Protein AF-0000000085068451 (afdb_homodimer)

Organism: Shewanella halifaxensis (strain HAW-EB4) (NCBI:txid458817)

Structure (mmCIF, N/CA/C/O backbone):
data_AF-0000000085068451-model_v1
#
loop_
_entity.id
_entity.type
_entity.pdbx_description
1 polymer Beta-lactamase
#
loop_
_atom_site.group_PDB
_atom_site.id
_atom_site.type_symbol
_atom_site.label_atom_id
_atom_site.label_alt_id
_atom_site.label_comp_id
_atom_site.label_asym_id
_atom_site.label_entity_id
_atom_site.label_seq_id
_atom_site.pdbx_PDB_ins_code
_atom_site.Cartn_x
_atom_site.Cartn_y
_atom_site.Cartn_z
_atom_site.occupancy
_atom_site.B_iso_or_equiv
_atom_site.auth_seq_id
_atom_site.auth_comp_id
_atom_site.auth_asym_id
_atom_site.auth_atom_id
_atom_site.pdbx_PDB_model_num
ATOM 1 N N . MET A 1 1 ? 15.531 -7.027 -87.938 1 24.56 1 MET A N 1
ATOM 2 C CA . MET A 1 1 ? 14.781 -6.77 -86.75 1 24.56 1 MET A CA 1
ATOM 3 C C . MET A 1 1 ? 14.727 -8.016 -85.875 1 24.56 1 MET A C 1
ATOM 5 O O . MET A 1 1 ? 13.688 -8.664 -85.75 1 24.56 1 MET A O 1
ATOM 9 N N . LYS A 1 2 ? 15.906 -8.68 -85.938 1 24.36 2 LYS A N 1
ATOM 10 C CA . LYS A 1 2 ? 16.078 -10.062 -85.562 1 24.36 2 LYS A CA 1
ATOM 11 C C . LYS A 1 2 ? 15.648 -10.266 -84.062 1 24.36 2 LYS A C 1
ATOM 13 O O . LYS A 1 2 ? 14.828 -11.141 -83.812 1 24.36 2 LYS A O 1
ATOM 18 N N . THR A 1 3 ? 16.469 -10.461 -83.188 1 29.66 3 THR A N 1
ATOM 19 C CA . THR A 1 3 ? 16.922 -11.57 -82.312 1 29.66 3 THR A CA 1
ATOM 20 C C . THR A 1 3 ? 16.359 -11.461 -80.938 1 29.66 3 THR A C 1
ATOM 22 O O . THR A 1 3 ? 16.016 -12.469 -80.312 1 29.66 3 THR A O 1
ATOM 25 N N . LEU A 1 4 ? 16.281 -10.438 -80.188 1 30.75 4 LEU A N 1
ATOM 26 C CA . LEU A 1 4 ? 16.875 -10.562 -78.812 1 30.75 4 LEU A CA 1
ATOM 27 C C . LEU A 1 4 ? 15.867 -11.117 -77.812 1 30.75 4 LEU A C 1
ATOM 29 O O . LEU A 1 4 ? 14.914 -10.438 -77.438 1 30.75 4 LEU A O 1
ATOM 33 N N . LEU A 1 5 ? 15.227 -12.305 -78.125 1 37.38 5 LEU A N 1
ATOM 34 C CA . LEU A 1 5 ? 14.266 -12.648 -77.062 1 37.38 5 LEU A CA 1
ATOM 35 C C . LEU A 1 5 ? 14.969 -12.977 -75.75 1 37.38 5 LEU A C 1
ATOM 37 O O . LEU A 1 5 ? 15.789 -13.891 -75.688 1 37.38 5 LEU A O 1
ATOM 41 N N . ILE A 1 6 ? 15.188 -12.055 -74.75 1 33.59 6 ILE A N 1
ATOM 42 C CA . ILE A 1 6 ? 15.773 -12.039 -73.438 1 33.59 6 ILE A CA 1
ATOM 43 C C . ILE A 1 6 ? 14.906 -12.875 -72.5 1 33.59 6 ILE A C 1
ATOM 45 O O . ILE A 1 6 ? 13.766 -12.508 -72.188 1 33.59 6 ILE A O 1
ATOM 49 N N . ASN A 1 7 ? 14.727 -14.141 -72.688 1 34.91 7 ASN A N 1
ATOM 50 C CA . ASN A 1 7 ? 13.906 -14.781 -71.625 1 34.91 7 ASN A CA 1
ATOM 51 C C . ASN A 1 7 ? 14.594 -14.75 -70.312 1 34.91 7 ASN A C 1
ATOM 53 O O . ASN A 1 7 ? 15.648 -15.367 -70.125 1 34.91 7 ASN A O 1
ATOM 57 N N . THR A 1 8 ? 14.602 -13.68 -69.5 1 32.66 8 THR A N 1
ATOM 58 C CA . THR A 1 8 ? 15.164 -13.609 -68.188 1 32.66 8 THR A CA 1
ATOM 59 C C . THR A 1 8 ? 14.383 -14.5 -67.25 1 32.66 8 THR A C 1
ATOM 61 O O . THR A 1 8 ? 13.188 -14.297 -67 1 32.66 8 THR A O 1
ATOM 64 N N . LEU A 1 9 ? 14.695 -15.758 -67 1 35.81 9 LEU A N 1
ATOM 65 C CA . LEU A 1 9 ? 14.164 -16.625 -66 1 35.81 9 LEU A CA 1
ATOM 66 C C . LEU A 1 9 ? 14.43 -16.031 -64.625 1 35.81 9 LEU A C 1
ATOM 68 O O . LEU A 1 9 ? 15.578 -15.875 -64.188 1 35.81 9 LEU A O 1
ATOM 72 N N . VAL A 1 10 ? 13.547 -15.281 -64 1 37.34 10 VAL A N 1
ATOM 73 C CA . VAL A 1 10 ? 13.547 -14.797 -62.656 1 37.34 10 VAL A CA 1
ATOM 74 C C . VAL A 1 10 ? 13.43 -15.977 -61.688 1 37.34 10 VAL A C 1
ATOM 76 O O . VAL A 1 10 ? 12.414 -16.688 -61.688 1 37.34 10 VAL A O 1
ATOM 79 N N . GLY A 1 11 ? 14.508 -16.594 -61.344 1 32.94 11 GLY A N 1
ATOM 80 C CA . GLY A 1 11 ? 14.484 -17.562 -60.281 1 32.94 11 GLY A CA 1
ATOM 81 C C . GLY A 1 11 ? 13.922 -17 -58.969 1 32.94 11 GLY A C 1
ATOM 82 O O . GLY A 1 11 ? 14.398 -15.984 -58.469 1 32.94 11 GLY A O 1
ATOM 83 N N . VAL A 1 12 ? 12.664 -17.234 -58.688 1 36.88 12 VAL A N 1
ATOM 84 C CA . VAL A 1 12 ? 12.047 -16.953 -57.406 1 36.88 12 VAL A CA 1
ATOM 85 C C . VAL A 1 12 ? 12.82 -17.656 -56.312 1 36.88 12 VAL A C 1
ATOM 87 O O . VAL A 1 12 ? 12.859 -18.891 -56.25 1 36.88 12 VAL A O 1
ATOM 90 N N . PHE A 1 13 ? 13.883 -17.078 -55.781 1 35.97 13 PHE A N 1
ATOM 91 C CA . PHE A 1 13 ? 14.438 -17.516 -54.5 1 35.97 13 PHE A CA 1
ATOM 92 C C . PHE A 1 13 ? 13.359 -17.531 -53.438 1 35.97 13 PHE A C 1
ATOM 94 O O . PHE A 1 13 ? 12.859 -16.469 -53.031 1 35.97 13 PHE A O 1
ATOM 101 N N . ILE A 1 14 ? 12.594 -18.547 -53.312 1 34.56 14 ILE A N 1
ATOM 102 C CA . ILE A 1 14 ? 11.805 -18.703 -52.094 1 34.56 14 ILE A CA 1
ATOM 103 C C . ILE A 1 14 ? 12.727 -18.625 -50.875 1 34.56 14 ILE A C 1
ATOM 105 O O . ILE A 1 14 ? 13.586 -19.5 -50.688 1 34.56 14 ILE A O 1
ATOM 109 N N . LEU A 1 15 ? 13.039 -17.484 -50.406 1 35.28 15 LEU A N 1
ATOM 110 C CA . LEU A 1 15 ? 13.578 -17.406 -49.062 1 35.28 15 LEU A CA 1
ATOM 111 C C . LEU A 1 15 ? 12.742 -18.234 -48.094 1 35.28 15 LEU A C 1
ATOM 113 O O . LEU A 1 15 ? 11.57 -17.938 -47.844 1 35.28 15 LEU A O 1
ATOM 117 N N . ALA A 1 16 ? 13.055 -19.484 -47.906 1 35.5 16 ALA A N 1
ATOM 118 C CA . ALA A 1 16 ? 12.594 -20.172 -46.688 1 35.5 16 ALA A CA 1
ATOM 119 C C . ALA A 1 16 ? 12.688 -19.266 -45.469 1 35.5 16 ALA A C 1
ATOM 121 O O . ALA A 1 16 ? 13.781 -18.891 -45.062 1 35.5 16 ALA A O 1
ATOM 122 N N . GLN A 1 17 ? 11.773 -18.391 -45.25 1 34.34 17 GLN A N 1
ATOM 123 C CA . GLN A 1 17 ? 11.742 -17.781 -43.938 1 34.34 17 GLN A CA 1
ATOM 124 C C . GLN A 1 17 ? 12.102 -18.781 -42.844 1 34.34 17 GLN A C 1
ATOM 126 O O . GLN A 1 17 ? 11.477 -19.844 -42.75 1 34.34 17 GLN A O 1
ATOM 131 N N . ALA A 1 18 ? 13.258 -18.812 -42.344 1 37.66 18 ALA A N 1
ATOM 132 C CA . ALA A 1 18 ? 13.664 -19.531 -41.125 1 37.66 18 ALA A CA 1
ATOM 133 C C . ALA A 1 18 ? 12.57 -19.469 -40.062 1 37.66 18 ALA A C 1
ATOM 135 O O . ALA A 1 18 ? 12.148 -18.375 -39.688 1 37.66 18 ALA A O 1
ATOM 136 N N . ILE A 1 19 ? 11.664 -20.344 -40 1 39.94 19 ILE A N 1
ATOM 137 C CA . ILE A 1 19 ? 10.867 -20.5 -38.781 1 39.94 19 ILE A CA 1
ATOM 138 C C . ILE A 1 19 ? 11.711 -20.125 -37.562 1 39.94 19 ILE A C 1
ATOM 140 O O . ILE A 1 19 ? 12.766 -20.719 -37.312 1 39.94 19 ILE A O 1
ATOM 144 N N . PRO A 1 20 ? 11.766 -18.891 -37.156 1 46.03 20 PRO A N 1
ATOM 145 C CA . PRO A 1 20 ? 12.523 -18.609 -35.938 1 46.03 20 PRO A CA 1
ATOM 146 C C . PRO A 1 20 ? 12.5 -19.766 -34.938 1 46.03 20 PRO A C 1
ATOM 148 O O . PRO A 1 20 ? 11.43 -20.219 -34.531 1 46.03 20 PRO A O 1
ATOM 151 N N . THR A 1 21 ? 13.43 -20.656 -34.875 1 47.03 21 THR A N 1
ATOM 152 C CA . THR A 1 21 ? 13.688 -21.906 -34.156 1 47.03 21 THR A CA 1
ATOM 153 C C . THR A 1 21 ? 13.398 -21.734 -32.688 1 47.03 21 THR A C 1
ATOM 155 O O . THR A 1 21 ? 12.789 -22.609 -32.062 1 47.03 21 THR A O 1
ATOM 158 N N . GLN A 1 22 ? 14.258 -20.844 -31.875 1 61.94 22 GLN A N 1
ATOM 159 C CA . GLN A 1 22 ? 14.258 -21.172 -30.453 1 61.94 22 GLN A CA 1
ATOM 160 C C . GLN A 1 22 ? 13.109 -20.484 -29.719 1 61.94 22 GLN A C 1
ATOM 162 O O . GLN A 1 22 ? 13.078 -19.266 -29.625 1 61.94 22 GLN A O 1
ATOM 167 N N . ALA A 1 23 ? 12 -21.234 -29.25 1 84.25 23 ALA A N 1
ATOM 168 C CA . ALA A 1 23 ? 10.781 -20.797 -28.578 1 84.25 23 ALA A CA 1
ATOM 169 C C . ALA A 1 23 ? 11.094 -20.156 -27.219 1 84.25 23 ALA A C 1
ATOM 171 O O . ALA A 1 23 ? 10.359 -19.281 -26.75 1 84.25 23 ALA A O 1
ATOM 172 N N . VAL A 1 24 ? 12.383 -20.391 -26.719 1 95.38 24 VAL A N 1
ATOM 173 C CA . VAL A 1 24 ? 12.781 -19.891 -25.406 1 95.38 24 VAL A CA 1
ATOM 174 C C . VAL A 1 24 ? 14.141 -19.203 -25.516 1 95.38 24 VAL A C 1
ATOM 176 O O . VAL A 1 24 ? 15.109 -19.797 -25.984 1 95.38 24 VAL A O 1
ATOM 179 N N . GLU A 1 25 ? 14.25 -17.859 -25.172 1 97.12 25 GLU A N 1
ATOM 180 C CA . GLU A 1 25 ? 15.484 -17.078 -25.281 1 97.12 25 GLU A CA 1
ATOM 181 C C . GLU A 1 25 ? 15.828 -16.422 -23.953 1 97.12 25 GLU A C 1
ATOM 183 O O . GLU A 1 25 ? 14.953 -15.898 -23.266 1 97.12 25 GLU A O 1
ATOM 188 N N . PHE A 1 26 ? 17.109 -16.516 -23.578 1 98.06 26 PHE A N 1
ATOM 189 C CA . PHE A 1 26 ? 17.609 -15.812 -22.406 1 98.06 26 PHE A CA 1
ATOM 190 C C . PHE A 1 26 ? 17.781 -14.32 -22.703 1 98.06 26 PHE A C 1
ATOM 192 O O . PHE A 1 26 ? 18.359 -13.953 -23.719 1 98.06 26 PHE A O 1
ATOM 199 N N . LYS A 1 27 ? 17.25 -13.453 -21.906 1 98.31 27 LYS A N 1
ATOM 200 C CA . LYS A 1 27 ? 17.406 -12.008 -21.984 1 98.31 27 LYS A CA 1
ATOM 201 C C . LYS A 1 27 ? 18.047 -11.453 -20.719 1 98.31 27 LYS A C 1
ATOM 203 O O . LYS A 1 27 ? 17.703 -11.891 -19.609 1 98.31 27 LYS A O 1
ATOM 208 N N . PRO A 1 28 ? 18.984 -10.562 -20.875 1 97.94 28 PRO A N 1
ATOM 209 C CA . PRO A 1 28 ? 19.578 -9.938 -19.688 1 97.94 28 PRO A CA 1
ATOM 210 C C . PRO A 1 28 ? 18.656 -8.906 -19.031 1 97.94 28 PRO A C 1
ATOM 212 O O . PRO A 1 28 ? 17.578 -8.617 -19.562 1 97.94 28 PRO A O 1
ATOM 215 N N . VAL A 1 29 ? 19.094 -8.383 -17.875 1 98.06 29 VAL A N 1
ATOM 216 C CA . VAL A 1 29 ? 18.406 -7.277 -17.203 1 98.06 29 VAL A CA 1
ATOM 217 C C . VAL A 1 29 ? 18.281 -6.098 -18.156 1 98.06 29 VAL A C 1
ATOM 219 O O . VAL A 1 29 ? 19.219 -5.773 -18.891 1 98.06 29 VAL A O 1
ATOM 222 N N . ASP A 1 30 ? 17.094 -5.484 -18.188 1 98.19 30 ASP A N 1
ATOM 223 C CA . ASP A 1 30 ? 16.906 -4.266 -18.969 1 98.19 30 ASP A CA 1
ATOM 224 C C . ASP A 1 30 ? 17.531 -3.061 -18.266 1 98.19 30 ASP A C 1
ATOM 226 O O . ASP A 1 30 ? 16.828 -2.287 -17.609 1 98.19 30 ASP A O 1
ATOM 230 N N . THR A 1 31 ? 18.766 -2.82 -18.5 1 97.38 31 THR A N 1
ATOM 231 C CA . THR A 1 31 ? 19.547 -1.816 -17.781 1 97.38 31 THR A CA 1
ATOM 232 C C . THR A 1 31 ? 18.984 -0.418 -18.047 1 97.38 31 THR A C 1
ATOM 234 O O . THR A 1 31 ? 19.031 0.446 -17.172 1 97.38 31 THR A O 1
ATOM 237 N N . ARG A 1 32 ? 18.531 -0.183 -19.219 1 97.56 32 ARG A N 1
ATOM 238 C CA . ARG A 1 32 ? 17.938 1.113 -19.531 1 97.56 32 ARG A CA 1
ATOM 239 C C . ARG A 1 32 ? 16.703 1.367 -18.672 1 97.56 32 ARG A C 1
ATOM 241 O O . ARG A 1 32 ? 16.531 2.463 -18.125 1 97.56 32 ARG A O 1
ATOM 248 N N . PHE A 1 33 ? 15.844 0.371 -18.562 1 97.5 33 PHE A N 1
ATOM 249 C CA . PHE A 1 33 ? 14.641 0.491 -17.75 1 97.5 33 PHE A CA 1
ATOM 250 C C . PHE A 1 33 ? 15 0.682 -16.281 1 97.5 33 PHE A C 1
ATOM 252 O O . PHE A 1 33 ? 14.398 1.508 -15.594 1 97.5 33 PHE A O 1
ATOM 259 N N . VAL A 1 34 ? 15.953 -0.06 -15.812 1 97.62 34 VAL A N 1
ATOM 260 C CA . VAL A 1 34 ? 16.375 0.02 -14.414 1 97.62 34 VAL A CA 1
ATOM 261 C C . VAL A 1 34 ? 16.922 1.415 -14.117 1 97.62 34 VAL A C 1
ATOM 263 O O . VAL A 1 34 ? 16.641 1.981 -13.055 1 97.62 34 VAL A O 1
ATOM 266 N N . THR A 1 35 ? 17.656 1.987 -15.047 1 97.12 35 THR A N 1
ATOM 267 C CA . THR A 1 35 ? 18.188 3.34 -14.883 1 97.12 35 THR A CA 1
ATOM 268 C C . THR A 1 35 ? 17.047 4.355 -14.82 1 97.12 35 THR A C 1
ATOM 270 O O . THR A 1 35 ? 17.031 5.238 -13.961 1 97.12 35 THR A O 1
ATOM 273 N N . GLN A 1 36 ? 16.141 4.207 -15.703 1 96.12 36 GLN A N 1
ATOM 274 C CA . GLN A 1 36 ? 14.961 5.074 -15.711 1 96.12 36 GLN A CA 1
ATOM 275 C C . GLN A 1 36 ? 14.195 4.965 -14.398 1 96.12 36 GLN A C 1
ATOM 277 O O . GLN A 1 36 ? 13.758 5.973 -13.844 1 96.12 36 GLN A O 1
ATOM 282 N N . ALA A 1 37 ? 14.023 3.762 -13.938 1 97.19 37 ALA A N 1
ATOM 283 C CA . ALA A 1 37 ? 13.305 3.51 -12.688 1 97.19 37 ALA A CA 1
ATOM 284 C C . ALA A 1 37 ? 14.023 4.148 -11.508 1 97.19 37 ALA A C 1
ATOM 286 O O . ALA A 1 37 ? 13.383 4.656 -10.578 1 97.19 37 ALA A O 1
ATOM 287 N N . THR A 1 38 ? 15.312 4.125 -11.547 1 96.69 38 THR A N 1
ATOM 288 C CA . THR A 1 38 ? 16.125 4.676 -10.469 1 96.69 38 THR A CA 1
ATOM 289 C C . THR A 1 38 ? 15.883 6.172 -10.312 1 96.69 38 THR A C 1
ATOM 291 O O . THR A 1 38 ? 15.891 6.699 -9.195 1 96.69 38 THR A O 1
ATOM 294 N N . ALA A 1 39 ? 15.57 6.848 -11.391 1 94.25 39 ALA A N 1
ATOM 295 C CA . ALA A 1 39 ? 15.266 8.273 -11.352 1 94.25 39 ALA A CA 1
ATOM 296 C C . ALA A 1 39 ? 14 8.539 -10.547 1 94.25 39 ALA A C 1
ATOM 298 O O . ALA A 1 39 ? 13.766 9.664 -10.102 1 94.25 39 ALA A O 1
ATOM 299 N N . PHE A 1 40 ? 13.219 7.504 -10.375 1 95.25 40 PHE A N 1
ATOM 300 C CA . PHE A 1 40 ? 12 7.598 -9.578 1 95.25 40 PHE A CA 1
ATOM 301 C C . PHE A 1 40 ? 12.164 6.855 -8.25 1 95.25 40 PHE A C 1
ATOM 303 O O . PHE A 1 40 ? 11.172 6.488 -7.621 1 95.25 40 PHE A O 1
ATOM 310 N N . ALA A 1 41 ? 13.406 6.551 -7.922 1 94.88 41 ALA A N 1
ATOM 311 C CA . ALA A 1 41 ? 13.797 5.969 -6.637 1 94.88 41 ALA A CA 1
ATOM 312 C C . ALA A 1 41 ? 13.391 4.5 -6.555 1 94.88 41 ALA A C 1
ATOM 314 O O . ALA A 1 41 ? 13.172 3.973 -5.461 1 94.88 41 ALA A O 1
ATOM 315 N N . VAL A 1 42 ? 13.211 3.852 -7.621 1 96.88 42 VAL A N 1
ATOM 316 C CA . VAL A 1 42 ? 13.008 2.41 -7.695 1 96.88 42 VAL A CA 1
ATOM 317 C C . VAL A 1 42 ? 14.234 1.748 -8.328 1 96.88 42 VAL A C 1
ATOM 319 O O . VAL A 1 42 ? 14.57 2.023 -9.477 1 96.88 42 VAL A O 1
ATOM 322 N N . THR A 1 43 ? 14.852 0.875 -7.566 1 96.62 43 THR A N 1
ATOM 323 C CA . THR A 1 43 ? 16.078 0.203 -7.984 1 96.62 43 THR A CA 1
ATOM 324 C C . THR A 1 43 ? 15.898 -1.312 -7.965 1 96.62 43 THR A C 1
ATOM 326 O O . THR A 1 43 ? 14.828 -1.811 -7.605 1 96.62 43 THR A O 1
ATOM 329 N N . GLN A 1 44 ? 16.891 -2.014 -8.305 1 96.12 44 GLN A N 1
ATOM 330 C CA . GLN A 1 44 ? 16.844 -3.469 -8.234 1 96.12 44 GLN A CA 1
ATOM 331 C C . GLN A 1 44 ? 16.719 -3.947 -6.789 1 96.12 44 GLN A C 1
ATOM 333 O O . GLN A 1 44 ? 16.203 -5.039 -6.531 1 96.12 44 GLN A O 1
ATOM 338 N N . ASP A 1 45 ? 17.125 -3.096 -5.891 1 94.38 45 ASP A N 1
ATOM 339 C CA . ASP A 1 45 ? 17.141 -3.486 -4.484 1 94.38 45 ASP A CA 1
ATOM 340 C C . ASP A 1 45 ? 15.727 -3.43 -3.898 1 94.38 45 ASP A C 1
ATOM 342 O O . ASP A 1 45 ? 15.414 -4.156 -2.953 1 94.38 45 ASP A O 1
ATOM 346 N N . ASN A 1 46 ? 14.891 -2.574 -4.523 1 93.88 46 ASN A N 1
ATOM 347 C CA . ASN A 1 46 ? 13.633 -2.334 -3.82 1 93.88 46 ASN A CA 1
ATOM 348 C C . ASN A 1 46 ? 12.43 -2.496 -4.746 1 93.88 46 ASN A C 1
ATOM 350 O O . ASN A 1 46 ? 11.305 -2.166 -4.371 1 93.88 46 ASN A O 1
ATOM 354 N N . TRP A 1 47 ? 12.547 -2.998 -5.965 1 96 47 TRP A N 1
ATOM 355 C CA . TRP A 1 47 ? 11.484 -3.027 -6.961 1 96 47 TRP A CA 1
ATOM 356 C C . TRP A 1 47 ? 10.312 -3.885 -6.484 1 96 47 TRP A C 1
ATOM 358 O O . TRP A 1 47 ? 9.164 -3.65 -6.867 1 96 47 TRP A O 1
ATOM 368 N N . ASP A 1 48 ? 10.562 -4.832 -5.621 1 92.38 48 ASP A N 1
ATOM 369 C CA . ASP A 1 48 ? 9.539 -5.793 -5.234 1 92.38 48 ASP A CA 1
ATOM 370 C C . ASP A 1 48 ? 8.812 -5.348 -3.965 1 92.38 48 ASP A C 1
ATOM 372 O O . ASP A 1 48 ? 7.98 -6.082 -3.43 1 92.38 48 ASP A O 1
ATOM 376 N N . GLN A 1 49 ? 9.133 -4.164 -3.529 1 88.19 49 GLN A N 1
ATOM 377 C CA . GLN A 1 49 ? 8.43 -3.623 -2.367 1 88.19 49 GLN A CA 1
ATOM 378 C C . GLN A 1 49 ? 7.02 -3.176 -2.736 1 88.19 49 GLN A C 1
ATOM 380 O O . GLN A 1 49 ? 6.793 -2.648 -3.828 1 88.19 49 GLN A O 1
ATOM 385 N N . ALA A 1 50 ? 6.148 -3.324 -1.771 1 77.5 50 ALA A N 1
ATOM 386 C CA . ALA A 1 50 ? 4.715 -3.164 -2.014 1 77.5 50 ALA A CA 1
ATOM 387 C C . ALA A 1 50 ? 4.398 -1.759 -2.516 1 77.5 50 ALA A C 1
ATOM 389 O O . ALA A 1 50 ? 3.535 -1.581 -3.379 1 77.5 50 ALA A O 1
ATOM 390 N N . ALA A 1 51 ? 5.125 -0.808 -2.061 1 83.38 51 ALA A N 1
ATOM 391 C CA . ALA A 1 51 ? 4.848 0.572 -2.453 1 83.38 51 ALA A CA 1
ATOM 392 C C . ALA A 1 51 ? 5.141 0.79 -3.936 1 83.38 51 ALA A C 1
ATOM 394 O O . ALA A 1 51 ? 4.652 1.749 -4.535 1 83.38 51 ALA A O 1
ATOM 395 N N . ASN A 1 52 ? 5.863 -0.14 -4.516 1 92.56 52 ASN A N 1
ATOM 396 C CA . ASN A 1 52 ? 6.281 0.022 -5.902 1 92.56 52 ASN A CA 1
ATOM 397 C C . ASN A 1 52 ? 5.484 -0.886 -6.836 1 92.56 52 ASN A C 1
ATOM 399 O O . ASN A 1 52 ? 5.594 -0.775 -8.062 1 92.56 52 ASN A O 1
ATOM 403 N N . ALA A 1 53 ? 4.602 -1.731 -6.312 1 90.94 53 ALA A N 1
ATOM 404 C CA . ALA A 1 53 ? 3.992 -2.838 -7.047 1 90.94 53 ALA A CA 1
ATOM 405 C C . ALA A 1 53 ? 3.164 -2.328 -8.219 1 90.94 53 ALA A C 1
ATOM 407 O O . ALA A 1 53 ? 3.15 -2.941 -9.289 1 90.94 53 ALA A O 1
ATOM 408 N N . ALA A 1 54 ? 2.486 -1.215 -8.016 1 89.06 54 ALA A N 1
ATOM 409 C CA . ALA A 1 54 ? 1.604 -0.694 -9.055 1 89.06 54 ALA A CA 1
ATOM 410 C C . ALA A 1 54 ? 2.363 -0.478 -10.359 1 89.06 54 ALA A C 1
ATOM 412 O O . ALA A 1 54 ? 1.806 -0.656 -11.445 1 89.06 54 ALA A O 1
ATOM 413 N N . VAL A 1 55 ? 3.615 -0.181 -10.219 1 92.5 55 VAL A N 1
ATOM 414 C CA . VAL A 1 55 ? 4.359 0.123 -11.438 1 92.5 55 VAL A CA 1
ATOM 415 C C . VAL A 1 55 ? 5.32 -1.02 -11.75 1 92.5 55 VAL A C 1
ATOM 417 O O . VAL A 1 55 ? 5.598 -1.302 -12.922 1 92.5 55 VAL A O 1
ATOM 420 N N . THR A 1 56 ? 5.789 -1.713 -10.789 1 96.38 56 THR A N 1
ATOM 421 C CA . THR A 1 56 ? 6.879 -2.648 -11.039 1 96.38 56 THR A CA 1
ATOM 422 C C . THR A 1 56 ? 6.336 -4.027 -11.398 1 96.38 56 THR A C 1
ATOM 424 O O . THR A 1 56 ? 6.926 -4.738 -12.219 1 96.38 56 THR A O 1
ATOM 427 N N . PHE A 1 57 ? 5.215 -4.5 -10.938 1 96.25 57 PHE A N 1
ATOM 428 C CA . PHE A 1 57 ? 4.742 -5.863 -11.156 1 96.25 57 PHE A CA 1
ATOM 429 C C . PHE A 1 57 ? 4.395 -6.086 -12.625 1 96.25 57 PHE A C 1
ATOM 431 O O . PHE A 1 57 ? 4.652 -7.16 -13.172 1 96.25 57 PHE A O 1
ATOM 438 N N . PRO A 1 58 ? 3.865 -5.039 -13.281 1 95.31 58 PRO A N 1
ATOM 439 C CA . PRO A 1 58 ? 3.66 -5.211 -14.719 1 95.31 58 PRO A CA 1
ATOM 440 C C . PRO A 1 58 ? 4.969 -5.258 -15.5 1 95.31 58 PRO A C 1
ATOM 442 O O . PRO A 1 58 ? 4.984 -5.648 -16.672 1 95.31 58 PRO A O 1
ATOM 445 N N . HIS A 1 59 ? 6.086 -4.867 -14.891 1 96.38 59 HIS A N 1
ATOM 446 C CA . HIS A 1 59 ? 7.383 -4.758 -15.547 1 96.38 59 HIS A CA 1
ATOM 447 C C . HIS A 1 59 ? 8.445 -5.566 -14.805 1 96.38 59 HIS A C 1
ATOM 449 O O . HIS A 1 59 ? 9.641 -5.344 -15 1 96.38 59 HIS A O 1
ATOM 455 N N . ALA A 1 60 ? 8.047 -6.473 -14.008 1 97.69 60 ALA A N 1
ATOM 456 C CA . ALA A 1 60 ? 8.953 -7.105 -13.047 1 97.69 60 ALA A CA 1
ATOM 457 C C . ALA A 1 60 ? 10.102 -7.809 -13.766 1 97.69 60 ALA A C 1
ATOM 459 O O . ALA A 1 60 ? 11.242 -7.773 -13.305 1 97.69 60 ALA A O 1
ATOM 460 N N . TYR A 1 61 ? 9.836 -8.398 -14.898 1 98.12 61 TYR A N 1
ATOM 461 C CA . TYR A 1 61 ? 10.82 -9.172 -15.641 1 98.12 61 TYR A CA 1
ATOM 462 C C . TYR A 1 61 ? 11.984 -8.289 -16.078 1 98.12 61 TYR A C 1
ATOM 464 O O . TYR A 1 61 ? 13.07 -8.789 -16.391 1 98.12 61 TYR A O 1
ATOM 472 N N . ARG A 1 62 ? 11.82 -7.016 -16.109 1 98.06 62 ARG A N 1
ATOM 473 C CA . ARG A 1 62 ? 12.852 -6.109 -16.594 1 98.06 62 ARG A CA 1
ATOM 474 C C . ARG A 1 62 ? 13.914 -5.875 -15.523 1 98.06 62 ARG A C 1
ATOM 476 O O . ARG A 1 62 ? 14.992 -5.344 -15.82 1 98.06 62 ARG A O 1
ATOM 483 N N . PHE A 1 63 ? 13.664 -6.262 -14.289 1 98.31 63 PHE A N 1
ATOM 484 C CA . PHE A 1 63 ? 14.586 -6.02 -13.188 1 98.31 63 PHE A CA 1
ATOM 485 C C . PHE A 1 63 ? 15.539 -7.195 -13.008 1 98.31 63 PHE A C 1
ATOM 487 O O . PHE A 1 63 ? 16.469 -7.125 -12.203 1 98.31 63 PHE A O 1
ATOM 494 N N . THR A 1 64 ? 15.367 -8.336 -13.688 1 98.25 64 THR A N 1
ATOM 495 C CA . THR A 1 64 ? 16.219 -9.523 -13.641 1 98.25 64 THR A CA 1
ATOM 496 C C . THR A 1 64 ? 16.5 -10.031 -15.055 1 98.25 64 THR A C 1
ATOM 498 O O . THR A 1 64 ? 15.859 -9.602 -16.016 1 98.25 64 THR A O 1
ATOM 501 N N . PRO A 1 65 ? 17.531 -10.945 -15.156 1 98.31 65 PRO A N 1
ATOM 502 C CA . PRO A 1 65 ? 17.453 -11.773 -16.359 1 98.31 65 PRO A CA 1
ATOM 503 C C . PRO A 1 65 ? 16.156 -12.578 -16.438 1 98.31 65 PRO A C 1
ATOM 505 O O . PRO A 1 65 ? 15.484 -12.773 -15.43 1 98.31 65 PRO A O 1
ATOM 508 N N . TYR A 1 66 ? 15.828 -12.914 -17.625 1 98.62 66 TYR A N 1
ATOM 509 C CA . TYR A 1 66 ? 14.602 -13.695 -17.766 1 98.62 66 TYR A CA 1
ATOM 510 C C . TYR A 1 66 ? 14.633 -14.539 -19.031 1 98.62 66 TYR A C 1
ATOM 512 O O . TYR A 1 66 ? 15.445 -14.305 -19.922 1 98.62 66 TYR A O 1
ATOM 520 N N . MET A 1 67 ? 13.844 -15.578 -19.062 1 98.62 67 MET A N 1
ATOM 521 C CA . MET A 1 67 ? 13.586 -16.375 -20.25 1 98.62 67 MET A CA 1
ATOM 522 C C . MET A 1 67 ? 12.367 -15.859 -21.016 1 98.62 67 MET A C 1
ATOM 524 O O . MET A 1 67 ? 11.266 -15.797 -20.453 1 98.62 67 MET A O 1
ATOM 528 N N . HIS A 1 68 ? 12.594 -15.453 -22.203 1 97.81 68 HIS A N 1
ATOM 529 C CA . HIS A 1 68 ? 11.531 -15 -23.094 1 97.81 68 HIS A CA 1
ATOM 530 C C . HIS A 1 68 ? 10.969 -16.156 -23.922 1 97.81 68 HIS A C 1
ATOM 532 O O . HIS A 1 68 ? 11.703 -16.828 -24.641 1 97.81 68 HIS A O 1
ATOM 538 N N . ILE A 1 69 ? 9.703 -16.375 -23.781 1 95.94 69 ILE A N 1
ATOM 539 C CA . ILE A 1 69 ? 9.023 -17.469 -24.5 1 95.94 69 ILE A CA 1
ATOM 540 C C . ILE A 1 69 ? 8.047 -16.875 -25.516 1 95.94 69 ILE A C 1
ATOM 542 O O . ILE A 1 69 ? 7.031 -16.281 -25.125 1 95.94 69 ILE A O 1
ATOM 546 N N . THR A 1 70 ? 8.305 -17.016 -26.719 1 91.69 70 THR A N 1
ATOM 547 C CA . THR A 1 70 ? 7.484 -16.5 -27.797 1 91.69 70 THR A CA 1
ATOM 548 C C . THR A 1 70 ? 6.34 -17.453 -28.125 1 91.69 70 THR A C 1
ATOM 550 O O . THR A 1 70 ? 6.543 -18.672 -28.203 1 91.69 70 THR A O 1
ATOM 553 N N . PRO A 1 71 ? 5.188 -16.828 -28.234 1 83.19 71 PRO A N 1
ATOM 554 C CA . PRO A 1 71 ? 4.09 -17.703 -28.641 1 83.19 71 PRO A CA 1
ATOM 555 C C . PRO A 1 71 ? 4.289 -18.281 -30.047 1 83.19 71 PRO A C 1
ATOM 557 O O . PRO A 1 71 ? 4.914 -17.641 -30.891 1 83.19 71 PRO A O 1
ATOM 560 N N . LEU A 1 72 ? 3.969 -19.438 -30.328 1 76.69 72 LEU A N 1
ATOM 561 C CA . LEU A 1 72 ? 4.043 -20.031 -31.656 1 76.69 72 LEU A CA 1
ATOM 562 C C . LEU A 1 72 ? 2.764 -19.766 -32.438 1 76.69 72 LEU A C 1
ATOM 564 O O . LEU A 1 72 ? 1.676 -19.703 -31.859 1 76.69 72 LEU A O 1
ATOM 568 N N . LYS A 1 73 ? 2.859 -18.781 -33.625 1 58.5 73 LYS A N 1
ATOM 569 C CA . LYS A 1 73 ? 1.802 -18.328 -34.531 1 58.5 73 LYS A CA 1
ATOM 570 C C . LYS A 1 73 ? 0.856 -19.469 -34.875 1 58.5 73 LYS A C 1
ATOM 572 O O . LYS A 1 73 ? 0.099 -19.391 -35.844 1 58.5 73 LYS A O 1
ATOM 577 N N . LEU A 1 74 ? 0.976 -20.625 -34.25 1 52.66 74 LEU A N 1
ATOM 578 C CA . LEU A 1 74 ? 0.199 -21.625 -35 1 52.66 74 LEU A CA 1
ATOM 579 C C . LEU A 1 74 ? -1.295 -21.438 -34.75 1 52.66 74 LEU A C 1
ATOM 581 O O . LEU A 1 74 ? -2.113 -21.781 -35.594 1 52.66 74 LEU A O 1
ATOM 585 N N . ARG A 1 75 ? -1.71 -21.047 -33.531 1 55.53 75 ARG A N 1
ATOM 586 C CA . ARG A 1 75 ? -3.143 -21.047 -33.25 1 55.53 75 ARG A CA 1
ATOM 587 C C . ARG A 1 75 ? -3.598 -19.688 -32.719 1 55.53 75 ARG A C 1
ATOM 589 O O . ARG A 1 75 ? -2.941 -19.109 -31.859 1 55.53 75 ARG A O 1
ATOM 596 N N . THR A 1 76 ? -4.164 -18.891 -33.688 1 54.66 76 THR A N 1
ATOM 597 C CA . THR A 1 76 ? -4.758 -17.656 -33.219 1 54.66 76 THR A CA 1
ATOM 598 C C . THR A 1 76 ? -5.789 -17.922 -32.125 1 54.66 76 THR A C 1
ATOM 600 O O . THR A 1 76 ? -6.648 -18.781 -32.281 1 54.66 76 THR A O 1
ATOM 603 N N . ALA A 1 77 ? -5.523 -17.5 -30.891 1 62.16 77 ALA A N 1
ATOM 604 C CA . ALA A 1 77 ? -6.5 -17.625 -29.812 1 62.16 77 ALA A CA 1
ATOM 605 C C . ALA A 1 77 ? -7.898 -17.25 -30.297 1 62.16 77 ALA A C 1
ATOM 607 O O . ALA A 1 77 ? -8.094 -16.188 -30.891 1 62.16 77 ALA A O 1
ATOM 608 N N . GLU A 1 78 ? -8.742 -18.203 -30.234 1 66.56 78 GLU A N 1
ATOM 609 C CA . GLU A 1 78 ? -10.133 -17.859 -30.531 1 66.56 78 GLU A CA 1
ATOM 610 C C . GLU A 1 78 ? -10.664 -16.812 -29.562 1 66.56 78 GLU A C 1
ATOM 612 O O . GLU A 1 78 ? -10.477 -16.922 -28.344 1 66.56 78 GLU A O 1
ATOM 617 N N . PRO A 1 79 ? -11.133 -15.797 -30.156 1 80.56 79 PRO A N 1
ATOM 618 C CA . PRO A 1 79 ? -11.758 -14.805 -29.266 1 80.56 79 PRO A CA 1
ATOM 619 C C . PRO A 1 79 ? -12.898 -15.398 -28.438 1 80.56 79 PRO A C 1
ATOM 621 O O . PRO A 1 79 ? -13.633 -16.266 -28.906 1 80.56 79 PRO A O 1
ATOM 624 N N . TRP A 1 80 ? -12.883 -15.039 -27.172 1 86.06 80 TRP A N 1
ATOM 625 C CA . TRP A 1 80 ? -13.984 -15.484 -26.312 1 86.06 80 TRP A CA 1
ATOM 626 C C . TRP A 1 80 ? -15.312 -14.906 -26.797 1 86.06 80 TRP A C 1
ATOM 628 O O . TRP A 1 80 ? -15.375 -13.734 -27.203 1 86.06 80 TRP A O 1
ATOM 638 N N . LYS A 1 81 ? -16.297 -15.805 -26.875 1 90.19 81 LYS A N 1
ATOM 639 C CA . LYS A 1 81 ? -17.641 -15.219 -26.891 1 90.19 81 LYS A CA 1
ATOM 640 C C . LYS A 1 81 ? -17.906 -14.406 -25.625 1 90.19 81 LYS A C 1
ATOM 642 O O . LYS A 1 81 ? -17.484 -14.789 -24.531 1 90.19 81 LYS A O 1
ATOM 647 N N . SER A 1 82 ? -18.531 -13.227 -25.828 1 92 82 SER A N 1
ATOM 648 C CA . SER A 1 82 ? -18.703 -12.328 -24.688 1 92 82 SER A CA 1
ATOM 649 C C . SER A 1 82 ? -20.172 -12.211 -24.297 1 92 82 SER A C 1
ATOM 651 O O . SER A 1 82 ? -21.047 -12.109 -25.156 1 92 82 SER A O 1
ATOM 653 N N . THR A 1 83 ? -20.484 -12.383 -23.062 1 92.25 83 THR A N 1
ATOM 654 C CA . THR A 1 83 ? -21.766 -12.086 -22.422 1 92.25 83 THR A CA 1
ATOM 655 C C . THR A 1 83 ? -21.562 -11.203 -21.188 1 92.25 83 THR A C 1
ATOM 657 O O . THR A 1 83 ? -21.688 -11.672 -20.047 1 92.25 83 THR A O 1
ATOM 660 N N . PRO A 1 84 ? -21.359 -9.938 -21.453 1 93.69 84 PRO A N 1
ATOM 661 C CA . PRO A 1 84 ? -20.922 -9.039 -20.375 1 93.69 84 PRO A CA 1
ATOM 662 C C . PRO A 1 84 ? -22 -8.828 -19.312 1 93.69 84 PRO A C 1
ATOM 664 O O . PRO A 1 84 ? -23.188 -8.766 -19.625 1 93.69 84 PRO A O 1
ATOM 667 N N . ILE A 1 85 ? -21.531 -8.75 -18.062 1 94.19 85 ILE A N 1
ATOM 668 C CA . ILE A 1 85 ? -22.359 -8.297 -16.953 1 94.19 85 ILE A CA 1
ATOM 669 C C . ILE A 1 85 ? -21.719 -7.082 -16.297 1 94.19 85 ILE A C 1
ATOM 671 O O . ILE A 1 85 ? -20.547 -6.809 -16.5 1 94.19 85 ILE A O 1
ATOM 675 N N . GLU A 1 86 ? -22.547 -6.355 -15.453 1 96.69 86 GLU A N 1
ATOM 676 C CA . GLU A 1 86 ? -22.031 -5.199 -14.734 1 96.69 86 GLU A CA 1
ATOM 677 C C . GLU A 1 86 ? -21.375 -5.613 -13.422 1 96.69 86 GLU A C 1
ATOM 679 O O . GLU A 1 86 ? -21.812 -5.219 -12.344 1 96.69 86 GLU A O 1
ATOM 684 N N . LEU A 1 87 ? -20.297 -6.332 -13.547 1 98 87 LEU A N 1
ATOM 685 C CA . LEU A 1 87 ? -19.641 -6.965 -12.406 1 98 87 LEU A CA 1
ATOM 686 C C . LEU A 1 87 ? -19.172 -5.922 -11.406 1 98 87 LEU A C 1
ATOM 688 O O . LEU A 1 87 ? -19.266 -6.125 -10.195 1 98 87 LEU A O 1
ATOM 692 N N . LEU A 1 88 ? -18.672 -4.758 -11.867 1 98.19 88 LEU A N 1
ATOM 693 C CA . LEU A 1 88 ? -18.094 -3.736 -11.008 1 98.19 88 LEU A CA 1
ATOM 694 C C . LEU A 1 88 ? -19.156 -3.057 -10.164 1 98.19 88 LEU A C 1
ATOM 696 O O . LEU A 1 88 ? -18.844 -2.381 -9.18 1 98.19 88 LEU A O 1
ATOM 700 N N . SER A 1 89 ? -20.422 -3.248 -10.547 1 98.06 89 SER A N 1
ATOM 701 C CA . SER A 1 89 ? -21.516 -2.646 -9.805 1 98.06 89 SER A CA 1
ATOM 702 C C . SER A 1 89 ? -22 -3.572 -8.688 1 98.06 89 SER A C 1
ATOM 704 O O . SER A 1 89 ? -22.75 -3.15 -7.812 1 98.06 89 SER A O 1
ATOM 706 N N . LEU A 1 90 ? -21.531 -4.852 -8.727 1 97.81 90 LEU A N 1
ATOM 707 C CA . LEU A 1 90 ? -21.859 -5.73 -7.605 1 97.81 90 LEU A CA 1
ATOM 708 C C . LEU A 1 90 ? -21.359 -5.141 -6.289 1 97.81 90 LEU A C 1
ATOM 710 O O . LEU A 1 90 ? -20.5 -4.254 -6.285 1 97.81 90 LEU A O 1
ATOM 714 N N . LYS A 1 91 ? -22 -5.621 -5.223 1 97.25 91 LYS A N 1
ATOM 715 C CA . LYS A 1 91 ? -21.688 -5.031 -3.926 1 97.25 91 LYS A CA 1
ATOM 716 C C . LYS A 1 91 ? -21.125 -6.082 -2.967 1 97.25 91 LYS A C 1
ATOM 718 O O . LYS A 1 91 ? -21.5 -7.258 -3.045 1 97.25 91 LYS A O 1
ATOM 723 N N . ALA A 1 92 ? -20.25 -5.734 -2.139 1 97.19 92 ALA A N 1
ATOM 724 C CA . ALA A 1 92 ? -19.719 -6.477 -0.999 1 97.19 92 ALA A CA 1
ATOM 725 C C . ALA A 1 92 ? -19.266 -5.527 0.108 1 97.19 92 ALA A C 1
ATOM 727 O O . ALA A 1 92 ? -19.391 -4.309 -0.019 1 97.19 92 ALA A O 1
ATOM 728 N N . ASN A 1 93 ? -18.828 -6.102 1.199 1 95.88 93 ASN A N 1
ATOM 729 C CA . ASN A 1 93 ? -18.578 -5.266 2.371 1 95.88 93 ASN A CA 1
ATOM 730 C C . ASN A 1 93 ? -17.094 -5.078 2.625 1 95.88 93 ASN A C 1
ATOM 732 O O . ASN A 1 93 ? -16.281 -5.941 2.273 1 95.88 93 ASN A O 1
ATOM 736 N N . ASP A 1 94 ? -16.719 -3.988 3.119 1 95.88 94 ASP A N 1
ATOM 737 C CA . ASP A 1 94 ? -15.508 -3.736 3.885 1 95.88 94 ASP A CA 1
ATOM 738 C C . ASP A 1 94 ? -15.836 -3.279 5.305 1 95.88 94 ASP A C 1
ATOM 740 O O . ASP A 1 94 ? -17 -3.283 5.707 1 95.88 94 ASP A O 1
ATOM 744 N N . LEU A 1 95 ? -14.844 -2.941 6.074 1 94.44 95 LEU A N 1
ATOM 745 C CA . LEU A 1 95 ? -15.078 -2.686 7.492 1 94.44 95 LEU A CA 1
ATOM 746 C C . LEU A 1 95 ? -15.953 -1.449 7.68 1 94.44 95 LEU A C 1
ATOM 748 O O . LEU A 1 95 ? -16.547 -1.261 8.742 1 94.44 95 LEU A O 1
ATOM 752 N N . ASP A 1 96 ? -16.047 -0.522 6.691 1 94.81 96 ASP A N 1
ATOM 753 C CA . ASP A 1 96 ? -16.844 0.692 6.824 1 94.81 96 ASP A CA 1
ATOM 754 C C . ASP A 1 96 ? -18.203 0.535 6.145 1 94.81 96 ASP A C 1
ATOM 756 O O . ASP A 1 96 ? -18.938 1.512 5.977 1 94.81 96 ASP A O 1
ATOM 760 N N . GLY A 1 97 ? -18.516 -0.635 5.684 1 94.62 97 GLY A N 1
ATOM 761 C CA . GLY A 1 97 ? -19.828 -0.883 5.113 1 94.62 97 GLY A CA 1
ATOM 762 C C . GLY A 1 97 ? -19.781 -1.44 3.703 1 94.62 97 GLY A C 1
ATOM 763 O O . GLY A 1 97 ? -18.781 -2.045 3.309 1 94.62 97 GLY A O 1
ATOM 764 N N . GLU A 1 98 ? -20.906 -1.29 2.988 1 96.5 98 GLU A N 1
ATOM 765 C CA . GLU A 1 98 ? -21.062 -1.869 1.657 1 96.5 98 GLU A CA 1
ATOM 766 C C . GLU A 1 98 ? -20.5 -0.94 0.583 1 96.5 98 GLU A C 1
ATOM 768 O O . GLU A 1 98 ? -20.719 0.274 0.636 1 96.5 98 GLU A O 1
ATOM 773 N N . HIS A 1 99 ? -19.797 -1.488 -0.397 1 97.25 99 HIS A N 1
ATOM 774 C CA . HIS A 1 99 ? -19.25 -0.754 -1.533 1 97.25 99 HIS A CA 1
ATOM 775 C C . HIS A 1 99 ? -19.391 -1.555 -2.824 1 97.25 99 HIS A C 1
ATOM 777 O O . HIS A 1 99 ? -19.531 -2.777 -2.789 1 97.25 99 HIS A O 1
ATOM 783 N N . SER A 1 100 ? -19.375 -0.84 -3.941 1 98.31 100 SER A N 1
ATOM 784 C CA . SER A 1 100 ? -19.312 -1.523 -5.23 1 98.31 100 SER A CA 1
ATOM 785 C C . SER A 1 100 ? -18 -2.297 -5.379 1 98.31 100 SER A C 1
ATOM 787 O O . SER A 1 100 ? -17 -1.972 -4.73 1 98.31 100 SER A O 1
ATOM 789 N N . LEU A 1 101 ? -17.969 -3.291 -6.227 1 98.69 101 LEU A N 1
ATOM 790 C CA . LEU A 1 101 ? -16.734 -4.023 -6.496 1 98.69 101 LEU A CA 1
ATOM 791 C C . LEU A 1 101 ? -15.695 -3.123 -7.164 1 98.69 101 LEU A C 1
ATOM 793 O O . LEU A 1 101 ? -14.492 -3.355 -7.035 1 98.69 101 LEU A O 1
ATOM 797 N N . GLU A 1 102 ? -16.141 -2.082 -7.832 1 98.31 102 GLU A N 1
ATOM 798 C CA . GLU A 1 102 ? -15.156 -1.142 -8.367 1 98.31 102 GLU A CA 1
ATOM 799 C C . GLU A 1 102 ? -14.305 -0.539 -7.25 1 98.31 102 GLU A C 1
ATOM 801 O O . GLU A 1 102 ? -13.078 -0.501 -7.344 1 98.31 102 GLU A O 1
ATOM 806 N N . VAL A 1 103 ? -14.961 -0.101 -6.211 1 97.69 103 VAL A N 1
ATOM 807 C CA . VAL A 1 103 ? -14.266 0.51 -5.086 1 97.69 103 VAL A CA 1
ATOM 808 C C . VAL A 1 103 ? -13.383 -0.529 -4.398 1 97.69 103 VAL A C 1
ATOM 810 O O . VAL A 1 103 ? -12.203 -0.28 -4.141 1 97.69 103 VAL A O 1
ATOM 813 N N . LEU A 1 104 ? -13.93 -1.682 -4.137 1 98.12 104 LEU A N 1
ATOM 814 C CA . LEU A 1 104 ? -13.203 -2.707 -3.395 1 98.12 104 LEU A CA 1
ATOM 815 C C . LEU A 1 104 ? -11.992 -3.191 -4.188 1 98.12 104 LEU A C 1
ATOM 817 O O . LEU A 1 104 ? -10.914 -3.375 -3.625 1 98.12 104 LEU A O 1
ATOM 821 N N . LEU A 1 105 ? -12.188 -3.352 -5.488 1 98.31 105 LEU A N 1
ATOM 822 C CA . LEU A 1 105 ? -11.109 -3.873 -6.328 1 98.31 105 LEU A CA 1
ATOM 823 C C . LEU A 1 105 ? -10.078 -2.795 -6.617 1 98.31 105 LEU A C 1
ATOM 825 O O . LEU A 1 105 ? -8.891 -2.975 -6.332 1 98.31 105 LEU A O 1
ATOM 829 N N . ARG A 1 106 ? -10.484 -1.645 -7.086 1 97.25 106 ARG A N 1
ATOM 830 C CA . ARG A 1 106 ? -9.562 -0.637 -7.598 1 97.25 106 ARG A CA 1
ATOM 831 C C . ARG A 1 106 ? -8.945 0.171 -6.461 1 97.25 106 ARG A C 1
ATOM 833 O O . ARG A 1 106 ? -7.73 0.364 -6.422 1 97.25 106 ARG A O 1
ATOM 840 N N . ASP A 1 107 ? -9.75 0.545 -5.504 1 96.06 107 ASP A N 1
ATOM 841 C CA . ASP A 1 107 ? -9.289 1.513 -4.512 1 96.06 107 ASP A CA 1
ATOM 842 C C . ASP A 1 107 ? -8.812 0.813 -3.242 1 96.06 107 ASP A C 1
ATOM 844 O O . ASP A 1 107 ? -7.934 1.316 -2.545 1 96.06 107 ASP A O 1
ATOM 848 N N . ARG A 1 108 ? -9.422 -0.366 -2.924 1 96.12 108 ARG A N 1
ATOM 849 C CA . ARG A 1 108 ? -9.094 -1.018 -1.66 1 96.12 108 ARG A CA 1
ATOM 850 C C . ARG A 1 108 ? -8.062 -2.121 -1.867 1 96.12 108 ARG A C 1
ATOM 852 O O . ARG A 1 108 ? -7.023 -2.139 -1.204 1 96.12 108 ARG A O 1
ATOM 859 N N . LEU A 1 109 ? -8.281 -2.938 -2.799 1 95.94 109 LEU A N 1
ATOM 860 C CA . LEU A 1 109 ? -7.414 -4.082 -3.059 1 95.94 109 LEU A CA 1
ATOM 861 C C . LEU A 1 109 ? -6.25 -3.684 -3.957 1 95.94 109 LEU A C 1
ATOM 863 O O . LEU A 1 109 ? -5.277 -4.43 -4.086 1 95.94 109 LEU A O 1
ATOM 867 N N . LYS A 1 110 ? -6.379 -2.562 -4.633 1 94.81 110 LYS A N 1
ATOM 868 C CA . LYS A 1 110 ? -5.383 -2.117 -5.602 1 94.81 110 LYS A CA 1
ATOM 869 C C . LYS A 1 110 ? -5.242 -3.119 -6.746 1 94.81 110 LYS A C 1
ATOM 871 O O . LYS A 1 110 ? -4.129 -3.512 -7.102 1 94.81 110 LYS A O 1
ATOM 876 N N . ASN A 1 111 ? -6.348 -3.514 -7.211 1 97 111 ASN A N 1
ATOM 877 C CA . ASN A 1 111 ? -6.418 -4.434 -8.344 1 97 111 ASN A CA 1
ATOM 878 C C . ASN A 1 111 ? -6.039 -3.744 -9.648 1 97 111 ASN A C 1
ATOM 880 O O . ASN A 1 111 ? -6.445 -2.605 -9.898 1 97 111 ASN A O 1
ATOM 884 N N . HIS A 1 112 ? -5.234 -4.383 -10.445 1 97.38 112 HIS A N 1
ATOM 885 C CA . HIS A 1 112 ? -4.781 -3.836 -11.719 1 97.38 112 HIS A CA 1
ATOM 886 C C . HIS A 1 112 ? -5.613 -4.371 -12.875 1 97.38 112 HIS A C 1
ATOM 888 O O . HIS A 1 112 ? -5.895 -3.646 -13.836 1 97.38 112 HIS A O 1
ATOM 894 N N . SER A 1 113 ? -5.969 -5.648 -12.734 1 98 113 SER A N 1
ATOM 895 C CA . SER A 1 113 ? -6.723 -6.262 -13.82 1 98 113 SER A CA 1
ATOM 896 C C . SER A 1 113 ? -7.496 -7.484 -13.344 1 98 113 SER A C 1
ATOM 898 O O . SER A 1 113 ? -7.105 -8.125 -12.359 1 98 113 SER A O 1
ATOM 900 N N . MET A 1 114 ? -8.531 -7.773 -14.047 1 98.62 114 MET A N 1
ATOM 901 C CA . MET A 1 114 ? -9.359 -8.945 -13.766 1 98.62 114 MET A CA 1
ATOM 902 C C . MET A 1 114 ? -10.031 -9.453 -15.039 1 98.62 114 MET A C 1
ATOM 904 O O . MET A 1 114 ? -10.477 -8.656 -15.867 1 98.62 114 MET A O 1
ATOM 908 N N . VAL A 1 115 ? -10.047 -10.688 -15.203 1 97.94 115 VAL A N 1
ATOM 909 C CA . VAL A 1 115 ? -10.781 -11.383 -16.25 1 97.94 115 VAL A CA 1
ATOM 910 C C . VAL A 1 115 ? -11.656 -12.477 -15.633 1 97.94 115 VAL A C 1
ATOM 912 O O . VAL A 1 115 ? -11.164 -13.312 -14.875 1 97.94 115 VAL A O 1
ATOM 915 N N . VAL A 1 116 ? -12.93 -12.461 -15.93 1 98.69 116 VAL A N 1
ATOM 916 C CA . VAL A 1 116 ? -13.867 -13.453 -15.422 1 98.69 116 VAL A CA 1
ATOM 917 C C . VAL A 1 116 ? -14.523 -14.195 -16.578 1 98.69 116 VAL A C 1
ATOM 919 O O . VAL A 1 116 ? -15.094 -13.57 -17.484 1 98.69 116 VAL A O 1
ATOM 922 N N . LEU A 1 117 ? -14.398 -15.453 -16.562 1 97.56 117 LEU A N 1
ATOM 923 C CA . LEU A 1 117 ? -15.094 -16.328 -17.516 1 97.56 117 LEU A CA 1
ATOM 924 C C . LEU A 1 117 ? -16.188 -17.125 -16.812 1 97.56 117 LEU A C 1
ATOM 926 O O . LEU A 1 117 ? -16.031 -17.516 -15.664 1 97.56 117 LEU A O 1
ATOM 930 N N . ASN A 1 118 ? -17.266 -17.359 -17.469 1 97.44 118 ASN A N 1
ATOM 931 C CA . ASN A 1 118 ? -18.359 -18.25 -17.031 1 97.44 118 ASN A CA 1
ATOM 932 C C . ASN A 1 118 ? -18.828 -19.156 -18.172 1 97.44 118 ASN A C 1
ATOM 934 O O . ASN A 1 118 ? -19.234 -18.672 -19.234 1 97.44 118 ASN A O 1
ATOM 938 N N . ARG A 1 119 ? -18.688 -20.484 -17.953 1 94.5 119 ARG A N 1
ATOM 939 C CA . ARG A 1 119 ? -19.062 -21.469 -18.953 1 94.5 119 ARG A CA 1
ATOM 940 C C . ARG A 1 119 ? -18.375 -21.188 -20.297 1 94.5 119 ARG A C 1
ATOM 942 O O . ARG A 1 119 ? -19.031 -21.172 -21.344 1 94.5 119 ARG A O 1
ATOM 949 N N . GLY A 1 120 ? -17.156 -20.75 -20.156 1 93.31 120 GLY A N 1
ATOM 950 C CA . GLY A 1 120 ? -16.297 -20.578 -21.328 1 93.31 120 GLY A CA 1
ATOM 951 C C . GLY A 1 120 ? -16.484 -19.25 -22.016 1 93.31 120 GLY A C 1
ATOM 952 O O . GLY A 1 120 ? -15.82 -18.953 -23 1 93.31 120 GLY A O 1
ATOM 953 N N . LYS A 1 121 ? -17.328 -18.422 -21.5 1 95.75 121 LYS A N 1
ATOM 954 C CA . LYS A 1 121 ? -17.594 -17.109 -22.094 1 95.75 121 LYS A CA 1
ATOM 955 C C . LYS A 1 121 ? -17.016 -15.992 -21.234 1 95.75 121 LYS A C 1
ATOM 957 O O . LYS A 1 121 ? -17 -16.094 -20 1 95.75 121 LYS A O 1
ATOM 962 N N . LEU A 1 122 ? -16.578 -14.93 -21.891 1 96.75 122 LEU A N 1
ATOM 963 C CA . LEU A 1 122 ? -16.094 -13.758 -21.188 1 96.75 122 LEU A CA 1
ATOM 964 C C . LEU A 1 122 ? -17.25 -12.945 -20.609 1 96.75 122 LEU A C 1
ATOM 966 O O . LEU A 1 122 ? -18.062 -12.406 -21.359 1 96.75 122 LEU A O 1
ATOM 970 N N . VAL A 1 123 ? -17.297 -12.828 -19.344 1 97.31 123 VAL A N 1
ATOM 971 C CA . VAL A 1 123 ? -18.406 -12.086 -18.75 1 97.31 123 VAL A CA 1
ATOM 972 C C . VAL A 1 123 ? -17.922 -10.734 -18.25 1 97.31 123 VAL A C 1
ATOM 974 O O . VAL A 1 123 ? -18.719 -9.805 -18.078 1 97.31 123 VAL A O 1
ATOM 977 N N . HIS A 1 124 ? -16.609 -10.664 -17.969 1 98.06 124 HIS A N 1
ATOM 978 C CA . HIS A 1 124 ? -16.078 -9.383 -17.516 1 98.06 124 HIS A CA 1
ATOM 979 C C . HIS A 1 124 ? -14.562 -9.328 -17.688 1 98.06 124 HIS A C 1
ATOM 981 O O . HIS A 1 124 ? -13.875 -10.328 -17.469 1 98.06 124 HIS A O 1
ATOM 987 N N . GLN A 1 125 ? -14.086 -8.172 -18.031 1 97.69 125 GLN A N 1
ATOM 988 C CA . GLN A 1 125 ? -12.672 -7.855 -17.875 1 97.69 125 GLN A CA 1
ATOM 989 C C . GLN A 1 125 ? -12.461 -6.359 -17.656 1 97.69 125 GLN A C 1
ATOM 991 O O . GLN A 1 125 ? -13.234 -5.543 -18.156 1 97.69 125 GLN A O 1
ATOM 996 N N . HIS A 1 126 ? -11.547 -6.004 -16.859 1 98 126 HIS A N 1
ATOM 997 C CA . HIS A 1 126 ? -11.094 -4.625 -16.75 1 98 126 HIS A CA 1
ATOM 998 C C . HIS A 1 126 ? -9.57 -4.551 -16.641 1 98 126 HIS A C 1
ATOM 1000 O O . HIS A 1 126 ? -8.922 -5.543 -16.281 1 98 126 HIS A O 1
ATOM 1006 N N . PHE A 1 127 ? -9.062 -3.404 -16.953 1 97.25 127 PHE A N 1
ATOM 1007 C CA . PHE A 1 127 ? -7.648 -3.059 -16.859 1 97.25 127 PHE A CA 1
ATOM 1008 C C . PHE A 1 127 ? -7.477 -1.655 -16.281 1 97.25 127 PHE A C 1
ATOM 1010 O O . PHE A 1 127 ? -7.648 -0.665 -17 1 97.25 127 PHE A O 1
ATOM 1017 N N . PHE A 1 128 ? -7.156 -1.589 -15.016 1 96.88 128 PHE A N 1
ATOM 1018 C CA . PHE A 1 128 ? -6.867 -0.344 -14.312 1 96.88 128 PHE A CA 1
ATOM 1019 C C . PHE A 1 128 ? -5.383 -0.019 -14.367 1 96.88 128 PHE A C 1
ATOM 1021 O O . PHE A 1 128 ? -4.617 -0.698 -15.062 1 96.88 128 PHE A O 1
ATOM 1028 N N . ASN A 1 129 ? -4.938 1.101 -13.742 1 94.62 129 ASN A N 1
ATOM 1029 C CA . ASN A 1 129 ? -3.537 1.416 -13.484 1 94.62 129 ASN A CA 1
ATOM 1030 C C . ASN A 1 129 ? -2.779 1.708 -14.773 1 94.62 129 ASN A C 1
ATOM 1032 O O . ASN A 1 129 ? -1.558 1.552 -14.828 1 94.62 129 ASN A O 1
ATOM 1036 N N . GLY A 1 130 ? -3.527 2.068 -15.836 1 90.81 130 GLY A N 1
ATOM 1037 C CA . GLY A 1 130 ? -2.918 2.348 -17.125 1 90.81 130 GLY A CA 1
ATOM 1038 C C . GLY A 1 130 ? -2.576 1.094 -17.906 1 90.81 130 GLY A C 1
ATOM 1039 O O . GLY A 1 130 ? -1.812 1.148 -18.875 1 90.81 130 GLY A O 1
ATOM 1040 N N . TYR A 1 131 ? -3.135 0.031 -17.438 1 85.69 131 TYR A N 1
ATOM 1041 C CA . TYR A 1 131 ? -2.926 -1.287 -18.031 1 85.69 131 TYR A CA 1
ATOM 1042 C C . TYR A 1 131 ? -3.814 -1.486 -19.25 1 85.69 131 TYR A C 1
ATOM 1044 O O . TYR A 1 131 ? -4.887 -0.884 -19.359 1 85.69 131 TYR A O 1
ATOM 1052 N N . ASP A 1 132 ? -3.268 -2.264 -20.203 1 90.75 132 ASP A N 1
ATOM 1053 C CA . ASP A 1 132 ? -4.148 -2.791 -21.234 1 90.75 132 ASP A CA 1
ATOM 1054 C C . ASP A 1 132 ? -4.141 -4.316 -21.234 1 90.75 132 ASP A C 1
ATOM 1056 O O . ASP A 1 132 ? -3.539 -4.945 -20.359 1 90.75 132 ASP A O 1
ATOM 1060 N N . SER A 1 133 ? -4.859 -4.91 -22.172 1 92.62 133 SER A N 1
ATOM 1061 C CA . SER A 1 133 ? -5.094 -6.352 -22.188 1 92.62 133 SER A CA 1
ATOM 1062 C C . SER A 1 133 ? -3.83 -7.117 -22.547 1 92.62 133 SER A C 1
ATOM 1064 O O . SER A 1 133 ? -3.762 -8.336 -22.375 1 92.62 133 SER A O 1
ATOM 1066 N N . ASN A 1 134 ? -2.779 -6.434 -22.969 1 91.56 134 ASN A N 1
ATOM 1067 C CA . ASN A 1 134 ? -1.587 -7.117 -23.469 1 91.56 134 ASN A CA 1
ATOM 1068 C C . ASN A 1 134 ? -0.427 -7.004 -22.484 1 91.56 134 ASN A C 1
ATOM 1070 O O . ASN A 1 134 ? 0.651 -7.547 -22.719 1 91.56 134 ASN A O 1
ATOM 1074 N N . GLN A 1 135 ? -0.701 -6.344 -21.453 1 91.62 135 GLN A N 1
ATOM 1075 C CA . GLN A 1 135 ? 0.375 -6.152 -20.484 1 91.62 135 GLN A CA 1
ATOM 1076 C C . GLN A 1 135 ? 0.476 -7.34 -19.531 1 91.62 135 GLN A C 1
ATOM 1078 O O . GLN A 1 135 ? -0.541 -7.852 -19.062 1 91.62 135 GLN A O 1
ATOM 1083 N N . THR A 1 136 ? 1.695 -7.781 -19.328 1 95.25 136 THR A N 1
ATOM 1084 C CA . THR A 1 136 ? 1.924 -8.883 -18.406 1 95.25 136 THR A CA 1
ATOM 1085 C C . THR A 1 136 ? 1.926 -8.383 -16.969 1 95.25 136 THR A C 1
ATOM 1087 O O . THR A 1 136 ? 1.958 -7.172 -16.719 1 95.25 136 THR A O 1
ATOM 1090 N N . HIS A 1 137 ? 1.825 -9.266 -16.078 1 97.44 137 HIS A N 1
ATOM 1091 C CA . HIS A 1 137 ? 1.915 -9.047 -14.633 1 97.44 137 HIS A CA 1
ATOM 1092 C C . HIS A 1 137 ? 2.666 -10.18 -13.945 1 97.44 137 HIS A C 1
ATOM 1094 O O . HIS A 1 137 ? 2.482 -11.352 -14.289 1 97.44 137 HIS A O 1
ATOM 1100 N N . LEU A 1 138 ? 3.51 -9.828 -13.023 1 98.06 138 LEU A N 1
ATOM 1101 C CA . LEU A 1 138 ? 4.219 -10.82 -12.227 1 98.06 138 LEU A CA 1
ATOM 1102 C C . LEU A 1 138 ? 3.236 -11.719 -11.484 1 98.06 138 LEU A C 1
ATOM 1104 O O . LEU A 1 138 ? 2.301 -11.227 -10.844 1 98.06 138 LEU A O 1
ATOM 1108 N N . GLN A 1 139 ? 3.414 -13 -11.609 1 98.25 139 GLN A N 1
ATOM 1109 C CA . GLN A 1 139 ? 2.6 -13.992 -10.922 1 98.25 139 GLN A CA 1
ATOM 1110 C C . GLN A 1 139 ? 3.32 -14.539 -9.688 1 98.25 139 GLN A C 1
ATOM 1112 O O . GLN A 1 139 ? 3.729 -15.703 -9.664 1 98.25 139 GLN A O 1
ATOM 1117 N N . MET A 1 140 ? 3.326 -13.695 -8.602 1 95.25 140 MET A N 1
ATOM 1118 C CA . MET A 1 140 ? 3.904 -14.133 -7.34 1 95.25 140 MET A CA 1
ATOM 1119 C C . MET A 1 140 ? 3.168 -15.359 -6.801 1 95.25 140 MET A C 1
ATOM 1121 O O . MET A 1 140 ? 1.996 -15.266 -6.43 1 95.25 140 MET A O 1
ATOM 1125 N N . SER A 1 141 ? 3.811 -16.516 -6.711 1 97.12 141 SER A N 1
ATOM 1126 C CA . SER A 1 141 ? 3.387 -17.781 -6.113 1 97.12 141 SER A CA 1
ATOM 1127 C C . SER A 1 141 ? 2.273 -18.438 -6.926 1 97.12 141 SER A C 1
ATOM 1129 O O . SER A 1 141 ? 2 -19.625 -6.773 1 97.12 141 SER A O 1
ATOM 1131 N N . VAL A 1 142 ? 1.562 -17.688 -7.672 1 98.69 142 VAL A N 1
ATOM 1132 C CA . VAL A 1 142 ? 0.711 -18.312 -8.68 1 98.69 142 VAL A CA 1
ATOM 1133 C C . VAL A 1 142 ? 1.561 -19.172 -9.609 1 98.69 142 VAL A C 1
ATOM 1135 O O . VAL A 1 142 ? 1.118 -20.234 -10.055 1 98.69 142 VAL A O 1
ATOM 1138 N N . THR A 1 143 ? 2.789 -18.797 -9.82 1 98.81 143 THR A N 1
ATOM 1139 C CA . THR A 1 143 ? 3.766 -19.516 -10.633 1 98.81 143 THR A CA 1
ATOM 1140 C C . THR A 1 143 ? 3.934 -20.938 -10.141 1 98.81 143 THR A C 1
ATOM 1142 O O . THR A 1 143 ? 4.137 -21.859 -10.93 1 98.81 143 THR A O 1
ATOM 1145 N N . LYS A 1 144 ? 3.768 -21.156 -8.883 1 98.88 144 LYS A N 1
ATOM 1146 C CA . LYS A 1 144 ? 3.969 -22.469 -8.281 1 98.88 144 LYS A CA 1
ATOM 1147 C C . LYS A 1 144 ? 3.068 -23.516 -8.938 1 98.88 144 LYS A C 1
ATOM 1149 O O . LYS A 1 144 ? 3.498 -24.641 -9.188 1 98.88 144 LYS A O 1
ATOM 1154 N N . SER A 1 145 ? 1.915 -23.125 -9.172 1 98.94 145 SER A N 1
ATOM 1155 C CA . SER A 1 145 ? 0.942 -24.062 -9.727 1 98.94 145 SER A CA 1
ATOM 1156 C C . SER A 1 145 ? 1.312 -24.469 -11.141 1 98.94 145 SER A C 1
ATOM 1158 O O . SER A 1 145 ? 1.036 -25.594 -11.562 1 98.94 145 SER A O 1
ATOM 1160 N N . PHE A 1 146 ? 1.949 -23.609 -11.867 1 98.81 146 PHE A N 1
ATOM 1161 C CA . PHE A 1 146 ? 2.438 -23.969 -13.195 1 98.81 146 PHE A CA 1
ATOM 1162 C C . PHE A 1 146 ? 3.531 -25.031 -13.094 1 98.81 146 PHE A C 1
ATOM 1164 O O . PHE A 1 146 ? 3.557 -25.984 -13.883 1 98.81 146 PHE A O 1
ATOM 1171 N N . THR A 1 147 ? 4.422 -24.875 -12.148 1 98.88 147 THR A N 1
ATOM 1172 C CA . THR A 1 147 ? 5.453 -25.875 -11.906 1 98.88 147 THR A CA 1
ATOM 1173 C C . THR A 1 147 ? 4.824 -27.219 -11.562 1 98.88 147 THR A C 1
ATOM 1175 O O . THR A 1 147 ? 5.25 -28.266 -12.078 1 98.88 147 THR A O 1
ATOM 1178 N N . ALA A 1 148 ? 3.811 -27.219 -10.766 1 98.88 148 ALA A N 1
ATOM 1179 C CA . ALA A 1 148 ? 3.127 -28.438 -10.375 1 98.88 148 ALA A CA 1
ATOM 1180 C C . ALA A 1 148 ? 2.445 -29.094 -11.57 1 98.88 148 ALA A C 1
ATOM 1182 O O . ALA A 1 148 ? 2.408 -30.328 -11.672 1 98.88 148 ALA A O 1
ATOM 1183 N N . ILE A 1 149 ? 1.879 -28.297 -12.461 1 98.88 149 ILE A N 1
ATOM 1184 C CA . ILE A 1 149 ? 1.261 -28.828 -13.672 1 98.88 149 ILE A CA 1
ATOM 1185 C C . ILE A 1 149 ? 2.307 -29.562 -14.508 1 98.88 149 ILE A C 1
ATOM 1187 O O . ILE A 1 149 ? 2.043 -30.641 -15.039 1 98.88 149 ILE A O 1
ATOM 1191 N N . LEU A 1 150 ? 3.486 -28.984 -14.578 1 98.88 150 LEU A N 1
ATOM 1192 C CA . LEU A 1 150 ? 4.547 -29.625 -15.336 1 98.88 150 LEU A CA 1
ATOM 1193 C C . LEU A 1 150 ? 4.945 -30.953 -14.695 1 98.88 150 LEU A C 1
ATOM 1195 O O . LEU A 1 150 ? 5.25 -31.922 -15.398 1 98.88 150 LEU A O 1
ATOM 1199 N N . ALA A 1 151 ? 4.961 -30.984 -13.391 1 98.94 151 ALA A N 1
ATOM 1200 C CA . ALA A 1 151 ? 5.191 -32.25 -12.695 1 98.94 151 ALA A CA 1
ATOM 1201 C C . ALA A 1 151 ? 4.102 -33.281 -13.031 1 98.94 151 ALA A C 1
ATOM 1203 O O . ALA A 1 151 ? 4.391 -34.438 -13.312 1 98.94 151 ALA A O 1
ATOM 1204 N N . ALA A 1 152 ? 2.898 -32.844 -13.039 1 98.88 152 ALA A N 1
ATOM 1205 C CA . ALA A 1 152 ? 1.771 -33.719 -13.352 1 98.88 152 ALA A CA 1
ATOM 1206 C C . ALA A 1 152 ? 1.884 -34.281 -14.766 1 98.88 152 ALA A C 1
ATOM 1208 O O . ALA A 1 152 ? 1.596 -35.469 -15 1 98.88 152 ALA A O 1
ATOM 1209 N N . ILE A 1 153 ? 2.24 -33.438 -15.68 1 98.81 153 ILE A N 1
ATOM 1210 C CA . ILE A 1 153 ? 2.445 -33.875 -17.062 1 98.81 153 ILE A CA 1
ATOM 1211 C C . ILE A 1 153 ? 3.549 -34.938 -17.109 1 98.81 153 ILE A C 1
ATOM 1213 O O . ILE A 1 153 ? 3.418 -35.938 -17.797 1 98.81 153 ILE A O 1
ATOM 1217 N N . SER A 1 154 ? 4.602 -34.75 -16.359 1 98.88 154 SER A N 1
ATOM 1218 C CA . SER A 1 154 ? 5.711 -35.688 -16.297 1 98.88 154 SER A CA 1
ATOM 1219 C C . SER A 1 154 ? 5.258 -37.031 -15.719 1 98.88 154 SER A C 1
ATOM 1221 O O . SER A 1 154 ? 5.742 -38.094 -16.141 1 98.88 154 SER A O 1
ATOM 1223 N N . VAL A 1 155 ? 4.371 -37 -14.781 1 98.88 155 VAL A N 1
ATOM 1224 C CA . VAL A 1 155 ? 3.791 -38.25 -14.227 1 98.88 155 VAL A CA 1
ATOM 1225 C C . VAL A 1 155 ? 2.996 -38.969 -15.305 1 98.88 155 VAL A C 1
ATOM 1227 O O . VAL A 1 155 ? 3.158 -40.188 -15.5 1 98.88 155 VAL A O 1
ATOM 1230 N N . ALA A 1 156 ? 2.172 -38.25 -15.984 1 98.69 156 ALA A N 1
ATOM 1231 C CA . ALA A 1 156 ? 1.347 -38.812 -17.031 1 98.69 156 ALA A CA 1
ATOM 1232 C C . ALA A 1 156 ? 2.213 -39.438 -18.125 1 98.69 156 ALA A C 1
ATOM 1234 O O . ALA A 1 156 ? 1.815 -40.438 -18.75 1 98.69 156 ALA A O 1
ATOM 1235 N N . GLU A 1 157 ? 3.367 -38.938 -18.297 1 98.44 157 GLU A N 1
ATOM 1236 C CA . GLU A 1 157 ? 4.312 -39.438 -19.281 1 98.44 157 GLU A CA 1
ATOM 1237 C C . GLU A 1 157 ? 5.129 -40.594 -18.688 1 98.44 157 GLU A C 1
ATOM 1239 O O . GLU A 1 157 ? 6.027 -41.125 -19.344 1 98.44 157 GLU A O 1
ATOM 1244 N N . ARG A 1 158 ? 4.926 -40.906 -17.5 1 98.5 158 ARG A N 1
ATOM 1245 C CA . ARG A 1 158 ? 5.559 -42.031 -16.781 1 98.5 158 ARG A CA 1
ATOM 1246 C C . ARG A 1 158 ? 7.043 -41.75 -16.562 1 98.5 158 ARG A C 1
ATOM 1248 O O . ARG A 1 158 ? 7.844 -42.688 -16.453 1 98.5 158 ARG A O 1
ATOM 1255 N N . LYS A 1 159 ? 7.371 -40.469 -16.469 1 98.69 159 LYS A N 1
ATOM 1256 C CA . LYS A 1 159 ? 8.758 -40.094 -16.219 1 98.69 159 LYS A CA 1
ATOM 1257 C C . LYS A 1 159 ? 8.992 -39.781 -14.75 1 98.69 159 LYS A C 1
ATOM 1259 O O . LYS A 1 159 ? 10.141 -39.75 -14.289 1 98.69 159 LYS A O 1
ATOM 1264 N N . LEU A 1 160 ? 7.941 -39.562 -14.047 1 98.88 160 LEU A N 1
ATOM 1265 C CA . LEU A 1 160 ? 8.039 -39.094 -12.664 1 98.88 160 LEU A CA 1
ATOM 1266 C C . LEU A 1 160 ? 7.117 -39.906 -11.758 1 98.88 160 LEU A C 1
ATOM 1268 O O . LEU A 1 160 ? 5.953 -40.125 -12.094 1 98.88 160 LEU A O 1
ATOM 1272 N N . ASP A 1 161 ? 7.617 -40.406 -10.719 1 98.81 161 ASP A N 1
ATOM 1273 C CA . ASP A 1 161 ? 6.871 -41.062 -9.641 1 98.81 161 ASP A CA 1
ATOM 1274 C C . ASP A 1 161 ? 6.91 -40.219 -8.367 1 98.81 161 ASP A C 1
ATOM 1276 O O . ASP A 1 161 ? 7.941 -40.156 -7.699 1 98.81 161 ASP A O 1
ATOM 1280 N N . MET A 1 162 ? 5.809 -39.688 -7.996 1 98.69 162 MET A N 1
ATOM 1281 C CA . MET A 1 162 ? 5.719 -38.719 -6.91 1 98.69 162 MET A CA 1
ATOM 1282 C C . MET A 1 162 ? 5.984 -39.375 -5.562 1 98.69 162 MET A C 1
ATOM 1284 O O . MET A 1 162 ? 6.27 -38.688 -4.574 1 98.69 162 MET A O 1
ATOM 1288 N N . SER A 1 163 ? 5.859 -40.625 -5.477 1 98.38 163 SER A N 1
ATOM 1289 C CA . SER A 1 163 ? 5.98 -41.344 -4.207 1 98.38 163 SER A CA 1
ATOM 1290 C C . SER A 1 163 ? 7.438 -41.656 -3.879 1 98.38 163 SER A C 1
ATOM 1292 O O . SER A 1 163 ? 7.758 -42.031 -2.756 1 98.38 163 SER A O 1
ATOM 1294 N N . ARG A 1 164 ? 8.328 -41.438 -4.789 1 98.56 164 ARG A N 1
ATOM 1295 C CA . ARG A 1 164 ? 9.742 -41.75 -4.57 1 98.56 164 ARG A CA 1
ATOM 1296 C C . ARG A 1 164 ? 10.406 -40.625 -3.77 1 98.56 164 ARG A C 1
ATOM 1298 O O . ARG A 1 164 ? 10.016 -39.469 -3.865 1 98.56 164 ARG A O 1
ATOM 1305 N N . PRO A 1 165 ? 11.508 -41 -3.037 1 98.38 165 PRO A N 1
ATOM 1306 C CA . PRO A 1 165 ? 12.297 -39.938 -2.395 1 98.38 165 PRO A CA 1
ATOM 1307 C C . PRO A 1 165 ? 12.875 -38.938 -3.396 1 98.38 165 PRO A C 1
ATOM 1309 O O . PRO A 1 165 ? 13.305 -39.344 -4.484 1 98.38 165 PRO A O 1
ATOM 1312 N N . ILE A 1 166 ? 12.852 -37.719 -2.988 1 98.69 166 ILE A N 1
ATOM 1313 C CA . ILE A 1 166 ? 13.266 -36.688 -3.912 1 98.69 166 ILE A CA 1
ATOM 1314 C C . ILE A 1 166 ? 14.727 -36.875 -4.312 1 98.69 166 ILE A C 1
ATOM 1316 O O . ILE A 1 166 ? 15.117 -36.562 -5.438 1 98.69 166 ILE A O 1
ATOM 1320 N N . VAL A 1 167 ? 15.562 -37.562 -3.504 1 98.5 167 VAL A N 1
ATOM 1321 C CA . VAL A 1 167 ? 16.984 -37.75 -3.76 1 98.5 167 VAL A CA 1
ATOM 1322 C C . VAL A 1 167 ? 17.172 -38.75 -4.891 1 98.5 167 VAL A C 1
ATOM 1324 O O . VAL A 1 167 ? 18.266 -38.844 -5.477 1 98.5 167 VAL A O 1
ATOM 1327 N N . SER A 1 168 ? 16.156 -39.5 -5.207 1 98.5 168 SER A N 1
ATOM 1328 C CA . SER A 1 168 ? 16.234 -40.375 -6.363 1 98.5 168 SER A CA 1
ATOM 1329 C C . SER A 1 168 ? 16.375 -39.594 -7.66 1 98.5 168 SER A C 1
ATOM 1331 O O . SER A 1 168 ? 16.906 -40.094 -8.648 1 98.5 168 SER A O 1
ATOM 1333 N N . TYR A 1 169 ? 15.914 -38.406 -7.641 1 98.75 169 TYR A N 1
ATOM 1334 C CA . TYR A 1 169 ? 15.984 -37.531 -8.812 1 98.75 169 TYR A CA 1
ATOM 1335 C C . TYR A 1 169 ? 17.031 -36.469 -8.625 1 98.75 169 TYR A C 1
ATOM 1337 O O . TYR A 1 169 ? 17.656 -36 -9.594 1 98.75 169 TYR A O 1
ATOM 1345 N N . LEU A 1 170 ? 17.188 -36.031 -7.445 1 98.75 170 LEU A N 1
ATOM 1346 C CA . LEU A 1 170 ? 18.156 -35 -7.098 1 98.75 170 LEU A CA 1
ATOM 1347 C C . LEU A 1 170 ? 19.125 -35.5 -6.031 1 98.75 170 LEU A C 1
ATOM 1349 O O . LEU A 1 170 ? 19.094 -35.031 -4.891 1 98.75 170 LEU A O 1
ATOM 1353 N N . PRO A 1 171 ? 20.031 -36.281 -6.414 1 98.5 171 PRO A N 1
ATOM 1354 C CA . PRO A 1 171 ? 20.953 -36.875 -5.434 1 98.5 171 PRO A CA 1
ATOM 1355 C C . PRO A 1 171 ? 21.797 -35.812 -4.707 1 98.5 171 PRO A C 1
ATOM 1357 O O . PRO A 1 171 ? 22.344 -36.094 -3.645 1 98.5 171 PRO A O 1
ATOM 1360 N N . GLU A 1 172 ? 21.906 -34.656 -5.246 1 97.44 172 GLU A N 1
ATOM 1361 C CA . GLU A 1 172 ? 22.641 -33.562 -4.613 1 97.44 172 GLU A CA 1
ATOM 1362 C C . GLU A 1 172 ? 22.047 -33.219 -3.246 1 97.44 172 GLU A C 1
ATOM 1364 O O . GLU A 1 172 ? 22.703 -32.562 -2.434 1 97.44 172 GLU A O 1
ATOM 1369 N N . LEU A 1 173 ? 20.859 -33.656 -2.973 1 98.19 173 LEU A N 1
ATOM 1370 C CA . LEU A 1 173 ? 20.172 -33.312 -1.733 1 98.19 173 LEU A CA 1
ATOM 1371 C C . LEU A 1 173 ? 20.438 -34.344 -0.648 1 98.19 173 LEU A C 1
ATOM 1373 O O . LEU A 1 173 ? 19.922 -34.219 0.466 1 98.19 173 LEU A O 1
ATOM 1377 N N . ILE A 1 174 ? 21.234 -35.375 -0.979 1 97.19 174 ILE A N 1
ATOM 1378 C CA . ILE A 1 174 ? 21.672 -36.312 0.053 1 97.19 174 ILE A CA 1
ATOM 1379 C C . ILE A 1 174 ? 22.391 -35.562 1.168 1 97.19 174 ILE A C 1
ATOM 1381 O O . ILE A 1 174 ? 23.203 -34.688 0.901 1 97.19 174 ILE A O 1
ATOM 1385 N N . ASP A 1 175 ? 22.031 -35.844 2.418 1 95.38 175 ASP A N 1
ATOM 1386 C CA . ASP A 1 175 ? 22.578 -35.25 3.637 1 95.38 175 ASP A CA 1
ATOM 1387 C C . ASP A 1 175 ? 21.953 -33.875 3.902 1 95.38 175 ASP A C 1
ATOM 1389 O O . ASP A 1 175 ? 22.391 -33.156 4.805 1 95.38 175 ASP A O 1
ATOM 1393 N N . SER A 1 176 ? 21.031 -33.438 3.137 1 96.06 176 SER A N 1
ATOM 1394 C CA . SER A 1 176 ? 20.266 -32.219 3.426 1 96.06 176 SER A CA 1
ATOM 1395 C C . SER A 1 176 ? 18.984 -32.562 4.18 1 96.06 176 SER A C 1
ATOM 1397 O O . SER A 1 176 ? 18.719 -33.719 4.48 1 96.06 176 SER A O 1
ATOM 1399 N N . GLY A 1 177 ? 18.234 -31.562 4.492 1 96.06 177 GLY A N 1
ATOM 1400 C CA . GLY A 1 177 ? 16.969 -31.75 5.184 1 96.06 177 GLY A CA 1
ATOM 1401 C C . GLY A 1 177 ? 15.914 -32.406 4.32 1 96.06 177 GLY A C 1
ATOM 1402 O O . GLY A 1 177 ? 14.891 -32.875 4.832 1 96.06 177 GLY A O 1
ATOM 1403 N N . PHE A 1 178 ? 16.172 -32.562 3.004 1 97.06 178 PHE A N 1
ATOM 1404 C CA . PHE A 1 178 ? 15.172 -33.094 2.07 1 97.06 178 PHE A CA 1
ATOM 1405 C C . PHE A 1 178 ? 15.383 -34.562 1.827 1 97.06 178 PHE A C 1
ATOM 1407 O O . PHE A 1 178 ? 14.594 -35.219 1.129 1 97.06 178 PHE A O 1
ATOM 1414 N N . GLU A 1 179 ? 16.359 -35.156 2.387 1 96.06 179 GLU A N 1
ATOM 1415 C CA . GLU A 1 179 ? 16.812 -36.5 2.02 1 96.06 179 GLU A CA 1
ATOM 1416 C C . GL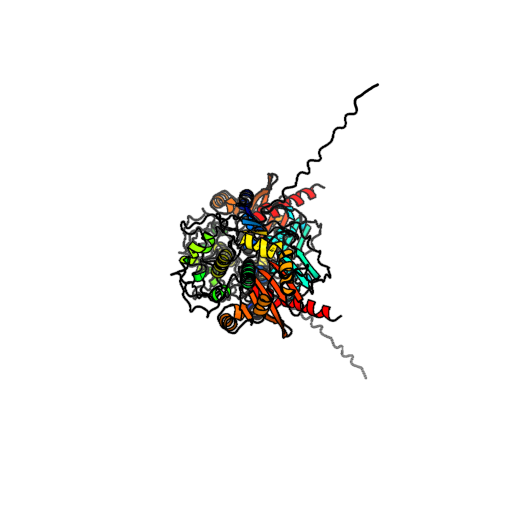U A 1 179 ? 15.695 -37.531 2.137 1 96.06 179 GLU A C 1
ATOM 1418 O O . GLU A 1 179 ? 15.562 -38.406 1.286 1 96.06 179 GLU A O 1
ATOM 1423 N N . ASP A 1 180 ? 14.867 -37.344 3.111 1 95.81 180 ASP A N 1
ATOM 1424 C CA . ASP A 1 180 ? 13.891 -38.406 3.385 1 95.81 180 ASP A CA 1
ATOM 1425 C C . ASP A 1 180 ? 12.5 -38 2.879 1 95.81 180 ASP A C 1
ATOM 1427 O O . ASP A 1 180 ? 11.539 -38.75 3.051 1 95.81 180 ASP A O 1
ATOM 1431 N N . ALA A 1 181 ? 12.398 -36.906 2.307 1 97.5 181 ALA A N 1
ATOM 1432 C CA . ALA A 1 181 ? 11.102 -36.438 1.797 1 97.5 181 ALA A CA 1
ATOM 1433 C C . ALA A 1 181 ? 10.812 -37.062 0.427 1 97.5 181 ALA A C 1
ATOM 1435 O O . ALA A 1 181 ? 11.719 -37.188 -0.397 1 97.5 181 ALA A O 1
ATOM 1436 N N . THR A 1 182 ? 9.57 -37.375 0.177 1 98.5 182 THR A N 1
ATOM 1437 C CA . THR A 1 182 ? 9.156 -37.781 -1.163 1 98.5 182 THR A CA 1
ATOM 1438 C C . THR A 1 182 ? 8.875 -36.562 -2.029 1 98.5 182 THR A C 1
ATOM 1440 O O . THR A 1 182 ? 8.727 -35.438 -1.513 1 98.5 182 THR A O 1
ATOM 1443 N N . VAL A 1 183 ? 8.82 -36.75 -3.328 1 98.81 183 VAL A N 1
ATOM 1444 C CA . VAL A 1 183 ? 8.469 -35.688 -4.25 1 98.81 183 VAL A CA 1
ATOM 1445 C C . VAL A 1 183 ? 7.07 -35.156 -3.932 1 98.81 183 VAL A C 1
ATOM 1447 O O . VAL A 1 183 ? 6.824 -33.969 -3.957 1 98.81 183 VAL A O 1
ATOM 1450 N N . GLN A 1 184 ? 6.156 -36.094 -3.539 1 98.75 184 GLN A N 1
ATOM 1451 C CA . GLN A 1 184 ? 4.785 -35.719 -3.215 1 98.75 184 GLN A CA 1
ATOM 1452 C C . GLN A 1 184 ? 4.746 -34.812 -1.986 1 98.75 184 GLN A C 1
ATOM 1454 O O . GLN A 1 184 ? 4.016 -33.812 -1.964 1 98.75 184 GLN A O 1
ATOM 1459 N N . GLU A 1 185 ? 5.488 -35.188 -1.023 1 98.12 185 GLU A N 1
ATOM 1460 C CA . GLU A 1 185 ? 5.523 -34.375 0.195 1 98.12 185 GLU A CA 1
ATOM 1461 C C . GLU A 1 185 ? 6.094 -33 -0.076 1 98.12 185 GLU A C 1
ATOM 1463 O O . GLU A 1 185 ? 5.633 -32 0.498 1 98.12 185 GLU A O 1
ATOM 1468 N N . VAL A 1 186 ? 7.039 -32.875 -0.963 1 98.31 186 VAL A N 1
ATOM 1469 C CA . VAL A 1 186 ? 7.602 -31.609 -1.393 1 98.31 186 VAL A CA 1
ATOM 1470 C C . VAL A 1 186 ? 6.547 -30.812 -2.158 1 98.31 186 VAL A C 1
ATOM 1472 O O . VAL A 1 186 ? 6.336 -29.625 -1.884 1 98.31 186 VAL A O 1
ATOM 1475 N N . ALA A 1 187 ? 5.816 -31.453 -3.012 1 98.75 187 ALA A N 1
ATOM 1476 C CA . ALA A 1 187 ? 4.785 -30.797 -3.814 1 98.75 187 ALA A CA 1
ATOM 1477 C C . ALA A 1 187 ? 3.639 -30.297 -2.938 1 98.75 187 ALA A C 1
ATOM 1479 O O . ALA A 1 187 ? 3.021 -29.281 -3.234 1 98.75 187 ALA A O 1
ATOM 1480 N N . ASP A 1 188 ? 3.412 -31 -1.819 1 98.44 188 ASP A N 1
ATOM 1481 C CA . ASP A 1 188 ? 2.305 -30.688 -0.923 1 98.44 188 ASP A CA 1
ATOM 1482 C C . ASP A 1 188 ? 2.74 -29.719 0.173 1 98.44 188 ASP A C 1
ATOM 1484 O O . ASP A 1 188 ? 1.989 -29.453 1.114 1 98.44 188 ASP A O 1
ATOM 1488 N N . MET A 1 189 ? 3.939 -29.203 0.122 1 97.31 189 MET A N 1
ATOM 1489 C CA . MET A 1 189 ? 4.477 -28.312 1.141 1 97.31 189 MET A CA 1
ATOM 1490 C C . MET A 1 189 ? 4.508 -29 2.504 1 97.31 189 MET A C 1
ATOM 1492 O O . MET A 1 189 ? 4.141 -28.391 3.514 1 97.31 189 MET A O 1
ATOM 1496 N N . ARG A 1 190 ? 4.855 -30.25 2.465 1 96.94 190 ARG A N 1
ATOM 1497 C CA . ARG A 1 190 ? 4.945 -31.047 3.684 1 96.94 190 ARG A CA 1
ATOM 1498 C C . ARG A 1 190 ? 6.332 -31.672 3.83 1 96.94 190 ARG A C 1
ATOM 1500 O O . ARG A 1 190 ? 6.465 -32.812 4.289 1 96.94 190 ARG A O 1
ATOM 1507 N N . SER A 1 191 ? 7.34 -30.969 3.457 1 96 191 SER A N 1
ATOM 1508 C CA . SER A 1 191 ? 8.695 -31.516 3.422 1 96 191 SER A CA 1
ATOM 1509 C C . SER A 1 191 ? 9.312 -31.547 4.816 1 96 191 SER A C 1
ATOM 1511 O O . SER A 1 191 ? 10.328 -32.219 5.035 1 96 191 SER A O 1
ATOM 1513 N N . GLY A 1 192 ? 8.766 -30.734 5.723 1 93.94 192 GLY A N 1
ATOM 1514 C CA . GLY A 1 192 ? 9.305 -30.688 7.07 1 93.94 192 GLY A CA 1
ATOM 1515 C C . GLY A 1 192 ? 10.508 -29.781 7.207 1 93.94 192 GLY A C 1
ATOM 1516 O O . GLY A 1 192 ? 11.086 -29.656 8.289 1 93.94 192 GLY A O 1
ATOM 1517 N N . ILE A 1 193 ? 10.797 -29.062 6.262 1 93.69 193 ILE A N 1
ATOM 1518 C CA . ILE A 1 193 ? 11.969 -28.188 6.234 1 93.69 193 ILE A CA 1
ATOM 1519 C C . ILE A 1 193 ? 11.719 -26.969 7.129 1 93.69 193 ILE A C 1
ATOM 1521 O O . ILE A 1 193 ? 10.617 -26.438 7.16 1 93.69 193 ILE A O 1
ATOM 1525 N N . GLY A 1 194 ? 12.719 -26.594 7.816 1 89.31 194 GLY A N 1
ATOM 1526 C CA . GLY A 1 194 ? 12.68 -25.359 8.578 1 89.31 194 GLY A CA 1
ATOM 1527 C C . GLY A 1 194 ? 13.422 -24.219 7.906 1 89.31 194 GLY A C 1
ATOM 1528 O O . GLY A 1 194 ? 14.523 -24.422 7.383 1 89.31 194 GLY A O 1
ATOM 1529 N N . VAL A 1 195 ? 12.766 -23.094 7.824 1 89.56 195 VAL A N 1
ATOM 1530 C CA . VAL A 1 195 ? 13.391 -21.906 7.242 1 89.56 195 VAL A CA 1
ATOM 1531 C C . VAL A 1 195 ? 13.258 -20.719 8.195 1 89.56 195 VAL A C 1
ATOM 1533 O O . VAL A 1 195 ? 12.18 -20.469 8.727 1 89.56 195 VAL A O 1
ATOM 1536 N N . LYS A 1 196 ? 14.406 -20.094 8.469 1 85.38 196 LYS A N 1
ATOM 1537 C CA . LYS A 1 196 ? 14.367 -18.812 9.172 1 85.38 196 LYS A CA 1
ATOM 1538 C C . LYS A 1 196 ? 14.164 -17.656 8.195 1 85.38 196 LYS A C 1
ATOM 1540 O O . LYS A 1 196 ? 14.977 -17.453 7.289 1 85.38 196 LYS A O 1
ATOM 1545 N N . PHE A 1 197 ? 13.117 -16.938 8.414 1 83.06 197 PHE A N 1
ATOM 1546 C CA . PHE A 1 197 ? 12.797 -15.836 7.516 1 83.06 197 PHE A CA 1
ATOM 1547 C C . PHE A 1 197 ? 13.641 -14.609 7.848 1 83.06 197 PHE A C 1
ATOM 1549 O O . PHE A 1 197 ? 13.906 -14.328 9.023 1 83.06 197 PHE A O 1
ATOM 1556 N N . THR A 1 198 ? 13.984 -13.922 6.82 1 82.62 198 THR A N 1
ATOM 1557 C CA . THR A 1 198 ? 14.656 -12.633 6.977 1 82.62 198 THR A CA 1
ATOM 1558 C C . THR A 1 198 ? 13.68 -11.578 7.492 1 82.62 198 THR A C 1
ATOM 1560 O O . THR A 1 198 ? 12.508 -11.562 7.102 1 82.62 198 THR A O 1
ATOM 1563 N N . GLN A 1 199 ? 14.203 -10.672 8.305 1 79 199 GLN A N 1
ATOM 1564 C CA . GLN A 1 199 ? 13.359 -9.633 8.867 1 79 199 GLN A CA 1
ATOM 1565 C C . GLN A 1 199 ? 12.648 -8.844 7.77 1 79 199 GLN A C 1
ATOM 1567 O O . GLN A 1 199 ? 13.273 -8.406 6.805 1 79 199 GLN A O 1
ATOM 1572 N N . GLY A 1 200 ? 11.352 -8.773 7.91 1 75.38 200 GLY A N 1
ATOM 1573 C CA . GLY A 1 200 ? 10.555 -7.996 6.969 1 75.38 200 GLY A CA 1
ATOM 1574 C C . GLY A 1 200 ? 10.18 -8.781 5.727 1 75.38 200 GLY A C 1
ATOM 1575 O O . GLY A 1 200 ? 9.555 -8.234 4.812 1 75.38 200 GLY A O 1
ATOM 1576 N N . LYS A 1 201 ? 10.617 -10.094 5.668 1 80.25 201 LYS A N 1
ATOM 1577 C CA . LYS A 1 201 ? 10.289 -10.938 4.523 1 80.25 201 LYS A CA 1
ATOM 1578 C C . LYS A 1 201 ? 9.531 -12.188 4.961 1 80.25 201 LYS A C 1
ATOM 1580 O O . LYS A 1 201 ? 9.422 -12.469 6.156 1 80.25 201 LYS A O 1
ATOM 1585 N N . LEU A 1 202 ? 8.984 -12.836 3.928 1 82.81 202 LEU A N 1
ATOM 1586 C CA . LEU A 1 202 ? 8.305 -14.102 4.172 1 82.81 202 LEU A CA 1
ATOM 1587 C C . LEU A 1 202 ? 9.125 -15.273 3.643 1 82.81 202 LEU A C 1
ATOM 1589 O O . LEU A 1 202 ? 8.586 -16.344 3.391 1 82.81 202 LEU A O 1
ATOM 1593 N N . TRP A 1 203 ? 10.461 -14.945 3.426 1 87.12 203 TRP A N 1
ATOM 1594 C CA . TRP A 1 203 ? 11.398 -15.961 2.961 1 87.12 203 TRP A CA 1
ATOM 1595 C C . TRP A 1 203 ? 12.812 -15.656 3.443 1 87.12 203 TRP A C 1
ATOM 1597 O O . TRP A 1 203 ? 13.055 -14.633 4.082 1 87.12 203 TRP A O 1
ATOM 1607 N N . ASP A 1 204 ? 13.633 -16.656 3.234 1 91.69 204 ASP A N 1
ATOM 1608 C CA . ASP A 1 204 ? 15.07 -16.516 3.457 1 91.69 204 ASP A CA 1
ATOM 1609 C C . ASP A 1 204 ? 15.734 -15.797 2.285 1 91.69 204 ASP A C 1
ATOM 1611 O O . ASP A 1 204 ? 15.711 -16.281 1.154 1 91.69 204 ASP A O 1
ATOM 1615 N N . ASP A 1 205 ? 16.359 -14.672 2.578 1 92.38 205 ASP A N 1
ATOM 1616 C CA . ASP A 1 205 ? 16.906 -13.867 1.492 1 92.38 205 ASP A CA 1
ATOM 1617 C C . ASP A 1 205 ? 18 -14.633 0.739 1 92.38 205 ASP A C 1
ATOM 1619 O O . ASP A 1 205 ? 18.25 -14.367 -0.438 1 92.38 205 ASP A O 1
ATOM 1623 N N . ARG A 1 206 ? 18.672 -15.625 1.408 1 94.88 206 ARG A N 1
ATOM 1624 C CA . ARG A 1 206 ? 19.656 -16.453 0.717 1 94.88 206 ARG A CA 1
ATOM 1625 C C . ARG A 1 206 ? 19.062 -17.094 -0.529 1 94.88 206 ARG A C 1
ATOM 1627 O O . ARG A 1 206 ? 19.75 -17.266 -1.533 1 94.88 206 ARG A O 1
ATOM 1634 N N . MET A 1 207 ? 17.781 -17.438 -0.526 1 96 207 MET A N 1
ATOM 1635 C CA . MET A 1 207 ? 17.109 -18.031 -1.68 1 96 207 MET A CA 1
ATOM 1636 C C . MET A 1 207 ? 17.016 -17.031 -2.826 1 96 207 MET A C 1
ATOM 1638 O O . MET A 1 207 ? 17.391 -17.328 -3.955 1 96 207 MET A O 1
ATOM 1642 N N . THR A 1 208 ? 16.531 -15.82 -2.479 1 95.75 208 THR A N 1
ATOM 1643 C CA . THR A 1 208 ? 16.344 -14.812 -3.516 1 95.75 208 THR A CA 1
ATOM 1644 C C . THR A 1 208 ? 17.688 -14.289 -4.02 1 95.75 208 THR A C 1
ATOM 1646 O O . THR A 1 208 ? 17.797 -13.883 -5.176 1 95.75 208 THR A O 1
ATOM 1649 N N . GLU A 1 209 ? 18.688 -14.367 -3.201 1 96.06 209 GLU A N 1
ATOM 1650 C CA . GLU A 1 209 ? 20.031 -14.039 -3.654 1 96.06 209 GLU A CA 1
ATOM 1651 C C . GLU A 1 209 ? 20.531 -15.055 -4.68 1 96.06 209 GLU A C 1
ATOM 1653 O O . GLU A 1 209 ? 21.109 -14.672 -5.699 1 96.06 209 GLU A O 1
ATOM 1658 N N . ALA A 1 210 ? 20.25 -16.312 -4.414 1 97.06 210 ALA A N 1
ATOM 1659 C CA . ALA A 1 210 ? 20.609 -17.359 -5.363 1 97.06 210 ALA A CA 1
ATOM 1660 C C . ALA A 1 210 ? 19.859 -17.188 -6.684 1 97.06 210 ALA A C 1
ATOM 1662 O O . ALA A 1 210 ? 20.281 -17.719 -7.715 1 97.06 210 ALA A O 1
ATOM 1663 N N . GLN A 1 211 ? 18.812 -16.438 -6.652 1 97.5 211 GLN A N 1
ATOM 1664 C CA . GLN A 1 211 ? 17.922 -16.281 -7.797 1 97.5 211 GLN A CA 1
ATOM 1665 C C . GLN A 1 211 ? 18.172 -14.961 -8.508 1 97.5 211 GLN A C 1
ATOM 1667 O O . GLN A 1 211 ? 17.5 -14.641 -9.492 1 97.5 211 GLN A O 1
ATOM 1672 N N . ASP A 1 212 ? 19.031 -14.133 -8.039 1 96.75 212 ASP A N 1
ATOM 1673 C CA . ASP A 1 212 ? 19.328 -12.797 -8.562 1 96.75 212 ASP A CA 1
ATOM 1674 C C . ASP A 1 212 ? 18.094 -11.922 -8.578 1 96.75 212 ASP A C 1
ATOM 1676 O O . ASP A 1 212 ? 17.891 -11.125 -9.5 1 96.75 212 ASP A O 1
ATOM 1680 N N . TRP A 1 213 ? 17.219 -12.125 -7.621 1 97.19 213 TRP A N 1
ATOM 1681 C CA . TRP A 1 213 ? 15.922 -11.477 -7.547 1 97.19 213 TRP A CA 1
ATOM 1682 C C . TRP A 1 213 ? 16.078 -9.969 -7.387 1 97.19 213 TRP A C 1
ATOM 1684 O O . TRP A 1 213 ? 15.297 -9.195 -7.957 1 97.19 213 TRP A O 1
ATOM 1694 N N . ASN A 1 214 ? 17.031 -9.469 -6.617 1 96.44 214 ASN A N 1
ATOM 1695 C CA . ASN A 1 214 ? 17.328 -8.062 -6.371 1 96.44 214 ASN A CA 1
ATOM 1696 C C . ASN A 1 214 ? 18.734 -7.699 -6.84 1 96.44 214 ASN A C 1
ATOM 1698 O O . ASN A 1 214 ? 19.469 -6.988 -6.141 1 96.44 214 ASN A O 1
ATOM 1702 N N . GLY A 1 215 ? 19.109 -8.266 -8 1 95 215 GLY A N 1
ATOM 1703 C CA . GLY A 1 215 ? 20.422 -8.031 -8.555 1 95 215 GLY A CA 1
ATOM 1704 C C . GLY A 1 215 ? 21.406 -9.141 -8.25 1 95 215 GLY A C 1
ATOM 1705 O O . GLY A 1 215 ? 21.016 -10.273 -7.969 1 95 215 GLY A O 1
ATOM 1706 N N . ASP A 1 216 ? 22.656 -8.797 -8.43 1 93.62 216 ASP A N 1
ATOM 1707 C CA . ASP A 1 216 ? 23.703 -9.797 -8.211 1 93.62 216 ASP A CA 1
ATOM 1708 C C . ASP A 1 216 ? 23.734 -10.25 -6.758 1 93.62 216 ASP A C 1
ATOM 1710 O O . ASP A 1 216 ? 23.625 -9.43 -5.84 1 93.62 216 ASP A O 1
ATOM 1714 N N . SER A 1 217 ? 23.938 -11.523 -6.617 1 94.25 217 SER A N 1
ATOM 1715 C CA . SER A 1 217 ? 23.938 -12.109 -5.277 1 94.25 217 SER A CA 1
ATOM 1716 C C . SER A 1 217 ? 24.953 -11.43 -4.371 1 94.25 217 SER A C 1
ATOM 1718 O O . SER A 1 217 ? 26.094 -11.203 -4.781 1 94.25 217 SER A O 1
ATOM 1720 N N . LYS A 1 218 ? 24.516 -11.156 -3.184 1 92.25 218 LYS A N 1
ATOM 1721 C CA . LYS A 1 218 ? 25.406 -10.594 -2.18 1 92.25 218 LYS A CA 1
ATOM 1722 C C . LYS A 1 218 ? 26.156 -11.688 -1.431 1 92.25 218 LYS A C 1
ATOM 1724 O O . LYS A 1 218 ? 27.078 -11.398 -0.649 1 92.25 218 LYS A O 1
ATOM 1729 N N . TYR A 1 219 ? 25.766 -12.977 -1.681 1 93 219 TYR A N 1
ATOM 1730 C CA . TYR A 1 219 ? 26.438 -14.148 -1.132 1 93 219 TYR A CA 1
ATOM 1731 C C . TYR A 1 219 ? 27.281 -14.844 -2.195 1 93 219 TYR A C 1
ATOM 1733 O O . TYR A 1 219 ? 26.734 -15.375 -3.172 1 93 219 TYR A O 1
ATOM 1741 N N . PRO A 1 220 ? 28.531 -14.891 -1.976 1 91.06 220 PRO A N 1
ATOM 1742 C CA . PRO A 1 220 ? 29.406 -15.477 -2.996 1 91.06 220 PRO A CA 1
ATOM 1743 C C . PRO A 1 220 ? 29.078 -16.938 -3.279 1 91.06 220 PRO A C 1
ATOM 1745 O O . PRO A 1 220 ? 29.297 -17.422 -4.395 1 91.06 220 PRO A O 1
ATOM 1748 N N . ASN A 1 221 ? 28.516 -17.609 -2.373 1 93.31 221 ASN A N 1
ATOM 1749 C CA . ASN A 1 221 ? 28.281 -19.047 -2.514 1 93.31 221 ASN A CA 1
ATOM 1750 C C . ASN A 1 221 ? 26.828 -19.344 -2.873 1 93.31 221 ASN A C 1
ATOM 1752 O O . ASN A 1 221 ? 26.406 -20.5 -2.879 1 93.31 221 ASN A O 1
ATOM 1756 N N . MET A 1 222 ? 26.047 -18.422 -3.121 1 95.12 222 MET A N 1
ATOM 1757 C CA . MET A 1 222 ? 24.641 -18.578 -3.506 1 95.12 222 MET A CA 1
ATOM 1758 C C . MET A 1 222 ? 24.422 -18.172 -4.957 1 95.12 222 MET A C 1
ATOM 1760 O O . MET A 1 222 ? 24 -17.047 -5.227 1 95.12 222 MET A O 1
ATOM 1764 N N . ARG A 1 223 ? 24.609 -19.141 -5.836 1 95.81 223 ARG A N 1
ATOM 1765 C CA . ARG A 1 223 ? 24.562 -18.828 -7.262 1 95.81 223 ARG A CA 1
ATOM 1766 C C . ARG A 1 223 ? 23.5 -19.672 -7.961 1 95.81 223 ARG A C 1
ATOM 1768 O O . ARG A 1 223 ? 23.062 -19.344 -9.07 1 95.81 223 ARG A O 1
ATOM 1775 N N . HIS A 1 224 ? 23.188 -20.766 -7.316 1 97.31 224 HIS A N 1
ATOM 1776 C CA . HIS A 1 224 ? 22.141 -21.688 -7.766 1 97.31 224 HIS A CA 1
ATOM 1777 C C . HIS A 1 224 ? 21.172 -22.016 -6.633 1 97.31 224 HIS A C 1
ATOM 1779 O O . HIS A 1 224 ? 21.547 -21.969 -5.461 1 97.31 224 HIS A O 1
ATOM 1785 N N . ILE A 1 225 ? 19.953 -22.297 -7.043 1 97.75 225 ILE A N 1
ATOM 1786 C CA . ILE A 1 225 ? 18.953 -22.609 -6.031 1 97.75 225 ILE A CA 1
ATOM 1787 C C . ILE A 1 225 ? 19.406 -23.828 -5.219 1 97.75 225 ILE A C 1
ATOM 1789 O O . ILE A 1 225 ? 19.109 -23.922 -4.023 1 97.75 225 ILE A O 1
ATOM 1793 N N . MET A 1 226 ? 20.203 -24.719 -5.844 1 97.88 226 MET A N 1
ATOM 1794 C CA . MET A 1 226 ? 20.703 -25.922 -5.168 1 97.88 226 MET A CA 1
ATOM 1795 C C . MET A 1 226 ? 21.703 -25.562 -4.082 1 97.88 226 MET A C 1
ATOM 1797 O O . MET A 1 226 ? 21.797 -26.234 -3.061 1 97.88 226 MET A O 1
ATOM 1801 N N . ASP A 1 227 ? 22.438 -24.422 -4.293 1 97.69 227 ASP A N 1
ATOM 1802 C CA . ASP A 1 227 ? 23.359 -23.969 -3.258 1 97.69 227 ASP A CA 1
ATOM 1803 C C . ASP A 1 227 ? 22.609 -23.656 -1.959 1 97.69 227 ASP A C 1
ATOM 1805 O O . ASP A 1 227 ? 23.094 -23.984 -0.871 1 97.69 227 ASP A O 1
ATOM 1809 N N . TYR A 1 228 ? 21.469 -23.109 -2.07 1 97.06 228 TYR A N 1
ATOM 1810 C CA . TYR A 1 228 ? 20.625 -22.781 -0.922 1 97.06 228 TYR A CA 1
ATOM 1811 C C . TYR A 1 228 ? 19.969 -24.031 -0.345 1 97.06 228 TYR A C 1
ATOM 1813 O O . TYR A 1 228 ? 20.047 -24.266 0.862 1 97.06 228 TYR A O 1
ATOM 1821 N N . ALA A 1 229 ? 19.391 -24.859 -1.229 1 97.5 229 ALA A N 1
ATOM 1822 C CA . ALA A 1 229 ? 18.641 -26.031 -0.803 1 97.5 229 ALA A CA 1
ATOM 1823 C C . ALA A 1 229 ? 19.5 -26.969 0.051 1 97.5 229 ALA A C 1
ATOM 1825 O O . ALA A 1 229 ? 19.031 -27.516 1.043 1 97.5 229 ALA A O 1
ATOM 1826 N N . LYS A 1 230 ? 20.734 -27.062 -0.243 1 96.81 230 LYS A N 1
ATOM 1827 C CA . LYS A 1 230 ? 21.656 -27.984 0.416 1 96.81 230 LYS A CA 1
ATOM 1828 C C . LYS A 1 230 ? 21.953 -27.531 1.846 1 96.81 230 LYS A C 1
ATOM 1830 O O . LYS A 1 230 ? 22.438 -28.328 2.658 1 96.81 230 LYS A O 1
ATOM 1835 N N . THR A 1 231 ? 21.656 -26.281 2.137 1 95.5 231 THR A N 1
ATOM 1836 C CA . THR A 1 231 ? 21.984 -25.75 3.453 1 95.5 231 THR A CA 1
ATOM 1837 C C . THR A 1 231 ? 20.844 -25.984 4.434 1 95.5 231 THR A C 1
ATOM 1839 O O . THR A 1 231 ? 21 -25.766 5.637 1 95.5 231 THR A O 1
ATOM 1842 N N . LEU A 1 232 ? 19.719 -26.422 3.969 1 96.12 232 LEU A N 1
ATOM 1843 C CA . LEU A 1 232 ? 18.516 -26.453 4.797 1 96.12 232 LEU A CA 1
ATOM 1844 C C . LEU A 1 232 ? 18.438 -27.766 5.562 1 96.12 232 LEU A C 1
ATOM 1846 O O . LEU A 1 232 ? 18.828 -28.828 5.051 1 96.12 232 LEU A O 1
ATOM 1850 N N . ASP A 1 233 ? 17.875 -27.609 6.801 1 94.06 233 ASP A N 1
ATOM 1851 C CA . ASP A 1 233 ? 17.688 -28.781 7.664 1 94.06 233 ASP A CA 1
ATOM 1852 C C . ASP A 1 233 ? 16.203 -29.016 7.941 1 94.06 233 ASP A C 1
ATOM 1854 O O . ASP A 1 233 ? 15.375 -28.141 7.691 1 94.06 233 ASP A O 1
ATOM 1858 N N . ASN A 1 234 ? 16.047 -30.219 8.352 1 89.38 234 ASN A N 1
ATOM 1859 C CA . ASN A 1 234 ? 14.688 -30.562 8.781 1 89.38 234 ASN A CA 1
ATOM 1860 C C . ASN A 1 234 ? 14.438 -30.141 10.227 1 89.38 234 ASN A C 1
ATOM 1862 O O . ASN A 1 234 ? 15.305 -30.281 11.086 1 89.38 234 ASN A O 1
ATOM 1866 N N . HIS A 1 235 ? 13.266 -29.516 10.43 1 87.31 235 HIS A N 1
ATOM 1867 C CA . HIS A 1 235 ? 12.945 -29.062 11.781 1 87.31 235 HIS A CA 1
ATOM 1868 C C . HIS A 1 235 ? 11.609 -29.641 12.25 1 87.31 235 HIS A C 1
ATOM 1870 O O . HIS A 1 235 ? 11.234 -29.453 13.406 1 87.31 235 HIS A O 1
ATOM 1876 N N . ARG A 1 236 ? 10.906 -30.25 11.344 1 87.94 236 ARG A N 1
ATOM 1877 C CA . ARG A 1 236 ? 9.594 -30.812 11.648 1 87.94 236 ARG A CA 1
ATOM 1878 C C . ARG A 1 236 ? 9.43 -32.188 11.039 1 87.94 236 ARG A C 1
ATOM 1880 O O . ARG A 1 236 ? 10.188 -32.562 10.141 1 87.94 236 ARG A O 1
ATOM 1887 N N . PRO A 1 237 ? 8.438 -33 11.594 1 90.25 237 PRO A N 1
ATOM 1888 C CA . PRO A 1 237 ? 8.219 -34.312 10.984 1 90.25 237 PRO A CA 1
ATOM 1889 C C . PRO A 1 237 ? 7.805 -34.219 9.516 1 90.25 237 PRO A C 1
ATOM 1891 O O . PRO A 1 237 ? 6.848 -33.531 9.188 1 90.25 237 PRO A O 1
ATOM 1894 N N . ILE A 1 238 ? 8.453 -34.906 8.734 1 92.31 238 ILE A N 1
ATOM 1895 C CA . ILE A 1 238 ? 8.203 -34.938 7.297 1 92.31 238 ILE A CA 1
ATOM 1896 C C . ILE A 1 238 ? 6.809 -35.5 7.027 1 92.31 238 ILE A C 1
ATOM 1898 O O . ILE A 1 238 ? 6.398 -36.469 7.648 1 92.31 238 ILE A O 1
ATOM 1902 N N . GLY A 1 239 ? 6.043 -34.812 6.168 1 93 239 GLY A N 1
ATOM 1903 C CA . GLY A 1 239 ? 4.762 -35.281 5.68 1 93 239 GLY A CA 1
ATOM 1904 C C . GLY A 1 239 ? 3.598 -34.906 6.566 1 93 239 GLY A C 1
ATOM 1905 O O . GLY A 1 239 ? 2.438 -35.125 6.211 1 93 239 GLY A O 1
ATOM 1906 N N . LYS A 1 240 ? 3.838 -34.188 7.586 1 90.38 240 LYS A N 1
ATOM 1907 C CA . LYS A 1 240 ? 2.783 -34.031 8.586 1 90.38 240 LYS A CA 1
ATOM 1908 C C . LYS A 1 240 ? 2.277 -32.594 8.648 1 90.38 240 LYS A C 1
ATOM 1910 O O . LYS A 1 240 ? 1.125 -32.344 9.008 1 90.38 240 LYS A O 1
ATOM 1915 N N . VAL A 1 241 ? 3.129 -31.719 8.305 1 90.88 241 VAL A N 1
ATOM 1916 C CA . VAL A 1 241 ? 2.764 -30.312 8.516 1 90.88 241 VAL A CA 1
ATOM 1917 C C . VAL A 1 241 ? 2.797 -29.562 7.184 1 90.88 241 VAL A C 1
ATOM 1919 O O . VAL A 1 241 ? 3.684 -29.797 6.359 1 90.88 241 VAL A O 1
ATOM 1922 N N . TYR A 1 242 ? 1.808 -28.719 7.047 1 93.38 242 TYR A N 1
ATOM 1923 C CA . TYR A 1 242 ? 1.782 -27.797 5.91 1 93.38 242 TYR A CA 1
ATOM 1924 C C . TYR A 1 242 ? 2.615 -26.562 6.188 1 93.38 242 TYR A C 1
ATOM 1926 O O . TYR A 1 242 ? 2.203 -25.688 6.961 1 93.38 242 TYR A O 1
ATOM 1934 N N . ASP A 1 243 ? 3.797 -26.516 5.586 1 91.12 243 ASP A N 1
ATOM 1935 C CA . ASP A 1 243 ? 4.672 -25.344 5.645 1 91.12 243 ASP A CA 1
ATOM 1936 C C . ASP A 1 243 ? 4.922 -24.781 4.25 1 91.12 243 ASP A C 1
ATOM 1938 O O . ASP A 1 243 ? 5.723 -25.328 3.486 1 91.12 243 ASP A O 1
ATOM 1942 N N . TYR A 1 244 ? 4.312 -23.688 4.016 1 94.06 244 TYR A N 1
ATOM 1943 C CA . TYR A 1 244 ? 4.375 -23.078 2.691 1 94.06 244 TYR A CA 1
ATOM 1944 C C . TYR A 1 244 ? 5.73 -22.422 2.457 1 94.06 244 TYR A C 1
ATOM 1946 O O . TYR A 1 244 ? 5.984 -21.312 2.932 1 94.06 244 TYR A O 1
ATOM 1954 N N . LEU A 1 245 ? 6.578 -23.141 1.722 1 95.19 245 LEU A N 1
ATOM 1955 C CA . LEU A 1 245 ? 7.938 -22.672 1.472 1 95.19 245 LEU A CA 1
ATOM 1956 C C . LEU A 1 245 ? 8.242 -22.672 -0.022 1 95.19 245 LEU A C 1
ATOM 1958 O O . LEU A 1 245 ? 8.062 -23.672 -0.701 1 95.19 245 LEU A O 1
ATOM 1962 N N . ASP A 1 246 ? 8.789 -21.594 -0.482 1 97 246 ASP A N 1
ATOM 1963 C CA . ASP A 1 246 ? 9.125 -21.438 -1.895 1 97 246 ASP A CA 1
ATOM 1964 C C . ASP A 1 246 ? 10.133 -22.5 -2.34 1 97 246 ASP A C 1
ATOM 1966 O O . ASP A 1 246 ? 10.086 -22.969 -3.482 1 97 246 ASP A O 1
ATOM 1970 N N . ILE A 1 247 ? 10.984 -22.906 -1.475 1 97.38 247 ILE A N 1
ATOM 1971 C CA . ILE A 1 247 ? 12.055 -23.828 -1.836 1 97.38 247 ILE A CA 1
ATOM 1972 C C . ILE A 1 247 ? 11.477 -25.172 -2.236 1 97.38 247 ILE A C 1
ATOM 1974 O O . ILE A 1 247 ? 12.031 -25.875 -3.088 1 97.38 247 ILE A O 1
ATOM 1978 N N . ASN A 1 248 ? 10.344 -25.594 -1.688 1 98.12 248 ASN A N 1
ATOM 1979 C CA . ASN A 1 248 ? 9.672 -26.812 -2.119 1 98.12 248 ASN A CA 1
ATOM 1980 C C . ASN A 1 248 ? 9.344 -26.781 -3.609 1 98.12 248 ASN A C 1
ATOM 1982 O O . ASN A 1 248 ? 9.586 -27.75 -4.328 1 98.12 248 ASN A O 1
ATOM 1986 N N . THR A 1 249 ? 8.898 -25.641 -4.055 1 98.75 249 THR A N 1
ATOM 1987 C CA . THR A 1 249 ? 8.523 -25.5 -5.457 1 98.75 249 THR A CA 1
ATOM 1988 C C . THR A 1 249 ? 9.766 -25.453 -6.348 1 98.75 249 THR A C 1
ATOM 1990 O O . THR A 1 249 ? 9.773 -26.031 -7.434 1 98.75 249 THR A O 1
ATOM 1993 N N . GLU A 1 250 ? 10.734 -24.75 -5.848 1 98.69 250 GLU A N 1
ATOM 1994 C CA . GLU A 1 250 ? 11.984 -24.703 -6.602 1 98.69 250 GLU A CA 1
ATOM 1995 C C . GLU A 1 250 ? 12.539 -26.094 -6.859 1 98.69 250 GLU A C 1
ATOM 1997 O O . GLU A 1 250 ? 12.953 -26.406 -7.98 1 98.69 250 GLU A O 1
ATOM 2002 N N . LEU A 1 251 ? 12.5 -26.922 -5.879 1 98.81 251 LEU A N 1
ATOM 2003 C CA . LEU A 1 251 ? 13.031 -28.281 -6.02 1 98.81 251 LEU A CA 1
ATOM 2004 C C . LEU A 1 251 ? 12.125 -29.125 -6.902 1 98.81 251 LEU A C 1
ATOM 2006 O O . LEU A 1 251 ? 12.602 -29.984 -7.652 1 98.81 251 LEU A O 1
ATOM 2010 N N . LEU A 1 252 ? 10.805 -28.875 -6.754 1 98.94 252 LEU A N 1
ATOM 2011 C CA . LEU A 1 252 ? 9.898 -29.562 -7.676 1 98.94 252 LEU A CA 1
ATOM 2012 C C . LEU A 1 252 ? 10.234 -29.219 -9.125 1 98.94 252 LEU A C 1
ATOM 2014 O O . LEU A 1 252 ? 10.227 -30.094 -9.984 1 98.94 252 LEU A O 1
ATOM 2018 N N . GLY A 1 253 ? 10.562 -27.953 -9.375 1 98.88 253 GLY A N 1
ATOM 2019 C CA . GLY A 1 253 ? 11.008 -27.547 -10.695 1 98.88 253 GLY A CA 1
ATOM 2020 C C . GLY A 1 253 ? 12.266 -28.266 -11.148 1 98.88 253 GLY A C 1
ATOM 2021 O O . GLY A 1 253 ? 12.359 -28.688 -12.305 1 98.88 253 GLY A O 1
ATOM 2022 N N . LYS A 1 254 ? 13.203 -28.438 -10.234 1 98.88 254 LYS A N 1
ATOM 2023 C CA . LYS A 1 254 ? 14.438 -29.141 -10.562 1 98.88 254 LYS A CA 1
ATOM 2024 C C . LYS A 1 254 ? 14.164 -30.609 -10.883 1 98.88 254 LYS A C 1
ATOM 2026 O O . LYS A 1 254 ? 14.805 -31.188 -11.758 1 98.88 254 LYS A O 1
ATOM 2031 N N . VAL A 1 255 ? 13.266 -31.203 -10.164 1 98.94 255 VAL A N 1
ATOM 2032 C CA . VAL A 1 255 ? 12.875 -32.594 -10.461 1 98.94 255 VAL A CA 1
ATOM 2033 C C . VAL A 1 255 ? 12.312 -32.688 -11.875 1 98.94 255 VAL A C 1
ATOM 2035 O O . VAL A 1 255 ? 12.672 -33.562 -12.641 1 98.94 255 VAL A O 1
ATOM 2038 N N . VAL A 1 256 ? 11.445 -31.734 -12.227 1 98.94 256 VAL A N 1
ATOM 2039 C CA . VAL A 1 256 ? 10.859 -31.703 -13.562 1 98.94 256 VAL A CA 1
ATOM 2040 C C . VAL A 1 256 ? 11.953 -31.578 -14.609 1 98.94 256 VAL A C 1
ATOM 2042 O O . VAL A 1 256 ? 11.945 -32.281 -15.617 1 98.94 256 VAL A O 1
ATOM 2045 N N . GLU A 1 257 ? 12.891 -30.672 -14.375 1 98.81 257 GLU A N 1
ATOM 2046 C CA . GLU A 1 257 ? 14.016 -30.531 -15.297 1 98.81 257 GLU A CA 1
ATOM 2047 C C . GLU A 1 257 ? 14.75 -31.859 -15.484 1 98.81 257 GLU A C 1
ATOM 2049 O O . GLU A 1 257 ? 15.086 -32.219 -16.609 1 98.81 257 GLU A O 1
ATOM 2054 N N . LYS A 1 258 ? 15.008 -32.5 -14.406 1 98.75 258 LYS A N 1
ATOM 2055 C CA . LYS A 1 258 ? 15.773 -33.75 -14.43 1 98.75 258 LYS A CA 1
ATOM 2056 C C . LYS A 1 258 ? 15.055 -34.812 -15.25 1 98.75 258 LYS A C 1
ATOM 2058 O O . LYS A 1 258 ? 15.656 -35.438 -16.125 1 98.75 258 LYS A O 1
ATOM 2063 N N . VAL A 1 259 ? 13.805 -35 -15.016 1 98.81 259 VAL A N 1
ATOM 2064 C CA . VAL A 1 259 ? 13.109 -36.156 -15.617 1 98.81 259 VAL A CA 1
ATOM 2065 C C . VAL A 1 259 ? 12.758 -35.812 -17.078 1 98.81 259 VAL A C 1
ATOM 2067 O O . VAL A 1 259 ? 12.609 -36.719 -17.891 1 98.81 259 VAL A O 1
ATOM 2070 N N . GLN A 1 260 ? 12.602 -34.531 -17.391 1 98.69 260 GLN A N 1
ATOM 2071 C CA . GLN A 1 260 ? 12.297 -34.125 -18.766 1 98.69 260 GLN A CA 1
ATOM 2072 C C . GLN A 1 260 ? 13.578 -33.938 -19.578 1 98.69 260 GLN A C 1
ATOM 2074 O O . GLN A 1 260 ? 13.531 -33.906 -20.812 1 98.69 260 GLN A O 1
ATOM 2079 N N . GLY A 1 261 ? 14.719 -33.688 -18.906 1 98.38 261 GLY A N 1
ATOM 2080 C CA . GLY A 1 261 ? 16 -33.531 -19.578 1 98.38 261 GLY A CA 1
ATOM 2081 C C . GLY A 1 261 ? 16.172 -32.156 -20.234 1 98.38 261 GLY A C 1
ATOM 2082 O O . GLY A 1 261 ? 16.922 -32.031 -21.203 1 98.38 261 GLY A O 1
ATOM 2083 N N . LYS A 1 262 ? 15.414 -31.219 -19.875 1 97.69 262 LYS A N 1
ATOM 2084 C CA . LYS A 1 262 ? 15.422 -29.859 -20.406 1 97.69 262 LYS A CA 1
ATOM 2085 C C . LYS A 1 262 ? 15.25 -28.828 -19.297 1 97.69 262 LYS A C 1
ATOM 2087 O O . LYS A 1 262 ? 14.695 -29.141 -18.25 1 97.69 262 LYS A O 1
ATOM 2092 N N . PRO A 1 263 ? 15.766 -27.547 -19.562 1 98.25 263 PRO A N 1
ATOM 2093 C CA . PRO A 1 263 ? 15.461 -26.484 -18.609 1 98.25 263 PRO A CA 1
ATOM 2094 C C . PRO A 1 263 ? 13.961 -26.266 -18.438 1 98.25 263 PRO A C 1
ATOM 2096 O O . PRO A 1 263 ? 13.188 -26.438 -19.391 1 98.25 263 PRO A O 1
ATOM 2099 N N . LEU A 1 264 ? 13.57 -25.844 -17.281 1 98.69 264 LEU A N 1
ATOM 2100 C CA . LEU A 1 264 ? 12.156 -25.75 -16.906 1 98.69 264 LEU A CA 1
ATOM 2101 C C . LEU A 1 264 ? 11.391 -24.859 -17.875 1 98.69 264 LEU A C 1
ATOM 2103 O O . LEU A 1 264 ? 10.266 -25.172 -18.266 1 98.69 264 LEU A O 1
ATOM 2107 N N . ALA A 1 265 ? 11.977 -23.75 -18.312 1 98.44 265 ALA A N 1
ATOM 2108 C CA . ALA A 1 265 ? 11.312 -22.844 -19.234 1 98.44 265 ALA A CA 1
ATOM 2109 C C . ALA A 1 265 ? 11 -23.531 -20.562 1 98.44 265 ALA A C 1
ATOM 2111 O O . ALA A 1 265 ? 9.961 -23.266 -21.172 1 98.44 265 ALA A O 1
ATOM 2112 N N . GLU A 1 266 ? 11.875 -24.359 -21 1 97.69 266 GLU A N 1
ATOM 2113 C CA . GLU A 1 266 ? 11.656 -25.094 -22.234 1 97.69 266 GLU A CA 1
ATOM 2114 C C . GLU A 1 266 ? 10.555 -26.141 -22.062 1 97.69 266 GLU A C 1
ATOM 2116 O O . GLU A 1 266 ? 9.727 -26.328 -22.953 1 97.69 266 GLU A O 1
ATOM 2121 N N . VAL A 1 267 ? 10.594 -26.859 -20.938 1 98.25 267 VAL A N 1
ATOM 2122 C CA . VAL A 1 267 ? 9.531 -27.812 -20.656 1 98.25 267 VAL A CA 1
ATOM 2123 C C . VAL A 1 267 ? 8.188 -27.094 -20.641 1 98.25 267 VAL A C 1
ATOM 2125 O O . VAL A 1 267 ? 7.219 -27.578 -21.25 1 98.25 267 VAL A O 1
ATOM 2128 N N . PHE A 1 268 ? 8.141 -25.984 -19.984 1 97.81 268 PHE A N 1
ATOM 2129 C CA . PHE A 1 268 ? 6.941 -25.156 -19.906 1 97.81 268 PHE A CA 1
ATOM 2130 C C . PHE A 1 268 ? 6.449 -24.766 -21.297 1 97.81 268 PHE A C 1
ATOM 2132 O O . PHE A 1 268 ? 5.27 -24.938 -21.609 1 97.81 268 PHE A O 1
ATOM 2139 N N . ALA A 1 269 ? 7.305 -24.25 -22.078 1 96 269 ALA A N 1
ATOM 2140 C CA . ALA A 1 269 ? 6.949 -23.812 -23.422 1 96 269 ALA A CA 1
ATOM 2141 C C . ALA A 1 269 ? 6.398 -24.984 -24.25 1 96 269 ALA A C 1
ATOM 2143 O O . ALA A 1 269 ? 5.32 -24.875 -24.828 1 96 269 ALA A O 1
ATOM 2144 N N . GLU A 1 270 ? 7.051 -26.094 -24.172 1 94.88 270 GLU A N 1
ATOM 2145 C CA . GLU A 1 270 ? 6.758 -27.234 -25.031 1 94.88 270 GLU A CA 1
ATOM 2146 C C . GLU A 1 270 ? 5.523 -28 -24.547 1 94.88 270 GLU A C 1
ATOM 2148 O O . GLU A 1 270 ? 4.676 -28.391 -25.344 1 94.88 270 GLU A O 1
ATOM 2153 N N . LYS A 1 271 ? 5.465 -28.172 -23.281 1 96.25 271 LYS A N 1
ATOM 2154 C CA . LYS A 1 271 ? 4.496 -29.125 -22.75 1 96.25 271 LYS A CA 1
ATOM 2155 C C . LYS A 1 271 ? 3.195 -28.438 -22.359 1 96.25 271 LYS A C 1
ATOM 2157 O O . LYS A 1 271 ? 2.154 -29.078 -22.219 1 96.25 271 LYS A O 1
ATOM 2162 N N . LEU A 1 272 ? 3.252 -27.156 -22.156 1 95.56 272 LEU A N 1
ATOM 2163 C CA . LEU A 1 272 ? 2.053 -26.484 -21.672 1 95.56 272 LEU A CA 1
ATOM 2164 C C . LEU A 1 272 ? 1.733 -25.266 -22.516 1 95.56 272 LEU A C 1
ATOM 2166 O O . LEU A 1 272 ? 0.742 -25.25 -23.25 1 95.56 272 LEU A O 1
ATOM 2170 N N . TRP A 1 273 ? 2.588 -24.266 -22.578 1 93.88 273 TRP A N 1
ATOM 2171 C CA . TRP A 1 273 ? 2.254 -22.938 -23.094 1 93.88 273 TRP A CA 1
ATOM 2172 C C . TRP A 1 273 ? 1.92 -22.984 -24.578 1 93.88 273 TRP A C 1
ATOM 2174 O O . TRP A 1 273 ? 0.96 -22.359 -25.031 1 93.88 273 TRP A O 1
ATOM 2184 N N . HIS A 1 274 ? 2.682 -23.703 -25.312 1 91.62 274 HIS A N 1
ATOM 2185 C CA . HIS A 1 274 ? 2.492 -23.781 -26.766 1 91.62 274 HIS A CA 1
ATOM 2186 C C . HIS A 1 274 ? 1.327 -24.688 -27.125 1 91.62 274 HIS A C 1
ATOM 2188 O O . HIS A 1 274 ? 0.945 -24.797 -28.297 1 91.62 274 HIS A O 1
ATOM 2194 N N . ARG A 1 275 ? 0.786 -25.266 -26.141 1 91.69 275 ARG A N 1
ATOM 2195 C CA . ARG A 1 275 ? -0.321 -26.188 -26.375 1 91.69 275 ARG A CA 1
ATOM 2196 C C . ARG A 1 275 ? -1.648 -25.578 -25.953 1 91.69 275 ARG A C 1
ATOM 2198 O O . ARG A 1 275 ? -2.705 -26.188 -26.125 1 91.69 275 ARG A O 1
ATOM 2205 N N . ILE A 1 276 ? -1.557 -24.422 -25.359 1 89.62 276 ILE A N 1
ATOM 2206 C CA . ILE A 1 276 ? -2.773 -23.703 -24.984 1 89.62 276 ILE A CA 1
ATOM 2207 C C . ILE A 1 276 ? -2.887 -22.422 -25.797 1 89.62 276 ILE A C 1
ATOM 2209 O O . ILE A 1 276 ? -1.879 -21.875 -26.25 1 89.62 276 ILE A O 1
ATOM 2213 N N . ASP A 1 277 ? -4.023 -21.984 -26.172 1 80.31 277 ASP A N 1
ATOM 2214 C CA . ASP A 1 277 ? -4.289 -20.828 -27.031 1 80.31 277 ASP A CA 1
ATOM 2215 C C . ASP A 1 277 ? -4.02 -19.531 -26.297 1 80.31 277 ASP A C 1
ATOM 2217 O O . ASP A 1 277 ? -4.949 -18.766 -26.016 1 80.31 277 ASP A O 1
ATOM 2221 N N . VAL A 1 278 ? -2.762 -19.297 -26.141 1 82.69 278 VAL A N 1
ATOM 2222 C CA . VAL A 1 278 ? -2.393 -18.078 -25.422 1 82.69 278 VAL A CA 1
ATOM 2223 C C . VAL A 1 278 ? -2.121 -16.953 -26.422 1 82.69 278 VAL A C 1
ATOM 2225 O O . VAL A 1 278 ? -1.889 -17.203 -27.609 1 82.69 278 VAL A O 1
ATOM 2228 N N . GLU A 1 279 ? -2.162 -15.688 -25.938 1 81 279 GLU A N 1
ATOM 2229 C CA . GLU A 1 279 ? -2.191 -14.516 -26.812 1 81 279 GLU A CA 1
ATOM 2230 C C . GLU A 1 279 ? -0.856 -13.773 -26.781 1 81 279 GLU A C 1
ATOM 2232 O O . GLU A 1 279 ? -0.505 -13.086 -27.734 1 81 279 GLU A O 1
ATOM 2237 N N . ASN A 1 280 ? -0.09 -13.953 -25.688 1 89.25 280 ASN A N 1
ATOM 2238 C CA . ASN A 1 280 ? 1.04 -13.047 -25.484 1 89.25 280 ASN A CA 1
ATOM 2239 C C . ASN A 1 280 ? 2.305 -13.812 -25.094 1 89.25 280 ASN A C 1
ATOM 2241 O O . ASN A 1 280 ? 2.23 -14.953 -24.641 1 89.25 280 ASN A O 1
ATOM 2245 N N . PRO A 1 281 ? 3.484 -13.227 -25.359 1 92.62 281 PRO A N 1
ATOM 2246 C CA . PRO A 1 281 ? 4.727 -13.828 -24.859 1 92.62 281 PRO A CA 1
ATOM 2247 C C . PRO A 1 281 ? 4.777 -13.914 -23.344 1 92.62 281 PRO A C 1
ATOM 2249 O O . PRO A 1 281 ? 4.09 -13.148 -22.656 1 92.62 281 PRO A O 1
ATOM 2252 N N . VAL A 1 282 ? 5.543 -14.867 -22.938 1 96.06 282 VAL A N 1
ATOM 2253 C CA . VAL A 1 282 ? 5.797 -15.062 -21.516 1 96.06 282 VAL A CA 1
ATOM 2254 C C . VAL A 1 282 ? 7.211 -14.602 -21.172 1 96.06 282 VAL A C 1
ATOM 2256 O O . VAL A 1 282 ? 8.133 -14.758 -21.984 1 96.06 282 VAL A O 1
ATOM 2259 N N . ARG A 1 283 ? 7.379 -13.93 -20.078 1 98.19 283 ARG A N 1
ATOM 2260 C CA . ARG A 1 283 ? 8.688 -13.625 -19.516 1 98.19 283 ARG A CA 1
ATOM 2261 C C . ARG A 1 283 ? 8.844 -14.273 -18.141 1 98.19 283 ARG A C 1
ATOM 2263 O O . ARG A 1 283 ? 8.109 -13.961 -17.203 1 98.19 283 ARG A O 1
ATOM 2270 N N . TRP A 1 284 ? 9.703 -15.211 -18.078 1 98.75 284 TRP A N 1
ATOM 2271 C CA . TRP A 1 284 ? 9.945 -15.922 -16.828 1 98.75 284 TRP A CA 1
ATOM 2272 C C . TRP A 1 284 ? 11.273 -15.492 -16.219 1 98.75 284 TRP A C 1
ATOM 2274 O O . TRP A 1 284 ? 12.344 -15.844 -16.719 1 98.75 284 TRP A O 1
ATOM 2284 N N . MET A 1 285 ? 11.188 -14.773 -15.117 1 98.81 285 MET A N 1
ATOM 2285 C CA . MET A 1 285 ? 12.367 -14.242 -14.445 1 98.81 285 MET A CA 1
ATOM 2286 C C . MET A 1 285 ? 13.336 -15.359 -14.07 1 98.81 285 MET A C 1
ATOM 2288 O O . MET A 1 285 ? 12.906 -16.453 -13.672 1 98.81 285 MET A O 1
ATOM 2292 N N . ALA A 1 286 ? 14.664 -15.07 -14.188 1 98.62 286 ALA A N 1
ATOM 2293 C CA . ALA A 1 286 ? 15.719 -16.062 -13.969 1 98.62 286 ALA A CA 1
ATOM 2294 C C . ALA A 1 286 ? 16.953 -15.414 -13.344 1 98.62 286 ALA A C 1
ATOM 2296 O O . ALA A 1 286 ? 17.062 -14.18 -13.289 1 98.62 286 ALA A O 1
ATOM 2297 N N . ASN A 1 287 ? 17.797 -16.266 -12.781 1 98 287 ASN A N 1
ATOM 2298 C CA . ASN A 1 287 ? 19.125 -15.75 -12.406 1 98 287 ASN A CA 1
ATOM 2299 C C . ASN A 1 287 ? 20.047 -15.664 -13.617 1 98 287 ASN A C 1
ATOM 2301 O O . ASN A 1 287 ? 19.656 -15.992 -14.734 1 98 287 ASN A O 1
ATOM 2305 N N . ARG A 1 288 ? 21.219 -15.203 -13.422 1 96.88 288 ARG A N 1
ATOM 2306 C CA . ARG A 1 288 ? 22.172 -14.93 -14.492 1 96.88 288 ARG A CA 1
ATOM 2307 C C . ARG A 1 288 ? 22.594 -16.219 -15.188 1 96.88 288 ARG A C 1
ATOM 2309 O O . ARG A 1 288 ? 23.125 -16.188 -16.297 1 96.88 288 ARG A O 1
ATOM 2316 N N . ASN A 1 289 ? 22.344 -17.375 -14.602 1 96.06 289 ASN A N 1
ATOM 2317 C CA . ASN A 1 289 ? 22.688 -18.672 -15.18 1 96.06 289 ASN A CA 1
ATOM 2318 C C . ASN A 1 289 ? 21.516 -19.234 -15.992 1 96.06 289 ASN A C 1
ATOM 2320 O O . ASN A 1 289 ? 21.609 -20.344 -16.531 1 96.06 289 ASN A O 1
ATOM 2324 N N . GLY A 1 290 ? 20.391 -18.531 -15.992 1 97.25 290 GLY A N 1
ATOM 2325 C CA . GLY A 1 290 ? 19.234 -18.953 -16.781 1 97.25 290 GLY A CA 1
ATOM 2326 C C . GLY A 1 290 ? 18.281 -19.844 -16 1 97.25 290 GLY A C 1
ATOM 2327 O O . GLY A 1 290 ? 17.344 -20.406 -16.578 1 97.25 290 GLY A O 1
ATOM 2328 N N . GLU A 1 291 ? 18.531 -20.031 -14.742 1 98 291 GLU A N 1
ATOM 2329 C CA . GLU A 1 291 ? 17.609 -20.781 -13.891 1 98 291 GLU A CA 1
ATOM 2330 C C . GLU A 1 291 ? 16.391 -19.938 -13.531 1 98 291 GLU A C 1
ATOM 2332 O O . GLU A 1 291 ? 16.5 -18.938 -12.82 1 98 291 GLU A O 1
ATOM 2337 N N . VAL A 1 292 ? 15.227 -20.344 -14.008 1 98.75 292 VAL A N 1
ATOM 2338 C CA . VAL A 1 292 ? 14.023 -19.562 -13.773 1 98.75 292 VAL A CA 1
ATOM 2339 C C . VAL A 1 292 ? 13.578 -19.703 -12.32 1 98.75 292 VAL A C 1
ATOM 2341 O O . VAL A 1 292 ? 13.883 -20.719 -11.672 1 98.75 292 VAL A O 1
ATOM 2344 N N . VAL A 1 293 ? 12.906 -18.766 -11.797 1 98.75 293 VAL A N 1
ATOM 2345 C CA . VAL A 1 293 ? 12.328 -18.797 -10.453 1 98.75 293 VAL A CA 1
ATOM 2346 C C . VAL A 1 293 ? 10.992 -19.531 -10.484 1 98.75 293 VAL A C 1
ATOM 2348 O O . VAL A 1 293 ? 9.938 -18.922 -10.641 1 98.75 293 VAL A O 1
ATOM 2351 N N . ALA A 1 294 ? 11.031 -20.75 -10.133 1 98.75 294 ALA A N 1
ATOM 2352 C CA . ALA A 1 294 ? 9.922 -21.672 -10.328 1 98.75 294 ALA A CA 1
ATOM 2353 C C . ALA A 1 294 ? 8.797 -21.406 -9.336 1 98.75 294 ALA A C 1
ATOM 2355 O O . ALA A 1 294 ? 7.641 -21.75 -9.578 1 98.75 294 ALA A O 1
ATOM 2356 N N . SER A 1 295 ? 9.125 -20.859 -8.18 1 98.38 295 SER A N 1
ATOM 2357 C CA . SER A 1 295 ? 8.141 -20.578 -7.141 1 98.38 295 SER A CA 1
ATOM 2358 C C . SER A 1 295 ? 7.398 -19.281 -7.406 1 98.38 295 SER A C 1
ATOM 2360 O O . SER A 1 295 ? 6.355 -19.016 -6.805 1 98.38 295 SER A O 1
ATOM 2362 N N . GLY A 1 296 ? 8.141 -18.594 -8.148 1 97.31 296 GLY A N 1
ATOM 2363 C CA . GLY A 1 296 ? 7.664 -17.266 -8.531 1 97.31 296 GLY A CA 1
ATOM 2364 C C . GLY A 1 296 ? 8.32 -16.75 -9.797 1 97.31 296 GLY A C 1
ATOM 2365 O O . GLY A 1 296 ? 9.078 -17.469 -10.453 1 97.31 296 GLY A O 1
ATOM 2366 N N . GLY A 1 297 ? 7.914 -15.82 -10.484 1 97.75 297 GLY A N 1
ATOM 2367 C CA . GLY A 1 297 ? 8.656 -15.086 -11.5 1 97.75 297 GLY A CA 1
ATOM 2368 C C . GLY A 1 297 ? 7.977 -15.094 -12.859 1 97.75 297 GLY A C 1
ATOM 2369 O O . GLY A 1 297 ? 8.438 -14.438 -13.789 1 97.75 297 GLY A O 1
ATOM 2370 N N . LEU A 1 298 ? 6.953 -15.875 -12.938 1 98.62 298 LEU A N 1
ATOM 2371 C CA . LEU A 1 298 ? 6.246 -15.922 -14.219 1 98.62 298 LEU A CA 1
ATOM 2372 C C . LEU A 1 298 ? 5.504 -14.609 -14.477 1 98.62 298 LEU A C 1
ATOM 2374 O O . LEU A 1 298 ? 4.832 -14.086 -13.586 1 98.62 298 LEU A O 1
ATOM 2378 N N . ASN A 1 299 ? 5.734 -14.016 -15.641 1 98.5 299 ASN A N 1
ATOM 2379 C CA . ASN A 1 299 ? 4.992 -12.844 -16.094 1 98.5 299 ASN A CA 1
ATOM 2380 C C . ASN A 1 299 ? 4.113 -13.172 -17.297 1 98.5 299 ASN A C 1
ATOM 2382 O O . ASN A 1 299 ? 4.617 -13.438 -18.391 1 98.5 299 ASN A O 1
ATOM 2386 N N . ILE A 1 300 ? 2.855 -13.141 -17.141 1 97.44 300 ILE A N 1
ATOM 2387 C CA . ILE A 1 300 ? 1.879 -13.422 -18.188 1 97.44 300 ILE A CA 1
ATOM 2388 C C . ILE A 1 300 ? 0.715 -12.438 -18.078 1 97.44 300 ILE A C 1
ATOM 2390 O O . ILE A 1 300 ? 0.59 -11.719 -17.094 1 97.44 300 ILE A O 1
ATOM 2394 N N . THR A 1 301 ? -0.094 -12.359 -19.109 1 96.75 301 THR A N 1
ATOM 2395 C CA . THR A 1 301 ? -1.251 -11.469 -19.078 1 96.75 301 THR A CA 1
ATOM 2396 C C . THR A 1 301 ? -2.377 -12.078 -18.25 1 96.75 301 THR A C 1
ATOM 2398 O O . THR A 1 301 ? -2.461 -13.305 -18.109 1 96.75 301 THR A O 1
ATOM 2401 N N . THR A 1 302 ? -3.215 -11.219 -17.719 1 97.5 302 THR A N 1
ATOM 2402 C CA . THR A 1 302 ? -4.359 -11.703 -16.953 1 97.5 302 THR A CA 1
ATOM 2403 C C . THR A 1 302 ? -5.293 -12.523 -17.828 1 97.5 302 THR A C 1
ATOM 2405 O O . THR A 1 302 ? -5.898 -13.492 -17.375 1 97.5 302 THR A O 1
ATOM 2408 N N . ARG A 1 303 ? -5.383 -12.211 -19.094 1 95.75 303 ARG A N 1
ATOM 2409 C CA . ARG A 1 303 ? -6.199 -12.961 -20.047 1 95.75 303 ARG A CA 1
ATOM 2410 C C . ARG A 1 303 ? -5.656 -14.375 -20.234 1 95.75 303 ARG A C 1
ATOM 2412 O O . ARG A 1 303 ? -6.418 -15.344 -20.25 1 95.75 303 ARG A O 1
ATOM 2419 N N . ASP A 1 304 ? -4.34 -14.461 -20.375 1 95.44 304 ASP A N 1
ATOM 2420 C CA . ASP A 1 304 ? -3.738 -15.781 -20.531 1 95.44 304 ASP A CA 1
ATOM 2421 C C . ASP A 1 304 ? -3.891 -16.609 -19.266 1 95.44 304 ASP A C 1
ATOM 2423 O O . ASP A 1 304 ? -4.078 -17.828 -19.328 1 95.44 304 ASP A O 1
ATOM 2427 N N . LEU A 1 305 ? -3.77 -15.969 -18.109 1 97.75 305 LEU A N 1
ATOM 2428 C CA . LEU A 1 305 ? -4.031 -16.656 -16.859 1 97.75 305 LEU A CA 1
ATOM 2429 C C . LEU A 1 305 ? -5.453 -17.219 -16.828 1 97.75 305 LEU A C 1
ATOM 2431 O O . LEU A 1 305 ? -5.668 -18.359 -16.422 1 97.75 305 LEU A O 1
ATOM 2435 N N . ALA A 1 306 ? -6.41 -16.453 -17.281 1 97.25 306 ALA A N 1
ATOM 2436 C CA . ALA A 1 306 ? -7.797 -16.906 -17.344 1 97.25 306 ALA A CA 1
ATOM 2437 C C . ALA A 1 306 ? -7.945 -18.094 -18.297 1 97.25 306 ALA A C 1
ATOM 2439 O O . ALA A 1 306 ? -8.727 -19.016 -18.031 1 97.25 306 ALA A O 1
ATOM 2440 N N . ARG A 1 307 ? -7.215 -18.094 -19.359 1 95.06 307 ARG A N 1
ATOM 2441 C CA . ARG A 1 307 ? -7.262 -19.203 -20.297 1 95.06 307 ARG A CA 1
ATOM 2442 C C . ARG A 1 307 ? -6.77 -20.484 -19.656 1 95.06 307 ARG A C 1
ATOM 2444 O O . ARG A 1 307 ? -7.336 -21.562 -19.891 1 95.06 307 ARG A O 1
ATOM 2451 N N . VAL A 1 308 ? -5.746 -20.344 -18.922 1 96.81 308 VAL A N 1
ATOM 2452 C CA . VAL A 1 308 ? -5.254 -21.5 -18.188 1 96.81 308 VAL A CA 1
ATOM 2453 C C . VAL A 1 308 ? -6.348 -22.016 -17.266 1 96.81 308 VAL A C 1
ATOM 2455 O O . VAL A 1 308 ? -6.574 -23.234 -17.172 1 96.81 308 VAL A O 1
ATOM 2458 N N . GLY A 1 309 ? -7.02 -21.109 -16.562 1 98.06 309 GLY A N 1
ATOM 2459 C CA . GLY A 1 309 ? -8.141 -21.5 -15.727 1 98.06 309 GLY A CA 1
ATOM 2460 C C . GLY A 1 309 ? -9.219 -22.25 -16.484 1 98.06 309 GLY A C 1
ATOM 2461 O O . GLY A 1 309 ? -9.75 -23.25 -15.992 1 98.06 309 GLY A O 1
ATOM 2462 N N . GLN A 1 310 ? -9.484 -21.797 -17.656 1 96.38 310 GLN A N 1
ATOM 2463 C CA . GLN A 1 310 ? -10.516 -22.422 -18.453 1 96.38 310 GLN A CA 1
ATOM 2464 C C . GLN A 1 310 ? -10.102 -23.828 -18.891 1 96.38 310 GLN A C 1
ATOM 2466 O O . GLN A 1 310 ? -10.922 -24.75 -18.906 1 96.38 310 GLN A O 1
ATOM 2471 N N . VAL A 1 311 ? -8.867 -23.984 -19.219 1 96.5 311 VAL A N 1
ATOM 2472 C CA . VAL A 1 311 ? -8.344 -25.297 -19.578 1 96.5 311 VAL A CA 1
ATOM 2473 C C . VAL A 1 311 ? -8.516 -26.266 -18.406 1 96.5 311 VAL A C 1
ATOM 2475 O O . VAL A 1 311 ? -8.938 -27.406 -18.578 1 96.5 311 VAL A O 1
ATOM 2478 N N . ILE A 1 312 ? -8.203 -25.812 -17.234 1 98.06 312 ILE A N 1
ATOM 2479 C CA . ILE A 1 312 ? -8.344 -26.625 -16.031 1 98.06 312 ILE A CA 1
ATOM 2480 C C . ILE A 1 312 ? -9.812 -27 -15.828 1 98.06 312 ILE A C 1
ATOM 2482 O O . ILE A 1 312 ? -10.141 -28.156 -15.586 1 98.06 312 ILE A O 1
ATOM 2486 N N . LEU A 1 313 ? -10.695 -26.078 -16.031 1 97 313 LEU A N 1
ATOM 2487 C CA . LEU A 1 313 ? -12.125 -26.328 -15.828 1 97 313 LEU A CA 1
ATOM 2488 C C . LEU A 1 313 ? -12.664 -27.281 -16.891 1 97 313 LEU A C 1
ATOM 2490 O O . LEU A 1 313 ? -13.641 -28 -16.656 1 97 313 LEU A O 1
ATOM 2494 N N . ASN A 1 314 ? -12.016 -27.281 -18.031 1 95.88 314 ASN A N 1
ATOM 2495 C CA . ASN A 1 314 ? -12.398 -28.172 -19.109 1 95.88 314 ASN A CA 1
ATOM 2496 C C . ASN A 1 314 ? -11.797 -29.562 -18.938 1 95.88 314 ASN A C 1
ATOM 2498 O O . ASN A 1 314 ? -11.672 -30.328 -19.891 1 95.88 314 ASN A O 1
ATOM 2502 N N . GLY A 1 315 ? -11.367 -29.844 -17.766 1 97.06 315 GLY A N 1
ATOM 2503 C CA . GLY A 1 315 ? -10.766 -31.141 -17.516 1 97.06 315 GLY A CA 1
ATOM 2504 C C . GLY A 1 315 ? -9.375 -31.281 -18.094 1 97.06 315 GLY A C 1
ATOM 2505 O O . GLY A 1 315 ? -8.945 -32.375 -18.453 1 97.06 315 GLY A O 1
ATOM 2506 N N . GLY A 1 316 ? -8.727 -30.172 -18.375 1 97.94 316 GLY A N 1
ATOM 2507 C CA . GLY A 1 316 ? -7.359 -30.172 -18.875 1 97.94 316 GLY A CA 1
ATOM 2508 C C . GLY A 1 316 ? -7.281 -30.094 -20.391 1 97.94 316 GLY A C 1
ATOM 2509 O O . GLY A 1 316 ? -6.195 -30.172 -20.969 1 97.94 316 GLY A O 1
ATOM 2510 N N . LYS A 1 317 ? -8.43 -29.875 -21.031 1 96.56 317 LYS A N 1
ATOM 2511 C CA . LYS A 1 317 ? -8.461 -29.812 -22.484 1 96.56 317 LYS A CA 1
ATOM 2512 C C . LYS A 1 317 ? -8.383 -28.359 -22.953 1 96.56 317 LYS A C 1
ATOM 2514 O O . LYS A 1 317 ? -9.047 -27.484 -22.406 1 96.56 317 LYS A O 1
ATOM 2519 N N . ASN A 1 318 ? -7.551 -28.125 -23.953 1 93.12 318 ASN A N 1
ATOM 2520 C CA . ASN A 1 318 ? -7.512 -26.797 -24.562 1 93.12 318 ASN A CA 1
ATOM 2521 C C . ASN A 1 318 ? -8.711 -26.562 -25.469 1 93.12 318 ASN A C 1
ATOM 2523 O O . ASN A 1 318 ? -9.617 -27.391 -25.547 1 93.12 318 ASN A O 1
ATOM 2527 N N . PHE A 1 319 ? -8.781 -25.469 -26.094 1 85.69 319 PHE A N 1
ATOM 2528 C CA . PHE A 1 319 ? -9.953 -25.094 -26.875 1 85.69 319 PHE A CA 1
ATOM 2529 C C . PHE A 1 319 ? -10.102 -26 -28.094 1 85.69 319 PHE A C 1
ATOM 2531 O O . PHE A 1 319 ? -11.211 -26.203 -28.594 1 85.69 319 PHE A O 1
ATOM 2538 N N . ALA A 1 320 ? -9.008 -26.562 -28.531 1 86.69 320 ALA A N 1
ATOM 2539 C CA . ALA A 1 320 ? -9.039 -27.484 -29.672 1 86.69 320 ALA A CA 1
ATOM 2540 C C . ALA A 1 320 ? -9.461 -28.891 -29.234 1 86.69 320 ALA A C 1
ATOM 2542 O O . ALA A 1 320 ? -9.664 -29.766 -30.078 1 86.69 320 ALA A O 1
ATOM 2543 N N . GLY A 1 321 ? -9.5 -29.094 -27.969 1 92.06 321 GLY A N 1
ATOM 2544 C CA . GLY A 1 321 ? -9.945 -30.375 -27.453 1 92.06 321 GLY A CA 1
ATOM 2545 C C . GLY A 1 321 ? -8.797 -31.297 -27.109 1 92.06 321 GLY A C 1
ATOM 2546 O O . GLY A 1 321 ? -9.016 -32.438 -26.672 1 92.06 321 GLY A O 1
ATOM 2547 N N . GLU A 1 322 ? -7.645 -30.812 -27.219 1 94.62 322 GLU A N 1
ATOM 2548 C CA . GLU A 1 322 ? -6.473 -31.609 -26.875 1 94.62 322 GLU A CA 1
ATOM 2549 C C . GLU A 1 322 ? -6.273 -31.672 -25.375 1 94.62 322 GLU A C 1
ATOM 2551 O O . GLU A 1 322 ? -6.406 -30.656 -24.672 1 94.62 322 GLU A O 1
ATOM 2556 N N . GLN A 1 323 ? -5.992 -32.938 -24.891 1 97.44 323 GLN A N 1
ATOM 2557 C CA . GLN A 1 323 ? -5.668 -33.094 -23.469 1 97.44 323 GLN A CA 1
ATOM 2558 C C . GLN A 1 323 ? -4.273 -32.562 -23.172 1 97.44 323 GLN A C 1
ATOM 2560 O O . GLN A 1 323 ? -3.271 -33.188 -23.531 1 97.44 323 GLN A O 1
ATOM 2565 N N . VAL A 1 324 ? -4.16 -31.469 -22.516 1 96.88 324 VAL A N 1
ATOM 2566 C CA . VAL A 1 324 ? -2.885 -30.812 -22.234 1 96.88 324 VAL A CA 1
ATOM 2567 C C . VAL A 1 324 ? -2.482 -31.062 -20.797 1 96.88 324 VAL A C 1
ATOM 2569 O O . VAL A 1 324 ? -1.329 -31.406 -20.5 1 96.88 324 VAL A O 1
ATOM 2572 N N . ILE A 1 325 ? -3.385 -30.844 -19.859 1 98.5 325 ILE A N 1
ATOM 2573 C CA . ILE A 1 325 ? -3.195 -31.156 -18.453 1 98.5 325 ILE A CA 1
ATOM 2574 C C . ILE A 1 325 ? -3.904 -32.469 -18.094 1 98.5 325 ILE A C 1
ATOM 2576 O O . ILE A 1 325 ? -5.082 -32.625 -18.422 1 98.5 325 ILE A O 1
ATOM 2580 N N . PRO A 1 326 ? -3.293 -33.375 -17.469 1 98.75 326 PRO A N 1
ATOM 2581 C CA . PRO A 1 326 ? -3.926 -34.656 -17.172 1 98.75 326 PRO A CA 1
ATOM 2582 C C . PRO A 1 326 ? -5.168 -34.531 -16.297 1 98.75 326 PRO A C 1
ATOM 2584 O O . PRO A 1 326 ? -5.121 -33.875 -15.25 1 98.75 326 PRO A O 1
ATOM 2587 N N . ILE A 1 327 ? -6.227 -35.188 -16.703 1 98.25 327 ILE A N 1
ATOM 2588 C CA . ILE A 1 327 ? -7.496 -35.094 -16 1 98.25 327 ILE A CA 1
ATOM 2589 C C . ILE A 1 327 ? -7.363 -35.719 -14.617 1 98.25 327 ILE A C 1
ATOM 2591 O O . ILE A 1 327 ? -7.98 -35.25 -13.656 1 98.25 327 ILE A O 1
ATOM 2595 N N . ALA A 1 328 ? -6.566 -36.75 -14.461 1 98.12 328 ALA A N 1
ATOM 2596 C CA . ALA A 1 328 ? -6.363 -37.438 -13.172 1 98.12 328 ALA A CA 1
ATOM 2597 C C . ALA A 1 328 ? -5.766 -36.469 -12.148 1 98.12 328 ALA A C 1
ATOM 2599 O O . ALA A 1 328 ? -6.07 -36.562 -10.953 1 98.12 328 ALA A O 1
ATOM 2600 N N . PHE A 1 329 ? -4.879 -35.656 -12.602 1 98.44 329 PHE A N 1
ATOM 2601 C CA . PHE A 1 329 ? -4.285 -34.625 -11.742 1 98.44 329 PHE A C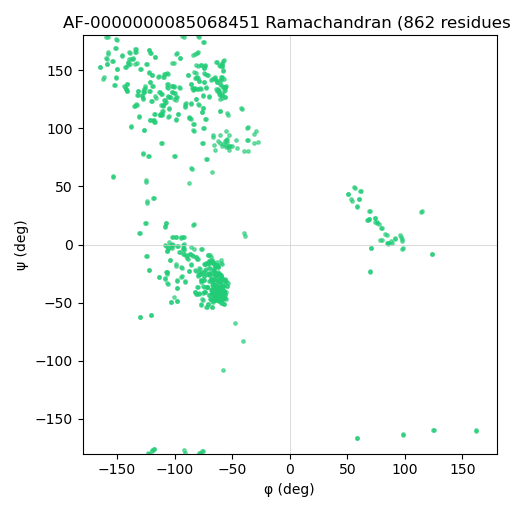A 1
ATOM 2602 C C . PHE A 1 329 ? -5.355 -33.688 -11.203 1 98.44 329 PHE A C 1
ATOM 2604 O O . PHE A 1 329 ? -5.426 -33.469 -9.992 1 98.44 329 PHE A O 1
ATOM 2611 N N . ILE A 1 330 ? -6.199 -33.156 -12.078 1 98.44 330 ILE A N 1
ATOM 2612 C CA . ILE A 1 330 ? -7.242 -32.219 -11.711 1 98.44 330 ILE A CA 1
ATOM 2613 C C . ILE A 1 330 ? -8.211 -32.875 -10.727 1 98.44 330 ILE A C 1
ATOM 2615 O O . ILE A 1 330 ? -8.57 -32.281 -9.711 1 98.44 330 ILE A O 1
ATOM 2619 N N . GLU A 1 331 ? -8.602 -34.094 -11.008 1 97.75 331 GLU A N 1
ATOM 2620 C CA . GLU A 1 331 ? -9.516 -34.812 -10.141 1 97.75 331 GLU A CA 1
ATOM 2621 C C . GLU A 1 331 ? -8.906 -35.062 -8.758 1 97.75 331 GLU A C 1
ATOM 2623 O O . GLU A 1 331 ? -9.602 -34.969 -7.746 1 97.75 331 GLU A O 1
ATOM 2628 N N . SER A 1 332 ? -7.637 -35.375 -8.773 1 98.12 332 SER A N 1
ATOM 2629 C CA . SER A 1 332 ? -6.945 -35.594 -7.504 1 98.12 332 SER A CA 1
ATOM 2630 C C . SER A 1 332 ? -6.91 -34.344 -6.652 1 98.12 332 SER A C 1
ATOM 2632 O O . SER A 1 332 ? -7.008 -34.406 -5.426 1 98.12 332 SER A O 1
ATOM 2634 N N . LEU A 1 333 ? -6.699 -33.188 -7.289 1 98.38 333 LEU A N 1
ATOM 2635 C CA . LEU A 1 333 ? -6.711 -31.922 -6.562 1 98.38 333 LEU A CA 1
ATOM 2636 C C . LEU A 1 333 ? -8.047 -31.719 -5.848 1 98.38 333 LEU A C 1
ATOM 2638 O O . LEU A 1 333 ? -8.07 -31.391 -4.66 1 98.38 333 LEU A O 1
ATOM 2642 N N . MET A 1 334 ? -9.117 -31.969 -6.559 1 96.81 334 MET A N 1
ATOM 2643 C CA . MET A 1 334 ? -10.461 -31.703 -6.039 1 96.81 334 MET A CA 1
ATOM 2644 C C . MET A 1 334 ? -10.812 -32.688 -4.926 1 96.81 334 MET A C 1
ATOM 2646 O O . MET A 1 334 ? -11.531 -32.344 -3.986 1 96.81 334 MET A O 1
ATOM 2650 N N . GLN A 1 335 ? -10.305 -33.844 -5.031 1 97.25 335 GLN A N 1
ATOM 2651 C CA . GLN A 1 335 ? -10.633 -34.875 -4.07 1 97.25 335 GLN A CA 1
ATOM 2652 C C . GLN A 1 335 ? -9.836 -34.719 -2.779 1 97.25 335 GLN A C 1
ATOM 2654 O O . GLN A 1 335 ? -10.352 -34.969 -1.688 1 97.25 335 GLN A O 1
ATOM 2659 N N . GLY A 1 336 ? -8.609 -34.312 -2.908 1 97.38 336 GLY A N 1
ATOM 2660 C CA . GLY A 1 336 ? -7.719 -34.312 -1.761 1 97.38 336 GLY A CA 1
ATOM 2661 C C . GLY A 1 336 ? -7.539 -35.688 -1.131 1 97.38 336 GLY A C 1
ATOM 2662 O O . GLY A 1 336 ? -7.734 -36.688 -1.79 1 97.38 336 GLY A O 1
ATOM 2663 N N . ASN A 1 337 ? -6.98 -35.688 0.027 1 97.38 337 ASN A N 1
ATOM 2664 C CA . ASN A 1 337 ? -6.859 -36.906 0.845 1 97.38 337 ASN A CA 1
ATOM 2665 C C . ASN A 1 337 ? -6.668 -36.562 2.32 1 97.38 337 ASN A C 1
ATOM 2667 O O . ASN A 1 337 ? -6.625 -35.375 2.688 1 97.38 337 ASN A O 1
ATOM 2671 N N . ASN A 1 338 ? -6.59 -37.562 3.102 1 97.25 338 ASN A N 1
ATOM 2672 C CA . ASN A 1 338 ? -6.531 -37.375 4.543 1 97.25 338 ASN A CA 1
ATOM 2673 C C . ASN A 1 338 ? -5.227 -36.688 4.957 1 97.25 338 ASN A C 1
ATOM 2675 O O . ASN A 1 338 ? -5.199 -35.906 5.91 1 97.25 338 ASN A O 1
ATOM 2679 N N . LYS A 1 339 ? -4.227 -36.938 4.285 1 97 339 LYS A N 1
ATOM 2680 C CA . LYS A 1 339 ? -2.922 -36.406 4.645 1 97 339 LYS A CA 1
ATOM 2681 C C . LYS A 1 339 ? -2.895 -34.875 4.461 1 97 339 LYS A C 1
ATOM 2683 O O . LYS A 1 339 ? -2.471 -34.156 5.359 1 97 339 LYS A O 1
ATOM 2688 N N . VAL A 1 340 ? -3.381 -34.406 3.338 1 97.38 340 VAL A N 1
ATOM 2689 C CA . VAL A 1 340 ? -3.322 -32.969 3.07 1 97.38 340 VAL A CA 1
ATOM 2690 C C . VAL A 1 340 ? -4.363 -32.25 3.916 1 97.38 340 VAL A C 1
ATOM 2692 O O . VAL A 1 340 ? -4.145 -31.109 4.34 1 97.38 340 VAL A O 1
ATOM 2695 N N . ARG A 1 341 ? -5.508 -32.906 4.242 1 97.38 341 ARG A N 1
ATOM 2696 C CA . ARG A 1 341 ? -6.504 -32.281 5.121 1 97.38 341 ARG A CA 1
ATOM 2697 C C . ARG A 1 341 ? -5.961 -32.125 6.539 1 97.38 341 ARG A C 1
ATOM 2699 O O . ARG A 1 341 ? -6.18 -31.109 7.184 1 97.38 341 ARG A O 1
ATOM 2706 N N . HIS A 1 342 ? -5.285 -33.156 6.961 1 96.19 342 HIS A N 1
ATOM 2707 C CA . HIS A 1 342 ? -4.68 -33.094 8.281 1 96.19 342 HIS A CA 1
ATOM 2708 C C . HIS A 1 342 ? -3.615 -32 8.359 1 96.19 342 HIS A C 1
ATOM 2710 O O . HIS A 1 342 ? -3.564 -31.25 9.328 1 96.19 342 HIS A O 1
ATOM 2716 N N . ALA A 1 343 ? -2.797 -31.953 7.363 1 95.94 343 ALA A N 1
ATOM 2717 C CA . ALA A 1 343 ? -1.739 -30.953 7.324 1 95.94 343 ALA A CA 1
ATOM 2718 C C . ALA A 1 343 ? -2.324 -29.547 7.305 1 95.94 343 ALA A C 1
ATOM 2720 O O . ALA A 1 343 ? -1.81 -28.641 7.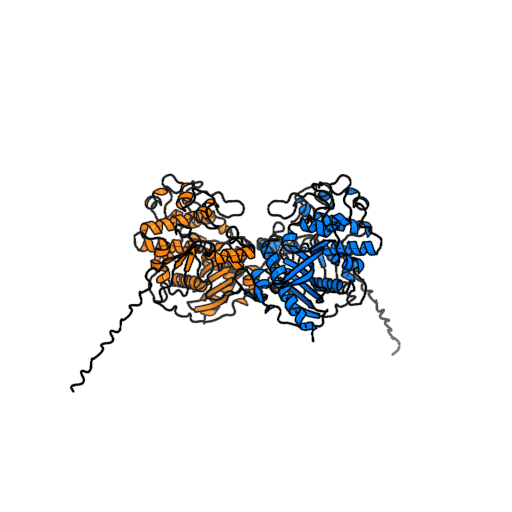969 1 95.94 343 ALA A O 1
ATOM 2721 N N . TRP A 1 344 ? -3.395 -29.344 6.574 1 95.62 344 TRP A N 1
ATOM 2722 C CA . TRP A 1 344 ? -4.062 -28.047 6.43 1 95.62 344 TRP A CA 1
ATOM 2723 C C . TRP A 1 344 ? -4.492 -27.5 7.785 1 95.62 344 TRP A C 1
ATOM 2725 O O . TRP A 1 344 ? -4.309 -26.312 8.07 1 95.62 344 TRP A O 1
ATOM 2735 N N . LEU A 1 345 ? -4.996 -28.359 8.633 1 94.88 345 LEU A N 1
ATOM 2736 C CA . LEU A 1 345 ? -5.508 -27.969 9.945 1 94.88 345 LEU A CA 1
ATOM 2737 C C . LEU A 1 345 ? -4.391 -27.422 10.828 1 94.88 345 LEU A C 1
ATOM 2739 O O . LEU A 1 345 ? -4.648 -26.703 11.789 1 94.88 345 LEU A O 1
ATOM 2743 N N . GLN A 1 346 ? -3.186 -27.734 10.445 1 90.5 346 GLN A N 1
ATOM 2744 C CA . GLN A 1 346 ? -2.035 -27.297 11.227 1 90.5 346 GLN A CA 1
ATOM 2745 C C . GLN A 1 346 ? -1.455 -26 10.68 1 90.5 346 GLN A C 1
ATOM 2747 O O . GLN A 1 346 ? -0.569 -25.391 11.289 1 90.5 346 GLN A O 1
ATOM 2752 N N . GLY A 1 347 ? -1.966 -25.578 9.586 1 87.62 347 GLY A N 1
ATOM 2753 C CA . GLY A 1 347 ? -1.473 -24.359 8.961 1 87.62 347 GLY A CA 1
ATOM 2754 C C . GLY A 1 347 ? -2.322 -23.156 9.281 1 87.62 347 GLY A C 1
ATOM 2755 O O . GLY A 1 347 ? -3.479 -23.281 9.688 1 87.62 347 GLY A O 1
ATOM 2756 N N . LYS A 1 348 ? -1.769 -21.969 9.008 1 85.88 348 LYS A N 1
ATOM 2757 C CA . LYS A 1 348 ? -2.434 -20.703 9.328 1 85.88 348 LYS A CA 1
ATOM 2758 C C . LYS A 1 348 ? -3.643 -20.469 8.43 1 85.88 348 LYS A C 1
ATOM 2760 O O . LYS A 1 348 ? -4.594 -19.797 8.812 1 85.88 348 LYS A O 1
ATOM 2765 N N . GLU A 1 349 ? -3.67 -21.047 7.266 1 92 349 GLU A N 1
ATOM 2766 C CA . GLU A 1 349 ? -4.711 -20.781 6.277 1 92 349 GLU A CA 1
ATOM 2767 C C . GLU A 1 349 ? -6.027 -21.453 6.672 1 92 349 GLU A C 1
ATOM 2769 O O . GLU A 1 349 ? -7.086 -21.109 6.137 1 92 349 GLU A O 1
ATOM 2774 N N . SER A 1 350 ? -5.922 -22.422 7.613 1 93 350 SER A N 1
ATOM 2775 C CA . SER A 1 350 ? -7.125 -23.109 8.078 1 93 350 SER A CA 1
ATOM 2776 C C . SER A 1 350 ? -8.078 -22.141 8.773 1 93 350 SER A C 1
ATOM 2778 O O . SER A 1 350 ? -9.266 -22.422 8.906 1 93 350 SER A O 1
ATOM 2780 N N . LYS A 1 351 ? -7.566 -21.016 9.18 1 90.94 351 LYS A N 1
ATOM 2781 C CA . LYS A 1 351 ? -8.398 -20 9.82 1 90.94 351 LYS A CA 1
ATOM 2782 C C . LYS A 1 351 ? -9.273 -19.281 8.805 1 90.94 351 LYS A C 1
ATOM 2784 O O . LYS A 1 351 ? -10.32 -18.734 9.164 1 90.94 351 LYS A O 1
ATOM 2789 N N . LEU A 1 352 ? -8.844 -19.312 7.609 1 91.69 352 LEU A N 1
ATOM 2790 C CA . LEU A 1 352 ? -9.578 -18.641 6.551 1 91.69 352 LEU A CA 1
ATOM 2791 C C . LEU A 1 352 ? -10.719 -19.5 6.035 1 91.69 352 LEU A C 1
ATOM 2793 O O . LEU A 1 352 ? -11.828 -19.016 5.812 1 91.69 352 LEU A O 1
ATOM 2797 N N . ALA A 1 353 ? -10.422 -20.797 5.898 1 94.88 353 ALA A N 1
ATOM 2798 C CA . ALA A 1 353 ? -11.406 -21.672 5.273 1 94.88 353 ALA A CA 1
ATOM 2799 C C . ALA A 1 353 ? -11.078 -23.141 5.535 1 94.88 353 ALA A C 1
ATOM 2801 O O . ALA A 1 353 ? -9.922 -23.5 5.742 1 94.88 353 ALA A O 1
ATOM 2802 N N . LYS A 1 354 ? -12.133 -23.922 5.516 1 95.69 354 LYS A N 1
ATOM 2803 C CA . LYS A 1 354 ? -11.93 -25.359 5.324 1 95.69 354 LYS A CA 1
ATOM 2804 C C . LYS A 1 354 ? -11.359 -25.641 3.938 1 95.69 354 LYS A C 1
ATOM 2806 O O . LYS A 1 354 ? -11.688 -24.953 2.969 1 95.69 354 LYS A O 1
ATOM 2811 N N . GLY A 1 355 ? -10.5 -26.609 3.861 1 97.31 355 GLY A N 1
ATOM 2812 C CA . GLY A 1 355 ? -9.875 -26.938 2.59 1 97.31 355 GLY A CA 1
ATOM 2813 C C . GLY A 1 355 ? -8.609 -27.766 2.74 1 97.31 355 GLY A C 1
ATOM 2814 O O . GLY A 1 355 ? -8.461 -28.5 3.711 1 97.31 355 GLY A O 1
ATOM 2815 N N . TRP A 1 356 ? -7.789 -27.734 1.683 1 98 356 TRP A N 1
ATOM 2816 C CA . TRP A 1 356 ? -6.48 -28.375 1.708 1 98 356 TRP A CA 1
ATOM 2817 C C . TRP A 1 356 ? -5.566 -27.797 0.636 1 98 356 TRP A C 1
ATOM 2819 O O . TRP A 1 356 ? -6.02 -27.062 -0.244 1 98 356 TRP A O 1
ATOM 2829 N N . TYR A 1 357 ? -4.309 -28.016 0.833 1 98.31 357 TYR A N 1
ATOM 2830 C CA . TYR A 1 357 ? -3.264 -27.688 -0.136 1 98.31 357 TYR A CA 1
ATOM 2831 C C . TYR A 1 357 ? -2.643 -28.969 -0.7 1 98.31 357 TYR A C 1
ATOM 2833 O O . TYR A 1 357 ? -2.156 -29.812 0.053 1 98.31 357 TYR A O 1
ATOM 2841 N N . GLN A 1 358 ? -2.74 -29.141 -2.025 1 98.38 358 GLN A N 1
ATOM 2842 C CA . GLN A 1 358 ? -2.176 -30.297 -2.705 1 98.38 358 GLN A CA 1
ATOM 2843 C C . GLN A 1 358 ? -1.567 -29.906 -4.051 1 98.38 358 GLN A C 1
ATOM 2845 O O . GLN A 1 358 ? -2.178 -29.172 -4.82 1 98.38 358 GLN A O 1
ATOM 2850 N N . ASP A 1 359 ? -0.338 -30.375 -4.277 1 98.44 359 ASP A N 1
ATOM 2851 C CA . ASP A 1 359 ? 0.312 -30.141 -5.562 1 98.44 359 ASP A CA 1
ATOM 2852 C C . ASP A 1 359 ? 0.257 -28.672 -5.953 1 98.44 359 ASP A C 1
ATOM 2854 O O . ASP A 1 359 ? -0.141 -28.328 -7.07 1 98.44 359 ASP A O 1
ATOM 2858 N N . GLN A 1 360 ? 0.53 -27.844 -4.969 1 98.5 360 GLN A N 1
ATOM 2859 C CA . GLN A 1 360 ? 0.715 -26.422 -5.156 1 98.5 360 GLN A CA 1
ATOM 2860 C C . GLN A 1 360 ? -0.599 -25.734 -5.531 1 98.5 360 GLN A C 1
ATOM 2862 O O . GLN A 1 360 ? -0.599 -24.703 -6.207 1 98.5 360 GLN A O 1
ATOM 2867 N N . PHE A 1 361 ? -1.759 -26.328 -5.219 1 98.69 361 PHE A N 1
ATOM 2868 C CA . PHE A 1 361 ? -3.09 -25.75 -5.359 1 98.69 361 PHE A CA 1
ATOM 2869 C C . PHE A 1 361 ? -3.816 -25.734 -4.02 1 98.69 361 PHE A C 1
ATOM 2871 O O . PHE A 1 361 ? -3.611 -26.609 -3.186 1 98.69 361 PHE A O 1
ATOM 2878 N N . ARG A 1 362 ? -4.656 -24.719 -3.885 1 98.38 362 ARG A N 1
ATOM 2879 C CA . ARG A 1 362 ? -5.598 -24.703 -2.771 1 98.38 362 ARG A CA 1
ATOM 2880 C C . ARG A 1 362 ? -6.988 -25.141 -3.223 1 98.38 362 ARG A C 1
ATOM 2882 O O . ARG A 1 362 ? -7.441 -24.75 -4.305 1 98.38 362 ARG A O 1
ATOM 2889 N N . VAL A 1 363 ? -7.613 -25.953 -2.477 1 98.19 363 VAL A N 1
ATOM 2890 C CA . VAL A 1 363 ? -9.062 -26.125 -2.533 1 98.19 363 VAL A CA 1
ATOM 2891 C C . VAL A 1 363 ? -9.703 -25.5 -1.293 1 98.19 363 VAL A C 1
ATOM 2893 O O . VAL A 1 363 ? -9.367 -25.875 -0.164 1 98.19 363 VAL A O 1
ATOM 2896 N N . LEU A 1 364 ? -10.586 -24.578 -1.54 1 97.88 364 LEU A N 1
ATOM 2897 C CA . LEU A 1 364 ? -11.141 -23.781 -0.448 1 97.88 364 LEU A CA 1
ATOM 2898 C C . LEU A 1 364 ? -12.664 -23.922 -0.404 1 97.88 364 LEU A C 1
ATOM 2900 O O . LEU A 1 364 ? -13.328 -23.875 -1.442 1 97.88 364 LEU A O 1
ATOM 2904 N N . HIS A 1 365 ? -13.18 -24.172 0.776 1 97.06 365 HIS A N 1
ATOM 2905 C CA . HIS A 1 365 ? -14.609 -24.078 1.057 1 97.06 365 HIS A CA 1
ATOM 2906 C C . HIS A 1 365 ? -14.961 -22.75 1.718 1 97.06 365 HIS A C 1
ATOM 2908 O O . HIS A 1 365 ? -14.648 -22.531 2.891 1 97.06 365 HIS A O 1
ATOM 2914 N N . ILE A 1 366 ? -15.617 -21.922 0.924 1 95.75 366 ILE A N 1
ATOM 2915 C CA . ILE A 1 366 ? -15.914 -20.578 1.412 1 95.75 366 ILE A CA 1
ATOM 2916 C C . ILE A 1 366 ? -17.422 -20.391 1.5 1 95.75 366 ILE A C 1
ATOM 2918 O O . ILE A 1 366 ? -18.141 -20.562 0.511 1 95.75 366 ILE A O 1
ATOM 2922 N N . THR A 1 367 ? -17.875 -19.969 2.658 1 93.12 367 THR A N 1
ATOM 2923 C CA . THR A 1 367 ? -19.297 -19.703 2.859 1 93.12 367 THR A CA 1
ATOM 2924 C C . THR A 1 367 ? -19.578 -18.203 2.766 1 93.12 367 THR A C 1
ATOM 2926 O O . THR A 1 367 ? -18.938 -17.406 3.457 1 93.12 367 THR A O 1
ATOM 2929 N N . ASN A 1 368 ? -20.484 -17.859 1.897 1 88.75 368 ASN A N 1
ATOM 2930 C CA . ASN A 1 368 ? -20.812 -16.453 1.769 1 88.75 368 ASN A CA 1
ATOM 2931 C C . ASN A 1 368 ? -21.75 -15.992 2.893 1 88.75 368 ASN A C 1
ATOM 2933 O O . ASN A 1 368 ? -22.062 -16.766 3.795 1 88.75 368 ASN A O 1
ATOM 2937 N N . GLY A 1 369 ? -22.109 -14.711 2.83 1 84.19 369 GLY A N 1
ATOM 2938 C CA . GLY A 1 369 ? -22.922 -14.125 3.875 1 84.19 369 GLY A CA 1
ATOM 2939 C C . GLY A 1 369 ? -24.344 -14.68 3.912 1 84.19 369 GLY A C 1
ATOM 2940 O O . GLY A 1 369 ? -25.031 -14.547 4.918 1 84.19 369 GLY A O 1
ATOM 2941 N N . LYS A 1 370 ? -24.781 -15.383 2.924 1 86.88 370 LYS A N 1
ATOM 2942 C CA . LYS A 1 370 ? -26.141 -15.914 2.836 1 86.88 370 LYS A CA 1
ATOM 2943 C C . LYS A 1 370 ? -26.172 -17.406 3.186 1 86.88 370 LYS A C 1
ATOM 2945 O O . LYS A 1 370 ? -27.203 -18.062 3.047 1 86.88 370 LYS A O 1
ATOM 2950 N N . GLY A 1 371 ? -25 -17.938 3.504 1 90.88 371 GLY A N 1
ATOM 2951 C CA . GLY A 1 371 ? -24.938 -19.312 3.973 1 90.88 371 GLY A CA 1
ATOM 2952 C C . GLY A 1 371 ? -24.578 -20.297 2.877 1 90.88 371 GLY A C 1
ATOM 2953 O O . GLY A 1 371 ? -24.438 -21.484 3.135 1 90.88 371 GLY A O 1
ATOM 2954 N N . LYS A 1 372 ? -24.438 -19.875 1.702 1 92.06 372 LYS A N 1
ATOM 2955 C CA . LYS A 1 372 ? -24.031 -20.766 0.617 1 92.06 372 LYS A CA 1
ATOM 2956 C C . LYS A 1 372 ? -22.516 -21 0.64 1 92.06 372 LYS A C 1
ATOM 2958 O O . LYS A 1 372 ? -21.734 -20.047 0.748 1 92.06 372 LYS A O 1
ATOM 2963 N N . THR A 1 373 ? -22.156 -22.266 0.509 1 95 373 THR A N 1
ATOM 2964 C CA . THR A 1 373 ? -20.734 -22.609 0.512 1 95 373 THR A CA 1
ATOM 2965 C C . THR A 1 373 ? -20.25 -22.922 -0.902 1 95 373 THR A C 1
ATOM 2967 O O . THR A 1 373 ? -20.875 -23.719 -1.613 1 95 373 THR A O 1
ATOM 2970 N N . TYR A 1 374 ? -19.203 -22.234 -1.247 1 94.81 374 TYR A N 1
ATOM 2971 C CA . TYR A 1 374 ? -18.547 -22.5 -2.518 1 94.81 374 TYR A CA 1
ATOM 2972 C C . TYR A 1 374 ? -17.281 -23.312 -2.307 1 94.81 374 TYR A C 1
ATOM 2974 O O . TYR A 1 374 ? -16.547 -23.109 -1.336 1 94.81 374 TYR A O 1
ATOM 2982 N N . LYS A 1 375 ? -17.125 -24.297 -3.16 1 95.69 375 LYS A N 1
ATOM 2983 C CA . LYS A 1 375 ? -15.883 -25.062 -3.227 1 95.69 375 LYS A CA 1
ATOM 2984 C C . LYS A 1 375 ? -15.117 -24.766 -4.516 1 95.69 375 LYS A C 1
ATOM 2986 O O . LYS A 1 375 ? -15.617 -25.031 -5.609 1 95.69 375 LYS A O 1
ATOM 2991 N N . PHE A 1 376 ? -13.93 -24.172 -4.391 1 95.19 376 PHE A N 1
ATOM 2992 C CA . PHE A 1 376 ? -13.242 -23.844 -5.633 1 95.19 376 PHE A CA 1
ATOM 2993 C C . PHE A 1 376 ? -11.742 -24.047 -5.488 1 95.19 376 PHE A C 1
ATOM 2995 O O . PHE A 1 376 ? -11.211 -24.062 -4.375 1 95.19 376 PHE A O 1
ATOM 3002 N N . LEU A 1 377 ? -11.102 -24.328 -6.637 1 98.25 377 LEU A N 1
ATOM 3003 C CA . LEU A 1 377 ? -9.656 -24.406 -6.781 1 98.25 377 LEU A CA 1
ATOM 3004 C C . LEU A 1 377 ? -9.047 -23.016 -6.879 1 98.25 377 LEU A C 1
ATOM 3006 O O . LEU A 1 377 ? -9.602 -22.141 -7.539 1 98.25 377 LEU A O 1
ATOM 3010 N N . ALA A 1 378 ? -7.867 -22.844 -6.23 1 98.56 378 ALA A N 1
ATOM 3011 C CA . ALA A 1 378 ? -7.297 -21.5 -6.27 1 98.56 378 ALA A CA 1
ATOM 3012 C C . ALA A 1 378 ? -5.773 -21.547 -6.359 1 98.56 378 ALA A C 1
ATOM 3014 O O . ALA A 1 378 ? -5.137 -22.375 -5.719 1 98.56 378 ALA A O 1
ATOM 3015 N N . MET A 1 379 ? -5.184 -20.703 -7.219 1 98.75 379 MET A N 1
ATOM 3016 C CA . MET A 1 379 ? -3.797 -20.25 -7.199 1 98.75 379 MET A CA 1
ATOM 3017 C C . MET A 1 379 ? -3.686 -18.875 -6.555 1 98.75 379 MET A C 1
ATOM 3019 O O . MET A 1 379 ? -4.441 -17.969 -6.891 1 98.75 379 MET A O 1
ATOM 3023 N N . VAL A 1 380 ? -2.814 -18.75 -5.551 1 98.12 380 VAL A N 1
ATOM 3024 C CA . VAL A 1 380 ? -2.814 -17.531 -4.762 1 98.12 380 VAL A CA 1
ATOM 3025 C C . VAL A 1 380 ? -1.387 -17 -4.613 1 98.12 380 VAL A C 1
ATOM 3027 O O . VAL A 1 380 ? -0.468 -17.766 -4.312 1 98.12 380 VAL A O 1
ATOM 3030 N N . GLY A 1 381 ? -1.235 -15.766 -4.855 1 97.12 381 GLY A N 1
ATOM 3031 C CA . GLY A 1 381 ? 0.034 -15.086 -4.652 1 97.12 381 GLY A CA 1
ATOM 3032 C C . GLY A 1 381 ? -0.073 -13.883 -3.729 1 97.12 381 GLY A C 1
ATOM 3033 O O . GLY A 1 381 ? -1.152 -13.305 -3.574 1 97.12 381 GLY A O 1
ATOM 3034 N N . ILE A 1 382 ? 1.103 -13.531 -3.092 1 95.25 382 ILE A N 1
ATOM 3035 C CA . ILE A 1 382 ? 1.169 -12.336 -2.264 1 95.25 382 ILE A CA 1
ATOM 3036 C C . ILE A 1 382 ? 0.816 -11.109 -3.102 1 95.25 382 ILE A C 1
ATOM 3038 O O . ILE A 1 382 ? 0.905 -11.141 -4.332 1 95.25 382 ILE A O 1
ATOM 3042 N N . HIS A 1 383 ? 0.313 -10.055 -2.467 1 95.06 383 HIS A N 1
ATOM 3043 C CA . HIS A 1 383 ? -0.081 -8.758 -3.014 1 95.06 383 HIS A CA 1
ATOM 3044 C C . HIS A 1 383 ? -1.342 -8.883 -3.863 1 95.06 383 HIS A C 1
ATOM 3046 O O . HIS A 1 383 ? -1.812 -7.891 -4.43 1 95.06 383 HIS A O 1
ATOM 3052 N N . GLY A 1 384 ? -1.92 -10.094 -4.078 1 96.56 384 GLY A N 1
ATOM 3053 C CA . GLY A 1 384 ? -3.268 -10.203 -4.617 1 96.56 384 GLY A CA 1
ATOM 3054 C C . GLY A 1 384 ? -3.312 -10.836 -5.996 1 96.56 384 GLY A C 1
ATOM 3055 O O . GLY A 1 384 ? -4.191 -10.523 -6.797 1 96.56 384 GLY A O 1
ATOM 3056 N N . GLN A 1 385 ? -2.396 -11.688 -6.379 1 97.88 385 GLN A N 1
ATOM 3057 C CA . GLN A 1 385 ? -2.508 -12.492 -7.59 1 97.88 385 GLN A CA 1
ATOM 3058 C C . GLN A 1 385 ? -3.379 -13.727 -7.352 1 97.88 385 GLN A C 1
ATOM 3060 O O . GLN A 1 385 ? -3.125 -14.508 -6.434 1 97.88 385 GLN A O 1
ATOM 3065 N N . ILE A 1 386 ? -4.414 -13.867 -8.211 1 98.69 386 ILE A N 1
ATOM 3066 C CA . ILE A 1 386 ? -5.395 -14.914 -7.926 1 98.69 386 ILE A CA 1
ATOM 3067 C C . ILE A 1 386 ? -5.852 -15.555 -9.234 1 98.69 386 ILE A C 1
ATOM 3069 O O . ILE A 1 386 ? -6.113 -14.867 -10.219 1 98.69 386 ILE A O 1
ATOM 3073 N N . LEU A 1 387 ? -5.902 -16.812 -9.273 1 98.88 387 LEU A N 1
ATOM 3074 C CA . LEU A 1 387 ? -6.758 -17.562 -10.188 1 98.88 387 LEU A CA 1
ATOM 3075 C C . LEU A 1 387 ? -7.703 -18.469 -9.406 1 98.88 387 LEU A C 1
ATOM 3077 O O . LEU A 1 387 ? -7.266 -19.453 -8.805 1 98.88 387 LEU A O 1
ATOM 3081 N N . ALA A 1 388 ? -8.93 -18.125 -9.367 1 98.88 388 ALA A N 1
ATOM 3082 C CA . ALA A 1 388 ? -9.961 -18.938 -8.719 1 98.88 388 ALA A CA 1
ATOM 3083 C C . ALA A 1 388 ? -10.844 -19.625 -9.75 1 98.88 388 ALA A C 1
ATOM 3085 O O . ALA A 1 388 ? -11.258 -19.016 -10.734 1 98.88 388 ALA A O 1
ATOM 3086 N N . MET A 1 389 ? -11.125 -20.891 -9.531 1 98.62 389 MET A N 1
ATOM 3087 C CA . MET A 1 389 ? -11.898 -21.703 -10.461 1 98.62 389 MET A CA 1
ATOM 3088 C C . MET A 1 389 ? -13 -22.453 -9.734 1 98.62 389 MET A C 1
ATOM 3090 O O . MET A 1 389 ? -12.727 -23.375 -8.953 1 98.62 389 MET A O 1
ATOM 3094 N N . ASP A 1 390 ? -14.164 -22.094 -9.961 1 97.12 390 ASP A N 1
ATOM 3095 C CA . ASP A 1 390 ? -15.328 -22.781 -9.406 1 97.12 390 ASP A CA 1
ATOM 3096 C C . ASP A 1 390 ? -15.914 -23.766 -10.406 1 97.12 390 ASP A C 1
ATOM 3098 O O . ASP A 1 390 ? -16.531 -23.359 -11.391 1 97.12 390 ASP A O 1
ATOM 3102 N N . LEU A 1 391 ? -15.812 -25.016 -10.109 1 91 391 LEU A N 1
ATOM 3103 C CA . LEU A 1 391 ? -16.219 -26.062 -11.047 1 91 391 LEU A CA 1
ATOM 3104 C C . LEU A 1 391 ? -17.75 -26.109 -11.164 1 91 391 LEU A C 1
ATOM 3106 O O . LEU A 1 391 ? -18.281 -26.344 -12.25 1 91 391 LEU A O 1
ATOM 3110 N N . GLU A 1 392 ? -18.422 -25.875 -10.047 1 91.5 392 GLU A N 1
ATOM 3111 C CA . GLU A 1 392 ? -19.875 -25.984 -10.055 1 91.5 392 GLU A CA 1
ATOM 3112 C C . GLU A 1 392 ? -20.5 -24.953 -10.992 1 91.5 392 GLU A C 1
ATOM 3114 O O . GLU A 1 392 ? -21.297 -25.312 -11.875 1 91.5 392 GLU A O 1
ATOM 3119 N N . SER A 1 393 ? -20.094 -23.75 -10.898 1 94.06 393 SER A N 1
ATOM 3120 C CA . SER A 1 393 ? -20.672 -22.688 -11.727 1 94.06 393 SER A CA 1
ATOM 3121 C C . SER A 1 393 ? -19.875 -22.516 -13.016 1 94.06 393 SER A C 1
ATOM 3123 O O . SER A 1 393 ? -20.25 -21.703 -13.875 1 94.06 393 SER A O 1
ATOM 3125 N N . GLN A 1 394 ? -18.766 -23.266 -13.125 1 95.94 394 GLN A N 1
ATOM 3126 C CA . GLN A 1 394 ? -17.891 -23.125 -14.273 1 95.94 394 GLN A CA 1
ATOM 3127 C C . GLN A 1 394 ? -17.406 -21.688 -14.438 1 95.94 394 GLN A C 1
ATOM 3129 O O . GLN A 1 394 ? -17.5 -21.125 -15.523 1 95.94 394 GLN A O 1
ATOM 3134 N N . THR A 1 395 ? -16.938 -21.156 -13.344 1 98.12 395 THR A N 1
ATOM 3135 C CA . THR A 1 395 ? -16.469 -19.766 -13.328 1 98.12 395 THR A CA 1
ATOM 3136 C C . THR A 1 395 ? -14.969 -19.703 -13.086 1 98.12 395 THR A C 1
ATOM 3138 O O . THR A 1 395 ? -14.445 -20.391 -12.211 1 98.12 395 THR A O 1
ATOM 3141 N N . VAL A 1 396 ? -14.289 -18.906 -13.945 1 98.5 396 VAL A N 1
ATOM 3142 C CA . VAL A 1 396 ? -12.875 -18.562 -13.773 1 98.5 396 VAL A CA 1
ATOM 3143 C C . VAL A 1 396 ? -12.75 -17.094 -13.367 1 98.5 396 VAL A C 1
ATOM 3145 O O . VAL A 1 396 ? -13.289 -16.203 -14.031 1 98.5 396 VAL A O 1
ATOM 3148 N N . ILE A 1 397 ? -12.094 -16.828 -12.266 1 98.88 397 ILE A N 1
ATOM 3149 C CA . ILE A 1 397 ? -11.758 -15.477 -11.836 1 98.88 397 ILE A CA 1
ATOM 3150 C C . ILE A 1 397 ? -10.242 -15.32 -11.789 1 98.88 397 ILE A C 1
ATOM 3152 O O . ILE A 1 397 ? -9.578 -15.859 -10.891 1 98.88 397 ILE A O 1
ATOM 3156 N N . ALA A 1 398 ? -9.672 -14.602 -12.766 1 98.81 398 ALA A N 1
ATOM 3157 C CA . ALA A 1 398 ? -8.25 -14.25 -12.781 1 98.81 398 ALA A CA 1
ATOM 3158 C C . ALA A 1 398 ? -8.047 -12.781 -12.445 1 98.81 398 ALA A C 1
ATOM 3160 O O . ALA A 1 398 ? -8.656 -11.906 -13.062 1 98.81 398 ALA A O 1
ATOM 3161 N N . MET A 1 399 ? -7.191 -12.531 -11.469 1 98.44 399 MET A N 1
ATOM 3162 C CA . MET A 1 399 ? -6.957 -11.117 -11.188 1 98.44 399 MET A CA 1
ATOM 3163 C C . MET A 1 399 ? -5.543 -10.891 -10.656 1 98.44 399 MET A C 1
ATOM 3165 O O . MET A 1 399 ? -4.941 -11.797 -10.078 1 98.44 399 MET A O 1
ATOM 3169 N N . ASN A 1 400 ? -5.004 -9.742 -10.898 1 97.75 400 ASN A N 1
ATOM 3170 C CA . ASN A 1 400 ? -3.693 -9.273 -10.461 1 97.75 400 ASN A CA 1
ATOM 3171 C C . ASN A 1 400 ? -3.793 -7.934 -9.734 1 97.75 400 ASN A C 1
ATOM 3173 O O . ASN A 1 400 ? -4.48 -7.023 -10.203 1 97.75 400 ASN A O 1
ATOM 3177 N N . SER A 1 401 ? -3.152 -7.879 -8.578 1 96.5 401 SER A N 1
ATOM 3178 C CA . SER A 1 401 ? -3.207 -6.676 -7.754 1 96.5 401 SER A CA 1
ATOM 3179 C C . SER A 1 401 ? -1.821 -6.297 -7.246 1 96.5 401 SER A C 1
ATOM 3181 O O . SER A 1 401 ? -0.843 -7 -7.504 1 96.5 401 SER A O 1
ATOM 3183 N N . GLY A 1 402 ? -1.717 -5.105 -6.695 1 93.06 402 GLY A N 1
ATOM 3184 C CA . GLY A 1 402 ? -0.543 -4.602 -6 1 93.06 402 GLY A CA 1
ATOM 3185 C C . GLY A 1 402 ? -0.842 -4.133 -4.59 1 93.06 402 GLY A C 1
ATOM 3186 O O . GLY A 1 402 ? -0.523 -3 -4.227 1 93.06 402 GLY A O 1
ATOM 3187 N N . PHE A 1 403 ? -1.45 -5.047 -3.744 1 93 403 PHE A N 1
ATOM 3188 C CA . PHE A 1 403 ? -1.765 -4.699 -2.363 1 93 403 PHE A CA 1
ATOM 3189 C C . PHE A 1 403 ? -0.501 -4.32 -1.599 1 93 403 PHE A C 1
ATOM 3191 O O . PHE A 1 403 ? 0.566 -4.891 -1.834 1 93 403 PHE A O 1
ATOM 3198 N N . GLY A 1 404 ? -0.558 -3.406 -0.722 1 87.44 404 GLY A N 1
ATOM 3199 C CA . GLY A 1 404 ? 0.596 -2.801 -0.077 1 87.44 404 GLY A CA 1
ATOM 3200 C C . GLY A 1 404 ? 1.364 -3.768 0.803 1 87.44 404 GLY A C 1
ATOM 3201 O O . GLY A 1 404 ? 2.59 -3.684 0.905 1 87.44 404 GLY A O 1
ATOM 3202 N N . ASP A 1 405 ? 0.679 -4.629 1.479 1 89.69 405 ASP A N 1
ATOM 3203 C CA . ASP A 1 405 ? 1.303 -5.664 2.299 1 89.69 405 ASP A CA 1
ATOM 3204 C C . ASP A 1 405 ? 1.27 -7.016 1.592 1 89.69 405 ASP A C 1
ATOM 3206 O O . ASP A 1 405 ? 0.422 -7.254 0.728 1 89.69 405 ASP A O 1
ATOM 3210 N N . MET A 1 406 ? 2.125 -7.891 1.911 1 90.31 406 MET A N 1
ATOM 3211 C CA . MET A 1 406 ? 2.311 -9.141 1.179 1 90.31 406 MET A CA 1
ATOM 3212 C C . MET A 1 406 ? 1.101 -10.055 1.342 1 90.31 406 MET A C 1
ATOM 3214 O O . MET A 1 406 ? 0.5 -10.477 0.353 1 90.31 406 MET A O 1
ATOM 3218 N N . GLU A 1 407 ? 0.716 -10.328 2.539 1 91.44 407 GLU A N 1
ATOM 3219 C CA . GLU A 1 407 ? -0.386 -11.266 2.74 1 91.44 407 GLU A CA 1
ATOM 3220 C C . GLU A 1 407 ? -1.113 -10.984 4.055 1 91.44 407 GLU A C 1
ATOM 3222 O O . GLU A 1 407 ? -1.312 -11.891 4.863 1 91.44 407 GLU A O 1
ATOM 3227 N N . PRO A 1 408 ? -1.61 -9.812 4.184 1 91.5 408 PRO A N 1
ATOM 3228 C CA . PRO A 1 408 ? -2.342 -9.562 5.426 1 91.5 408 PRO A CA 1
ATOM 3229 C C . PRO A 1 408 ? -3.707 -10.242 5.453 1 91.5 408 PRO A C 1
ATOM 3231 O O . PRO A 1 408 ? -4.324 -10.445 4.406 1 91.5 408 PRO A O 1
ATOM 3234 N N . PRO A 1 409 ? -4.211 -10.586 6.668 1 93.56 409 PRO A N 1
ATOM 3235 C CA . PRO A 1 409 ? -5.539 -11.188 6.77 1 93.56 409 PRO A CA 1
ATOM 3236 C C . PRO A 1 409 ? -6.625 -10.352 6.105 1 93.56 409 PRO A C 1
ATOM 3238 O O . PRO A 1 409 ? -7.551 -10.898 5.496 1 93.56 409 PRO A O 1
ATOM 3241 N N . ARG A 1 410 ? -6.523 -9.086 6.18 1 94.69 410 ARG A N 1
ATOM 3242 C CA . ARG A 1 410 ? -7.539 -8.211 5.605 1 94.69 410 ARG A CA 1
ATOM 3243 C C . ARG A 1 410 ? -7.66 -8.43 4.102 1 94.69 410 ARG A C 1
ATOM 3245 O O . ARG A 1 410 ? -8.766 -8.445 3.559 1 94.69 410 ARG A O 1
ATOM 3252 N N . MET A 1 411 ? -6.562 -8.523 3.441 1 95.25 411 MET A N 1
ATOM 3253 C CA . MET A 1 411 ? -6.57 -8.773 2.004 1 95.25 411 MET A CA 1
ATOM 3254 C C . MET A 1 411 ? -7.27 -10.086 1.685 1 95.25 411 MET A C 1
ATOM 3256 O O . MET A 1 411 ? -8.109 -10.148 0.783 1 95.25 411 MET A O 1
ATOM 3260 N N . ALA A 1 412 ? -6.91 -11.164 2.439 1 96.31 412 ALA A N 1
ATOM 3261 C CA . ALA A 1 412 ? -7.516 -12.477 2.23 1 96.31 412 ALA A CA 1
ATOM 3262 C C . ALA A 1 412 ? -9.023 -12.422 2.453 1 96.31 412 ALA A C 1
ATOM 3264 O O . ALA A 1 412 ? -9.797 -12.977 1.665 1 96.31 412 ALA A O 1
ATOM 3265 N N . LEU A 1 413 ? -9.438 -11.773 3.506 1 95.56 413 LEU A N 1
ATOM 3266 C CA . LEU A 1 413 ? -10.859 -11.648 3.809 1 95.56 413 LEU A CA 1
ATOM 3267 C C . LEU A 1 413 ? -11.594 -10.93 2.682 1 95.56 413 LEU A C 1
ATOM 3269 O O . LEU A 1 413 ? -12.68 -11.344 2.275 1 95.56 413 LEU A O 1
ATOM 3273 N N . MET A 1 414 ? -11.016 -9.883 2.184 1 96.31 414 MET A N 1
ATOM 3274 C CA . MET A 1 414 ? -11.625 -9.109 1.106 1 96.31 414 MET A CA 1
ATOM 3275 C C . MET A 1 414 ? -11.766 -9.953 -0.158 1 96.31 414 MET A C 1
ATOM 3277 O O . MET A 1 414 ? -12.828 -9.969 -0.785 1 96.31 414 MET A O 1
ATOM 3281 N N . ILE A 1 415 ? -10.734 -10.656 -0.5 1 98 415 ILE A N 1
ATOM 3282 C CA . ILE A 1 415 ? -10.719 -11.43 -1.739 1 98 415 ILE A CA 1
ATOM 3283 C C . ILE A 1 415 ? -11.648 -12.633 -1.616 1 98 415 ILE A C 1
ATOM 3285 O O . ILE A 1 415 ? -12.562 -12.805 -2.43 1 98 415 ILE A O 1
ATOM 3289 N N . PHE A 1 416 ? -11.516 -13.422 -0.561 1 97.56 416 PHE A N 1
ATOM 3290 C CA . PHE A 1 416 ? -12.117 -14.75 -0.52 1 97.56 416 PHE A CA 1
ATOM 3291 C C . PHE A 1 416 ? -13.484 -14.711 0.146 1 97.56 416 PHE A C 1
ATOM 3293 O O . PHE A 1 416 ? -14.359 -15.508 -0.181 1 97.56 416 PHE A O 1
ATOM 3300 N N . LYS A 1 417 ? -13.695 -13.758 1.034 1 96.44 417 LYS A N 1
ATOM 3301 C CA . LYS A 1 417 ? -14.961 -13.766 1.764 1 96.44 417 LYS A CA 1
ATOM 3302 C C . LYS A 1 417 ? -15.906 -12.703 1.226 1 96.44 417 LYS A C 1
ATOM 3304 O O . LYS A 1 417 ? -17.109 -12.727 1.521 1 96.44 417 LYS A O 1
ATOM 3309 N N . GLN A 1 418 ? -15.383 -11.797 0.426 1 97.06 418 GLN A N 1
ATOM 3310 C CA . GLN A 1 418 ? -16.25 -10.727 -0.061 1 97.06 418 GLN A CA 1
ATOM 3311 C C . GLN A 1 418 ? -16.328 -10.734 -1.585 1 97.06 418 GLN A C 1
ATOM 3313 O O . GLN A 1 418 ? -17.375 -11.047 -2.158 1 97.06 418 GLN A O 1
ATOM 3318 N N . ILE A 1 419 ? -15.234 -10.562 -2.283 1 98.31 419 ILE A N 1
ATOM 3319 C CA . ILE A 1 419 ? -15.211 -10.297 -3.717 1 98.31 419 ILE A CA 1
ATOM 3320 C C . ILE A 1 419 ? -15.586 -11.562 -4.484 1 98.31 419 ILE A C 1
ATOM 3322 O O . ILE A 1 419 ? -16.5 -11.555 -5.305 1 98.31 419 ILE A O 1
ATOM 3326 N N . ILE A 1 420 ? -14.898 -12.68 -4.219 1 98.25 420 ILE A N 1
ATOM 3327 C CA . ILE A 1 420 ? -15.117 -13.914 -4.973 1 98.25 420 ILE A CA 1
ATOM 3328 C C . ILE A 1 420 ? -16.547 -14.406 -4.742 1 98.25 420 ILE A C 1
ATOM 3330 O O . ILE A 1 420 ? -17.266 -14.68 -5.699 1 98.25 420 ILE A O 1
ATOM 3334 N N . PRO A 1 421 ? -17.047 -14.43 -3.492 1 97.25 421 PRO A N 1
ATOM 3335 C CA . PRO A 1 421 ? -18.438 -14.859 -3.303 1 97.25 421 PRO A CA 1
ATOM 3336 C C . PRO A 1 421 ? -19.438 -13.945 -4 1 97.25 421 PRO A C 1
ATOM 3338 O O . PRO A 1 421 ? -20.438 -14.422 -4.555 1 97.25 421 PRO A O 1
ATOM 3341 N N . ALA A 1 422 ? -19.188 -12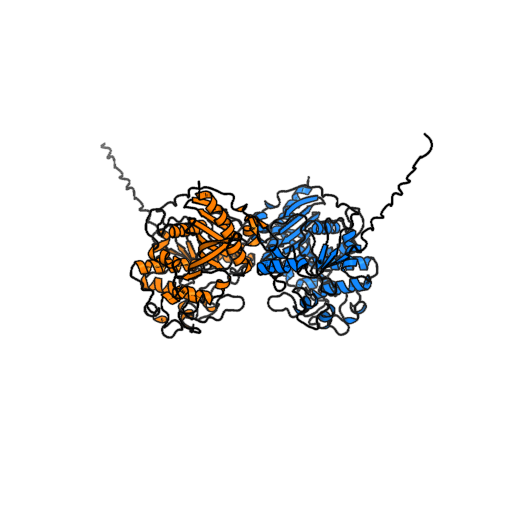.648 -3.977 1 97.38 422 ALA A N 1
ATOM 3342 C CA . ALA A 1 422 ? -20.094 -11.727 -4.664 1 97.38 422 ALA A CA 1
ATOM 3343 C C . ALA A 1 422 ? -20.172 -12.047 -6.152 1 97.38 422 ALA A C 1
ATOM 3345 O O . ALA A 1 422 ? -21.25 -12 -6.746 1 97.38 422 ALA A O 1
ATOM 3346 N N . ILE A 1 423 ? -19.047 -12.367 -6.746 1 97.94 423 ILE A N 1
ATOM 3347 C CA . ILE A 1 423 ? -19 -12.695 -8.164 1 97.94 423 ILE A CA 1
ATOM 3348 C C . ILE A 1 423 ? -19.703 -14.023 -8.414 1 97.94 423 ILE A C 1
ATOM 3350 O O . ILE A 1 423 ? -20.547 -14.133 -9.312 1 97.94 423 ILE A O 1
ATOM 3354 N N . LEU A 1 424 ? -19.406 -15.023 -7.609 1 97 424 LEU A N 1
ATOM 3355 C CA . LEU A 1 424 ? -19.984 -16.344 -7.801 1 97 424 LEU A CA 1
ATOM 3356 C C . LEU A 1 424 ? -21.5 -16.312 -7.578 1 97 424 LEU A C 1
ATOM 3358 O O . LEU A 1 424 ? -22.25 -17.016 -8.266 1 97 424 LEU A O 1
ATOM 3362 N N . ASP A 1 425 ? -21.984 -15.508 -6.621 1 95.62 425 ASP A N 1
ATOM 3363 C CA . ASP A 1 425 ? -23.406 -15.336 -6.402 1 95.62 425 ASP A CA 1
ATOM 3364 C C . ASP A 1 425 ? -24.094 -14.812 -7.664 1 95.62 425 ASP A C 1
ATOM 3366 O O . ASP A 1 425 ? -25.234 -15.195 -7.965 1 95.62 425 ASP A O 1
ATOM 3370 N N . ALA A 1 426 ? -23.422 -13.969 -8.367 1 94.19 426 ALA A N 1
ATOM 3371 C CA . ALA A 1 426 ? -23.984 -13.344 -9.562 1 94.19 426 ALA A CA 1
ATOM 3372 C C . ALA A 1 426 ? -23.984 -14.32 -10.742 1 94.19 426 ALA A C 1
ATOM 3374 O O . ALA A 1 426 ? -24.766 -14.164 -11.68 1 94.19 426 ALA A O 1
ATOM 3375 N N . MET A 1 427 ? -23.031 -15.227 -10.828 1 90.62 427 MET A N 1
ATOM 3376 C CA . MET A 1 427 ? -22.938 -16.203 -11.914 1 90.62 427 MET A CA 1
ATOM 3377 C C . MET A 1 427 ? -23.984 -17.297 -11.758 1 90.62 427 MET A C 1
ATOM 3379 O O . MET A 1 427 ? -24.422 -17.891 -12.75 1 90.62 427 MET A O 1
ATOM 3383 N N . SER A 1 428 ? -24.281 -17.828 -10.578 1 72.06 428 SER A N 1
ATOM 3384 C CA . SER A 1 428 ? -25.234 -18.906 -10.336 1 72.06 428 SER A CA 1
ATOM 3385 C C . SER A 1 428 ? -26.641 -18.531 -10.797 1 72.06 428 SER A C 1
ATOM 3387 O O . SER A 1 428 ? -27.438 -19.406 -11.148 1 72.06 428 SER A O 1
ATOM 3389 N N . VAL A 1 429 ? -26.984 -17.312 -10.82 1 55.97 429 VAL A N 1
ATOM 3390 C CA . VAL A 1 429 ? -28.328 -16.891 -11.203 1 55.97 429 VAL A CA 1
ATOM 3391 C C . VAL A 1 429 ? -28.469 -16.953 -12.727 1 55.97 429 VAL A C 1
ATOM 3393 O O . VAL A 1 429 ? -29.562 -17.219 -13.242 1 55.97 429 VAL A O 1
ATOM 3396 N N . THR A 1 430 ? -27.5 -16.766 -13.508 1 47.84 430 THR A N 1
ATOM 3397 C CA . THR A 1 430 ? -27.656 -16.656 -14.953 1 47.84 430 THR A CA 1
ATOM 3398 C C . THR A 1 430 ? -27.828 -18.031 -15.586 1 47.84 430 THR A C 1
ATOM 3400 O O . THR A 1 430 ? -28.25 -18.141 -16.75 1 47.84 430 THR A O 1
ATOM 3403 N N . GLY A 1 431 ? -27.406 -19.156 -15.055 1 43.06 431 GLY A N 1
ATOM 3404 C CA . GLY A 1 431 ? -27.594 -20.438 -15.727 1 43.06 431 GLY A CA 1
ATOM 3405 C C . GLY A 1 431 ? -29.031 -20.922 -15.688 1 43.06 431 GLY A C 1
ATOM 3406 O O . GLY A 1 431 ? -29.344 -22 -16.203 1 43.06 431 GLY A O 1
ATOM 3407 N N . GLY A 1 432 ? -29.875 -20.531 -14.828 1 35.25 432 GLY A N 1
ATOM 3408 C CA . GLY A 1 432 ? -31.203 -21.125 -14.891 1 35.25 432 GLY A CA 1
ATOM 3409 C C . GLY A 1 432 ? -31.938 -20.812 -16.172 1 35.25 432 GLY A C 1
ATOM 3410 O O . GLY A 1 432 ? -33.031 -21.328 -16.422 1 35.25 432 GLY A O 1
ATOM 3411 N N . ASP A 1 433 ? -31.766 -19.734 -16.938 1 32.41 433 ASP A N 1
ATOM 3412 C CA . ASP A 1 433 ? -32.656 -19.734 -18.094 1 32.41 433 ASP A CA 1
ATOM 3413 C C . ASP A 1 433 ? -32.094 -20.578 -19.219 1 32.41 433 ASP A C 1
ATOM 3415 O O . ASP A 1 433 ? -30.875 -20.562 -19.469 1 32.41 433 ASP A O 1
ATOM 3419 N N . MET B 1 1 ? -77.562 35.75 31.734 1 27.42 1 MET B N 1
ATOM 3420 C CA . MET B 1 1 ? -76.5 34.75 31.828 1 27.42 1 MET B CA 1
ATOM 3421 C C . MET B 1 1 ? -75.25 35.156 31 1 27.42 1 MET B C 1
ATOM 3423 O O . MET B 1 1 ? -75.312 35.156 29.781 1 27.42 1 MET B O 1
ATOM 3427 N N . LYS B 1 2 ? -74.562 36.188 31.578 1 33.69 2 LYS B N 1
ATOM 3428 C CA . LYS B 1 2 ? -73.312 36.844 31.141 1 33.69 2 LYS B CA 1
ATOM 3429 C C . LYS B 1 2 ? -72.188 35.812 30.953 1 33.69 2 LYS B C 1
ATOM 3431 O O . LYS B 1 2 ? -71.812 35.094 31.891 1 33.69 2 LYS B O 1
ATOM 3436 N N . THR B 1 3 ? -72.125 35.25 29.734 1 33.19 3 THR B N 1
ATOM 3437 C CA . THR B 1 3 ? -71.062 34.312 29.25 1 33.19 3 THR B CA 1
ATOM 3438 C C . THR B 1 3 ? -69.688 34.906 29.391 1 33.19 3 THR B C 1
ATOM 3440 O O . THR B 1 3 ? -69.375 35.969 28.812 1 33.19 3 THR B O 1
ATOM 3443 N N . LEU B 1 4 ? -69.062 34.688 30.516 1 32.94 4 LEU B N 1
ATOM 3444 C CA . LEU B 1 4 ? -67.688 35.031 30.859 1 32.94 4 LEU B CA 1
ATOM 3445 C C . LEU B 1 4 ? -66.688 34.406 29.844 1 32.94 4 LEU B C 1
ATOM 3447 O O . LEU B 1 4 ? -66.625 33.188 29.688 1 32.94 4 LEU B O 1
ATOM 3451 N N . LEU B 1 5 ? -66.375 35.125 28.75 1 34.81 5 LEU B N 1
ATOM 3452 C CA . LEU B 1 5 ? -65.375 34.812 27.781 1 34.81 5 LEU B CA 1
ATOM 3453 C C . LEU B 1 5 ? -64 34.719 28.484 1 34.81 5 LEU B C 1
ATOM 3455 O O . LEU B 1 5 ? -63.5 35.688 29.078 1 34.81 5 LEU B O 1
ATOM 3459 N N . ILE B 1 6 ? -63.656 33.562 29.062 1 34.47 6 ILE B N 1
ATOM 3460 C CA . ILE B 1 6 ? -62.344 33.281 29.609 1 34.47 6 ILE B CA 1
ATOM 3461 C C . ILE B 1 6 ? -61.281 33.344 28.5 1 34.47 6 ILE B C 1
ATOM 3463 O O . ILE B 1 6 ? -61.375 32.625 27.5 1 34.47 6 ILE B O 1
ATOM 3467 N N . ASN B 1 7 ? -60.719 34.5 28.25 1 33.78 7 ASN B N 1
ATOM 3468 C CA . ASN B 1 7 ? -59.562 34.688 27.406 1 33.78 7 ASN B CA 1
ATOM 3469 C C . ASN B 1 7 ? -58.375 33.812 27.875 1 33.78 7 ASN B C 1
ATOM 3471 O O . ASN B 1 7 ? -57.906 33.969 28.984 1 33.78 7 ASN B O 1
ATOM 3475 N N . THR B 1 8 ? -58.344 32.562 27.469 1 33.53 8 THR B N 1
ATOM 3476 C CA . THR B 1 8 ? -57.188 31.734 27.703 1 33.53 8 THR B CA 1
ATOM 3477 C C . THR B 1 8 ? -55.938 32.312 27.031 1 33.53 8 THR B C 1
ATOM 3479 O O . THR B 1 8 ? -55.906 32.438 25.812 1 33.53 8 THR B O 1
ATOM 3482 N N . LEU B 1 9 ? -55.188 33.188 27.641 1 34.66 9 LEU B N 1
ATOM 3483 C CA . LEU B 1 9 ? -53.875 33.562 27.188 1 34.66 9 LEU B CA 1
ATOM 3484 C C . LEU B 1 9 ? -52.969 32.344 27.016 1 34.66 9 LEU B C 1
ATOM 3486 O O . LEU B 1 9 ? -52.656 31.656 28 1 34.66 9 LEU B O 1
ATOM 3490 N N . VAL B 1 10 ? -52.938 31.75 25.859 1 37.59 10 VAL B N 1
ATOM 3491 C CA . VAL B 1 10 ? -51.906 30.766 25.5 1 37.59 10 VAL B CA 1
ATOM 3492 C C . VAL B 1 10 ? -50.531 31.391 25.609 1 37.59 10 VAL B C 1
ATOM 3494 O O . VAL B 1 10 ? -50.188 32.344 24.875 1 37.59 10 VAL B O 1
ATOM 3497 N N . GLY B 1 11 ? -49.969 31.375 26.734 1 31.72 11 GLY B N 1
ATOM 3498 C CA . GLY B 1 11 ? -48.562 31.734 26.844 1 31.72 11 GLY B CA 1
ATOM 3499 C C . GLY B 1 11 ? -47.688 30.953 25.891 1 31.72 11 GLY B C 1
ATOM 3500 O O . GLY B 1 11 ? -47.688 29.719 25.891 1 31.72 11 GLY B O 1
ATOM 3501 N N . VAL B 1 12 ? -47.438 31.531 24.75 1 36.22 12 VAL B N 1
ATOM 3502 C CA . VAL B 1 12 ? -46.375 31.016 23.875 1 36.22 12 VAL B CA 1
ATOM 3503 C C . VAL B 1 12 ? -45.094 30.875 24.672 1 36.22 12 VAL B C 1
ATOM 3505 O O . VAL B 1 12 ? -44.5 31.875 25.109 1 36.22 12 VAL B O 1
ATOM 3508 N N . PHE B 1 13 ? -44.906 29.781 25.359 1 35.78 13 PHE B N 1
ATOM 3509 C CA . PHE B 1 13 ? -43.531 29.438 25.797 1 35.78 13 PHE B CA 1
ATOM 3510 C C . PHE B 1 13 ? -42.562 29.453 24.625 1 35.78 13 PHE B C 1
ATOM 3512 O O . PHE B 1 13 ? -42.688 28.609 23.719 1 35.78 13 PHE B O 1
ATOM 3519 N N . ILE B 1 14 ? -42.094 30.578 24.234 1 34.03 14 ILE B N 1
ATOM 3520 C CA . ILE B 1 14 ? -40.906 30.562 23.391 1 34.03 14 ILE B CA 1
ATOM 3521 C C . ILE B 1 14 ? -39.844 29.688 24.031 1 34.03 14 ILE B C 1
ATOM 3523 O O . ILE B 1 14 ? -39.312 30.016 25.094 1 34.03 14 ILE B O 1
ATOM 3527 N N . LEU B 1 15 ? -39.875 28.406 23.828 1 34.28 15 LEU B N 1
ATOM 3528 C CA . LEU B 1 15 ? -38.688 27.625 24.078 1 34.28 15 LEU B CA 1
ATOM 3529 C C . LEU B 1 15 ? -37.438 28.312 23.469 1 34.28 15 LEU B C 1
ATOM 3531 O O . LEU B 1 15 ? -37.344 28.438 22.25 1 34.28 15 LEU B O 1
ATOM 3535 N N . ALA B 1 16 ? -36.875 29.234 24.156 1 34.28 16 ALA B N 1
ATOM 3536 C CA . ALA B 1 16 ? -35.469 29.547 23.812 1 34.28 16 ALA B CA 1
ATOM 3537 C C . ALA B 1 16 ? -34.719 28.281 23.422 1 34.28 16 ALA B C 1
ATOM 3539 O O . ALA B 1 16 ? -34.562 27.375 24.25 1 34.28 16 ALA B O 1
ATOM 3540 N N . GLN B 1 17 ? -34.844 27.812 22.25 1 33.94 17 GLN B N 1
ATOM 3541 C CA . GLN B 1 17 ? -33.844 26.828 21.859 1 33.94 17 GLN B CA 1
ATOM 3542 C C . GLN B 1 17 ? -32.469 27.172 22.438 1 33.94 17 GLN B C 1
ATOM 3544 O O . GLN B 1 17 ? -31.969 28.281 22.25 1 33.94 17 GLN B O 1
ATOM 3549 N N . ALA B 1 18 ? -32.031 26.578 23.453 1 37.34 18 ALA B N 1
ATOM 3550 C CA . ALA B 1 18 ? -30.672 26.594 23.953 1 37.34 18 ALA B CA 1
ATOM 3551 C C . ALA B 1 18 ? -29.656 26.609 22.812 1 37.34 18 ALA B C 1
ATOM 3553 O O . ALA B 1 18 ? -29.703 25.75 21.922 1 37.34 18 ALA B O 1
ATOM 3554 N N . ILE B 1 19 ? -29.219 27.688 22.312 1 40.28 19 ILE B N 1
ATOM 3555 C CA . ILE B 1 19 ? -27.984 27.734 21.531 1 40.28 19 ILE B CA 1
ATOM 3556 C C . ILE B 1 19 ? -27.047 26.609 21.984 1 40.28 19 ILE B C 1
ATOM 3558 O O . ILE B 1 19 ? -26.688 26.531 23.156 1 40.28 19 ILE B O 1
ATOM 3562 N N . PRO B 1 20 ? -27.125 25.453 21.438 1 45.84 20 PRO B N 1
ATOM 3563 C CA . PRO B 1 20 ? -26.172 24.406 21.844 1 45.84 20 PRO B CA 1
ATOM 3564 C C . PRO B 1 20 ? -24.828 24.984 22.297 1 45.84 20 PRO B C 1
ATOM 3566 O O . PRO B 1 20 ? -24.203 25.75 21.562 1 45.84 20 PRO B O 1
ATOM 3569 N N . THR B 1 21 ? -24.531 25.172 23.531 1 47.88 21 THR B N 1
ATOM 3570 C CA . THR B 1 21 ? -23.406 25.703 24.297 1 47.88 21 THR B CA 1
ATOM 3571 C C . THR B 1 21 ? -22.078 25.25 23.703 1 47.88 21 THR B C 1
ATOM 3573 O O . THR B 1 21 ? -21.188 26.062 23.453 1 47.88 21 THR B O 1
ATOM 3576 N N . GLN B 1 22 ? -21.578 23.906 24.078 1 62.22 22 GLN B N 1
ATOM 3577 C CA . GLN B 1 22 ? -20.141 23.719 24 1 62.22 22 GLN B CA 1
ATOM 3578 C C . GLN B 1 22 ? -19.703 23.312 22.594 1 62.22 22 GLN B C 1
ATOM 3580 O O . GLN B 1 22 ? -20.062 22.25 22.109 1 62.22 22 GLN B O 1
ATOM 3585 N N . ALA B 1 23 ? -19 24.234 21.766 1 83.94 23 ALA B N 1
ATOM 3586 C CA . ALA B 1 23 ? -18.5 24.078 20.406 1 83.94 23 ALA B CA 1
ATOM 3587 C C . ALA B 1 23 ? -17.5 22.938 20.297 1 83.94 23 ALA B C 1
ATOM 3589 O O . ALA B 1 23 ? -17.359 22.312 19.25 1 83.94 23 ALA B O 1
ATOM 3590 N N . VAL B 1 24 ? -17.016 22.453 21.5 1 95.19 24 VAL B N 1
ATOM 3591 C CA . VAL B 1 24 ? -16.016 21.406 21.531 1 95.19 24 VAL B CA 1
ATOM 3592 C C . VAL B 1 24 ? -16.422 20.344 22.547 1 95.19 24 VAL B C 1
ATOM 3594 O O . VAL B 1 24 ? -16.672 20.656 23.719 1 95.19 24 VAL B O 1
ATOM 3597 N N . GLU B 1 25 ? -16.609 19.047 22.125 1 97.06 25 GLU B N 1
ATOM 3598 C CA . GLU B 1 25 ? -17.047 17.953 23 1 97.06 25 GLU B CA 1
ATOM 3599 C C . GLU B 1 25 ? -16.078 16.781 22.922 1 97.06 25 GLU B C 1
ATOM 3601 O O . GLU B 1 25 ? -15.617 16.406 21.844 1 97.06 25 GLU B O 1
ATOM 3606 N N . PHE B 1 26 ? -15.75 16.219 24.109 1 98 26 PHE B N 1
ATOM 3607 C CA . PHE B 1 26 ? -14.961 15.008 24.188 1 98 26 PHE B CA 1
ATOM 3608 C C . PHE B 1 26 ? -15.805 13.789 23.828 1 98 26 PHE B C 1
ATOM 3610 O O . PHE B 1 26 ? -16.922 13.625 24.344 1 98 26 PHE B O 1
ATOM 3617 N N . LYS B 1 27 ? -15.383 12.969 22.922 1 98.31 27 LYS B N 1
ATOM 3618 C CA . LYS B 1 27 ? -16.016 11.703 22.547 1 98.31 27 LYS B CA 1
ATOM 3619 C C . LYS B 1 27 ? -15.062 10.531 22.797 1 98.31 27 LYS B C 1
ATOM 3621 O O . LYS B 1 27 ? -13.867 10.625 22.516 1 98.31 27 LYS B O 1
ATOM 3626 N N . PRO B 1 28 ? -15.594 9.461 23.359 1 97.94 28 PRO B N 1
ATOM 3627 C CA . PRO B 1 28 ? -14.758 8.266 23.547 1 97.94 28 PRO B CA 1
ATOM 3628 C C . PRO B 1 28 ? -14.523 7.508 22.234 1 97.94 28 PRO B C 1
ATOM 3630 O O . PRO B 1 28 ? -15.078 7.871 21.203 1 97.94 28 PRO B O 1
ATOM 3633 N N . VAL B 1 29 ? -13.648 6.465 22.328 1 98.12 29 VAL B N 1
ATOM 3634 C CA . VAL B 1 29 ? -13.43 5.547 21.203 1 98.12 29 VAL B CA 1
ATOM 3635 C C . VAL B 1 29 ? -14.758 4.949 20.766 1 98.12 29 VAL B C 1
ATOM 3637 O O . VAL B 1 29 ? -15.602 4.59 21.594 1 98.12 29 VAL B O 1
ATOM 3640 N N . ASP B 1 30 ? -14.977 4.891 19.438 1 98.19 30 ASP B N 1
ATOM 3641 C CA . ASP B 1 30 ? -16.156 4.219 18.891 1 98.19 30 ASP B CA 1
ATOM 3642 C C . ASP B 1 30 ? -15.992 2.701 18.953 1 98.19 30 ASP B C 1
ATOM 3644 O O . ASP B 1 30 ? -15.656 2.066 17.953 1 98.19 30 ASP B O 1
ATOM 3648 N N . THR B 1 31 ? -16.359 2.119 20.047 1 97.44 31 THR B N 1
ATOM 3649 C CA . THR B 1 31 ? -16.109 0.707 20.328 1 97.44 31 THR B CA 1
ATOM 3650 C C . THR B 1 31 ? -16.859 -0.175 19.328 1 97.44 31 THR B C 1
ATOM 3652 O O . THR B 1 31 ? -16.375 -1.25 18.953 1 97.44 31 THR B O 1
ATOM 3655 N N . ARG B 1 32 ? -18.016 0.224 18.938 1 97.62 32 ARG B N 1
ATOM 3656 C CA . ARG B 1 32 ? -18.781 -0.535 17.953 1 97.62 32 ARG B CA 1
ATOM 3657 C C . ARG B 1 32 ? -18.031 -0.599 16.625 1 97.62 32 ARG B C 1
ATOM 3659 O O . ARG B 1 32 ? -17.938 -1.662 16 1 97.62 32 ARG B O 1
ATOM 3666 N N . PHE B 1 33 ? -17.531 0.548 16.188 1 97.56 33 PHE B N 1
ATOM 3667 C CA . PHE B 1 33 ? -16.781 0.603 14.938 1 97.56 33 PHE B CA 1
ATOM 3668 C C . PHE B 1 33 ? -15.508 -0.235 15.039 1 97.56 33 PHE B C 1
ATOM 3670 O O . PHE B 1 33 ? -15.156 -0.959 14.102 1 97.56 33 PHE B O 1
ATOM 3677 N N . VAL B 1 34 ? -14.812 -0.14 16.141 1 97.69 34 VAL B N 1
ATOM 3678 C CA . VAL B 1 34 ? -13.57 -0.879 16.344 1 97.69 34 VAL B CA 1
ATOM 3679 C C . VAL B 1 34 ? -13.852 -2.379 16.297 1 97.69 34 VAL B C 1
ATOM 3681 O O . VAL B 1 34 ? -13.07 -3.146 15.727 1 97.69 34 VAL B O 1
ATOM 3684 N N . THR B 1 35 ? -14.961 -2.809 16.891 1 97.19 35 THR B N 1
ATOM 3685 C CA . THR B 1 35 ? -15.352 -4.215 16.859 1 97.19 35 THR B CA 1
ATOM 3686 C C . THR B 1 35 ? -15.633 -4.664 15.422 1 97.19 35 THR B C 1
ATOM 3688 O O . THR B 1 35 ? -15.172 -5.73 15 1 97.19 35 THR B O 1
ATOM 3691 N N . GLN B 1 36 ? -16.359 -3.879 14.727 1 96.19 36 GLN B N 1
ATOM 3692 C CA . GLN B 1 36 ? -16.641 -4.164 13.32 1 96.19 36 GLN B CA 1
ATOM 3693 C C . GLN B 1 36 ? -15.352 -4.262 12.508 1 96.19 36 GLN B C 1
ATOM 3695 O O . GLN B 1 36 ? -15.203 -5.156 11.672 1 96.19 36 GLN B O 1
ATOM 3700 N N . ALA B 1 37 ? -14.453 -3.338 12.742 1 97.19 37 ALA B N 1
ATOM 3701 C CA . ALA B 1 37 ? -13.18 -3.309 12.039 1 97.19 37 ALA B CA 1
ATOM 3702 C C . ALA B 1 37 ? -12.359 -4.562 12.336 1 97.19 37 ALA B C 1
ATOM 3704 O O . ALA B 1 37 ? -11.664 -5.082 11.461 1 97.19 37 ALA B O 1
ATOM 3705 N N . THR B 1 38 ? -12.445 -5.02 13.539 1 96.69 38 THR B N 1
ATOM 3706 C CA . THR B 1 38 ? -11.695 -6.191 13.969 1 96.69 38 THR B CA 1
ATOM 3707 C C . THR B 1 38 ? -12.109 -7.422 13.172 1 96.69 38 THR B C 1
ATOM 3709 O O . THR B 1 38 ? -11.281 -8.281 12.867 1 96.69 38 THR B O 1
ATOM 3712 N N . ALA B 1 39 ? -13.352 -7.484 12.75 1 94.25 39 ALA B N 1
ATOM 3713 C CA . ALA B 1 39 ? -13.844 -8.594 11.93 1 94.25 39 ALA B CA 1
ATOM 3714 C C . ALA B 1 39 ? -13.141 -8.625 10.578 1 94.25 39 ALA B C 1
ATOM 3716 O O . ALA B 1 39 ? -13.141 -9.656 9.898 1 94.25 39 ALA B O 1
ATOM 3717 N N . PHE B 1 40 ? -12.555 -7.516 10.227 1 95.25 40 PHE B N 1
ATOM 3718 C CA . PHE B 1 40 ? -11.797 -7.426 8.984 1 95.25 40 PHE B CA 1
ATOM 3719 C C . PHE B 1 40 ? -10.305 -7.34 9.266 1 95.25 40 PHE B C 1
ATOM 3721 O O . PHE B 1 40 ? -9.531 -6.875 8.422 1 95.25 40 PHE B O 1
ATOM 3728 N N . ALA B 1 41 ? -9.922 -7.676 10.477 1 94.94 41 ALA B N 1
ATOM 3729 C CA . ALA B 1 41 ? -8.539 -7.801 10.914 1 94.94 41 ALA B CA 1
ATOM 3730 C C . ALA B 1 41 ? -7.883 -6.43 11.078 1 94.94 41 ALA B C 1
ATOM 3732 O O . ALA B 1 41 ? -6.664 -6.297 10.945 1 94.94 41 ALA B O 1
ATOM 3733 N N . VAL B 1 42 ? -8.625 -5.422 11.266 1 96.88 42 VAL B N 1
ATOM 3734 C CA . VAL B 1 42 ? -8.133 -4.09 11.617 1 96.88 42 VAL B CA 1
ATOM 3735 C C . VAL B 1 42 ? -8.516 -3.764 13.062 1 96.88 42 VAL B C 1
ATOM 3737 O O . VAL B 1 42 ? -9.703 -3.717 13.398 1 96.88 42 VAL B O 1
ATOM 3740 N N . THR B 1 43 ? -7.512 -3.521 13.875 1 96.62 43 THR B N 1
ATOM 3741 C CA . THR B 1 43 ? -7.695 -3.26 15.297 1 96.62 43 THR B CA 1
ATOM 3742 C C . THR B 1 43 ? -7.09 -1.913 15.688 1 96.62 43 THR B C 1
ATOM 3744 O O . THR B 1 43 ? -6.523 -1.217 14.844 1 96.62 43 THR B O 1
ATOM 3747 N N . GLN B 1 44 ? -7.172 -1.569 16.906 1 96.19 44 GLN B N 1
ATOM 3748 C CA . GLN B 1 44 ? -6.547 -0.34 17.375 1 96.19 44 GLN B CA 1
ATOM 3749 C C . GLN B 1 44 ? -5.027 -0.424 17.281 1 96.19 44 GLN B C 1
ATOM 3751 O O . GLN B 1 44 ? -4.348 0.601 17.188 1 96.19 44 GLN B O 1
ATOM 3756 N N . ASP B 1 45 ? -4.539 -1.633 17.25 1 94.44 45 ASP B N 1
ATOM 3757 C CA . ASP B 1 45 ? -3.09 -1.819 17.234 1 94.44 45 ASP B CA 1
ATOM 3758 C C . ASP B 1 45 ? -2.51 -1.55 15.852 1 94.44 45 ASP B C 1
ATOM 3760 O O . ASP B 1 45 ? -1.345 -1.169 15.727 1 94.44 45 ASP B O 1
ATOM 3764 N N . ASN B 1 46 ? -3.387 -1.719 14.812 1 93.88 46 ASN B N 1
ATOM 3765 C CA . ASN B 1 46 ? -2.773 -1.705 13.492 1 93.88 46 ASN B CA 1
ATOM 3766 C C . ASN B 1 46 ? -3.52 -0.775 12.539 1 93.88 46 ASN B C 1
ATOM 3768 O O . ASN B 1 46 ? -3.252 -0.767 11.336 1 93.88 46 ASN B O 1
ATOM 3772 N N . TRP B 1 47 ? -4.457 0.045 12.977 1 96.06 47 TRP B N 1
ATOM 3773 C CA . TRP B 1 47 ? -5.324 0.842 12.109 1 96.06 47 TRP B CA 1
ATOM 3774 C C . TRP B 1 47 ? -4.508 1.839 11.297 1 96.06 47 TRP B C 1
ATOM 3776 O O . TRP B 1 47 ? -4.906 2.221 10.188 1 96.06 47 TRP B O 1
ATOM 3786 N N . ASP B 1 48 ? -3.357 2.234 11.773 1 92.38 48 ASP B N 1
ATOM 3787 C CA . ASP B 1 48 ? -2.594 3.301 11.133 1 92.38 48 ASP B CA 1
ATOM 3788 C C . ASP B 1 48 ? -1.56 2.732 10.164 1 92.38 48 ASP B C 1
ATOM 3790 O O . ASP B 1 48 ? -0.754 3.475 9.602 1 92.38 48 ASP B O 1
ATOM 3794 N N . GLN B 1 49 ? -1.619 1.44 9.977 1 88.25 49 GLN B N 1
ATOM 3795 C CA . GLN B 1 49 ? -0.728 0.821 9 1 88.25 49 GLN B CA 1
ATOM 3796 C C . GLN B 1 49 ? -1.178 1.121 7.574 1 88.25 49 GLN B C 1
ATOM 3798 O O . GLN B 1 49 ? -2.377 1.163 7.293 1 88.25 49 GLN B O 1
ATOM 3803 N N . ALA B 1 50 ? -0.192 1.241 6.719 1 77.44 50 ALA B N 1
ATOM 3804 C CA . ALA B 1 50 ? -0.421 1.752 5.367 1 77.44 50 ALA B CA 1
ATOM 3805 C C . ALA B 1 50 ? -1.393 0.859 4.602 1 77.44 50 ALA B C 1
ATOM 3807 O O . ALA B 1 50 ? -2.215 1.35 3.826 1 77.44 50 ALA B O 1
ATOM 3808 N N . ALA B 1 51 ? -1.368 -0.391 4.871 1 83.5 51 ALA B N 1
ATOM 3809 C CA . ALA B 1 51 ? -2.242 -1.312 4.148 1 83.5 51 ALA B CA 1
ATOM 3810 C C . ALA B 1 51 ? -3.707 -1.069 4.504 1 83.5 51 ALA B C 1
ATOM 3812 O O . ALA B 1 51 ? -4.605 -1.475 3.764 1 83.5 51 ALA B O 1
ATOM 3813 N N . ASN B 1 52 ? -3.914 -0.348 5.574 1 92.56 52 ASN B N 1
ATOM 3814 C CA . ASN B 1 52 ? -5.277 -0.14 6.051 1 92.56 52 ASN B CA 1
ATOM 3815 C C . ASN B 1 52 ? -5.766 1.276 5.762 1 92.56 52 ASN B C 1
ATOM 3817 O O . ASN B 1 52 ? -6.941 1.586 5.961 1 92.56 52 ASN B O 1
ATOM 3821 N N . ALA B 1 53 ? -4.926 2.137 5.199 1 90.75 53 ALA B N 1
ATOM 3822 C CA . ALA B 1 53 ? -5.164 3.576 5.121 1 90.75 53 ALA B CA 1
ATOM 3823 C C . ALA B 1 53 ? -6.414 3.883 4.301 1 90.75 53 ALA B C 1
ATOM 3825 O O . ALA B 1 53 ? -7.176 4.793 4.637 1 90.75 53 ALA B O 1
ATOM 3826 N N . ALA B 1 54 ? -6.613 3.117 3.246 1 89.12 54 ALA B N 1
ATOM 3827 C CA . ALA B 1 54 ? -7.738 3.385 2.354 1 89.12 54 ALA B CA 1
ATOM 3828 C C . ALA B 1 54 ? -9.062 3.375 3.117 1 89.12 54 ALA B C 1
ATOM 3830 O O . ALA B 1 54 ? -9.984 4.121 2.785 1 89.12 54 ALA B O 1
ATOM 3831 N N . VAL B 1 55 ? -9.078 2.6 4.156 1 92.5 55 VAL B N 1
ATOM 3832 C CA . VAL B 1 55 ? -10.352 2.49 4.867 1 92.5 55 VAL B CA 1
ATOM 3833 C C . VAL B 1 55 ? -10.258 3.215 6.207 1 92.5 55 VAL B C 1
ATOM 3835 O O . VAL B 1 55 ? -11.25 3.76 6.695 1 92.5 55 VAL B O 1
ATOM 3838 N N . THR B 1 56 ? -9.125 3.295 6.789 1 96.31 56 THR B N 1
ATOM 3839 C CA . THR B 1 56 ? -9.055 3.766 8.172 1 96.31 56 THR B CA 1
ATOM 3840 C C . THR B 1 56 ? -8.852 5.277 8.211 1 96.31 56 THR B C 1
ATOM 3842 O O . THR B 1 56 ? -9.367 5.953 9.102 1 96.31 56 THR B O 1
ATOM 3845 N N . PHE B 1 57 ? -8.188 5.934 7.305 1 96.25 57 PHE B N 1
ATOM 3846 C CA . PHE B 1 57 ? -7.852 7.352 7.395 1 96.25 57 PHE B CA 1
ATOM 3847 C C . PHE B 1 57 ? -9.109 8.211 7.32 1 96.25 57 PHE B C 1
ATOM 3849 O O . PHE B 1 57 ? -9.211 9.227 8.016 1 96.25 57 PHE B O 1
ATOM 3856 N N . PRO B 1 58 ? -10.086 7.766 6.52 1 95.31 58 PRO B N 1
ATOM 3857 C CA . PRO B 1 58 ? -11.344 8.523 6.551 1 95.31 58 PRO B CA 1
ATOM 3858 C C . PRO B 1 58 ? -12.102 8.344 7.863 1 95.31 58 PRO B C 1
ATOM 3860 O O . PRO B 1 58 ? -13.039 9.102 8.148 1 95.31 58 PRO B O 1
ATOM 3863 N N . HIS B 1 59 ? -11.734 7.363 8.68 1 96.31 59 HIS B N 1
ATOM 3864 C CA . HIS B 1 59 ? -12.43 7.016 9.914 1 96.31 59 HIS B CA 1
ATOM 3865 C C . HIS B 1 59 ? -11.484 7.027 11.109 1 96.31 59 HIS B C 1
ATOM 3867 O O . HIS B 1 59 ? -11.789 6.449 12.156 1 96.31 59 HIS B O 1
ATOM 3873 N N . ALA B 1 60 ? -10.383 7.656 10.984 1 97.75 60 ALA B N 1
ATOM 3874 C CA . ALA B 1 60 ? -9.297 7.496 11.945 1 97.75 60 ALA B CA 1
ATOM 3875 C C . ALA B 1 60 ? -9.734 7.918 13.344 1 97.75 60 ALA B C 1
ATOM 3877 O O . ALA B 1 60 ? -9.367 7.277 14.336 1 97.75 60 ALA B O 1
ATOM 3878 N N . TYR B 1 61 ? -10.547 8.938 13.438 1 98.12 61 TYR B N 1
ATOM 3879 C CA . TYR B 1 61 ? -10.977 9.492 14.719 1 98.12 61 TYR B CA 1
ATOM 3880 C C . TYR B 1 61 ? -11.773 8.461 15.516 1 98.12 61 TYR B C 1
ATOM 3882 O O . TYR B 1 61 ? -11.906 8.578 16.734 1 98.12 61 TYR B O 1
ATOM 3890 N N . ARG B 1 62 ? -12.258 7.445 14.891 1 98.06 62 ARG B N 1
ATOM 3891 C CA . ARG B 1 62 ? -13.094 6.457 15.57 1 98.06 62 ARG B CA 1
ATOM 3892 C C . ARG B 1 62 ? -12.242 5.461 16.344 1 98.06 62 ARG B C 1
ATOM 3894 O O . ARG B 1 62 ? -12.758 4.711 17.172 1 98.06 62 ARG B O 1
ATOM 3901 N N . PHE B 1 63 ? -10.945 5.438 16.125 1 98.38 63 PHE B N 1
ATOM 3902 C CA . PHE B 1 63 ? -10.055 4.477 16.766 1 98.38 63 PHE B CA 1
ATOM 3903 C C . PHE B 1 63 ? -9.477 5.047 18.047 1 98.38 63 PHE B C 1
ATOM 3905 O O . PHE B 1 63 ? -8.789 4.344 18.797 1 98.38 63 PHE B O 1
ATOM 3912 N N . THR B 1 64 ? -9.664 6.332 18.391 1 98.25 64 THR B N 1
ATOM 3913 C CA . THR B 1 64 ? -9.203 7 19.609 1 98.25 64 THR B CA 1
ATOM 3914 C C . THR B 1 64 ? -10.32 7.844 20.219 1 98.25 64 THR B C 1
ATOM 3916 O O . THR B 1 64 ? -11.352 8.078 19.578 1 98.25 64 THR B O 1
ATOM 3919 N N . PRO B 1 65 ? -10.117 8.258 21.5 1 98.31 65 PRO B N 1
ATOM 3920 C CA . PRO B 1 65 ? -10.906 9.43 21.875 1 98.31 65 PRO B CA 1
ATOM 3921 C C . PRO B 1 65 ? -10.625 10.641 20.984 1 98.31 65 PRO B C 1
ATOM 3923 O O . PRO B 1 65 ? -9.578 10.695 20.328 1 98.31 65 PRO B O 1
ATOM 3926 N N . TYR B 1 66 ? -11.578 11.484 20.922 1 98.62 66 TYR B N 1
ATOM 3927 C CA . TYR B 1 66 ? -11.367 12.664 20.094 1 98.62 66 TYR B CA 1
ATOM 3928 C C . TYR B 1 66 ? -12.211 13.836 20.578 1 98.62 66 TYR B C 1
ATOM 3930 O O . TYR B 1 66 ? -13.164 13.648 21.344 1 98.62 66 TYR B O 1
ATOM 3938 N N . MET B 1 67 ? -11.805 15.031 20.234 1 98.56 67 MET B N 1
ATOM 3939 C CA . MET B 1 67 ? -12.594 16.234 20.422 1 98.56 67 MET B CA 1
ATOM 3940 C C . MET B 1 67 ? -13.445 16.531 19.188 1 98.56 67 MET B C 1
ATOM 3942 O O . MET B 1 67 ? -12.906 16.703 18.094 1 98.56 67 MET B O 1
ATOM 3946 N N . HIS B 1 68 ? -14.719 16.547 19.375 1 97.75 68 HIS B N 1
ATOM 3947 C CA . HIS B 1 68 ? -15.672 16.891 18.328 1 97.75 68 HIS B CA 1
ATOM 3948 C C . HIS B 1 68 ? -15.969 18.391 18.328 1 97.75 68 HIS B C 1
ATOM 3950 O O . HIS B 1 68 ? -16.406 18.938 19.328 1 97.75 68 HIS B O 1
ATOM 3956 N N . ILE B 1 69 ? -15.695 19.016 17.219 1 95.81 69 ILE B N 1
ATOM 3957 C CA . ILE B 1 69 ? -15.922 20.453 17.078 1 95.81 69 ILE B CA 1
ATOM 3958 C C . ILE B 1 69 ? -17.047 20.703 16.078 1 95.81 69 ILE B C 1
ATOM 3960 O O . ILE B 1 69 ? -16.875 20.453 14.875 1 95.81 69 ILE B O 1
ATOM 3964 N N . THR B 1 70 ? -18.125 21.156 16.5 1 91.69 70 THR B N 1
ATOM 3965 C CA . THR B 1 70 ? -19.297 21.422 15.672 1 91.69 70 THR B CA 1
ATOM 3966 C C . THR B 1 70 ? -19.172 22.797 14.992 1 91.69 70 THR B C 1
ATOM 3968 O O . THR B 1 70 ? -18.781 23.766 15.625 1 91.69 70 THR B O 1
ATOM 3971 N N . PRO B 1 71 ? -19.484 22.734 13.719 1 83.19 71 PRO B N 1
ATOM 3972 C CA . PRO B 1 71 ? -19.484 24.047 13.07 1 83.19 71 PRO B CA 1
ATOM 3973 C C . PRO B 1 71 ? -20.562 24.969 13.617 1 83.19 71 PRO B C 1
ATOM 3975 O O . PRO B 1 71 ? -21.609 24.516 14.062 1 83.19 71 PRO B O 1
ATOM 3978 N N . LEU B 1 72 ? -20.375 26.188 13.773 1 76.69 72 LEU B N 1
ATOM 3979 C CA . LEU B 1 72 ? -21.375 27.141 14.211 1 76.69 72 LEU B CA 1
ATOM 3980 C C . LEU B 1 72 ? -22.156 27.688 13.016 1 76.69 72 LEU B C 1
ATOM 3982 O O . LEU B 1 72 ? -21.594 27.844 11.922 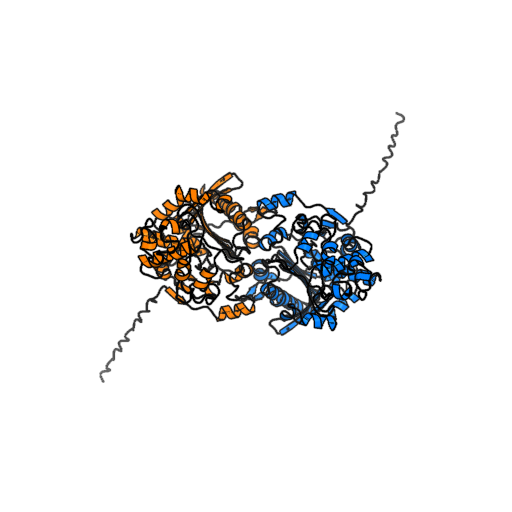1 76.69 72 LEU B O 1
ATOM 3986 N N . LYS B 1 73 ? -23.625 27.234 12.859 1 58.41 73 LYS B N 1
ATOM 3987 C CA . LYS B 1 73 ? -24.578 27.562 11.805 1 58.41 73 LYS B CA 1
ATOM 3988 C C . LYS B 1 73 ? -24.453 29.031 11.398 1 58.41 73 LYS B C 1
ATOM 3990 O O . LYS B 1 73 ? -25.359 29.594 10.789 1 58.41 73 LYS B O 1
ATOM 3995 N N . LEU B 1 74 ? -23.453 29.734 11.852 1 52.41 74 LEU B N 1
ATOM 3996 C CA . LEU B 1 74 ? -23.719 31.141 11.578 1 52.41 74 LEU B CA 1
ATOM 3997 C C . LEU B 1 74 ? -23.516 31.453 10.094 1 52.41 74 LEU B C 1
ATOM 3999 O O . LEU B 1 74 ? -24.141 32.375 9.562 1 52.41 74 LEU B O 1
ATOM 4003 N N . ARG B 1 75 ? -22.516 30.828 9.43 1 54.94 75 ARG B N 1
ATOM 4004 C CA . ARG B 1 75 ? -22.203 31.281 8.078 1 54.94 75 ARG B CA 1
ATOM 4005 C C . ARG B 1 75 ? -22.219 30.109 7.098 1 54.94 75 ARG B C 1
ATOM 4007 O O . ARG B 1 75 ? -21.672 29.047 7.391 1 54.94 75 ARG B O 1
ATOM 4014 N N . THR B 1 76 ? -23.391 30 6.402 1 54.69 76 THR B N 1
ATOM 4015 C CA . THR B 1 76 ? -23.406 29.016 5.332 1 54.69 76 THR B CA 1
ATOM 4016 C C . THR B 1 76 ? -22.25 29.234 4.367 1 54.69 76 THR B C 1
ATOM 4018 O O . THR B 1 76 ? -22.016 30.359 3.916 1 54.69 76 THR B O 1
ATOM 4021 N N . ALA B 1 77 ? -21.266 28.328 4.332 1 62.12 77 ALA B N 1
ATOM 4022 C CA . ALA B 1 77 ? -20.172 28.406 3.361 1 62.12 77 ALA B CA 1
ATOM 4023 C C . ALA B 1 77 ? -20.703 28.812 1.985 1 62.12 77 ALA B C 1
ATOM 4025 O O . ALA B 1 77 ? -21.656 28.219 1.481 1 62.12 77 ALA B O 1
ATOM 4026 N N . GLU B 1 78 ? -20.25 29.938 1.562 1 66.25 78 GLU B N 1
ATOM 4027 C CA . GLU B 1 78 ? -20.594 30.281 0.188 1 66.25 78 GLU B CA 1
ATOM 4028 C C . GLU B 1 78 ? -20.094 29.234 -0.797 1 66.25 78 GLU B C 1
ATOM 4030 O O . GLU B 1 78 ? -18.938 28.812 -0.724 1 66.25 78 GLU B O 1
ATOM 4035 N N . PRO B 1 79 ? -21 28.781 -1.542 1 80.5 79 PRO B N 1
ATOM 4036 C CA . PRO B 1 79 ? -20.531 27.859 -2.582 1 80.5 79 PRO B CA 1
ATOM 4037 C C . PRO B 1 79 ? -19.484 28.484 -3.506 1 80.5 79 PRO B C 1
ATOM 4039 O O . PRO B 1 79 ? -19.578 29.672 -3.814 1 80.5 79 PRO B O 1
ATOM 4042 N N . TRP B 1 80 ? -18.453 27.719 -3.77 1 85.94 80 TRP B N 1
ATOM 4043 C CA . TRP B 1 80 ? -17.453 28.203 -4.723 1 85.94 80 TRP B CA 1
ATOM 4044 C C . TRP B 1 80 ? -18.078 28.391 -6.102 1 85.94 80 TRP B C 1
ATOM 4046 O O . TRP B 1 80 ? -18.875 27.562 -6.551 1 85.94 80 TRP B O 1
ATOM 4056 N N . LYS B 1 81 ? -17.75 29.547 -6.68 1 90.06 81 LYS B N 1
ATOM 4057 C CA . LYS B 1 81 ? -17.938 29.578 -8.125 1 90.06 81 LYS B CA 1
ATOM 4058 C C . LYS B 1 81 ? -17.062 28.516 -8.805 1 90.06 81 LYS B C 1
ATOM 4060 O O . LYS B 1 81 ? -15.938 28.281 -8.398 1 90.06 81 LYS B O 1
ATOM 4065 N N . SER B 1 82 ? -17.672 27.828 -9.805 1 92.06 82 SER B N 1
ATOM 4066 C CA . SER B 1 82 ? -16.969 26.719 -10.422 1 92.06 82 SER B CA 1
ATOM 4067 C C . SER B 1 82 ? -16.578 27.047 -11.867 1 92.06 82 SER B C 1
ATOM 4069 O O . SER B 1 82 ? -17.375 27.609 -12.617 1 92.06 82 SER B O 1
ATOM 4071 N N . THR B 1 83 ? -15.352 26.859 -12.234 1 92.25 83 THR B N 1
ATOM 4072 C CA . THR B 1 83 ? -14.82 26.859 -13.594 1 92.25 83 THR B CA 1
ATOM 4073 C C . THR B 1 83 ? -14.023 25.578 -13.859 1 92.25 83 THR B C 1
ATOM 4075 O O . THR B 1 83 ? -12.797 25.609 -13.922 1 92.25 83 THR B O 1
ATOM 4078 N N . PRO B 1 84 ? -14.75 24.516 -14.117 1 93.69 84 PRO B N 1
ATOM 4079 C CA . PRO B 1 84 ? -14.125 23.203 -14.156 1 93.69 84 PRO B CA 1
ATOM 4080 C C . PRO B 1 84 ? -13.18 23.031 -15.344 1 93.69 84 PRO B C 1
ATOM 4082 O O . PRO B 1 84 ? -13.445 23.547 -16.422 1 93.69 84 PRO B O 1
ATOM 4085 N N . ILE B 1 85 ? -12.07 22.344 -15.07 1 94.19 85 ILE B N 1
ATOM 4086 C CA . ILE B 1 85 ? -11.188 21.875 -16.125 1 94.19 85 ILE B CA 1
ATOM 4087 C C . ILE B 1 85 ? -11.07 20.344 -16.062 1 94.19 85 ILE B C 1
ATOM 4089 O O . ILE B 1 85 ? -11.414 19.734 -15.047 1 94.19 85 ILE B O 1
ATOM 4093 N N . GLU B 1 86 ? -10.539 19.734 -17.172 1 96.75 86 GLU B N 1
ATOM 4094 C CA . GLU B 1 86 ? -10.336 18.297 -17.203 1 96.75 86 GLU B CA 1
ATOM 4095 C C . GLU B 1 86 ? -9 17.922 -16.578 1 96.75 86 GLU B C 1
ATOM 4097 O O . GLU B 1 86 ? -8.133 17.344 -17.25 1 96.75 86 GLU B O 1
ATOM 4102 N N . LEU B 1 87 ? -8.883 18.172 -15.32 1 97.94 87 LEU B N 1
ATOM 4103 C CA . LEU B 1 87 ? -7.617 18.031 -14.602 1 97.94 87 LEU B CA 1
ATOM 4104 C C . LEU B 1 87 ? -7.105 16.594 -14.656 1 97.94 87 LEU B C 1
ATOM 4106 O O . LEU B 1 87 ? -5.902 16.375 -14.812 1 97.94 87 LEU B O 1
ATOM 4110 N N . LEU B 1 88 ? -8 15.594 -14.578 1 98.19 88 LEU B N 1
ATOM 4111 C CA . LEU B 1 88 ? -7.617 14.188 -14.508 1 98.19 88 LEU B CA 1
ATOM 4112 C C . LEU B 1 88 ? -7.051 13.711 -15.836 1 98.19 88 LEU B C 1
ATOM 4114 O O . LEU B 1 88 ? -6.414 12.656 -15.906 1 98.19 88 LEU B O 1
ATOM 4118 N N . SER B 1 89 ? -7.285 14.492 -16.891 1 98.06 89 SER B N 1
ATOM 4119 C CA . SER B 1 89 ? -6.781 14.133 -18.219 1 98.06 89 SER B CA 1
ATOM 4120 C C . SER B 1 89 ? -5.383 14.688 -18.438 1 98.06 89 SER B C 1
ATOM 4122 O O . SER B 1 89 ? -4.699 14.297 -19.391 1 98.06 89 SER B O 1
ATOM 4124 N N . LEU B 1 90 ? -4.953 15.617 -17.531 1 97.81 90 LEU B N 1
ATOM 4125 C CA . LEU B 1 90 ? -3.572 16.078 -17.641 1 97.81 90 LEU B CA 1
ATOM 4126 C C . LEU B 1 90 ? -2.602 14.906 -17.547 1 97.81 90 LEU B C 1
ATOM 4128 O O . LEU B 1 90 ? -2.973 13.82 -17.094 1 97.81 90 LEU B O 1
ATOM 4132 N N . LYS B 1 91 ? -1.399 15.156 -18.078 1 97.25 91 LYS B N 1
ATOM 4133 C CA . LYS B 1 91 ? -0.437 14.062 -18.141 1 97.25 91 LYS B CA 1
ATOM 4134 C C . LYS B 1 91 ? 0.826 14.391 -17.344 1 97.25 91 LYS B C 1
ATOM 4136 O O . LYS B 1 91 ? 1.216 15.555 -17.25 1 97.25 91 LYS B O 1
ATOM 4141 N N . ALA B 1 92 ? 1.423 13.453 -16.75 1 97.25 92 ALA B N 1
ATOM 4142 C CA . ALA B 1 92 ? 2.738 13.461 -16.109 1 97.25 92 ALA B CA 1
ATOM 4143 C C . ALA B 1 92 ? 3.383 12.078 -16.172 1 97.25 92 ALA B C 1
ATOM 4145 O O . ALA B 1 92 ? 2.805 11.141 -16.719 1 97.25 92 ALA B O 1
ATOM 4146 N N . ASN B 1 93 ? 4.598 12 -15.695 1 95.94 93 ASN B N 1
ATOM 4147 C CA . ASN B 1 93 ? 5.355 10.773 -15.906 1 95.94 93 ASN B CA 1
ATOM 4148 C C . ASN B 1 93 ? 5.461 9.945 -14.625 1 95.94 93 ASN B C 1
ATOM 4150 O O . ASN B 1 93 ? 5.43 10.5 -13.523 1 95.94 93 ASN B O 1
ATOM 4154 N N . ASP B 1 94 ? 5.48 8.703 -14.75 1 95.94 94 ASP B N 1
ATOM 4155 C CA . ASP B 1 94 ? 6.043 7.746 -13.797 1 95.94 94 ASP B CA 1
ATOM 4156 C C . ASP B 1 94 ? 7.188 6.957 -14.43 1 95.94 94 ASP B C 1
ATOM 4158 O O . ASP B 1 94 ? 7.613 7.254 -15.547 1 95.94 94 ASP B O 1
ATOM 4162 N N . LEU B 1 95 ? 7.73 6.012 -13.719 1 94.5 95 LEU B N 1
ATOM 4163 C CA . LEU B 1 95 ? 8.945 5.363 -14.188 1 94.5 95 LEU B CA 1
ATOM 4164 C C . LEU B 1 95 ? 8.688 4.574 -15.469 1 94.5 95 LEU B C 1
ATOM 4166 O O . LEU B 1 95 ? 9.617 4.242 -16.203 1 94.5 95 LEU B O 1
ATOM 4170 N N . ASP B 1 96 ? 7.43 4.188 -15.789 1 94.88 96 ASP B N 1
ATOM 4171 C CA . ASP B 1 96 ? 7.113 3.412 -16.984 1 94.88 96 ASP B CA 1
ATOM 4172 C C . ASP B 1 96 ? 6.598 4.312 -18.109 1 94.88 96 ASP B C 1
ATOM 4174 O O . ASP B 1 96 ? 6.09 3.828 -19.125 1 94.88 96 ASP B O 1
ATOM 4178 N N . GLY B 1 97 ? 6.641 5.598 -17.906 1 94.69 97 GLY B N 1
ATOM 4179 C CA . GLY B 1 97 ? 6.258 6.52 -18.969 1 94.69 97 GLY B CA 1
ATOM 4180 C C . GLY B 1 97 ? 5.168 7.484 -18.562 1 94.69 97 GLY B C 1
ATOM 4181 O O . GLY B 1 97 ? 5 7.77 -17.375 1 94.69 97 GLY B O 1
ATOM 4182 N N . GLU B 1 98 ? 4.492 8.047 -19.578 1 96.56 98 GLU B N 1
ATOM 4183 C CA . GLU B 1 98 ? 3.49 9.086 -19.359 1 96.56 98 GLU B CA 1
ATOM 4184 C C . GLU B 1 98 ? 2.123 8.477 -19.062 1 96.56 98 GLU B C 1
ATOM 4186 O O . GLU B 1 98 ? 1.714 7.508 -19.703 1 96.56 98 GLU B O 1
ATOM 4191 N N . HIS B 1 99 ? 1.403 9.039 -18.094 1 97.31 99 HIS B N 1
ATOM 4192 C CA . HIS B 1 99 ? 0.053 8.617 -17.719 1 97.31 99 HIS B CA 1
ATOM 4193 C C . HIS B 1 99 ? -0.829 9.828 -17.406 1 97.31 99 HIS B C 1
ATOM 4195 O O . HIS B 1 99 ? -0.323 10.906 -17.109 1 97.31 99 HIS B O 1
ATOM 4201 N N . SER B 1 100 ? -2.137 9.625 -17.531 1 98.31 100 SER B N 1
ATOM 4202 C CA . SER B 1 100 ? -3.068 10.648 -17.078 1 98.31 100 SER B CA 1
ATOM 4203 C C . SER B 1 100 ? -2.961 10.867 -15.562 1 98.31 100 SER B C 1
ATOM 4205 O O . SER B 1 100 ? -2.518 9.977 -14.836 1 98.31 100 SER B O 1
ATOM 4207 N N . LEU B 1 101 ? -3.367 12.008 -15.078 1 98.69 101 LEU B N 1
ATOM 4208 C CA . LEU B 1 101 ? -3.383 12.258 -13.641 1 98.69 101 LEU B CA 1
ATOM 4209 C C . LEU B 1 101 ? -4.383 11.344 -12.938 1 98.69 101 LEU B C 1
ATOM 4211 O O . LEU B 1 101 ? -4.227 11.039 -11.758 1 98.69 101 LEU B O 1
ATOM 4215 N N . GLU B 1 102 ? -5.383 10.883 -13.656 1 98.31 102 GLU B N 1
ATOM 4216 C CA . GLU B 1 102 ? -6.273 9.898 -13.031 1 98.31 102 GLU B CA 1
ATOM 4217 C C . GLU B 1 102 ? -5.504 8.656 -12.594 1 98.31 102 GLU B C 1
ATOM 4219 O O . GLU B 1 102 ? -5.652 8.195 -11.461 1 98.31 102 GLU B O 1
ATOM 4224 N N . VAL B 1 103 ? -4.688 8.148 -13.484 1 97.75 103 VAL B N 1
ATOM 4225 C CA . VAL B 1 103 ? -3.906 6.953 -13.188 1 97.75 103 VAL B CA 1
ATOM 4226 C C . VAL B 1 103 ? -2.912 7.246 -12.07 1 97.75 103 VAL B C 1
ATOM 4228 O O . VAL B 1 103 ? -2.818 6.492 -11.094 1 97.75 103 VAL B O 1
ATOM 4231 N N . LEU B 1 104 ? -2.205 8.336 -12.18 1 98.12 104 LEU B N 1
ATOM 4232 C CA . LEU B 1 104 ? -1.162 8.656 -11.211 1 98.12 104 LEU B CA 1
ATOM 4233 C C . LEU B 1 104 ? -1.758 8.898 -9.828 1 98.12 104 LEU B C 1
ATOM 4235 O O . LEU B 1 104 ? -1.212 8.438 -8.82 1 98.12 104 LEU B O 1
ATOM 4239 N N . LEU B 1 105 ? -2.893 9.594 -9.805 1 98.31 105 LEU B N 1
ATOM 4240 C CA . LEU B 1 105 ? -3.514 9.93 -8.531 1 98.31 105 LEU B CA 1
ATOM 4241 C C . LEU B 1 105 ? -4.234 8.727 -7.934 1 98.31 105 LEU B C 1
ATOM 4243 O O . LEU B 1 105 ? -3.951 8.328 -6.805 1 98.31 105 LEU B O 1
ATOM 4247 N N . ARG B 1 106 ? -5.09 8.086 -8.68 1 97.25 106 ARG B N 1
ATOM 4248 C CA . ARG B 1 106 ? -5.988 7.066 -8.141 1 97.25 106 ARG B CA 1
ATOM 4249 C C . ARG B 1 106 ? -5.273 5.727 -7.992 1 97.25 106 ARG B C 1
ATOM 4251 O O . ARG B 1 106 ? -5.363 5.082 -6.945 1 97.25 106 ARG B O 1
ATOM 4258 N N . ASP B 1 107 ? -4.5 5.367 -8.977 1 96.06 107 ASP B N 1
ATOM 4259 C CA . ASP B 1 107 ? -3.973 4.008 -9.023 1 96.06 107 ASP B CA 1
ATOM 4260 C C . ASP B 1 107 ? -2.551 3.951 -8.461 1 96.06 107 ASP B C 1
ATOM 4262 O O . ASP B 1 107 ? -2.137 2.934 -7.906 1 96.06 107 ASP B O 1
ATOM 4266 N N . ARG B 1 108 ? -1.775 5.062 -8.625 1 96.06 108 ARG B N 1
ATOM 4267 C CA . ARG B 1 108 ? -0.374 5.023 -8.219 1 96.06 108 ARG B CA 1
ATOM 4268 C C . ARG B 1 108 ? -0.189 5.645 -6.84 1 96.06 108 ARG B C 1
ATOM 4270 O O . ARG B 1 108 ? 0.385 5.02 -5.945 1 96.06 108 ARG B O 1
ATOM 4277 N N . LEU B 1 109 ? -0.723 6.766 -6.645 1 95.94 109 LEU B N 1
ATOM 4278 C CA . LEU B 1 109 ? -0.562 7.5 -5.395 1 95.94 109 LEU B CA 1
ATOM 4279 C C . LEU B 1 109 ? -1.592 7.051 -4.363 1 95.94 109 LEU B C 1
ATOM 4281 O O . LEU B 1 109 ? -1.467 7.367 -3.18 1 95.94 109 LEU B O 1
ATOM 4285 N N . LYS B 1 110 ? -2.629 6.391 -4.816 1 94.81 110 LYS B N 1
ATOM 4286 C CA . LYS B 1 110 ? -3.734 5.992 -3.951 1 94.81 110 LYS B CA 1
ATOM 4287 C C . LYS B 1 110 ? -4.414 7.207 -3.328 1 94.81 110 LYS B C 1
ATOM 4289 O O . LYS B 1 110 ? -4.637 7.246 -2.117 1 94.81 110 LYS B O 1
ATOM 4294 N N . ASN B 1 111 ? -4.652 8.133 -4.156 1 97 111 ASN B N 1
ATOM 4295 C CA . ASN B 1 111 ? -5.348 9.359 -3.764 1 97 111 ASN B CA 1
ATOM 4296 C C . ASN B 1 111 ? -6.832 9.102 -3.52 1 97 111 ASN B C 1
ATOM 4298 O O . ASN B 1 111 ? -7.477 8.383 -4.281 1 97 111 ASN B O 1
ATOM 4302 N N . HIS B 1 112 ? -7.352 9.633 -2.449 1 97.38 112 HIS B N 1
ATOM 4303 C CA . HIS B 1 112 ? -8.758 9.461 -2.088 1 97.38 112 HIS B CA 1
ATOM 4304 C C . HIS B 1 112 ? -9.594 10.656 -2.533 1 97.38 112 HIS B C 1
ATOM 4306 O O . HIS B 1 112 ? -10.742 10.5 -2.945 1 97.38 112 HIS B O 1
ATOM 4312 N N . SER B 1 113 ? -8.953 11.828 -2.408 1 98 113 SER B N 1
ATOM 4313 C CA . SER B 1 113 ? -9.695 13.031 -2.76 1 98 113 SER B CA 1
ATOM 4314 C C . SER B 1 113 ? -8.758 14.188 -3.08 1 98 113 SER B C 1
ATOM 4316 O O . SER B 1 113 ? -7.621 14.219 -2.598 1 98 113 SER B O 1
ATOM 4318 N N . MET B 1 114 ? -9.258 15.086 -3.85 1 98.62 114 MET B N 1
ATOM 4319 C CA . MET B 1 114 ? -8.523 16.297 -4.215 1 98.62 114 MET B CA 1
ATOM 4320 C C . MET B 1 114 ? -9.477 17.438 -4.516 1 98.62 114 MET B C 1
ATOM 4322 O O . MET B 1 114 ? -10.531 17.25 -5.125 1 98.62 114 MET B O 1
ATOM 4326 N N . VAL B 1 115 ? -9.164 18.562 -4.055 1 97.94 115 VAL B N 1
ATOM 4327 C CA . VAL B 1 115 ? -9.836 19.812 -4.363 1 97.94 115 VAL B CA 1
ATOM 4328 C C . VAL B 1 115 ? -8.82 20.859 -4.836 1 97.94 115 VAL B C 1
ATOM 4330 O O . VAL B 1 115 ? -7.812 21.094 -4.164 1 97.94 115 VAL B O 1
ATOM 4333 N N . VAL B 1 116 ? -9.047 21.422 -5.992 1 98.75 116 VAL B N 1
ATOM 4334 C CA . VAL B 1 116 ? -8.156 22.438 -6.555 1 98.75 116 VAL B CA 1
ATOM 4335 C C . VAL B 1 116 ? -8.93 23.75 -6.766 1 98.75 116 VAL B C 1
ATOM 4337 O O . VAL B 1 116 ? -9.977 23.75 -7.418 1 98.75 116 VAL B O 1
ATOM 4340 N N . LEU B 1 117 ? -8.445 24.766 -6.184 1 97.56 117 LEU B N 1
ATOM 4341 C CA . LEU B 1 117 ? -8.961 26.109 -6.402 1 97.56 117 LEU B CA 1
ATOM 4342 C C . LEU B 1 117 ? -7.969 26.953 -7.203 1 97.56 117 LEU B C 1
ATOM 4344 O O . LEU B 1 117 ? -6.758 26.797 -7.047 1 97.56 117 LEU B O 1
ATOM 4348 N N . ASN B 1 118 ? -8.43 27.797 -8.039 1 97.44 118 ASN B N 1
ATOM 4349 C CA . ASN B 1 118 ? -7.652 28.812 -8.758 1 97.44 118 ASN B CA 1
ATOM 4350 C C . ASN B 1 118 ? -8.344 30.172 -8.734 1 97.44 118 ASN B C 1
ATOM 4352 O O . ASN B 1 118 ? -9.484 30.297 -9.172 1 97.44 118 ASN B O 1
ATOM 4356 N N . ARG B 1 119 ? -7.645 31.172 -8.141 1 94.5 119 ARG B N 1
ATOM 4357 C CA . ARG B 1 119 ? -8.172 32.531 -8.008 1 94.5 119 ARG B CA 1
ATOM 4358 C C . ARG B 1 119 ? -9.547 32.5 -7.344 1 94.5 119 ARG B C 1
ATOM 4360 O O . ARG B 1 119 ? -10.484 33.156 -7.836 1 94.5 119 ARG B O 1
ATOM 4367 N N . GLY B 1 120 ? -9.633 31.625 -6.383 1 93.25 120 GLY B N 1
ATOM 4368 C CA . GLY B 1 120 ? -10.805 31.578 -5.527 1 93.25 120 GLY B CA 1
ATOM 4369 C C . GLY B 1 120 ? -11.945 30.766 -6.117 1 93.25 120 GLY B C 1
ATOM 4370 O O . GLY B 1 120 ? -13 30.625 -5.496 1 93.25 120 GLY B O 1
ATOM 4371 N N . LYS B 1 121 ? -11.758 30.203 -7.258 1 95.75 121 LYS B N 1
ATOM 4372 C CA . LYS B 1 121 ? -12.789 29.422 -7.922 1 95.75 121 LYS B CA 1
ATOM 4373 C C . LYS B 1 121 ? -12.445 27.938 -7.895 1 95.75 121 LYS B C 1
ATOM 4375 O O . LYS B 1 121 ? -11.273 27.562 -7.969 1 95.75 121 LYS B O 1
ATOM 4380 N N . LEU B 1 122 ? -13.477 27.094 -7.801 1 96.75 122 LEU B N 1
ATOM 4381 C CA . LEU B 1 122 ? -13.289 25.656 -7.859 1 96.75 122 LEU B CA 1
ATOM 4382 C C . LEU B 1 122 ? -13.008 25.203 -9.289 1 96.75 122 LEU B C 1
ATOM 4384 O O . LEU B 1 122 ? -13.875 25.328 -10.164 1 96.75 122 LEU B O 1
ATOM 4388 N N . VAL B 1 123 ? -11.891 24.656 -9.531 1 97.31 123 VAL B N 1
ATOM 4389 C CA . VAL B 1 123 ? -11.57 24.234 -10.898 1 97.31 123 VAL B CA 1
ATOM 4390 C C . VAL B 1 123 ? -11.641 22.703 -10.992 1 97.31 123 VAL B C 1
ATOM 4392 O O . VAL B 1 123 ? -11.805 22.156 -12.086 1 97.31 123 VAL B O 1
ATOM 4395 N N . HIS B 1 124 ? -11.477 22.047 -9.828 1 98.06 124 HIS B N 1
ATOM 4396 C CA . HIS B 1 124 ? -11.555 20.594 -9.859 1 98.06 124 HIS B CA 1
ATOM 4397 C C . HIS B 1 124 ? -11.789 20.031 -8.461 1 98.06 124 HIS B C 1
ATOM 4399 O O . HIS B 1 124 ? -11.242 20.547 -7.48 1 98.06 124 HIS B O 1
ATOM 4405 N N . GLN B 1 125 ? -12.578 19 -8.414 1 97.75 125 GLN B N 1
ATOM 4406 C CA . GLN B 1 125 ? -12.609 18.141 -7.238 1 97.75 125 GLN B CA 1
ATOM 4407 C C . GLN B 1 125 ? -12.992 16.703 -7.609 1 97.75 125 GLN B C 1
ATOM 4409 O O . GLN B 1 125 ? -13.734 16.484 -8.57 1 97.75 125 GLN B O 1
ATOM 4414 N N . HIS B 1 126 ? -12.43 15.773 -6.969 1 98 126 HIS B N 1
ATOM 4415 C CA . HIS B 1 126 ? -12.875 14.383 -7.066 1 98 126 HIS B CA 1
ATOM 4416 C C . HIS B 1 126 ? -12.852 13.703 -5.699 1 98 126 HIS B C 1
ATOM 4418 O O . HIS B 1 126 ? -12.172 14.172 -4.781 1 98 126 HIS B O 1
ATOM 4424 N N . PHE B 1 127 ? -13.609 12.648 -5.621 1 97.25 127 PHE B N 1
ATOM 4425 C CA . PHE B 1 127 ? -13.703 11.789 -4.453 1 97.25 127 PHE B CA 1
ATOM 4426 C C . PHE B 1 127 ? -13.719 10.32 -4.867 1 97.25 127 PHE B C 1
ATOM 4428 O O . PHE B 1 127 ? -14.75 9.805 -5.309 1 97.25 127 PHE B O 1
ATOM 4435 N N . PHE B 1 128 ? -12.586 9.664 -4.723 1 96.94 128 PHE B N 1
ATOM 4436 C CA . PHE B 1 128 ? -12.43 8.242 -4.992 1 96.94 128 PHE B CA 1
ATOM 4437 C C . PHE B 1 128 ? -12.664 7.422 -3.732 1 96.94 128 PHE B C 1
ATOM 4439 O O . PHE B 1 128 ? -13.094 7.957 -2.707 1 96.94 128 PHE B O 1
ATOM 4446 N N . ASN B 1 129 ? -12.5 6.074 -3.795 1 94.75 129 ASN B N 1
ATOM 4447 C CA . ASN B 1 129 ? -12.43 5.18 -2.645 1 94.75 129 ASN B CA 1
ATOM 4448 C C . ASN B 1 129 ? -13.758 5.109 -1.906 1 94.75 129 ASN B C 1
ATOM 4450 O O . ASN B 1 129 ? -13.797 4.805 -0.712 1 94.75 129 ASN B O 1
ATOM 4454 N N . GLY B 1 130 ? -14.852 5.469 -2.598 1 91.06 130 GLY B N 1
ATOM 4455 C CA . GLY B 1 130 ? -16.172 5.461 -1.991 1 91.06 130 GLY B CA 1
ATOM 4456 C C . GLY B 1 130 ? -16.438 6.684 -1.137 1 91.06 130 GLY B C 1
ATOM 4457 O O . GLY B 1 130 ? -17.391 6.703 -0.35 1 91.06 130 GLY B O 1
ATOM 4458 N N . TYR B 1 131 ? -15.602 7.625 -1.312 1 85.38 131 TYR B N 1
ATOM 4459 C CA . TYR B 1 131 ? -15.672 8.875 -0.565 1 85.38 131 TYR B CA 1
ATOM 4460 C C . TYR B 1 131 ? -16.672 9.836 -1.197 1 85.38 131 TYR B C 1
ATOM 4462 O O . TYR B 1 131 ? -16.938 9.758 -2.398 1 85.38 131 TYR B O 1
ATOM 4470 N N . ASP B 1 132 ? -17.281 10.648 -0.309 1 90.88 132 ASP B N 1
ATOM 4471 C CA . ASP B 1 132 ? -18 11.812 -0.825 1 90.88 132 ASP B CA 1
ATOM 4472 C C . ASP B 1 132 ? -17.422 13.109 -0.268 1 90.88 132 ASP B C 1
ATOM 4474 O O . ASP B 1 132 ? -16.375 13.094 0.405 1 90.88 132 ASP B O 1
ATOM 4478 N N . SER B 1 133 ? -18.016 14.227 -0.612 1 92.69 133 SER B N 1
ATOM 4479 C CA . SER B 1 133 ? -17.469 15.539 -0.306 1 92.69 133 SER B CA 1
ATOM 4480 C C . SER B 1 133 ? -17.562 15.844 1.187 1 92.69 133 SER B C 1
ATOM 4482 O O . SER B 1 133 ? -16.938 16.781 1.673 1 92.69 133 SER B O 1
ATOM 4484 N N . ASN B 1 134 ? -18.25 15.016 1.956 1 91.56 134 ASN B N 1
ATOM 4485 C CA . ASN B 1 134 ? -18.484 15.32 3.363 1 91.56 134 ASN B CA 1
ATOM 4486 C C . ASN B 1 134 ? -17.656 14.43 4.281 1 91.56 134 ASN B C 1
ATOM 4488 O O . ASN B 1 134 ? -17.703 14.578 5.504 1 91.56 134 ASN B O 1
ATOM 4492 N N . GLN B 1 135 ? -16.953 13.586 3.666 1 91.5 135 GLN B N 1
ATOM 4493 C CA . GLN B 1 135 ? -16.156 12.664 4.48 1 91.5 135 GLN B CA 1
ATOM 4494 C C . GLN B 1 135 ? -14.844 13.297 4.914 1 91.5 135 GLN B C 1
ATOM 4496 O O . GLN B 1 135 ? -14.172 13.953 4.113 1 91.5 135 GLN B O 1
ATOM 4501 N N . THR B 1 136 ? -14.547 13.141 6.188 1 95.12 136 THR B N 1
ATOM 4502 C CA . THR B 1 136 ? -13.281 13.648 6.699 1 95.12 136 THR B CA 1
ATOM 4503 C C . THR B 1 136 ? -12.133 12.695 6.363 1 95.12 136 THR B C 1
ATOM 4505 O O . THR B 1 136 ? -12.367 11.562 5.93 1 95.12 136 THR B O 1
ATOM 4508 N N . HIS B 1 137 ? -10.984 13.156 6.5 1 97.5 137 HIS B N 1
ATOM 4509 C CA . HIS B 1 137 ? -9.742 12.414 6.34 1 97.5 137 HIS B CA 1
ATOM 4510 C C . HIS B 1 137 ? -8.711 12.836 7.375 1 97.5 137 HIS B C 1
ATOM 4512 O O . HIS B 1 137 ? -8.57 14.023 7.672 1 97.5 137 HIS B O 1
ATOM 4518 N N . LEU B 1 138 ? -8.016 11.875 7.914 1 98 138 LEU B N 1
ATOM 4519 C CA . LEU B 1 138 ? -6.926 12.156 8.836 1 98 138 LEU B CA 1
ATOM 4520 C C . LEU B 1 138 ? -5.859 13.016 8.18 1 98 138 LEU B C 1
ATOM 4522 O O . LEU B 1 138 ? -5.422 12.727 7.062 1 98 138 LEU B O 1
ATOM 4526 N N . GLN B 1 139 ? -5.5 14.086 8.82 1 98.25 139 GLN B N 1
ATOM 4527 C CA . GLN B 1 139 ? -4.453 14.984 8.352 1 98.25 139 GLN B CA 1
ATOM 4528 C C . GLN B 1 139 ? -3.137 14.727 9.078 1 98.25 139 GLN B C 1
ATOM 4530 O O . GLN B 1 139 ? -2.686 15.555 9.875 1 98.25 139 GLN B O 1
ATOM 4535 N N . MET B 1 140 ? -2.451 13.609 8.664 1 95.25 140 MET B N 1
ATOM 4536 C CA . MET B 1 140 ? -1.134 13.297 9.219 1 95.25 140 MET B CA 1
ATOM 4537 C C . MET B 1 140 ? -0.143 14.422 8.922 1 95.25 140 MET B C 1
ATOM 4539 O O . MET B 1 140 ? 0.224 14.641 7.766 1 95.25 140 MET B O 1
ATOM 4543 N N . SER B 1 141 ? 0.36 15.133 9.93 1 97.12 141 SER B N 1
ATOM 4544 C CA . SER B 1 141 ? 1.408 16.141 9.938 1 97.12 141 SER B CA 1
ATOM 4545 C C . SER B 1 141 ? 0.95 17.422 9.234 1 97.12 141 SER B C 1
ATOM 4547 O O . SER B 1 141 ? 1.558 18.484 9.398 1 97.12 141 SER B O 1
ATOM 4549 N N . VAL B 1 142 ? 0 17.328 8.391 1 98.69 142 VAL B N 1
ATOM 4550 C CA . VAL B 1 142 ? -0.663 18.547 7.949 1 98.69 142 VAL B CA 1
ATOM 4551 C C . VAL B 1 142 ? -1.224 19.297 9.156 1 98.69 142 VAL B C 1
ATOM 4553 O O . VAL B 1 142 ? -1.214 20.531 9.18 1 98.69 142 VAL B O 1
ATOM 4556 N N . THR B 1 143 ? -1.612 18.594 10.172 1 98.81 143 THR B N 1
ATOM 4557 C CA . THR B 1 143 ? -2.127 19.125 11.43 1 98.81 143 THR B CA 1
ATOM 4558 C C . THR B 1 143 ? -1.129 20.094 12.047 1 98.81 143 THR B C 1
ATOM 4560 O O . THR B 1 143 ? -1.522 21.094 12.664 1 98.81 143 THR B O 1
ATOM 4563 N N . LYS B 1 144 ? 0.114 19.875 11.836 1 98.88 144 LYS B N 1
ATOM 4564 C CA . LYS B 1 144 ? 1.159 20.703 12.438 1 98.88 144 LYS B CA 1
ATOM 4565 C C . LYS B 1 144 ? 0.986 22.172 12.062 1 98.88 144 LYS B C 1
ATOM 4567 O O . LYS B 1 144 ? 1.17 23.062 12.898 1 98.88 144 LYS B O 1
ATOM 4572 N N . SER B 1 145 ? 0.664 22.359 10.875 1 98.94 145 SER B N 1
ATOM 4573 C CA . SER B 1 145 ? 0.551 23.734 10.375 1 98.94 145 SER B CA 1
ATOM 4574 C C . SER B 1 145 ? -0.62 24.453 11.031 1 98.94 145 SER B C 1
ATOM 4576 O O . SER B 1 145 ? -0.565 25.672 11.234 1 98.94 145 SER B O 1
ATOM 4578 N N . PHE B 1 146 ? -1.637 23.75 11.391 1 98.81 146 PHE B N 1
ATOM 4579 C CA . PHE B 1 146 ? -2.744 24.359 12.117 1 98.81 146 PHE B CA 1
ATOM 4580 C C . PHE B 1 146 ? -2.297 24.797 13.508 1 98.81 146 PHE B C 1
ATOM 4582 O O . PHE B 1 146 ? -2.668 25.875 13.969 1 98.81 146 PHE B O 1
ATOM 4589 N N . THR B 1 147 ? -1.515 23.984 14.156 1 98.88 147 THR B N 1
ATOM 4590 C CA . THR B 1 147 ? -0.948 24.359 15.453 1 98.88 147 THR B CA 1
ATOM 4591 C C . THR B 1 147 ? -0.096 25.609 15.32 1 98.88 147 THR B C 1
ATOM 4593 O O . THR B 1 147 ? -0.188 26.516 16.156 1 98.88 147 THR B O 1
ATOM 4596 N N . ALA B 1 148 ? 0.677 25.703 14.297 1 98.88 148 ALA B N 1
ATOM 4597 C CA . ALA B 1 148 ? 1.534 26.859 14.07 1 98.88 148 ALA B CA 1
ATOM 4598 C C . ALA B 1 148 ? 0.703 28.109 13.812 1 98.88 148 ALA B C 1
ATOM 4600 O O . ALA B 1 148 ? 1.077 29.203 14.234 1 98.88 148 ALA B O 1
ATOM 4601 N N . ILE B 1 149 ? -0.396 27.969 13.102 1 98.88 149 ILE B N 1
ATOM 4602 C CA . ILE B 1 149 ? -1.293 29.094 12.852 1 98.88 149 ILE B CA 1
ATOM 4603 C C . ILE B 1 149 ? -1.831 29.625 14.18 1 98.88 149 ILE B C 1
ATOM 4605 O O . ILE B 1 149 ? -1.9 30.844 14.391 1 98.88 149 ILE B O 1
ATOM 4609 N N . LEU B 1 150 ? -2.158 28.719 15.07 1 98.88 150 LEU B N 1
ATOM 4610 C CA . LEU B 1 150 ? -2.654 29.141 16.375 1 98.88 150 LEU B CA 1
ATOM 4611 C C . LEU B 1 150 ? -1.571 29.875 17.156 1 98.88 150 LEU B C 1
ATOM 4613 O O . LEU B 1 150 ? -1.861 30.844 17.859 1 98.88 150 LEU B O 1
ATOM 4617 N N . ALA B 1 151 ? -0.354 29.438 17.031 1 98.94 151 ALA B N 1
ATOM 4618 C CA . ALA B 1 151 ? 0.757 30.172 17.641 1 98.94 151 ALA B CA 1
ATOM 4619 C C . ALA B 1 151 ? 0.877 31.562 17.031 1 98.94 151 ALA B C 1
ATOM 4621 O O . ALA B 1 151 ? 1.049 32.531 17.766 1 98.94 151 ALA B O 1
ATOM 4622 N N . ALA B 1 152 ? 0.758 31.656 15.773 1 98.88 152 ALA B N 1
ATOM 4623 C CA . ALA B 1 152 ? 0.849 32.938 15.086 1 98.88 152 ALA B CA 1
ATOM 4624 C C . ALA B 1 152 ? -0.251 33.906 15.547 1 98.88 152 ALA B C 1
ATOM 4626 O O . ALA B 1 152 ? -0.011 35.094 15.734 1 98.88 152 ALA B O 1
ATOM 4627 N N . ILE B 1 153 ? -1.43 33.375 15.672 1 98.81 153 ILE B N 1
ATOM 4628 C CA . ILE B 1 153 ? -2.545 34.156 16.172 1 98.81 153 ILE B CA 1
ATOM 4629 C C . ILE B 1 153 ? -2.232 34.656 17.594 1 98.81 153 ILE B C 1
ATOM 4631 O O . ILE B 1 153 ? -2.479 35.812 17.906 1 98.81 153 ILE B O 1
ATOM 4635 N N . SER B 1 154 ? -1.654 33.844 18.406 1 98.88 154 SER B N 1
ATOM 4636 C CA . SER B 1 154 ? -1.282 34.188 19.766 1 98.88 154 SER B CA 1
ATOM 4637 C C . SER B 1 154 ? -0.226 35.281 19.781 1 98.88 154 SER B C 1
ATOM 4639 O O . SER B 1 154 ? -0.227 36.156 20.656 1 98.88 154 SER B O 1
ATOM 4641 N N . VAL B 1 155 ? 0.679 35.281 18.844 1 98.88 155 VAL B N 1
ATOM 4642 C CA . VAL B 1 155 ? 1.675 36.344 18.703 1 98.88 155 VAL B CA 1
ATOM 4643 C C . VAL B 1 155 ? 0.983 37.656 18.344 1 98.88 155 VAL B C 1
ATOM 4645 O O . VAL B 1 155 ? 1.264 38.688 18.953 1 98.88 155 VAL B O 1
ATOM 4648 N N . ALA B 1 156 ? 0.115 37.594 17.406 1 98.62 156 ALA B N 1
ATOM 4649 C CA . ALA B 1 156 ? -0.605 38.781 16.984 1 98.62 156 ALA B CA 1
ATOM 4650 C C . ALA B 1 156 ? -1.404 39.406 18.125 1 98.62 156 ALA B C 1
ATOM 4652 O O . ALA B 1 156 ? -1.588 40.625 18.188 1 98.62 156 ALA B O 1
ATOM 4653 N N . GLU B 1 157 ? -1.822 38.594 19.016 1 98.44 157 GLU B N 1
ATOM 4654 C CA . GLU B 1 157 ? -2.561 39.031 20.203 1 98.44 157 GLU B CA 1
ATOM 4655 C C . GLU B 1 157 ? -1.612 39.5 21.312 1 98.44 157 GLU B C 1
ATOM 4657 O O . GLU B 1 157 ? -2.053 39.844 22.406 1 98.44 157 GLU B O 1
ATOM 4662 N N . ARG B 1 158 ? -0.374 39.375 21.094 1 98.5 158 ARG B N 1
ATOM 4663 C CA . ARG B 1 158 ? 0.688 39.812 22 1 98.5 158 ARG B CA 1
ATOM 4664 C C . ARG B 1 158 ? 0.73 38.938 23.25 1 98.5 158 ARG B C 1
ATOM 4666 O O . ARG B 1 158 ? 1.146 39.406 24.312 1 98.5 158 ARG B O 1
ATOM 4673 N N . LYS B 1 159 ? 0.318 37.688 23.078 1 98.69 159 LYS B N 1
ATOM 4674 C CA . LYS B 1 159 ? 0.339 36.75 24.203 1 98.69 159 LYS B CA 1
ATOM 4675 C C . LYS B 1 159 ? 1.571 35.875 24.141 1 98.69 159 LYS B C 1
ATOM 4677 O O . LYS B 1 159 ? 1.944 35.25 25.141 1 98.69 159 LYS B O 1
ATOM 4682 N N . LEU B 1 160 ? 2.168 35.812 23 1 98.88 160 LEU B N 1
ATOM 4683 C CA . LEU B 1 160 ? 3.27 34.875 22.766 1 98.88 160 LEU B CA 1
ATOM 4684 C C . LEU B 1 160 ? 4.453 35.594 22.109 1 98.88 160 LEU B C 1
ATOM 4686 O O . LEU B 1 160 ? 4.277 36.344 21.156 1 98.88 160 LEU B O 1
ATOM 4690 N N . ASP B 1 161 ? 5.594 35.438 22.656 1 98.81 161 ASP B N 1
ATOM 4691 C CA . ASP B 1 161 ? 6.863 35.875 22.078 1 98.81 161 ASP B CA 1
ATOM 4692 C C . ASP B 1 161 ? 7.719 34.688 21.672 1 98.81 161 ASP B C 1
ATOM 4694 O O . ASP B 1 161 ? 8.266 34 22.516 1 98.81 161 ASP B O 1
ATOM 4698 N N . MET B 1 162 ? 7.898 34.531 20.406 1 98.69 162 MET B N 1
ATOM 4699 C CA . MET B 1 162 ? 8.539 33.344 19.844 1 98.69 162 MET B CA 1
ATOM 4700 C C . MET B 1 162 ? 10.023 33.312 20.188 1 98.69 162 MET B C 1
ATOM 4702 O O . MET B 1 162 ? 10.664 32.25 20.094 1 98.69 162 MET B O 1
ATOM 4706 N N . SER B 1 163 ? 10.594 34.406 20.531 1 98.31 163 SER B N 1
ATOM 4707 C CA . SER B 1 163 ? 12.031 34.5 20.75 1 98.31 163 SER B CA 1
ATOM 4708 C C . SER B 1 163 ? 12.391 34.062 22.172 1 98.31 163 SER B C 1
ATOM 4710 O O . SER B 1 163 ? 13.562 33.844 22.484 1 98.31 163 SER B O 1
ATOM 4712 N N . ARG B 1 164 ? 11.445 33.875 23.016 1 98.56 164 ARG B N 1
ATOM 4713 C CA . ARG B 1 164 ? 11.703 33.5 24.406 1 98.56 164 ARG B CA 1
ATOM 4714 C C . ARG B 1 164 ? 11.992 32.031 24.531 1 98.56 164 ARG B C 1
ATOM 4716 O O . ARG B 1 164 ? 11.469 31.219 23.75 1 98.56 164 ARG B O 1
ATOM 4723 N N . PRO B 1 165 ? 12.766 31.656 25.609 1 98.31 165 PRO B N 1
ATOM 4724 C CA . PRO B 1 165 ? 12.922 30.234 25.875 1 98.31 165 PRO B CA 1
ATOM 4725 C C . PRO B 1 165 ? 11.594 29.531 26.156 1 98.31 165 PRO B C 1
ATOM 4727 O O . PRO B 1 165 ? 10.727 30.094 26.828 1 98.31 165 PRO B O 1
ATOM 4730 N N . ILE B 1 166 ? 11.508 28.344 25.641 1 98.62 166 ILE B N 1
ATOM 4731 C CA . ILE B 1 166 ? 10.234 27.625 25.75 1 98.62 166 ILE B CA 1
ATOM 4732 C C . ILE B 1 166 ? 9.891 27.406 27.219 1 98.62 166 ILE B C 1
ATOM 4734 O O . ILE B 1 166 ? 8.719 27.391 27.594 1 98.62 166 ILE B O 1
ATOM 4738 N N . VAL B 1 167 ? 10.859 27.359 28.156 1 98.44 167 VAL B N 1
ATOM 4739 C CA . VAL B 1 167 ? 10.641 27.078 29.562 1 98.44 167 VAL B CA 1
ATOM 4740 C C . VAL B 1 167 ? 9.977 28.281 30.234 1 98.44 167 VAL B C 1
ATOM 4742 O O . VAL B 1 167 ? 9.43 28.156 31.328 1 98.44 167 VAL B O 1
ATOM 4745 N N . SER B 1 168 ? 10.016 29.406 29.594 1 98.5 168 SER B N 1
ATOM 4746 C CA . SER B 1 168 ? 9.281 30.562 30.109 1 98.5 168 SER B CA 1
ATOM 4747 C C . SER B 1 168 ? 7.777 30.312 30.094 1 98.5 168 SER B C 1
ATOM 4749 O O . SER B 1 168 ? 7.035 30.891 30.891 1 98.5 168 SER B O 1
ATOM 4751 N N . TYR B 1 169 ? 7.344 29.469 29.234 1 98.75 169 TYR B N 1
ATOM 4752 C CA . TYR B 1 169 ? 5.93 29.141 29.109 1 98.75 169 TYR B CA 1
ATOM 4753 C C . TYR B 1 169 ? 5.648 27.734 29.672 1 98.75 169 TYR B C 1
ATOM 4755 O O . TYR B 1 169 ? 4.555 27.484 30.188 1 98.75 169 TYR B O 1
ATOM 4763 N N . LEU B 1 170 ? 6.582 26.906 29.531 1 98.75 170 LEU B N 1
ATOM 4764 C CA . LEU B 1 170 ? 6.477 25.531 30 1 98.75 170 LEU B CA 1
ATOM 4765 C C . LEU B 1 170 ? 7.609 25.203 30.969 1 98.75 170 LEU B C 1
ATOM 4767 O O . LEU B 1 170 ? 8.492 24.391 30.641 1 98.75 170 LEU B O 1
ATOM 4771 N N . PRO B 1 171 ? 7.516 25.656 32.125 1 98.44 171 PRO B N 1
ATOM 4772 C CA . PRO B 1 171 ? 8.609 25.438 33.094 1 98.44 171 PRO B CA 1
ATOM 4773 C C . PRO B 1 171 ? 8.844 23.969 33.406 1 98.44 171 PRO B C 1
ATOM 4775 O O . PRO B 1 171 ? 9.914 23.594 33.906 1 98.44 171 PRO B O 1
ATOM 4778 N N . GLU B 1 172 ? 7.891 23.109 33.125 1 97.44 172 GLU B N 1
ATOM 4779 C CA . GLU B 1 172 ? 8.031 21.672 33.312 1 97.44 172 GLU B CA 1
ATOM 4780 C C . GLU B 1 172 ? 9.195 21.109 32.5 1 97.44 172 GLU B C 1
ATOM 4782 O O . GLU B 1 172 ? 9.664 20 32.781 1 97.44 172 GLU B O 1
ATOM 4787 N N . LEU B 1 173 ? 9.664 21.844 31.547 1 98.12 173 LEU B N 1
ATOM 4788 C CA . LEU B 1 173 ? 10.703 21.344 30.641 1 98.12 173 LEU B CA 1
ATOM 4789 C C . LEU B 1 173 ? 12.086 21.719 31.156 1 98.12 173 LEU B C 1
ATOM 4791 O O . LEU B 1 173 ? 13.094 21.422 30.5 1 98.12 173 LEU B O 1
ATOM 4795 N N . ILE B 1 174 ? 12.148 22.422 32.312 1 97.12 174 ILE B N 1
ATOM 4796 C CA . ILE B 1 174 ? 13.438 22.672 32.938 1 97.12 174 ILE B CA 1
ATOM 4797 C C . ILE B 1 174 ? 14.156 21.359 33.188 1 97.12 174 ILE B C 1
ATOM 4799 O O . ILE B 1 174 ? 13.531 20.391 33.625 1 97.12 174 ILE B O 1
ATOM 4803 N N . ASP B 1 175 ? 15.422 21.25 32.844 1 95.31 175 ASP B N 1
ATOM 4804 C CA . ASP B 1 175 ? 16.297 20.094 32.969 1 95.31 175 ASP B CA 1
ATOM 4805 C C . ASP B 1 175 ? 16.047 19.078 31.875 1 95.31 175 ASP B C 1
ATOM 4807 O O . ASP B 1 175 ? 16.594 17.969 31.906 1 95.31 175 ASP B O 1
ATOM 4811 N N . SER B 1 176 ? 15.211 19.328 30.953 1 96 176 SER B N 1
ATOM 4812 C CA . SER B 1 176 ? 15.047 18.5 29.75 1 96 176 SER B CA 1
ATOM 4813 C C . SER B 1 176 ? 15.922 19 28.609 1 96 176 SER B C 1
ATOM 4815 O O . SER B 1 176 ? 16.656 19.969 28.766 1 96 176 SER B O 1
ATOM 4817 N N . GLY B 1 177 ? 15.859 18.312 27.516 1 96.06 177 GLY B N 1
ATOM 4818 C CA . GLY B 1 177 ? 16.625 18.703 26.344 1 96.06 177 GLY B CA 1
ATOM 4819 C C . GLY B 1 177 ? 16.125 20 25.719 1 96.06 177 GLY B C 1
ATOM 4820 O O . GLY B 1 177 ? 16.812 20.594 24.891 1 96.06 177 GLY B O 1
ATOM 4821 N N . PHE B 1 178 ? 14.953 20.5 26.156 1 97 178 PHE B N 1
ATOM 4822 C CA . PHE B 1 178 ? 14.328 21.656 25.531 1 97 178 PHE B CA 1
ATOM 4823 C C . PHE B 1 178 ? 14.656 22.938 26.297 1 97 178 PHE B C 1
ATOM 4825 O O . PHE B 1 178 ? 14.289 24.031 25.875 1 97 178 PHE B O 1
ATOM 4832 N N . GLU B 1 179 ? 15.367 22.859 27.344 1 95.94 179 GLU B N 1
ATOM 4833 C CA . GLU B 1 179 ? 15.516 23.953 28.312 1 95.94 179 GLU B CA 1
ATOM 4834 C C . GLU B 1 179 ? 16.062 25.203 27.641 1 95.94 179 GLU B C 1
ATOM 4836 O O . GLU B 1 179 ? 15.617 26.328 27.922 1 95.94 179 GLU B O 1
ATOM 4841 N N . ASP B 1 180 ? 16.922 25.031 26.688 1 95.69 180 ASP B N 1
ATOM 4842 C CA . ASP B 1 180 ? 17.609 26.188 26.141 1 95.69 180 ASP B CA 1
ATOM 4843 C C . ASP B 1 180 ? 17.047 26.578 24.781 1 95.69 180 ASP B C 1
ATOM 4845 O O . ASP B 1 180 ? 17.531 27.516 24.141 1 95.69 180 ASP B O 1
ATOM 4849 N N . ALA B 1 181 ? 16.109 25.875 24.328 1 97.5 181 ALA B N 1
ATOM 4850 C CA . ALA B 1 181 ? 15.516 26.172 23.031 1 97.5 181 ALA B CA 1
ATOM 4851 C C . ALA B 1 181 ? 14.492 27.297 23.141 1 97.5 181 ALA B C 1
ATOM 4853 O O . ALA B 1 181 ? 13.758 27.391 24.125 1 97.5 181 ALA B O 1
ATOM 4854 N N . THR B 1 182 ? 14.438 28.141 22.125 1 98.5 182 THR B N 1
ATOM 4855 C CA . THR B 1 182 ? 13.367 29.125 22.031 1 98.5 182 THR B CA 1
ATOM 4856 C C . THR B 1 182 ? 12.109 28.5 21.422 1 98.5 182 THR B C 1
ATOM 4858 O O . THR B 1 182 ? 12.172 27.438 20.828 1 98.5 182 THR B O 1
ATOM 4861 N N . VAL B 1 183 ? 10.992 29.188 21.594 1 98.81 183 VAL B N 1
ATOM 4862 C CA . VAL B 1 183 ? 9.742 28.75 20.984 1 98.81 183 VAL B CA 1
ATOM 4863 C C . VAL B 1 183 ? 9.898 28.719 19.453 1 98.81 183 VAL B C 1
ATOM 4865 O O . VAL B 1 183 ? 9.422 27.797 18.797 1 98.81 183 VAL B O 1
ATOM 4868 N N . GLN B 1 184 ? 10.648 29.719 18.922 1 98.75 184 GLN B N 1
ATOM 4869 C CA . GLN B 1 184 ? 10.852 29.781 17.469 1 98.75 184 GLN B CA 1
ATOM 4870 C C . GLN B 1 184 ? 11.648 28.578 16.969 1 98.75 184 GLN B C 1
ATOM 4872 O O . GLN B 1 184 ? 11.32 28.016 15.93 1 98.75 184 GLN B O 1
ATOM 4877 N N . GLU B 1 185 ? 12.648 28.266 17.688 1 98.12 185 GLU B N 1
ATOM 4878 C CA . GLU B 1 185 ? 13.469 27.125 17.297 1 98.12 185 GLU B CA 1
ATOM 4879 C C . GLU B 1 185 ? 12.672 25.828 17.344 1 98.12 185 GLU B C 1
ATOM 4881 O O . GLU B 1 185 ? 12.844 24.953 16.484 1 98.12 185 GLU B O 1
ATOM 4886 N N . VAL B 1 186 ? 11.773 25.703 18.266 1 98.31 186 VAL B N 1
ATOM 4887 C CA . VAL B 1 186 ? 10.875 24.562 18.359 1 98.31 186 VAL B CA 1
ATOM 4888 C C . VAL B 1 186 ? 9.906 24.562 17.188 1 98.31 186 VAL B C 1
ATOM 4890 O O . VAL B 1 186 ? 9.719 23.531 16.531 1 98.31 186 VAL B O 1
ATOM 4893 N N . ALA B 1 187 ? 9.383 25.688 16.844 1 98.75 187 ALA B N 1
ATOM 4894 C CA . ALA B 1 187 ? 8.43 25.828 15.734 1 98.75 187 ALA B CA 1
ATOM 4895 C C . ALA B 1 187 ? 9.094 25.516 14.398 1 98.75 187 ALA B C 1
ATOM 4897 O O . ALA B 1 187 ? 8.453 25 13.484 1 98.75 187 ALA B O 1
ATOM 4898 N N . ASP B 1 188 ? 10.406 25.781 14.32 1 98.44 188 ASP B N 1
ATOM 4899 C CA . ASP B 1 188 ? 11.156 25.609 13.078 1 98.44 188 ASP B CA 1
ATOM 4900 C C . ASP B 1 188 ? 11.781 24.219 13.008 1 98.44 188 ASP B C 1
ATOM 4902 O O . ASP B 1 188 ? 12.586 23.938 12.109 1 98.44 188 ASP B O 1
ATOM 4906 N N . MET B 1 189 ? 11.492 23.359 13.93 1 97.38 189 MET B N 1
ATOM 4907 C CA . MET B 1 189 ? 12.07 22.016 13.984 1 97.38 189 MET B CA 1
ATOM 4908 C C . MET B 1 189 ? 13.586 22.094 14.109 1 97.38 189 MET B C 1
ATOM 4910 O O . MET B 1 189 ? 14.305 21.344 13.438 1 97.38 189 MET B O 1
ATOM 4914 N N . ARG B 1 190 ? 14.023 23.047 14.906 1 96.94 190 ARG B N 1
ATOM 4915 C CA . ARG B 1 190 ? 15.445 23.25 15.148 1 96.94 190 ARG B CA 1
ATOM 4916 C C . ARG B 1 190 ? 15.766 23.188 16.641 1 96.94 190 ARG B C 1
ATOM 4918 O O . ARG B 1 190 ? 16.609 23.938 17.125 1 96.94 190 ARG B O 1
ATOM 4925 N N . SER B 1 191 ? 15.109 22.359 17.359 1 95.94 191 SER B N 1
ATOM 4926 C CA . SER B 1 191 ? 15.234 22.312 18.812 1 95.94 191 SER B CA 1
ATOM 4927 C C . SER B 1 191 ? 16.516 21.594 19.234 1 95.94 191 SER B C 1
ATOM 4929 O O . SER B 1 191 ? 16.922 21.688 20.391 1 95.94 191 SER B O 1
ATOM 4931 N N . GLY B 1 192 ? 17.062 20.781 18.328 1 93.94 192 GLY B N 1
ATOM 4932 C CA . GLY B 1 192 ? 18.266 20.047 18.672 1 93.94 192 GLY B CA 1
ATOM 4933 C C . GLY B 1 192 ? 18 18.75 19.422 1 93.94 192 GLY B C 1
ATOM 4934 O O . GLY B 1 192 ? 18.922 18.031 19.797 1 93.94 192 GLY B O 1
ATOM 4935 N N . ILE B 1 193 ? 16.828 18.375 19.531 1 93.69 193 ILE B N 1
ATOM 4936 C CA . ILE B 1 193 ? 16.422 17.203 20.297 1 93.69 193 ILE B CA 1
ATOM 4937 C C . ILE B 1 193 ? 16.797 15.938 19.531 1 93.69 193 ILE B C 1
ATOM 4939 O O . ILE B 1 193 ? 16.656 15.883 18.297 1 93.69 193 ILE B O 1
ATOM 4943 N N . GLY B 1 194 ? 17.25 14.984 20.25 1 89.38 194 GLY B N 1
ATOM 4944 C CA . GLY B 1 194 ? 17.484 13.664 19.672 1 89.38 194 GLY B CA 1
ATOM 4945 C C . GLY B 1 194 ? 16.391 12.664 20.016 1 89.38 194 GLY B C 1
ATOM 4946 O O . GLY B 1 194 ? 15.938 12.609 21.156 1 89.38 194 GLY B O 1
ATOM 4947 N N . VAL B 1 195 ? 15.922 11.992 18.984 1 89.5 195 VAL B N 1
ATOM 4948 C CA . VAL B 1 195 ? 14.906 10.969 19.203 1 89.5 195 VAL B CA 1
ATOM 4949 C C . VAL B 1 195 ? 15.344 9.664 18.547 1 89.5 195 VAL B C 1
ATOM 4951 O O . VAL B 1 195 ? 15.781 9.656 17.391 1 89.5 195 VAL B O 1
ATOM 4954 N N . LYS B 1 196 ? 15.305 8.578 19.359 1 85.5 196 LYS B N 1
ATOM 4955 C CA . LYS B 1 196 ? 15.469 7.254 18.781 1 85.5 196 LYS B CA 1
ATOM 4956 C C . LYS B 1 196 ? 14.141 6.699 18.266 1 85.5 196 LYS B C 1
ATOM 4958 O O . LYS B 1 196 ? 13.195 6.547 19.047 1 85.5 196 LYS B O 1
ATOM 4963 N N . PHE B 1 197 ? 14.117 6.41 17.016 1 83.25 197 PHE B N 1
ATOM 4964 C CA . PHE B 1 197 ? 12.883 5.918 16.406 1 83.25 197 PHE B CA 1
ATOM 4965 C C . PHE B 1 197 ? 12.695 4.434 16.703 1 83.25 197 PHE B C 1
ATOM 4967 O O . PHE B 1 197 ? 13.656 3.668 16.703 1 83.25 197 PHE B O 1
ATOM 4974 N N . THR B 1 198 ? 11.469 4.105 16.891 1 82.88 198 THR B N 1
ATOM 4975 C CA . THR B 1 198 ? 11.102 2.697 17.016 1 82.88 198 THR B CA 1
ATOM 4976 C C . THR B 1 198 ? 11.219 1.987 15.664 1 82.88 198 THR B C 1
ATOM 4978 O O . THR B 1 198 ? 10.906 2.562 14.625 1 82.88 198 THR B O 1
ATOM 4981 N N . GLN B 1 199 ? 11.609 0.707 15.734 1 79.44 199 GLN B N 1
ATOM 4982 C CA . GLN B 1 199 ? 11.766 -0.061 14.5 1 79.44 199 GLN B CA 1
ATOM 4983 C C . GLN B 1 199 ? 10.484 -0.058 13.68 1 79.44 199 GLN B C 1
ATOM 4985 O O . GLN B 1 199 ? 9.398 -0.323 14.211 1 79.44 199 GLN B O 1
ATOM 4990 N N . GLY B 1 200 ? 10.633 0.334 12.43 1 75.81 200 GLY B N 1
ATOM 4991 C CA . GLY B 1 200 ? 9.492 0.324 11.523 1 75.81 200 GLY B CA 1
ATOM 4992 C C . GLY B 1 200 ? 8.656 1.587 11.602 1 75.81 200 GLY B C 1
ATOM 4993 O O . GLY B 1 200 ? 7.625 1.697 10.938 1 75.81 200 GLY B O 1
ATOM 4994 N N . LYS B 1 201 ? 9.102 2.557 12.492 1 80.44 201 LYS B N 1
ATOM 4995 C CA . LYS B 1 201 ? 8.375 3.816 12.625 1 80.44 201 LYS B CA 1
ATOM 4996 C C . LYS B 1 201 ? 9.281 5.008 12.328 1 80.44 201 LYS B C 1
ATOM 4998 O O . LYS B 1 201 ? 10.492 4.852 12.188 1 80.44 201 LYS B O 1
ATOM 5003 N N . LEU B 1 202 ? 8.586 6.145 12.18 1 83.12 202 LEU B N 1
ATOM 5004 C CA . LEU B 1 202 ? 9.32 7.391 11.984 1 83.12 202 LEU B CA 1
ATOM 5005 C C . LEU B 1 202 ? 9.242 8.266 13.234 1 83.12 202 LEU B C 1
ATOM 5007 O O . LEU B 1 202 ? 9.43 9.484 13.156 1 83.12 202 LEU B O 1
ATOM 5011 N N . TRP B 1 203 ? 8.867 7.551 14.375 1 87.31 203 TRP B N 1
ATOM 5012 C CA . TRP B 1 203 ? 8.789 8.227 15.664 1 87.31 203 TRP B CA 1
ATOM 5013 C C . TRP B 1 203 ? 9.062 7.25 16.812 1 87.31 203 TRP B C 1
ATOM 5015 O O . TRP B 1 203 ? 9.258 6.055 16.578 1 87.31 203 TRP B O 1
ATOM 5025 N N . ASP B 1 204 ? 9.219 7.875 17.969 1 91.88 204 ASP B N 1
ATOM 5026 C CA . ASP B 1 204 ? 9.312 7.125 19.203 1 91.88 204 ASP B CA 1
ATOM 5027 C C . ASP B 1 204 ? 7.934 6.688 19.688 1 91.88 204 ASP B C 1
ATOM 5029 O O . ASP B 1 204 ? 7.074 7.527 19.984 1 91.88 204 ASP B O 1
ATOM 5033 N N . ASP B 1 205 ? 7.746 5.375 19.828 1 92.25 205 ASP B N 1
ATOM 5034 C CA . ASP B 1 205 ? 6.418 4.875 20.172 1 92.25 205 ASP B CA 1
ATOM 5035 C C . ASP B 1 205 ? 5.973 5.383 21.531 1 92.25 205 ASP B C 1
ATOM 5037 O O . ASP B 1 205 ? 4.773 5.484 21.812 1 92.25 205 ASP B O 1
ATOM 5041 N N . ARG B 1 206 ? 6.945 5.742 22.438 1 94.69 206 ARG B N 1
ATOM 5042 C CA . ARG B 1 206 ? 6.582 6.312 23.719 1 94.69 206 ARG B CA 1
ATOM 5043 C C . ARG B 1 206 ? 5.699 7.543 23.547 1 94.69 206 ARG B C 1
ATOM 5045 O O . ARG B 1 206 ? 4.812 7.793 24.375 1 94.69 206 ARG B O 1
ATOM 5052 N N . MET B 1 207 ? 5.875 8.32 22.484 1 96 207 MET B N 1
ATOM 5053 C CA . MET B 1 207 ? 5.062 9.5 22.219 1 96 207 MET B CA 1
ATOM 5054 C C . MET B 1 207 ? 3.625 9.109 21.891 1 96 207 MET B C 1
ATOM 5056 O O . MET B 1 207 ? 2.682 9.633 22.484 1 96 207 MET B O 1
ATOM 5060 N N . THR B 1 208 ? 3.508 8.133 20.969 1 95.75 208 THR B N 1
ATOM 5061 C CA . THR B 1 208 ? 2.172 7.734 20.531 1 95.75 208 THR B CA 1
ATOM 5062 C C . THR B 1 208 ? 1.455 6.965 21.641 1 95.75 208 THR B C 1
ATOM 5064 O O . THR B 1 208 ? 0.226 6.996 21.734 1 95.75 208 THR B O 1
ATOM 5067 N N . GLU B 1 209 ? 2.195 6.355 22.516 1 96.06 209 GLU B N 1
ATOM 5068 C CA . GLU B 1 209 ? 1.598 5.727 23.688 1 96.06 209 GLU B CA 1
ATOM 5069 C C . GLU B 1 209 ? 1.012 6.773 24.625 1 96.06 209 GLU B C 1
ATOM 5071 O O . GLU B 1 209 ? -0.095 6.602 25.141 1 96.06 209 GLU B O 1
ATOM 5076 N N . ALA B 1 210 ? 1.753 7.852 24.797 1 97 210 ALA B N 1
ATOM 5077 C CA . ALA B 1 210 ? 1.259 8.953 25.625 1 97 210 ALA B CA 1
ATOM 5078 C C . ALA B 1 210 ? 0.008 9.578 25 1 97 210 ALA B C 1
ATOM 5080 O O . ALA B 1 210 ? -0.763 10.242 25.703 1 97 210 ALA B O 1
ATOM 5081 N N . GLN B 1 211 ? -0.21 9.328 23.766 1 97.5 211 GLN B N 1
ATOM 5082 C CA . GLN B 1 211 ? -1.292 9.953 23.016 1 97.5 211 GLN B CA 1
ATOM 5083 C C . GLN B 1 211 ? -2.463 8.992 22.828 1 97.5 211 GLN B C 1
ATOM 5085 O O . GLN B 1 211 ? -3.467 9.336 22.203 1 97.5 211 GLN B O 1
ATOM 5090 N N . ASP B 1 212 ? -2.375 7.789 23.281 1 96.69 212 ASP B N 1
ATOM 5091 C CA . ASP B 1 212 ? -3.377 6.738 23.125 1 96.69 212 ASP B CA 1
ATOM 5092 C C . ASP B 1 212 ? -3.672 6.465 21.656 1 96.69 212 ASP B C 1
ATOM 5094 O O . ASP B 1 212 ? -4.816 6.199 21.281 1 96.69 212 ASP B O 1
ATOM 5098 N N . TRP B 1 213 ? -2.686 6.617 20.828 1 97.19 213 TRP B N 1
ATOM 5099 C CA . TRP B 1 213 ? -2.816 6.535 19.375 1 97.19 213 TRP B CA 1
ATOM 5100 C C . TRP B 1 213 ? -3.246 5.137 18.953 1 97.19 213 TRP B C 1
ATOM 5102 O O . TRP B 1 213 ? -4.035 4.984 18.016 1 97.19 213 TRP B O 1
ATOM 5112 N N . ASN B 1 214 ? -2.754 4.074 19.562 1 96.44 214 ASN B N 1
ATOM 5113 C CA . ASN B 1 214 ? -3.074 2.676 19.297 1 96.44 214 ASN B CA 1
ATOM 5114 C C . ASN B 1 214 ? -3.697 1.997 20.516 1 96.44 214 ASN B C 1
ATOM 5116 O O . ASN B 1 214 ? -3.344 0.864 20.844 1 96.44 214 ASN B O 1
ATOM 5120 N N . GLY B 1 215 ? -4.578 2.762 21.188 1 95 215 GLY B N 1
ATOM 5121 C CA . GLY B 1 215 ? -5.227 2.254 22.391 1 95 215 GLY B CA 1
ATOM 5122 C C . GLY B 1 215 ? -4.562 2.721 23.672 1 95 215 GLY B C 1
ATOM 5123 O O . GLY B 1 215 ? -3.869 3.738 23.688 1 95 215 GLY B O 1
ATOM 5124 N N . ASP B 1 216 ? -4.906 2.021 24.719 1 93.5 216 ASP B N 1
ATOM 5125 C CA . ASP B 1 216 ? -4.371 2.393 26.031 1 93.5 216 ASP B CA 1
ATOM 5126 C C . ASP B 1 216 ? -2.852 2.236 26.062 1 93.5 216 ASP B C 1
ATOM 5128 O O . ASP B 1 216 ? -2.311 1.256 25.547 1 93.5 216 ASP B O 1
ATOM 5132 N N . SER B 1 217 ? -2.254 3.189 26.703 1 94.12 217 SER B N 1
ATOM 5133 C CA . SER B 1 217 ? -0.795 3.199 26.766 1 94.12 217 SER B CA 1
ATOM 5134 C C . SER B 1 217 ? -0.256 1.903 27.359 1 94.12 217 SER B C 1
ATOM 5136 O O . SER B 1 217 ? -0.77 1.42 28.375 1 94.12 217 SER B O 1
ATOM 5138 N N . LYS B 1 218 ? 0.756 1.41 26.719 1 92 218 LYS B N 1
ATOM 5139 C CA . LYS B 1 218 ? 1.435 0.221 27.219 1 92 218 LYS B CA 1
ATOM 5140 C C . LYS B 1 218 ? 2.518 0.593 28.234 1 92 218 LYS B C 1
ATOM 5142 O O . LYS B 1 218 ? 3.098 -0.281 28.875 1 92 218 LYS B O 1
ATOM 5147 N N . TYR B 1 219 ? 2.803 1.928 28.375 1 92.81 219 TYR B N 1
ATOM 5148 C CA . TYR B 1 219 ? 3.73 2.469 29.359 1 92.81 219 TYR B CA 1
ATOM 5149 C C . TYR B 1 219 ? 2.979 3.127 30.5 1 92.81 219 TYR B C 1
ATOM 5151 O O . TYR B 1 219 ? 2.303 4.141 30.312 1 92.81 219 TYR B O 1
ATOM 5159 N N . PRO B 1 220 ? 3.139 2.6 31.656 1 90.94 220 PRO B N 1
ATOM 5160 C CA . PRO B 1 220 ? 2.387 3.143 32.812 1 90.94 220 PRO B CA 1
ATOM 5161 C C . PRO B 1 220 ? 2.695 4.613 33.062 1 90.94 220 PRO B C 1
ATOM 5163 O O . PRO B 1 220 ? 1.839 5.348 33.562 1 90.94 220 PRO B O 1
ATOM 5166 N N . ASN B 1 221 ? 3.812 5.07 32.688 1 93.12 221 ASN B N 1
ATOM 5167 C CA . ASN B 1 221 ? 4.234 6.426 33 1 93.12 221 ASN B CA 1
ATOM 5168 C C . ASN B 1 221 ? 4.07 7.367 31.812 1 93.12 221 ASN B C 1
ATOM 5170 O O . ASN B 1 221 ? 4.516 8.516 31.859 1 93.12 221 ASN B O 1
ATOM 5174 N N . MET B 1 222 ? 3.52 6.977 30.797 1 95 222 MET B N 1
ATOM 5175 C CA . MET B 1 222 ? 3.281 7.789 29.594 1 95 222 MET B CA 1
ATOM 5176 C C . MET B 1 222 ? 1.791 8.055 29.406 1 95 222 MET B C 1
ATOM 5178 O O . MET B 1 222 ? 1.129 7.367 28.625 1 95 222 MET B O 1
ATOM 5182 N N . ARG B 1 223 ? 1.341 9.117 30.031 1 95.69 223 ARG B N 1
ATOM 5183 C CA . ARG B 1 223 ? -0.091 9.398 30.031 1 95.69 223 ARG B CA 1
ATOM 5184 C C . ARG B 1 223 ? -0.373 10.781 29.438 1 95.69 223 ARG B C 1
ATOM 5186 O O . ARG B 1 223 ? -1.502 11.07 29.031 1 95.69 223 ARG B O 1
ATOM 5193 N N . HIS B 1 224 ? 0.654 11.594 29.484 1 97.25 224 HIS B N 1
ATOM 5194 C CA . HIS B 1 224 ? 0.63 12.93 28.906 1 97.25 224 HIS B CA 1
ATOM 5195 C C . HIS B 1 224 ? 1.843 13.164 28 1 97.25 224 HIS B C 1
ATOM 5197 O O . HIS B 1 224 ? 2.895 12.555 28.203 1 97.25 224 HIS B O 1
ATOM 5203 N N . ILE B 1 225 ? 1.621 14.016 27.016 1 97.75 225 ILE B N 1
ATOM 5204 C CA . ILE B 1 225 ? 2.717 14.297 26.094 1 97.75 225 ILE B CA 1
ATOM 5205 C C . ILE B 1 225 ? 3.91 14.852 26.859 1 97.75 225 ILE B C 1
ATOM 5207 O O . ILE B 1 225 ? 5.062 14.609 26.484 1 97.75 225 ILE B O 1
ATOM 5211 N N . MET B 1 226 ? 3.643 15.547 28 1 97.88 226 MET B N 1
ATOM 5212 C CA . MET B 1 226 ? 4.703 16.125 28.812 1 97.88 226 MET B CA 1
ATOM 5213 C C . MET B 1 226 ? 5.531 15.039 29.484 1 97.88 226 MET B C 1
ATOM 5215 O O . MET B 1 226 ? 6.734 15.211 29.703 1 97.88 226 MET B O 1
ATOM 5219 N N . ASP B 1 227 ? 4.879 13.875 29.781 1 97.62 227 ASP B N 1
ATOM 5220 C CA . ASP B 1 227 ? 5.625 12.75 30.344 1 97.62 227 ASP B CA 1
ATOM 5221 C C . ASP B 1 227 ? 6.734 12.297 29.406 1 97.62 227 ASP B C 1
ATOM 5223 O O . ASP B 1 227 ? 7.844 11.992 29.844 1 97.62 227 ASP B O 1
ATOM 5227 N N . TYR B 1 228 ? 6.461 12.32 28.141 1 97.06 228 TYR B N 1
ATOM 5228 C CA . TYR B 1 228 ? 7.426 11.938 27.125 1 97.06 228 TYR B CA 1
ATOM 5229 C C . TYR B 1 228 ? 8.461 13.039 26.906 1 97.06 228 TYR B C 1
ATOM 5231 O O . TYR B 1 228 ? 9.664 12.773 26.922 1 97.06 228 TYR B O 1
ATOM 5239 N N . ALA B 1 229 ? 7.988 14.281 26.781 1 97.44 229 ALA B N 1
ATOM 5240 C CA . ALA B 1 229 ? 8.859 15.414 26.469 1 97.44 229 ALA B CA 1
ATOM 5241 C C . ALA B 1 229 ? 9.969 15.555 27.516 1 97.44 229 ALA B C 1
ATOM 5243 O O . ALA B 1 229 ? 11.117 15.852 27.172 1 97.44 229 ALA B O 1
ATOM 5244 N N . LYS B 1 230 ? 9.68 15.273 28.719 1 96.75 230 LYS B N 1
ATOM 5245 C CA . LYS B 1 230 ? 10.609 15.469 29.828 1 96.75 230 LYS B CA 1
ATOM 5246 C C . LYS B 1 230 ? 11.742 14.453 29.781 1 96.75 230 LYS B C 1
ATOM 5248 O O . LYS B 1 230 ? 12.781 14.641 30.422 1 96.75 230 LYS B O 1
ATOM 5253 N N . THR B 1 231 ? 11.555 13.391 29 1 95.44 231 THR B N 1
ATOM 5254 C CA . THR B 1 231 ? 12.555 12.328 28.969 1 95.44 231 THR B CA 1
ATOM 5255 C C . THR B 1 231 ? 13.594 12.602 27.891 1 95.44 231 THR B C 1
ATOM 5257 O O . THR B 1 231 ? 14.617 11.914 27.812 1 95.44 231 THR B O 1
ATOM 5260 N N . LEU B 1 232 ? 13.367 13.57 27.062 1 96.12 232 LEU B N 1
ATOM 5261 C CA . LEU B 1 232 ? 14.195 13.758 25.875 1 96.12 232 LEU B CA 1
ATOM 5262 C C . LEU B 1 232 ? 15.406 14.633 26.188 1 96.12 232 LEU B C 1
ATOM 5264 O O . LEU B 1 232 ? 15.312 15.555 27 1 96.12 232 LEU B O 1
ATOM 5268 N N . ASP B 1 233 ? 16.5 14.266 25.484 1 94 233 ASP B N 1
ATOM 5269 C CA . ASP B 1 233 ? 17.75 15.008 25.641 1 94 233 ASP B CA 1
ATOM 5270 C C . ASP B 1 233 ? 18.156 15.672 24.328 1 94 233 ASP B C 1
ATOM 5272 O O . ASP B 1 233 ? 17.625 15.336 23.266 1 94 233 ASP B O 1
ATOM 5276 N N . ASN B 1 234 ? 19 16.609 24.562 1 89.19 234 ASN B N 1
ATOM 5277 C CA . ASN B 1 234 ? 19.594 17.25 23.391 1 89.19 234 ASN B CA 1
ATOM 5278 C C . ASN B 1 234 ? 20.766 16.453 22.828 1 89.19 234 ASN B C 1
ATOM 5280 O O . ASN B 1 234 ? 21.578 15.93 23.594 1 89.19 234 ASN B O 1
ATOM 5284 N N . HIS B 1 235 ? 20.766 16.312 21.484 1 87.38 235 HIS B N 1
ATOM 5285 C CA . HIS B 1 235 ? 21.859 15.555 20.875 1 87.38 235 HIS B CA 1
ATOM 5286 C C . HIS B 1 235 ? 22.562 16.375 19.812 1 87.38 235 HIS B C 1
ATOM 5288 O O . HIS B 1 235 ? 23.594 15.961 19.281 1 87.38 235 HIS B O 1
ATOM 5294 N N . ARG B 1 236 ? 21.984 17.484 19.484 1 87.88 236 ARG B N 1
ATOM 5295 C CA . ARG B 1 236 ? 22.531 18.344 18.453 1 87.88 236 ARG B CA 1
ATOM 5296 C C . ARG B 1 236 ? 22.5 19.812 18.891 1 87.88 236 ARG B C 1
ATOM 5298 O O . ARG B 1 236 ? 21.781 20.172 19.812 1 87.88 236 ARG B O 1
ATOM 5305 N N . PRO B 1 237 ? 23.359 20.688 18.203 1 90.25 237 PRO B N 1
ATOM 5306 C CA . PRO B 1 237 ? 23.312 22.109 18.562 1 90.25 237 PRO B CA 1
ATOM 5307 C C . PRO B 1 237 ? 21.938 22.719 18.297 1 90.25 237 PRO B C 1
ATOM 5309 O O . PRO B 1 237 ? 21.406 22.609 17.188 1 90.25 237 PRO B O 1
ATOM 5312 N N . ILE B 1 238 ? 21.438 23.344 19.234 1 92.25 238 ILE B N 1
ATOM 5313 C CA . ILE B 1 238 ? 20.125 23.984 19.172 1 92.25 238 ILE B CA 1
ATOM 5314 C C . ILE B 1 238 ? 20.156 25.078 18.125 1 92.25 238 ILE B C 1
ATOM 5316 O O . ILE B 1 238 ? 21.125 25.844 18.031 1 92.25 238 ILE B O 1
ATOM 5320 N N . GLY B 1 239 ? 19.125 25.109 17.266 1 92.94 239 GLY B N 1
ATOM 5321 C CA . GLY B 1 239 ? 18.922 26.188 16.312 1 92.94 239 GLY B CA 1
ATOM 5322 C C . GLY B 1 239 ? 19.625 25.969 14.984 1 92.94 239 GLY B C 1
ATOM 5323 O O . GLY B 1 239 ? 19.422 26.719 14.031 1 92.94 239 GLY B O 1
ATOM 5324 N N . LYS B 1 240 ? 20.281 24.891 14.836 1 90.31 240 LYS B N 1
ATOM 5325 C CA . LYS B 1 240 ? 21.203 24.797 13.695 1 90.31 240 LYS B CA 1
ATOM 5326 C C . LYS B 1 240 ? 20.734 23.75 12.695 1 90.31 240 LYS B C 1
ATOM 5328 O O . LYS B 1 240 ? 21.016 23.844 11.5 1 90.31 240 LYS B O 1
ATOM 5333 N N . VAL B 1 241 ? 20.047 22.812 13.195 1 90.94 241 VAL B N 1
ATOM 5334 C CA . VAL B 1 241 ? 19.719 21.688 12.328 1 90.94 241 VAL B CA 1
ATOM 5335 C C . VAL B 1 241 ? 18.203 21.516 12.234 1 90.94 241 VAL B C 1
ATOM 5337 O O . VAL B 1 241 ? 17.484 21.672 13.227 1 90.94 241 VAL B O 1
ATOM 5340 N N . TYR B 1 242 ? 17.781 21.219 11.016 1 93.44 242 TYR B N 1
ATOM 5341 C CA . TYR B 1 242 ? 16.391 20.875 10.781 1 93.44 242 TYR B CA 1
ATOM 5342 C C . TYR B 1 242 ? 16.141 19.391 11.062 1 93.44 242 TYR B C 1
ATOM 5344 O O . TYR B 1 242 ? 16.547 18.531 10.281 1 93.44 242 TYR B O 1
ATOM 5352 N N . ASP B 1 243 ? 15.531 19.125 12.211 1 91.25 243 ASP B N 1
ATOM 5353 C CA . ASP B 1 243 ? 15.102 17.781 12.578 1 91.25 243 ASP B CA 1
ATOM 5354 C C . ASP B 1 243 ? 13.594 17.703 12.758 1 91.25 243 ASP B C 1
ATOM 5356 O O . ASP B 1 243 ? 13.055 18.141 13.773 1 91.25 243 ASP B O 1
ATOM 5360 N N . TYR B 1 244 ? 12.977 17.094 11.828 1 94.06 244 TYR B N 1
ATOM 5361 C CA . TYR B 1 244 ? 11.523 17.031 11.812 1 94.06 244 TYR B CA 1
ATOM 5362 C C . TYR B 1 244 ? 11 16.047 12.852 1 94.06 244 TYR B C 1
ATOM 5364 O O . TYR B 1 244 ? 11.008 14.836 12.625 1 94.06 244 TYR B O 1
ATOM 5372 N N . LEU B 1 245 ? 10.57 16.625 13.977 1 95.19 245 LEU B N 1
ATOM 5373 C CA . LEU B 1 245 ? 10.102 15.797 15.086 1 95.19 245 LEU B CA 1
ATOM 5374 C C . LEU B 1 245 ? 8.711 16.219 15.531 1 95.19 245 LEU B C 1
ATOM 5376 O O . LEU B 1 245 ? 8.469 17.406 15.805 1 95.19 245 LEU B O 1
ATOM 5380 N N . ASP B 1 246 ? 7.855 15.266 15.711 1 97 246 ASP B N 1
ATOM 5381 C CA . ASP B 1 246 ? 6.477 15.523 16.109 1 97 246 ASP B CA 1
ATOM 5382 C C . ASP B 1 246 ? 6.422 16.203 17.484 1 97 246 ASP B C 1
ATOM 5384 O O . ASP B 1 246 ? 5.547 17.031 17.734 1 97 246 ASP B O 1
ATOM 5388 N N . ILE B 1 247 ? 7.344 15.914 18.328 1 97.38 247 ILE B N 1
ATOM 5389 C CA . ILE B 1 247 ? 7.312 16.422 19.688 1 97.38 247 ILE B CA 1
ATOM 5390 C C . ILE B 1 247 ? 7.48 17.938 19.688 1 97.38 247 ILE B C 1
ATOM 5392 O O . ILE B 1 247 ? 6.934 18.625 20.547 1 97.38 247 ILE B O 1
ATOM 5396 N N . ASN B 1 248 ? 8.188 18.5 18.734 1 98.12 248 ASN B N 1
ATOM 5397 C CA . ASN B 1 248 ? 8.281 19.953 18.609 1 98.12 248 ASN B CA 1
ATOM 5398 C C . ASN B 1 248 ? 6.906 20.594 18.453 1 98.12 248 ASN B C 1
ATOM 5400 O O . ASN B 1 248 ? 6.609 21.594 19.109 1 98.12 248 ASN B O 1
ATOM 5404 N N . THR B 1 249 ? 6.078 19.969 17.688 1 98.75 249 THR B N 1
ATOM 5405 C CA . THR B 1 249 ? 4.742 20.5 17.438 1 98.75 249 THR B CA 1
ATOM 5406 C C . THR B 1 249 ? 3.855 20.312 18.672 1 98.75 249 THR B C 1
ATOM 5408 O O . THR B 1 249 ? 3.07 21.203 19.016 1 98.75 249 THR B O 1
ATOM 5411 N N . GLU B 1 250 ? 4.016 19.172 19.25 1 98.69 250 GLU B N 1
ATOM 5412 C CA . GLU B 1 250 ? 3.25 18.922 20.469 1 98.69 250 GLU B CA 1
ATOM 5413 C C . GLU B 1 250 ? 3.521 20 21.531 1 98.69 250 GLU B C 1
ATOM 5415 O O . GLU B 1 250 ? 2.59 20.516 22.156 1 98.69 250 GLU B O 1
ATOM 5420 N N . LEU B 1 251 ? 4.746 20.359 21.688 1 98.81 251 LEU B N 1
ATOM 5421 C CA . LEU B 1 251 ? 5.109 21.359 22.688 1 98.81 251 LEU B CA 1
ATOM 5422 C C . LEU B 1 251 ? 4.652 22.75 22.266 1 98.81 251 LEU B C 1
ATOM 5424 O O . LEU B 1 251 ? 4.27 23.562 23.094 1 98.81 251 LEU B O 1
ATOM 5428 N N . LEU B 1 252 ? 4.746 22.984 20.938 1 98.94 252 LEU B N 1
ATOM 5429 C CA . LEU B 1 252 ? 4.191 24.25 20.438 1 98.94 252 LEU B CA 1
ATOM 5430 C C . LEU B 1 252 ? 2.713 24.359 20.797 1 98.94 252 LEU B C 1
ATOM 5432 O O . LEU B 1 252 ? 2.248 25.438 21.188 1 98.94 252 LEU B O 1
ATOM 5436 N N . GLY B 1 253 ? 1.98 23.25 20.656 1 98.88 253 GLY B N 1
ATOM 5437 C CA . GLY B 1 253 ? 0.585 23.219 21.078 1 98.88 253 GLY B CA 1
ATOM 5438 C C . GLY B 1 253 ? 0.389 23.516 22.547 1 98.88 253 GLY B C 1
ATOM 5439 O O . GLY B 1 253 ? -0.519 24.266 22.906 1 98.88 253 GLY B O 1
ATOM 5440 N N . LYS B 1 254 ? 1.266 22.984 23.375 1 98.88 254 LYS B N 1
ATOM 5441 C CA . LYS B 1 254 ? 1.189 23.234 24.812 1 98.88 254 LYS B CA 1
ATOM 5442 C C . LYS B 1 254 ? 1.462 24.688 25.125 1 98.88 254 LYS B C 1
ATOM 5444 O O . LYS B 1 254 ? 0.843 25.266 26.031 1 98.88 254 LYS B O 1
ATOM 5449 N N . VAL B 1 255 ? 2.385 25.281 24.422 1 98.94 255 VAL B N 1
ATOM 5450 C CA . VAL B 1 255 ? 2.654 26.703 24.609 1 98.94 255 VAL B CA 1
ATOM 5451 C C . VAL B 1 255 ? 1.399 27.516 24.281 1 98.94 255 VAL B C 1
ATOM 5453 O O . VAL B 1 255 ? 1.026 28.422 25.016 1 98.94 255 VAL B O 1
ATOM 5456 N N . VAL B 1 256 ? 0.747 27.172 23.172 1 98.94 256 VAL B N 1
ATOM 5457 C CA . VAL B 1 256 ? -0.471 27.859 22.766 1 98.94 256 VAL B CA 1
ATOM 5458 C C . VAL B 1 256 ? -1.534 27.719 23.844 1 98.94 256 VAL B C 1
ATOM 5460 O O . VAL B 1 256 ? -2.193 28.688 24.219 1 98.94 256 VAL B O 1
ATOM 5463 N N . GLU B 1 257 ? -1.699 26.516 24.359 1 98.81 257 GLU B N 1
ATOM 5464 C CA . GLU B 1 257 ? -2.652 26.297 25.453 1 98.81 257 GLU B CA 1
ATOM 5465 C C . GLU B 1 257 ? -2.348 27.203 26.641 1 98.81 257 GLU B C 1
ATOM 5467 O O . GLU B 1 257 ? -3.254 27.812 27.219 1 98.81 257 GLU B O 1
ATOM 5472 N N . LYS B 1 258 ? -1.111 27.266 27 1 98.75 258 LYS B N 1
ATOM 5473 C CA . LYS B 1 258 ? -0.683 28.047 28.156 1 98.75 258 LYS B CA 1
ATOM 5474 C C . LYS B 1 258 ? -1.004 29.531 27.984 1 98.75 258 LYS B C 1
ATOM 5476 O O . LYS B 1 258 ? -1.601 30.156 28.859 1 98.75 258 LYS B O 1
ATOM 5481 N N . VAL B 1 259 ? -0.67 30.078 26.875 1 98.81 259 VAL B N 1
ATOM 5482 C CA . VAL B 1 259 ? -0.768 31.531 26.703 1 98.81 259 VAL B CA 1
ATOM 5483 C C . VAL B 1 259 ? -2.217 31.922 26.422 1 98.81 259 VAL B C 1
ATOM 5485 O O . VAL B 1 259 ? -2.627 33.031 26.719 1 98.81 259 VAL B O 1
ATOM 5488 N N . GLN B 1 260 ? -3.002 31 25.844 1 98.62 260 GLN B N 1
ATOM 5489 C CA . GLN B 1 260 ? -4.41 31.266 25.562 1 98.62 260 GLN B CA 1
ATOM 5490 C C . GLN B 1 260 ? -5.281 30.922 26.766 1 98.62 260 GLN B C 1
ATOM 5492 O O . GLN B 1 260 ? -6.43 31.375 26.859 1 98.62 260 GLN B O 1
ATOM 5497 N N . GLY B 1 261 ? -4.805 30.047 27.656 1 98.31 261 GLY B N 1
ATOM 5498 C CA . GLY B 1 261 ? -5.531 29.656 28.859 1 98.31 261 GLY B CA 1
ATOM 5499 C C . GLY B 1 261 ? -6.66 28.688 28.578 1 98.31 261 GLY B C 1
ATOM 5500 O O . GLY B 1 261 ? -7.637 28.641 29.328 1 98.31 261 GLY B O 1
ATOM 5501 N N . LYS B 1 262 ? -6.672 28.016 27.5 1 97.62 262 LYS B N 1
ATOM 5502 C CA . LYS B 1 262 ? -7.684 27.062 27.078 1 97.62 262 LYS B CA 1
ATOM 5503 C C . LYS B 1 262 ? -7.043 25.844 26.406 1 97.62 262 LYS B C 1
ATOM 5505 O O . LYS B 1 262 ? -5.93 25.938 25.891 1 97.62 262 LYS B O 1
ATOM 5510 N N . PRO B 1 263 ? -7.789 24.656 26.453 1 98.19 263 PRO B N 1
ATOM 5511 C CA . PRO B 1 263 ? -7.301 23.516 25.672 1 98.19 263 PRO B CA 1
ATOM 5512 C C . PRO B 1 263 ? -7.168 23.828 24.188 1 98.19 263 PRO B C 1
ATOM 5514 O O . PRO B 1 263 ? -7.945 24.625 23.656 1 98.19 263 PRO B O 1
ATOM 5517 N N . LEU B 1 264 ? -6.242 23.203 23.547 1 98.62 264 LEU B N 1
ATOM 5518 C CA . LEU B 1 264 ? -5.875 23.531 22.172 1 98.62 264 LEU B CA 1
ATOM 5519 C C . LEU B 1 264 ? -7.086 23.422 21.25 1 98.62 264 LEU B C 1
ATOM 5521 O O . LEU B 1 264 ? -7.27 24.266 20.359 1 98.62 264 LEU B O 1
ATOM 5525 N N . ALA B 1 265 ? -7.934 22.422 21.422 1 98.38 265 ALA B N 1
ATOM 5526 C CA . ALA B 1 265 ? -9.109 22.234 20.578 1 98.38 265 ALA B CA 1
ATOM 5527 C C . ALA B 1 265 ? -10.062 23.422 20.688 1 98.38 265 ALA B C 1
ATOM 5529 O O . ALA B 1 265 ? -10.688 23.812 19.703 1 98.38 265 ALA B O 1
ATOM 5530 N N . GLU B 1 266 ? -10.18 23.938 21.844 1 97.62 266 GLU B N 1
ATOM 5531 C CA . GLU B 1 266 ? -11.039 25.109 22.047 1 97.62 266 GLU B CA 1
ATOM 5532 C C . GLU B 1 266 ? -10.438 26.359 21.406 1 97.62 266 GLU B C 1
ATOM 5534 O O . GLU B 1 266 ? -11.164 27.156 20.812 1 97.62 266 GLU B O 1
ATOM 5539 N N . VAL B 1 267 ? -9.133 26.547 21.578 1 98.19 267 VAL B N 1
ATOM 5540 C CA . VAL B 1 267 ? -8.461 27.656 20.922 1 98.19 267 VAL B CA 1
ATOM 5541 C C . VAL B 1 267 ? -8.664 27.562 19.406 1 98.19 267 VAL B C 1
ATOM 5543 O O . VAL B 1 267 ? -9 28.547 18.75 1 98.19 267 VAL B O 1
ATOM 5546 N N . PHE B 1 268 ? -8.477 26.375 18.875 1 97.75 268 PHE B N 1
ATOM 5547 C CA . PHE B 1 268 ? -8.672 26.109 17.453 1 97.75 268 PHE B CA 1
ATOM 5548 C C . PHE B 1 268 ? -10.078 26.469 17.016 1 97.75 268 PHE B C 1
ATOM 5550 O O . PHE B 1 268 ? -10.258 27.172 16.016 1 97.75 268 PHE B O 1
ATOM 5557 N N . ALA B 1 269 ? -11.031 26 17.703 1 95.94 269 ALA B N 1
ATOM 5558 C CA . ALA B 1 269 ? -12.43 26.25 17.375 1 95.94 269 ALA B CA 1
ATOM 5559 C C . ALA B 1 269 ? -12.719 27.75 17.375 1 95.94 269 ALA B C 1
ATOM 5561 O O . ALA B 1 269 ? -13.266 28.297 16.406 1 95.94 269 ALA B O 1
ATOM 5562 N N . GLU B 1 270 ? -12.258 28.422 18.391 1 94.81 270 GLU B N 1
ATOM 5563 C CA . GLU B 1 270 ? -12.617 29.812 18.625 1 94.81 270 GLU B CA 1
ATOM 5564 C C . GLU B 1 270 ? -11.828 30.75 17.719 1 94.81 270 GLU B C 1
ATOM 5566 O O . GLU B 1 270 ? -12.383 31.719 17.172 1 94.81 270 GLU B O 1
ATOM 5571 N N . LYS B 1 271 ? -10.586 30.469 17.578 1 96.19 271 LYS B N 1
ATOM 5572 C CA . LYS B 1 271 ? -9.703 31.453 16.984 1 96.19 271 LYS B CA 1
ATOM 5573 C C . LYS B 1 271 ? -9.547 31.219 15.484 1 96.19 271 LYS B C 1
ATOM 5575 O O . LYS B 1 271 ? -9.148 32.125 14.742 1 96.19 271 LYS B O 1
ATOM 5580 N N . LEU B 1 272 ? -9.852 30.047 15.039 1 95.5 272 LEU B N 1
ATOM 5581 C CA . LEU B 1 272 ? -9.609 29.75 13.633 1 95.5 272 LEU B CA 1
ATOM 5582 C C . LEU B 1 272 ? -10.844 29.141 12.984 1 95.5 272 LEU B C 1
ATOM 5584 O O . LEU B 1 272 ? -11.484 29.766 12.133 1 95.5 272 LEU B O 1
ATOM 5588 N N . TRP B 1 273 ? -11.32 27.984 13.414 1 93.88 273 TRP B N 1
ATOM 5589 C CA . TRP B 1 273 ? -12.281 27.172 12.672 1 93.88 273 TRP B CA 1
ATOM 5590 C C . TRP B 1 273 ? -13.617 27.891 12.547 1 93.88 273 TRP B C 1
ATOM 5592 O O . TRP B 1 273 ? -14.234 27.891 11.484 1 93.88 273 TRP B O 1
ATOM 5602 N N . HIS B 1 274 ? -14.07 28.469 13.594 1 91.62 274 HIS B N 1
ATOM 5603 C CA . HIS B 1 274 ? -15.367 29.141 13.609 1 91.62 274 HIS B CA 1
ATOM 5604 C C . HIS B 1 274 ? -15.305 30.484 12.906 1 91.62 274 HIS B C 1
ATOM 5606 O O . HIS B 1 274 ? -16.328 31.141 12.727 1 91.62 274 HIS B O 1
ATOM 5612 N N . ARG B 1 275 ? -14.156 30.828 12.508 1 91.62 275 ARG B N 1
ATOM 5613 C CA . ARG B 1 275 ? -13.977 32.125 11.844 1 91.62 275 ARG B CA 1
ATOM 5614 C C . ARG B 1 275 ? -13.766 31.938 10.344 1 91.62 275 ARG B C 1
ATOM 5616 O O . ARG B 1 275 ? -13.648 32.938 9.609 1 91.62 275 ARG B O 1
ATOM 5623 N N . ILE B 1 276 ? -13.672 30.719 9.953 1 89.5 276 ILE B N 1
ATOM 5624 C CA . ILE B 1 276 ? -13.547 30.438 8.523 1 89.5 276 ILE B CA 1
ATOM 5625 C C . ILE B 1 276 ? -14.781 29.688 8.039 1 89.5 276 ILE B C 1
ATOM 5627 O O . ILE B 1 276 ? -15.453 29.016 8.82 1 89.5 276 ILE B O 1
ATOM 5631 N N . ASP B 1 277 ? -15.258 29.891 6.875 1 79.94 277 ASP B N 1
ATOM 5632 C CA . ASP B 1 277 ? -16.484 29.328 6.305 1 79.94 277 ASP B CA 1
ATOM 5633 C C . ASP B 1 277 ? -16.312 27.844 5.992 1 79.94 277 ASP B C 1
ATOM 5635 O O . ASP B 1 277 ? -16.328 27.438 4.824 1 79.94 277 ASP B O 1
ATOM 5639 N N . VAL B 1 278 ? -16.312 27.109 7.059 1 82.25 278 VAL B N 1
ATOM 5640 C CA . VAL B 1 278 ? -16.125 25.672 6.875 1 82.25 278 VAL B CA 1
ATOM 5641 C C . VAL B 1 278 ? -17.484 24.984 6.828 1 82.25 278 VAL B C 1
ATOM 5643 O O . VAL B 1 278 ? -18.484 25.547 7.273 1 82.25 278 VAL B O 1
ATOM 5646 N N . GLU B 1 279 ? -17.5 23.75 6.266 1 80.38 279 GLU B N 1
ATOM 5647 C CA . GLU B 1 279 ? -18.75 23.078 5.906 1 80.38 279 GLU B CA 1
ATOM 5648 C C . GLU B 1 279 ? -19.062 21.938 6.867 1 80.38 279 GLU B C 1
ATOM 5650 O O . GLU B 1 279 ? -20.219 21.562 7.055 1 80.38 279 GLU B O 1
ATOM 5655 N N . ASN B 1 280 ? -18.016 21.375 7.5 1 89.06 280 ASN B N 1
ATOM 5656 C CA . ASN B 1 280 ? -18.219 20.109 8.195 1 89.06 280 ASN B CA 1
ATOM 5657 C C . ASN B 1 280 ? -17.625 20.125 9.594 1 89.06 280 ASN B C 1
ATOM 5659 O O . ASN B 1 280 ? -16.766 20.953 9.891 1 89.06 280 ASN B O 1
ATOM 5663 N N . PRO B 1 281 ? -18.109 19.281 10.5 1 92.5 281 PRO B N 1
ATOM 5664 C CA . PRO B 1 281 ? -17.484 19.141 11.812 1 92.5 281 PRO B CA 1
ATOM 5665 C C . PRO B 1 281 ? -16.047 18.641 11.727 1 92.5 281 PRO B C 1
ATOM 5667 O O . PRO B 1 281 ? -15.664 18 10.734 1 92.5 281 PRO B O 1
ATOM 5670 N N . VAL B 1 282 ? -15.344 19 12.742 1 96 282 VAL B N 1
ATOM 5671 C CA . VAL B 1 282 ? -13.961 18.562 12.891 1 96 282 VAL B CA 1
ATOM 5672 C C . VAL B 1 282 ? -13.875 17.5 13.992 1 96 282 VAL B C 1
ATOM 5674 O O . VAL B 1 282 ? -14.594 17.578 14.992 1 96 282 VAL B O 1
ATOM 5677 N N . ARG B 1 283 ? -13.125 16.484 13.773 1 98.12 283 ARG B N 1
ATOM 5678 C CA . ARG B 1 283 ? -12.766 15.508 14.805 1 98.12 283 ARG B CA 1
ATOM 5679 C C . ARG B 1 283 ? -11.258 15.5 15.039 1 98.12 283 ARG B C 1
ATOM 5681 O O . ARG B 1 283 ? -10.484 15.156 14.133 1 98.12 283 ARG B O 1
ATOM 5688 N N . TRP B 1 284 ? -10.891 15.945 16.172 1 98.75 284 TRP B N 1
ATOM 5689 C CA . TRP B 1 284 ? -9.477 16 16.516 1 98.75 284 TRP B CA 1
ATOM 5690 C C . TRP B 1 284 ? -9.117 14.898 17.5 1 98.75 284 TRP B C 1
ATOM 5692 O O . TRP B 1 284 ? -9.492 14.977 18.672 1 98.75 284 TRP B O 1
ATOM 5702 N N . MET B 1 285 ? -8.367 13.93 17.047 1 98.81 285 MET B N 1
ATOM 5703 C CA . MET B 1 285 ? -8 12.781 17.875 1 98.81 285 MET B CA 1
ATOM 5704 C C . MET B 1 285 ? -7.258 13.219 19.125 1 98.81 285 MET B C 1
ATOM 5706 O O . MET B 1 285 ? -6.461 14.156 19.078 1 98.81 285 MET B O 1
ATOM 5710 N N . ALA B 1 286 ? -7.527 12.508 20.266 1 98.62 286 ALA B N 1
ATOM 5711 C CA . ALA B 1 286 ? -6.992 12.859 21.578 1 98.62 286 ALA B CA 1
ATOM 5712 C C . ALA B 1 286 ? -6.707 11.609 22.406 1 98.62 286 ALA B C 1
ATOM 5714 O O . ALA B 1 286 ? -7.117 10.508 22.047 1 98.62 286 ALA B O 1
ATOM 5715 N N . ASN B 1 287 ? -5.898 11.805 23.453 1 98 287 ASN B N 1
ATOM 5716 C CA . ASN B 1 287 ? -5.801 10.727 24.438 1 98 287 ASN B CA 1
ATOM 5717 C C . ASN B 1 287 ? -6.988 10.742 25.391 1 98 287 ASN B C 1
ATOM 5719 O O . ASN B 1 287 ? -7.883 11.578 25.266 1 98 287 ASN B O 1
ATOM 5723 N N . ARG B 1 288 ? -7.027 9.828 26.297 1 96.81 288 ARG B N 1
ATOM 5724 C CA . ARG B 1 288 ? -8.156 9.625 27.188 1 96.81 288 ARG B CA 1
ATOM 5725 C C . ARG B 1 288 ? -8.328 10.812 28.141 1 96.81 288 ARG B C 1
ATOM 5727 O O . ARG B 1 288 ? -9.391 10.992 28.734 1 96.81 288 ARG B O 1
ATOM 5734 N N . ASN B 1 289 ? -7.332 11.68 28.266 1 96.06 289 ASN B N 1
ATOM 5735 C CA . ASN B 1 289 ? -7.387 12.867 29.109 1 96.06 289 ASN B CA 1
ATOM 5736 C C . ASN B 1 289 ? -7.875 14.086 28.328 1 96.06 289 ASN B C 1
ATOM 5738 O O . ASN B 1 289 ? -7.957 15.188 28.875 1 96.06 289 ASN B O 1
ATOM 5742 N N . GLY B 1 290 ? -8.109 13.914 27.016 1 97.19 290 GLY B N 1
ATOM 5743 C CA . GLY B 1 290 ? -8.625 15 26.203 1 97.19 290 GLY B CA 1
ATOM 5744 C C . GLY B 1 290 ? -7.535 15.836 25.562 1 97.19 290 GLY B C 1
ATOM 5745 O O . GLY B 1 290 ? -7.812 16.875 24.953 1 97.19 290 GLY B O 1
ATOM 5746 N N . GLU B 1 291 ? -6.297 15.445 25.719 1 98 291 GLU B N 1
ATOM 5747 C CA . GLU B 1 291 ? -5.191 16.125 25.047 1 98 291 GLU B CA 1
ATOM 5748 C C . GLU B 1 291 ? -5.133 15.742 23.562 1 98 291 GLU B C 1
ATOM 5750 O O . GLU B 1 291 ? -4.855 14.594 23.219 1 98 291 GLU B O 1
ATOM 5755 N N . VAL B 1 292 ? -5.371 16.703 22.703 1 98.75 292 VAL B N 1
ATOM 5756 C CA . VAL B 1 292 ? -5.41 16.406 21.266 1 98.75 292 VAL B CA 1
ATOM 5757 C C . VAL B 1 292 ? -3.992 16.172 20.75 1 98.75 292 VAL B C 1
ATOM 5759 O O . VAL B 1 292 ? -3.023 16.672 21.328 1 98.75 292 VAL B O 1
ATOM 5762 N N . VAL B 1 293 ? -3.85 15.438 19.719 1 98.75 293 VAL B N 1
ATOM 5763 C CA . VAL B 1 293 ? -2.576 15.195 19.062 1 98.75 293 VAL B CA 1
ATOM 5764 C C . VAL B 1 293 ? -2.268 16.344 18.094 1 98.75 293 VAL B C 1
ATOM 5766 O O . VAL B 1 293 ? -2.604 16.281 16.922 1 98.75 293 VAL B O 1
ATOM 5769 N N . ALA B 1 294 ? -1.479 17.234 18.547 1 98.75 294 ALA B N 1
ATOM 5770 C CA . ALA B 1 294 ? -1.265 18.516 17.875 1 98.75 294 ALA B CA 1
ATOM 5771 C C . ALA B 1 294 ? -0.406 18.344 16.625 1 98.75 294 ALA B C 1
ATOM 5773 O O . ALA B 1 294 ? -0.462 19.172 15.703 1 98.75 294 ALA B O 1
ATOM 5774 N N . SER B 1 295 ? 0.439 17.328 16.594 1 98.38 295 SER B N 1
ATOM 5775 C CA . SER B 1 295 ? 1.336 17.094 15.469 1 98.38 295 SER B CA 1
ATOM 5776 C C . SER B 1 295 ? 0.622 16.359 14.336 1 98.38 295 SER B C 1
ATOM 5778 O O . SER B 1 295 ? 1.119 16.312 13.211 1 98.38 295 SER B O 1
ATOM 5780 N N . GLY B 1 296 ? -0.358 15.773 14.859 1 97.31 296 GLY B N 1
ATOM 5781 C CA . GLY B 1 296 ? -1.201 14.984 13.977 1 97.31 296 GLY B CA 1
ATOM 5782 C C . GLY B 1 296 ? -2.596 14.758 14.531 1 97.31 296 GLY B C 1
ATOM 5783 O O . GLY B 1 296 ? -2.963 15.336 15.555 1 97.31 296 GLY B O 1
ATOM 5784 N N . GLY B 1 297 ? -3.566 14.359 13.914 1 97.81 297 GLY B N 1
ATOM 5785 C CA . GLY B 1 297 ? -4.812 13.828 14.445 1 97.81 297 GLY B CA 1
ATOM 5786 C C . GLY B 1 297 ? -6.035 14.586 13.969 1 97.81 297 GLY B C 1
ATOM 5787 O O . GLY B 1 297 ? -7.168 14.203 14.266 1 97.81 297 GLY B O 1
ATOM 5788 N N . LEU B 1 298 ? -5.773 15.672 13.305 1 98.62 298 LEU B N 1
ATOM 5789 C CA . LEU B 1 298 ? -6.906 16.438 12.812 1 98.62 298 LEU B CA 1
ATOM 5790 C C . LEU B 1 298 ? -7.613 15.711 11.672 1 98.62 298 LEU B C 1
ATOM 5792 O O . LEU B 1 298 ? -6.965 15.195 10.758 1 98.62 298 LEU B O 1
ATOM 5796 N N . ASN B 1 299 ? -8.93 15.531 11.797 1 98.5 299 ASN B N 1
ATOM 5797 C CA . ASN B 1 299 ? -9.766 14.992 10.727 1 98.5 299 ASN B CA 1
ATOM 5798 C C . ASN B 1 299 ? -10.719 16.047 10.172 1 98.5 299 ASN B C 1
ATOM 5800 O O . ASN B 1 299 ? -11.641 16.484 10.852 1 98.5 299 ASN B O 1
ATOM 5804 N N . ILE B 1 300 ? -10.523 16.453 8.977 1 97.38 300 ILE B N 1
ATOM 5805 C CA . ILE B 1 300 ? -11.344 17.438 8.297 1 97.38 300 ILE B CA 1
ATOM 5806 C C . ILE B 1 300 ? -11.578 17.016 6.848 1 97.38 300 ILE B C 1
ATOM 5808 O O . ILE B 1 300 ? -10.938 16.078 6.359 1 97.38 300 ILE B O 1
ATOM 5812 N N . THR B 1 301 ? -12.531 17.625 6.184 1 96.69 301 THR B N 1
ATOM 5813 C CA . THR B 1 301 ? -12.789 17.297 4.785 1 96.69 301 THR B CA 1
ATOM 5814 C C . THR B 1 301 ? -11.75 17.938 3.875 1 96.69 301 THR B C 1
ATOM 5816 O O . THR B 1 301 ? -11.156 18.953 4.23 1 96.69 301 THR B O 1
ATOM 5819 N N . THR B 1 302 ? -11.555 17.328 2.729 1 97.44 302 THR B N 1
ATOM 5820 C CA . THR B 1 302 ? -10.617 17.891 1.763 1 97.44 302 THR B CA 1
ATOM 5821 C C . THR B 1 302 ? -11.086 19.266 1.3 1 97.44 302 THR B C 1
ATOM 5823 O O . THR B 1 302 ? -10.266 20.156 1.04 1 97.44 302 THR B O 1
ATOM 5826 N N . ARG B 1 303 ? -12.375 19.5 1.238 1 95.69 303 ARG B N 1
ATOM 5827 C CA . ARG B 1 303 ? -12.93 20.797 0.868 1 95.69 303 ARG B CA 1
ATOM 5828 C C . ARG B 1 303 ? -12.578 21.859 1.909 1 95.69 303 ARG B C 1
ATOM 5830 O O . ARG B 1 303 ? -12.195 22.984 1.561 1 95.69 303 ARG B O 1
ATOM 5837 N N . ASP B 1 304 ? -12.742 21.484 3.172 1 95.38 304 ASP B N 1
ATOM 5838 C CA . ASP B 1 304 ? -12.406 22.438 4.23 1 95.38 304 ASP B CA 1
ATOM 5839 C C . ASP B 1 304 ? -10.906 22.734 4.25 1 95.38 304 ASP B C 1
ATOM 5841 O O . ASP B 1 304 ? -10.492 23.859 4.531 1 95.38 304 ASP B O 1
ATOM 5845 N N . LEU B 1 305 ? -10.102 21.719 3.994 1 97.69 305 LEU B N 1
ATOM 5846 C CA . LEU B 1 305 ? -8.664 21.953 3.869 1 97.69 305 LEU B CA 1
ATOM 5847 C C . LEU B 1 305 ? -8.375 22.953 2.758 1 97.69 305 LEU B C 1
ATOM 5849 O O . LEU B 1 305 ? -7.547 23.844 2.93 1 97.69 305 LEU B O 1
ATOM 5853 N N . ALA B 1 306 ? -9.023 22.828 1.646 1 97.25 306 ALA B N 1
ATOM 5854 C CA . ALA B 1 306 ? -8.859 23.766 0.534 1 97.25 306 ALA B CA 1
ATOM 5855 C C . ALA B 1 306 ? -9.281 25.172 0.936 1 97.25 306 ALA B C 1
ATOM 5857 O O . ALA B 1 306 ? -8.664 26.156 0.518 1 97.25 306 ALA B O 1
ATOM 5858 N N . ARG B 1 307 ? -10.289 25.297 1.729 1 95.06 307 ARG B N 1
ATOM 5859 C CA . ARG B 1 307 ? -10.742 26.594 2.197 1 95.06 307 ARG B CA 1
ATOM 5860 C C . ARG B 1 307 ? -9.672 27.266 3.055 1 95.06 307 ARG B C 1
ATOM 5862 O O . ARG B 1 307 ? -9.461 28.484 2.947 1 95.06 307 ARG B O 1
ATOM 5869 N N . VAL B 1 308 ? -9.102 26.484 3.865 1 96.75 308 VAL B N 1
ATOM 5870 C CA . VAL B 1 308 ? -8 27.016 4.664 1 96.75 308 VAL B CA 1
ATOM 5871 C C . VAL B 1 308 ? -6.898 27.531 3.742 1 96.75 308 VAL B C 1
ATOM 5873 O O . VAL B 1 308 ? -6.348 28.609 3.969 1 96.75 308 VAL B O 1
ATOM 5876 N N . GLY B 1 309 ? -6.578 26.766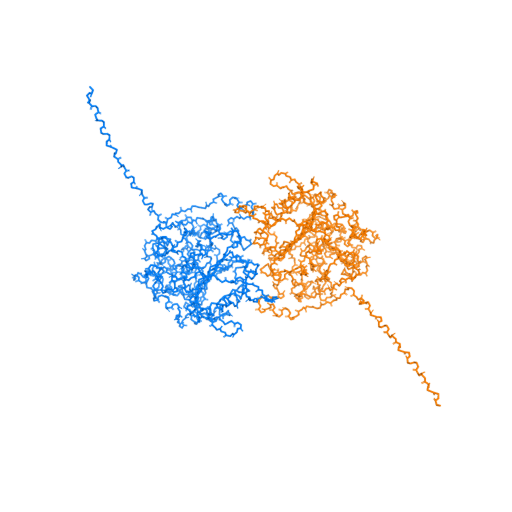 2.703 1 98.06 309 GLY B N 1
ATOM 5877 C CA . GLY B 1 309 ? -5.605 27.219 1.721 1 98.06 309 GLY B CA 1
ATOM 5878 C C . GLY B 1 309 ? -5.977 28.531 1.077 1 98.06 309 GLY B C 1
ATOM 5879 O O . GLY B 1 309 ? -5.121 29.406 0.894 1 98.06 309 GLY B O 1
ATOM 5880 N N . GLN B 1 310 ? -7.215 28.688 0.801 1 96.31 310 GLN B N 1
ATOM 5881 C CA . GLN B 1 310 ? -7.68 29.922 0.168 1 96.31 310 GLN B CA 1
ATOM 5882 C C . GLN B 1 310 ? -7.555 31.109 1.116 1 96.31 310 GLN B C 1
ATOM 5884 O O . GLN B 1 310 ? -7.191 32.219 0.695 1 96.31 310 GLN B O 1
ATOM 5889 N N . VAL B 1 311 ? -7.852 30.875 2.355 1 96.44 311 VAL B N 1
ATOM 5890 C CA . VAL B 1 311 ? -7.703 31.922 3.357 1 96.44 311 VAL B CA 1
ATOM 5891 C C . VAL B 1 311 ? -6.242 32.375 3.42 1 96.44 311 VAL B C 1
ATOM 5893 O O . VAL B 1 311 ? -5.957 33.562 3.463 1 96.44 311 VAL B O 1
ATOM 5896 N N . ILE B 1 312 ? -5.359 31.438 3.4 1 98.06 312 ILE B N 1
ATOM 5897 C CA . ILE B 1 312 ? -3.934 31.75 3.441 1 98.06 312 ILE B CA 1
ATOM 5898 C C . ILE B 1 312 ? -3.541 32.531 2.193 1 98.06 312 ILE B C 1
ATOM 5900 O O . ILE B 1 312 ? -2.859 33.562 2.285 1 98.06 312 ILE B O 1
ATOM 5904 N N . LEU B 1 313 ? -4.027 32.188 1.065 1 96.94 313 LEU B N 1
ATOM 5905 C CA . LEU B 1 313 ? -3.697 32.844 -0.184 1 96.94 313 LEU B CA 1
ATOM 5906 C C . LEU B 1 313 ? -4.297 34.25 -0.217 1 96.94 313 LEU B C 1
ATOM 5908 O O . LEU B 1 313 ? -3.762 35.156 -0.882 1 96.94 313 LEU B O 1
ATOM 5912 N N . ASN B 1 314 ? -5.363 34.438 0.507 1 95.75 314 ASN B N 1
ATOM 5913 C CA . ASN B 1 314 ? -6.012 35.75 0.601 1 95.75 314 ASN B CA 1
ATOM 5914 C C . ASN B 1 314 ? -5.348 36.625 1.65 1 95.75 314 ASN B C 1
ATOM 5916 O O . ASN B 1 314 ? -5.957 37.562 2.146 1 95.75 314 ASN B O 1
ATOM 5920 N N . GLY B 1 315 ? -4.188 36.25 2.025 1 96.94 315 GLY B N 1
ATOM 5921 C CA . GLY B 1 315 ? -3.488 37.062 3.031 1 96.94 315 GLY B CA 1
ATOM 5922 C C . GLY B 1 315 ? -4.039 36.844 4.43 1 96.94 315 GLY B C 1
ATOM 5923 O O . GLY B 1 315 ? -3.961 37.75 5.27 1 96.94 315 GLY B O 1
ATOM 5924 N N . GLY B 1 316 ? -4.738 35.781 4.648 1 97.88 316 GLY B N 1
ATOM 5925 C CA . GLY B 1 316 ? -5.258 35.438 5.965 1 97.88 316 GLY B CA 1
ATOM 5926 C C . GLY B 1 316 ? -6.691 35.875 6.172 1 97.88 316 GLY B C 1
ATOM 5927 O O . GLY B 1 316 ? -7.242 35.75 7.266 1 97.88 316 GLY B O 1
ATOM 5928 N N . LYS B 1 317 ? -7.309 36.375 5.105 1 96.5 317 LYS B N 1
ATOM 5929 C CA . LYS B 1 317 ? -8.68 36.875 5.215 1 96.5 317 LYS B CA 1
ATOM 5930 C C . LYS B 1 317 ? -9.68 35.781 4.805 1 96.5 317 LYS B C 1
ATOM 5932 O O . LYS B 1 317 ? -9.477 35.094 3.805 1 96.5 317 LYS B O 1
ATOM 5937 N N . ASN B 1 318 ? -10.711 35.625 5.598 1 93 318 ASN B N 1
ATOM 5938 C CA . ASN B 1 318 ? -11.781 34.688 5.211 1 93 318 ASN B CA 1
ATOM 5939 C C . ASN B 1 318 ? -12.664 35.281 4.125 1 93 318 ASN B C 1
ATOM 5941 O O . ASN B 1 318 ? -12.375 36.375 3.6 1 93 318 ASN B O 1
ATOM 5945 N N . PHE B 1 319 ? -13.648 34.625 3.715 1 85.62 319 PHE B N 1
ATOM 5946 C CA . PHE B 1 319 ? -14.477 35.031 2.59 1 85.62 319 PHE B CA 1
ATOM 5947 C C . PHE B 1 319 ? -15.234 36.312 2.92 1 85.62 319 PHE B C 1
ATOM 5949 O O . PHE B 1 319 ? -15.57 37.094 2.023 1 85.62 319 PHE B O 1
ATOM 5956 N N . ALA B 1 320 ? -15.477 36.531 4.18 1 86.62 320 ALA B N 1
ATOM 5957 C CA . ALA B 1 320 ? -16.172 37.75 4.617 1 86.62 320 ALA B CA 1
ATOM 5958 C C . ALA B 1 320 ? -15.219 38.938 4.699 1 86.62 320 ALA B C 1
ATOM 5960 O O . ALA B 1 320 ? -15.656 40.062 4.918 1 86.62 320 ALA B O 1
ATOM 5961 N N . GLY B 1 321 ? -13.969 38.656 4.59 1 92.06 321 GLY B N 1
ATOM 5962 C CA . GLY B 1 321 ? -12.984 39.75 4.598 1 92.06 321 GLY B CA 1
ATOM 5963 C C . GLY B 1 321 ? -12.352 39.969 5.961 1 92.06 321 GLY B C 1
ATOM 5964 O O . GLY B 1 321 ? -11.516 40.844 6.129 1 92.06 321 GLY B O 1
ATOM 5965 N N . GLU B 1 322 ? -12.711 39.156 6.859 1 94.56 322 GLU B N 1
ATOM 5966 C CA . GLU B 1 322 ? -12.133 39.25 8.195 1 94.56 322 GLU B CA 1
ATOM 5967 C C . GLU B 1 322 ? -10.719 38.656 8.234 1 94.56 322 GLU B C 1
ATOM 5969 O O . GLU B 1 322 ? -10.461 37.625 7.664 1 94.56 322 GLU B O 1
ATOM 5974 N N . GLN B 1 323 ? -9.812 39.469 8.906 1 97.44 323 GLN B N 1
ATOM 5975 C CA . GLN B 1 323 ? -8.453 38.938 9.109 1 97.44 323 GLN B CA 1
ATOM 5976 C C . GLN B 1 323 ? -8.43 37.844 10.172 1 97.44 323 GLN B C 1
ATOM 5978 O O . GLN B 1 323 ? -8.578 38.125 11.359 1 97.44 323 GLN B O 1
ATOM 5983 N N . VAL B 1 324 ? -8.25 36.656 9.797 1 96.81 324 VAL B N 1
ATOM 5984 C CA . VAL B 1 324 ? -8.289 35.5 10.711 1 96.81 324 VAL B CA 1
ATOM 5985 C C . VAL B 1 324 ? -6.871 35.031 11.016 1 96.81 324 VAL B C 1
ATOM 5987 O O . VAL B 1 324 ? -6.527 34.781 12.172 1 96.81 324 VAL B O 1
ATOM 5990 N N . ILE B 1 325 ? -6.066 34.844 9.992 1 98.44 325 ILE B N 1
ATOM 5991 C CA . ILE B 1 325 ? -4.652 34.531 10.117 1 98.44 325 ILE B CA 1
ATOM 5992 C C . ILE B 1 325 ? -3.805 35.781 9.906 1 98.44 325 ILE B C 1
ATOM 5994 O O . ILE B 1 325 ? -3.979 36.469 8.914 1 98.44 325 ILE B O 1
ATOM 5998 N N . PRO B 1 326 ? -2.887 36.094 10.734 1 98.75 326 PRO B N 1
ATOM 5999 C CA . PRO B 1 326 ? -2.105 37.312 10.594 1 98.75 326 PRO B CA 1
ATOM 6000 C C . PRO B 1 326 ? -1.3 37.375 9.297 1 98.75 326 PRO B C 1
ATOM 6002 O O . PRO B 1 326 ? -0.579 36.406 8.984 1 98.75 326 PRO B O 1
ATOM 6005 N N . ILE B 1 327 ? -1.391 38.469 8.602 1 98.25 327 ILE B N 1
ATOM 6006 C CA . ILE B 1 327 ? -0.723 38.594 7.312 1 98.25 327 ILE B CA 1
ATOM 6007 C C . ILE B 1 327 ? 0.791 38.562 7.512 1 98.25 327 ILE B C 1
ATOM 6009 O O . ILE B 1 327 ? 1.524 38.062 6.66 1 98.25 327 ILE B O 1
ATOM 6013 N N . ALA B 1 328 ? 1.299 39.125 8.617 1 98.12 328 ALA B N 1
ATOM 6014 C CA . ALA B 1 328 ? 2.73 39.125 8.906 1 98.12 328 ALA B CA 1
ATOM 6015 C C . ALA B 1 328 ? 3.291 37.719 8.984 1 98.12 328 ALA B C 1
ATOM 6017 O O . ALA B 1 328 ? 4.438 37.469 8.609 1 98.12 328 ALA B O 1
ATOM 6018 N N . PHE B 1 329 ? 2.525 36.844 9.57 1 98.44 329 PHE B N 1
ATOM 6019 C CA . PHE B 1 329 ? 2.904 35.438 9.648 1 98.44 329 PHE B CA 1
ATOM 6020 C C . PHE B 1 329 ? 3.092 34.844 8.258 1 98.44 329 PHE B C 1
ATOM 6022 O O . PHE B 1 329 ? 4.121 34.219 7.973 1 98.44 329 PHE B O 1
ATOM 6029 N N . ILE B 1 330 ? 2.121 35.031 7.371 1 98.38 330 ILE B N 1
ATOM 6030 C CA . ILE B 1 330 ? 2.145 34.5 6.016 1 98.38 330 ILE B CA 1
ATOM 6031 C C . ILE B 1 330 ? 3.336 35.062 5.25 1 98.38 330 ILE B C 1
ATOM 6033 O O . ILE B 1 330 ? 4.07 34.312 4.59 1 98.38 330 ILE B O 1
ATOM 6037 N N . GLU B 1 331 ? 3.559 36.344 5.371 1 97.75 331 GLU B N 1
ATOM 6038 C CA . GLU B 1 331 ? 4.676 37 4.695 1 97.75 331 GLU B CA 1
ATOM 6039 C C . GLU B 1 331 ? 6.016 36.469 5.195 1 97.75 331 GLU B C 1
ATOM 6041 O O . GLU B 1 331 ? 6.945 36.281 4.41 1 97.75 331 GLU B O 1
ATOM 6046 N N . SER B 1 332 ? 6.074 36.25 6.488 1 98.06 332 SER B N 1
ATOM 6047 C CA . SER B 1 332 ? 7.309 35.719 7.066 1 98.06 332 SER B CA 1
ATOM 6048 C C . SER B 1 332 ? 7.609 34.312 6.543 1 98.06 332 SER B C 1
ATOM 6050 O O . SER B 1 332 ? 8.773 33.969 6.348 1 98.06 332 SER B O 1
ATOM 6052 N N . LEU B 1 333 ? 6.582 33.5 6.387 1 98.38 333 LEU B N 1
ATOM 6053 C CA . LEU B 1 333 ? 6.773 32.156 5.832 1 98.38 333 LEU B CA 1
ATOM 6054 C C . LEU B 1 333 ? 7.41 32.25 4.445 1 98.38 333 LEU B C 1
ATOM 6056 O O . LEU B 1 333 ? 8.375 31.531 4.164 1 98.38 333 LEU B O 1
ATOM 6060 N N . MET B 1 334 ? 6.879 33.125 3.625 1 96.81 334 MET B N 1
ATOM 6061 C CA . MET B 1 334 ? 7.312 33.219 2.234 1 96.81 334 MET B CA 1
ATOM 6062 C C . MET B 1 334 ? 8.727 33.781 2.145 1 96.81 334 MET B C 1
ATOM 6064 O O . MET B 1 334 ? 9.492 33.406 1.257 1 96.81 334 MET B O 1
ATOM 6068 N N . GLN B 1 335 ? 9.047 34.594 3.047 1 97.19 335 GLN B N 1
ATOM 6069 C CA . GLN B 1 335 ? 10.344 35.25 3.016 1 97.19 335 GLN B CA 1
ATOM 6070 C C . GLN B 1 335 ? 11.445 34.344 3.547 1 97.19 335 GLN B C 1
ATOM 6072 O O . GLN B 1 335 ? 12.562 34.344 3.041 1 97.19 335 GLN B O 1
ATOM 6077 N N . GLY B 1 336 ? 11.125 33.562 4.559 1 97.38 336 GLY B N 1
ATOM 6078 C CA . GLY B 1 336 ? 12.148 32.812 5.25 1 97.38 336 GLY B CA 1
ATOM 6079 C C . GLY B 1 336 ? 13.242 33.688 5.844 1 97.38 336 GLY B C 1
ATOM 6080 O O . GLY B 1 336 ? 13.031 34.844 6.117 1 97.38 336 GLY B O 1
ATOM 6081 N N . ASN B 1 337 ? 14.305 33.062 6.219 1 97.38 337 ASN B N 1
ATOM 6082 C CA . ASN B 1 337 ? 15.516 33.75 6.68 1 97.38 337 ASN B CA 1
ATOM 6083 C C . ASN B 1 337 ? 16.734 32.844 6.57 1 97.38 337 ASN B C 1
ATOM 6085 O O . ASN B 1 337 ? 16.625 31.688 6.129 1 97.38 337 ASN B O 1
ATOM 6089 N N . ASN B 1 338 ? 17.859 33.406 6.93 1 97.19 338 ASN B N 1
ATOM 6090 C CA . ASN B 1 338 ? 19.109 32.656 6.746 1 97.19 338 ASN B CA 1
ATOM 6091 C C . ASN B 1 338 ? 19.188 31.438 7.664 1 97.19 338 ASN B C 1
ATOM 6093 O O . ASN B 1 338 ? 19.766 30.422 7.297 1 97.19 338 ASN B O 1
ATOM 6097 N N . LYS B 1 339 ? 18.609 31.531 8.75 1 96.94 339 LYS B N 1
ATOM 6098 C CA . LYS B 1 339 ? 18.688 30.438 9.711 1 96.94 339 LYS B CA 1
ATOM 6099 C C . LYS B 1 339 ? 17.938 29.203 9.203 1 96.94 339 LYS B C 1
ATOM 6101 O O . LYS B 1 339 ? 18.469 28.094 9.234 1 96.94 339 LYS B O 1
ATOM 6106 N N . VAL B 1 340 ? 16.734 29.375 8.711 1 97.31 340 VAL B N 1
ATOM 6107 C CA . VAL B 1 340 ? 15.938 28.234 8.273 1 97.31 340 VAL B CA 1
ATOM 6108 C C . VAL B 1 340 ? 16.484 27.703 6.945 1 97.31 340 VAL B C 1
ATOM 6110 O O . VAL B 1 340 ? 16.438 26.5 6.688 1 97.31 340 VAL B O 1
ATOM 6113 N N . ARG B 1 341 ? 17.078 28.578 6.098 1 97.38 341 ARG B N 1
ATOM 6114 C CA . ARG B 1 341 ? 17.688 28.125 4.859 1 97.38 341 ARG B CA 1
ATOM 6115 C C . ARG B 1 341 ? 18.922 27.266 5.145 1 97.38 341 ARG B C 1
ATOM 6117 O O . ARG B 1 341 ? 19.141 26.234 4.496 1 97.38 341 ARG B O 1
ATOM 6124 N N . HIS B 1 342 ? 19.688 27.719 6.102 1 96.25 342 HIS B N 1
ATOM 6125 C CA . HIS B 1 342 ? 20.875 26.969 6.496 1 96.25 342 HIS B CA 1
ATOM 6126 C C . HIS B 1 342 ? 20.484 25.609 7.07 1 96.25 342 HIS B C 1
ATOM 6128 O O . HIS B 1 342 ? 21.094 24.578 6.734 1 96.25 342 HIS B O 1
ATOM 6134 N N . ALA B 1 343 ? 19.516 25.609 7.918 1 95.88 343 ALA B N 1
ATOM 6135 C CA . ALA B 1 343 ? 19.047 24.375 8.531 1 95.88 343 ALA B CA 1
ATOM 6136 C C . ALA B 1 343 ? 18.516 23.406 7.48 1 95.88 343 ALA B C 1
ATOM 6138 O O . ALA B 1 343 ? 18.766 22.203 7.551 1 95.88 343 ALA B O 1
ATOM 6139 N N . TRP B 1 344 ? 17.797 23.906 6.492 1 95.62 344 TRP B N 1
ATOM 6140 C CA . TRP B 1 344 ? 17.188 23.125 5.422 1 95.62 344 TRP B CA 1
ATOM 6141 C C . TRP B 1 344 ? 18.25 22.312 4.676 1 95.62 344 TRP B C 1
ATOM 6143 O O . TRP B 1 344 ? 18.062 21.141 4.375 1 95.62 344 TRP B O 1
ATOM 6153 N N . LEU B 1 345 ? 19.391 22.906 4.426 1 94.88 345 LEU B N 1
ATOM 6154 C CA . LEU B 1 345 ? 20.469 22.297 3.66 1 94.88 345 LEU B CA 1
ATOM 6155 C C . LEU B 1 345 ? 21.047 21.094 4.398 1 94.88 345 LEU B C 1
ATOM 6157 O O . LEU B 1 345 ? 21.656 20.219 3.783 1 94.88 345 LEU B O 1
ATOM 6161 N N . GLN B 1 346 ? 20.75 21.031 5.668 1 90.38 346 GLN B N 1
ATOM 6162 C CA . GLN B 1 346 ? 21.266 19.938 6.48 1 90.38 346 GLN B CA 1
ATOM 6163 C C . GLN B 1 346 ? 20.234 18.812 6.598 1 90.38 346 GLN B C 1
ATOM 6165 O O . GLN B 1 346 ? 20.531 17.734 7.137 1 90.38 346 GLN B O 1
ATOM 6170 N N . GLY B 1 347 ? 19.094 19.062 6.09 1 87.62 347 GLY B N 1
ATOM 6171 C CA . GLY B 1 347 ? 18.031 18.062 6.168 1 87.62 347 GLY B CA 1
ATOM 6172 C C . GLY B 1 347 ? 17.891 17.25 4.902 1 87.62 347 GLY B C 1
ATOM 6173 O O . GLY B 1 347 ? 18.359 17.656 3.834 1 87.62 347 GLY B O 1
ATOM 6174 N N . LYS B 1 348 ? 17.172 16.109 5.008 1 86.12 348 LYS B N 1
ATOM 6175 C CA . LYS B 1 348 ? 17.016 15.188 3.895 1 86.12 348 LYS B CA 1
ATOM 6176 C C . LYS B 1 348 ? 16.141 15.781 2.797 1 86.12 348 LYS B C 1
ATOM 6178 O O . LYS B 1 348 ? 16.281 15.43 1.624 1 86.12 348 LYS B O 1
ATOM 6183 N N . GLU B 1 349 ? 15.289 16.703 3.117 1 92 349 GLU B N 1
ATOM 6184 C CA . GLU B 1 349 ? 14.32 17.25 2.17 1 92 349 GLU B CA 1
ATOM 6185 C C . GLU B 1 349 ? 14.984 18.172 1.159 1 92 349 GLU B C 1
ATOM 6187 O O . GLU B 1 349 ? 14.406 18.484 0.118 1 92 349 GLU B O 1
ATOM 6192 N N . SER B 1 350 ? 16.234 18.609 1.507 1 93 350 SER B N 1
ATOM 6193 C CA . SER B 1 350 ? 16.969 19.484 0.597 1 93 350 SER B CA 1
ATOM 6194 C C . SER B 1 350 ? 17.281 18.766 -0.714 1 93 350 SER B C 1
ATOM 6196 O O . SER B 1 350 ? 17.547 19.422 -1.728 1 93 350 SER B O 1
ATOM 6198 N N . LYS B 1 351 ? 17.188 17.469 -0.696 1 91 351 LYS B N 1
ATOM 6199 C CA . LYS B 1 351 ? 17.438 16.688 -1.905 1 91 351 LYS B CA 1
ATOM 6200 C C . LYS B 1 351 ? 16.266 16.781 -2.869 1 91 351 LYS B C 1
ATOM 6202 O O . LYS B 1 351 ? 16.422 16.578 -4.074 1 91 351 LYS B O 1
ATOM 6207 N N . LEU B 1 352 ? 15.156 17.078 -2.332 1 91.69 352 LEU B N 1
ATOM 6208 C CA . LEU B 1 352 ? 13.945 17.172 -3.145 1 91.69 352 LEU B CA 1
ATOM 6209 C C . LEU B 1 352 ? 13.852 18.531 -3.822 1 91.69 352 LEU B C 1
ATOM 6211 O O . LEU B 1 352 ? 13.5 18.625 -5.004 1 91.69 352 LEU B O 1
ATOM 6215 N N . ALA B 1 353 ? 14.203 19.562 -3.066 1 94.81 353 ALA B N 1
ATOM 6216 C CA . ALA B 1 353 ? 14 20.922 -3.584 1 94.81 353 ALA B CA 1
ATOM 6217 C C . ALA B 1 353 ? 14.789 21.938 -2.773 1 94.81 353 ALA B C 1
ATOM 6219 O O . ALA B 1 353 ? 15.07 21.719 -1.594 1 94.81 353 ALA B O 1
ATOM 6220 N N . LYS B 1 354 ? 15.109 23.016 -3.465 1 95.62 354 LYS B N 1
ATOM 6221 C CA . LYS B 1 354 ? 15.469 24.219 -2.727 1 95.62 354 LYS B CA 1
ATOM 6222 C C . LYS B 1 354 ? 14.273 24.766 -1.94 1 95.62 354 LYS B C 1
ATOM 6224 O O . LYS B 1 354 ? 13.133 24.656 -2.387 1 95.62 354 LYS B O 1
ATOM 6229 N N . GLY B 1 355 ? 14.539 25.281 -0.769 1 97.25 355 GLY B N 1
ATOM 6230 C CA . GLY B 1 355 ? 13.461 25.781 0.07 1 97.25 355 GLY B CA 1
ATOM 6231 C C . GLY B 1 355 ? 13.859 25.938 1.523 1 97.25 355 GLY B C 1
ATOM 6232 O O . GLY B 1 355 ? 15.031 26.172 1.827 1 97.25 355 GLY B O 1
ATOM 6233 N N . TRP B 1 356 ? 12.844 26 2.391 1 98 356 TRP B N 1
ATOM 6234 C CA . TRP B 1 356 ? 13.055 26.031 3.834 1 98 356 TRP B CA 1
ATOM 6235 C C . TRP B 1 356 ? 11.812 25.594 4.586 1 98 356 TRP B C 1
ATOM 6237 O O . TRP B 1 356 ? 10.734 25.453 3.994 1 98 356 TRP B O 1
ATOM 6247 N N . TYR B 1 357 ? 12.016 25.203 5.805 1 98.31 357 TYR B N 1
ATOM 6248 C CA . TYR B 1 357 ? 10.961 24.906 6.762 1 98.31 357 TYR B CA 1
ATOM 6249 C C . TYR B 1 357 ? 10.906 25.953 7.863 1 98.31 357 TYR B C 1
ATOM 6251 O O . TYR B 1 357 ? 11.898 26.203 8.539 1 98.31 357 TYR B O 1
ATOM 6259 N N . GLN B 1 358 ? 9.75 26.625 7.977 1 98.38 358 GLN B N 1
ATOM 6260 C CA . GLN B 1 358 ? 9.539 27.641 9 1 98.38 358 GLN B CA 1
ATOM 6261 C C . GLN B 1 358 ? 8.125 27.578 9.562 1 98.38 358 GLN B C 1
ATOM 6263 O O . GLN B 1 358 ? 7.156 27.453 8.812 1 98.38 358 GLN B O 1
ATOM 6268 N N . ASP B 1 359 ? 8.047 27.594 10.906 1 98.44 359 ASP B N 1
ATOM 6269 C CA . ASP B 1 359 ? 6.746 27.625 11.57 1 98.44 359 ASP B CA 1
ATOM 6270 C C . ASP B 1 359 ? 5.828 26.531 11.023 1 98.44 359 ASP B C 1
ATOM 6272 O O . ASP B 1 359 ? 4.684 26.812 10.648 1 98.44 359 ASP B O 1
ATOM 6276 N N . GLN B 1 360 ? 6.406 25.375 10.867 1 98.5 360 GLN B N 1
ATOM 6277 C CA . GLN B 1 360 ? 5.68 24.156 10.531 1 98.5 360 GLN B CA 1
ATOM 6278 C C . GLN B 1 360 ? 5.129 24.203 9.109 1 98.5 360 GLN B C 1
ATOM 6280 O O . GLN B 1 360 ? 4.117 23.562 8.805 1 98.5 360 GLN B O 1
ATOM 6285 N N . PHE B 1 361 ? 5.68 25.031 8.219 1 98.69 361 PHE B N 1
ATOM 6286 C CA . PHE B 1 361 ? 5.383 25.109 6.797 1 98.69 361 PHE B CA 1
ATOM 6287 C C . PHE B 1 361 ? 6.641 24.875 5.969 1 98.69 361 PHE B C 1
ATOM 6289 O O . PHE B 1 361 ? 7.742 25.25 6.383 1 98.69 361 PHE B O 1
ATOM 6296 N N . ARG B 1 362 ? 6.414 24.281 4.809 1 98.38 362 ARG B N 1
ATOM 6297 C CA . ARG B 1 362 ? 7.473 24.219 3.803 1 98.38 362 ARG B CA 1
ATOM 6298 C C . ARG B 1 362 ? 7.273 25.281 2.73 1 98.38 362 ARG B C 1
ATOM 6300 O O . ARG B 1 362 ? 6.148 25.531 2.297 1 98.38 362 ARG B O 1
ATOM 6307 N N . VAL B 1 363 ? 8.312 25.938 2.361 1 98.19 363 VAL B N 1
ATOM 6308 C CA . VAL B 1 363 ? 8.375 26.656 1.091 1 98.19 363 VAL B CA 1
ATOM 6309 C C . VAL B 1 363 ? 9.312 25.922 0.134 1 98.19 363 VAL B C 1
ATOM 6311 O O . VAL B 1 363 ? 10.477 25.688 0.454 1 98.19 363 VAL B O 1
ATOM 6314 N N . LEU B 1 364 ? 8.766 25.547 -1.001 1 97.88 364 LEU B N 1
ATOM 6315 C CA . LEU B 1 364 ? 9.492 24.688 -1.93 1 97.88 364 LEU B CA 1
ATOM 6316 C C . LEU B 1 364 ? 9.648 25.375 -3.289 1 97.88 364 LEU B C 1
ATOM 6318 O O . LEU B 1 364 ? 8.695 25.969 -3.799 1 97.88 364 LEU B O 1
ATOM 6322 N N . HIS B 1 365 ? 10.859 25.344 -3.803 1 97 365 HIS B N 1
ATOM 6323 C CA . HIS B 1 365 ? 11.141 25.719 -5.184 1 97 365 HIS B CA 1
ATOM 6324 C C . HIS B 1 365 ? 11.258 24.484 -6.074 1 97 365 HIS B C 1
ATOM 6326 O O . HIS B 1 365 ? 12.242 23.75 -6 1 97 365 HIS B O 1
ATOM 6332 N N . ILE B 1 366 ? 10.227 24.312 -6.895 1 95.75 366 ILE B N 1
ATOM 6333 C CA . ILE B 1 366 ? 10.172 23.109 -7.715 1 95.75 366 ILE B CA 1
ATOM 6334 C C . ILE B 1 366 ? 10.242 23.484 -9.195 1 95.75 366 ILE B C 1
ATOM 6336 O O . ILE B 1 366 ? 9.43 24.266 -9.68 1 95.75 366 ILE B O 1
ATOM 6340 N N . THR B 1 367 ? 11.18 22.891 -9.891 1 93 367 THR B N 1
ATOM 6341 C CA . THR B 1 367 ? 11.312 23.109 -11.32 1 93 367 THR B CA 1
ATOM 6342 C C . THR B 1 367 ? 10.672 21.984 -12.117 1 93 367 THR B C 1
ATOM 6344 O O . THR B 1 367 ? 10.992 20.812 -11.898 1 93 367 THR B O 1
ATOM 6347 N N . ASN B 1 368 ? 9.773 22.359 -12.977 1 88.5 368 ASN B N 1
ATOM 6348 C CA . ASN B 1 368 ? 9.133 21.328 -13.789 1 88.5 368 ASN B CA 1
ATOM 6349 C C . ASN B 1 368 ? 10.031 20.875 -14.938 1 88.5 368 ASN B C 1
ATOM 6351 O O . ASN B 1 368 ? 11.172 21.344 -15.055 1 88.5 368 ASN B O 1
ATOM 6355 N N . GLY B 1 369 ? 9.508 19.953 -15.734 1 84.12 369 GLY B N 1
ATOM 6356 C CA . GLY B 1 369 ? 10.281 19.375 -16.828 1 84.12 369 GLY B CA 1
ATOM 6357 C C . GLY B 1 369 ? 10.578 20.375 -17.922 1 84.12 369 GLY B C 1
ATOM 6358 O O . GLY B 1 369 ? 11.477 20.156 -18.734 1 84.12 369 GLY B O 1
ATOM 6359 N N . LYS B 1 370 ? 9.945 21.5 -17.969 1 86.75 370 LYS B N 1
ATOM 6360 C CA . LYS B 1 370 ? 10.117 22.5 -19.016 1 86.75 370 LYS B CA 1
ATOM 6361 C C . LYS B 1 370 ? 11.008 23.641 -18.547 1 86.75 370 LYS B C 1
ATOM 6363 O O . LYS B 1 370 ? 11.164 24.641 -19.25 1 86.75 370 LYS B O 1
ATOM 6368 N N . GLY B 1 371 ? 11.453 23.547 -17.297 1 90.75 371 GLY B N 1
ATOM 6369 C CA . GLY B 1 371 ? 12.414 24.516 -16.797 1 90.75 371 GLY B CA 1
ATOM 6370 C C . GLY B 1 371 ? 11.758 25.625 -15.992 1 90.75 371 GLY B C 1
ATOM 6371 O O . GLY B 1 371 ? 12.453 26.5 -15.461 1 90.75 371 GLY B O 1
ATOM 6372 N N . LYS B 1 372 ? 10.5 25.641 -15.875 1 91.94 372 LYS B N 1
ATOM 6373 C CA . LYS B 1 372 ? 9.82 26.641 -15.047 1 91.94 372 LYS B CA 1
ATOM 6374 C C . LYS B 1 372 ? 9.875 26.25 -13.57 1 91.94 372 LYS B C 1
ATOM 6376 O O . LYS B 1 372 ? 9.586 25.109 -13.211 1 91.94 372 LYS B O 1
ATOM 6381 N N . THR B 1 373 ? 10.227 27.25 -12.766 1 94.94 373 THR B N 1
ATOM 6382 C CA . THR B 1 373 ? 10.305 27 -11.328 1 94.94 373 THR B CA 1
ATOM 6383 C C . THR B 1 373 ? 9.102 27.594 -10.609 1 94.94 373 THR B C 1
ATOM 6385 O O . THR B 1 373 ? 8.773 28.766 -10.805 1 94.94 373 THR B O 1
ATOM 6388 N N . TYR B 1 374 ? 8.477 26.75 -9.852 1 94.81 374 TYR B N 1
ATOM 6389 C CA . TYR B 1 374 ? 7.375 27.188 -8.992 1 94.81 374 TYR B CA 1
ATOM 6390 C C . TYR B 1 374 ? 7.836 27.312 -7.547 1 94.81 374 TYR B C 1
ATOM 6392 O O . TYR B 1 374 ? 8.625 26.5 -7.062 1 94.81 374 TYR B O 1
ATOM 6400 N N . LYS B 1 375 ? 7.414 28.391 -6.949 1 95.62 375 LYS B N 1
ATOM 6401 C CA . LYS B 1 375 ? 7.598 28.594 -5.516 1 95.62 375 LYS B CA 1
ATOM 6402 C C . LYS B 1 375 ? 6.266 28.531 -4.773 1 95.62 375 LYS B C 1
ATOM 6404 O O . LYS B 1 375 ? 5.375 29.344 -5.012 1 95.62 375 LYS B O 1
ATOM 6409 N N . PHE B 1 376 ? 6.109 27.531 -3.912 1 95.19 376 PHE B N 1
ATOM 6410 C CA . PHE B 1 376 ? 4.812 27.438 -3.258 1 95.19 376 PHE B CA 1
ATOM 6411 C C . PHE B 1 376 ? 4.965 27 -1.808 1 95.19 376 PHE B C 1
ATOM 6413 O O . PHE B 1 376 ? 5.973 26.391 -1.442 1 95.19 376 PHE B O 1
ATOM 6420 N N . LEU B 1 377 ? 3.984 27.422 -0.987 1 98.25 377 LEU B N 1
ATOM 6421 C CA . LEU B 1 377 ? 3.824 26.984 0.395 1 98.25 377 LEU B CA 1
ATOM 6422 C C . LEU B 1 377 ? 3.178 25.594 0.456 1 98.25 377 LEU B C 1
ATOM 6424 O O . LEU B 1 377 ? 2.26 25.297 -0.312 1 98.25 377 LEU B O 1
ATOM 6428 N N . ALA B 1 378 ? 3.668 24.75 1.408 1 98.56 378 ALA B N 1
ATOM 6429 C CA . ALA B 1 378 ? 3.098 23.406 1.446 1 98.56 378 ALA B CA 1
ATOM 6430 C C . ALA B 1 378 ? 2.975 22.906 2.883 1 98.56 378 ALA B C 1
ATOM 6432 O O . ALA B 1 378 ? 3.861 23.141 3.707 1 98.56 378 ALA B O 1
ATOM 6433 N N . MET B 1 379 ? 1.833 22.297 3.217 1 98.75 379 MET B N 1
ATOM 6434 C CA . MET B 1 379 ? 1.623 21.375 4.328 1 98.75 379 MET B CA 1
ATOM 6435 C C . MET B 1 379 ? 1.694 19.922 3.854 1 98.75 379 MET B C 1
ATOM 6437 O O . MET B 1 379 ? 1.069 19.562 2.854 1 98.75 379 MET B O 1
ATOM 6441 N N . VAL B 1 380 ? 2.545 19.125 4.508 1 98.19 380 VAL B N 1
ATOM 6442 C CA . VAL B 1 380 ? 2.807 17.797 3.971 1 98.19 380 VAL B CA 1
ATOM 6443 C C . VAL B 1 380 ? 2.68 16.75 5.082 1 98.19 380 VAL B C 1
ATOM 6445 O O . VAL B 1 380 ? 3.209 16.953 6.184 1 98.19 380 VAL B O 1
ATOM 6448 N N . GLY B 1 381 ? 1.981 15.734 4.789 1 97.19 381 GLY B N 1
ATOM 6449 C CA . GLY B 1 381 ? 1.856 14.594 5.691 1 97.19 381 GLY B CA 1
ATOM 6450 C C . GLY B 1 381 ? 2.25 13.281 5.047 1 97.19 381 GLY B C 1
ATOM 6451 O O . GLY B 1 381 ? 2.215 13.148 3.824 1 97.19 381 GLY B O 1
ATOM 6452 N N . ILE B 1 382 ? 2.666 12.289 5.938 1 95.38 382 ILE B N 1
ATOM 6453 C CA . ILE B 1 382 ? 2.971 10.945 5.469 1 95.38 382 ILE B CA 1
ATOM 6454 C C . ILE B 1 382 ? 1.743 10.344 4.785 1 95.38 382 ILE B C 1
ATOM 6456 O O . ILE B 1 382 ? 0.617 10.789 5.016 1 95.38 382 ILE B O 1
ATOM 6460 N N . HIS B 1 383 ? 1.95 9.406 3.854 1 95.12 383 HIS B N 1
ATOM 6461 C CA . HIS B 1 383 ? 0.968 8.664 3.076 1 95.12 383 HIS B CA 1
ATOM 6462 C C . HIS B 1 383 ? 0.281 9.562 2.051 1 95.12 383 HIS B C 1
ATOM 6464 O O . HIS B 1 383 ? -0.6 9.109 1.315 1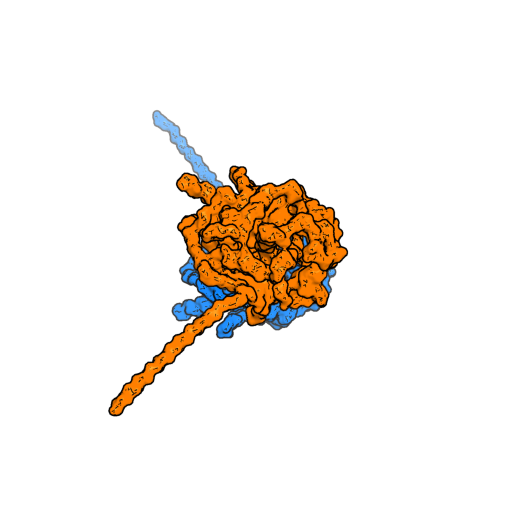 95.12 383 HIS B O 1
ATOM 6470 N N . GLY B 1 384 ? 0.562 10.891 1.994 1 96.56 384 GLY B N 1
ATOM 6471 C CA . GLY B 1 384 ? 0.163 11.695 0.853 1 96.56 384 GLY B CA 1
ATOM 6472 C C . GLY B 1 384 ? -0.871 12.75 1.199 1 96.56 384 GLY B C 1
ATOM 6473 O O . GLY B 1 384 ? -1.7 13.109 0.362 1 96.56 384 GLY B O 1
ATOM 6474 N N . GLN B 1 385 ? -0.93 13.266 2.402 1 97.94 385 GLN B N 1
ATOM 6475 C CA . GLN B 1 385 ? -1.735 14.438 2.736 1 97.94 385 GLN B CA 1
ATOM 6476 C C . GLN B 1 385 ? -1.018 15.727 2.352 1 97.94 385 GLN B C 1
ATOM 6478 O O . GLN B 1 385 ? 0.12 15.961 2.766 1 97.94 385 GLN B O 1
ATOM 6483 N N . ILE B 1 386 ? -1.714 16.562 1.537 1 98.75 386 ILE B N 1
ATOM 6484 C CA . ILE B 1 386 ? -1.018 17.719 0.979 1 98.75 386 ILE B CA 1
ATOM 6485 C C . ILE B 1 386 ? -1.959 18.922 0.937 1 98.75 386 ILE B C 1
ATOM 6487 O O . ILE B 1 386 ? -3.123 18.781 0.549 1 98.75 386 ILE B O 1
ATOM 6491 N N . LEU B 1 387 ? -1.524 20.016 1.354 1 98.88 387 LEU B N 1
ATOM 6492 C CA . LEU B 1 387 ? -2.039 21.312 0.941 1 98.88 387 LEU B CA 1
ATOM 6493 C C . LEU B 1 387 ? -0.934 22.156 0.317 1 98.88 387 LEU B C 1
ATOM 6495 O O . LEU B 1 387 ? -0.017 22.594 1.012 1 98.88 387 LEU B O 1
ATOM 6499 N N . ALA B 1 388 ? -0.978 22.312 -0.954 1 98.88 388 ALA B N 1
ATOM 6500 C CA . ALA B 1 388 ? -0.031 23.156 -1.685 1 98.88 388 ALA B CA 1
ATOM 6501 C C . ALA B 1 388 ? -0.684 24.453 -2.127 1 98.88 388 ALA B C 1
ATOM 6503 O O . ALA B 1 388 ? -1.818 24.453 -2.611 1 98.88 388 ALA B O 1
ATOM 6504 N N . MET B 1 389 ? 0.005 25.547 -1.938 1 98.62 389 MET B N 1
ATOM 6505 C CA . MET B 1 389 ? -0.512 26.875 -2.246 1 98.62 389 MET B CA 1
ATOM 6506 C C . MET B 1 389 ? 0.49 27.672 -3.076 1 98.62 389 MET B C 1
ATOM 6508 O O . MET B 1 389 ? 1.545 28.062 -2.572 1 98.62 389 MET B O 1
ATOM 6512 N N . ASP B 1 390 ? 0.178 27.891 -4.277 1 97.12 390 ASP B N 1
ATOM 6513 C CA . ASP B 1 390 ? 1.004 28.719 -5.16 1 97.12 390 ASP B CA 1
ATOM 6514 C C . ASP B 1 390 ? 0.48 30.141 -5.23 1 97.12 390 ASP B C 1
ATOM 6516 O O . ASP B 1 390 ? -0.559 30.406 -5.84 1 97.12 390 ASP B O 1
ATOM 6520 N N . LEU B 1 391 ? 1.228 31.062 -4.707 1 90.94 391 LEU B N 1
ATOM 6521 C CA . LEU B 1 391 ? 0.774 32.438 -4.605 1 90.94 391 LEU B CA 1
ATOM 6522 C C . LEU B 1 391 ? 0.744 33.094 -5.977 1 90.94 391 LEU B C 1
ATOM 6524 O O . LEU B 1 391 ? -0.148 33.906 -6.262 1 90.94 391 LEU B O 1
ATOM 6528 N N . GLU B 1 392 ? 1.721 32.75 -6.82 1 91.44 392 GLU B N 1
ATOM 6529 C CA . GLU B 1 392 ? 1.808 33.406 -8.125 1 91.44 392 GLU B CA 1
ATOM 6530 C C . GLU B 1 392 ? 0.568 33.094 -8.969 1 91.44 392 GLU B C 1
ATOM 6532 O O . GLU B 1 392 ? -0.073 34.031 -9.477 1 91.44 392 GLU B O 1
ATOM 6537 N N . SER B 1 393 ? 0.171 31.891 -9.039 1 94 393 SER B N 1
ATOM 6538 C CA . SER B 1 393 ? -0.978 31.516 -9.859 1 94 393 SER B CA 1
ATOM 6539 C C . SER B 1 393 ? -2.266 31.531 -9.039 1 94 393 SER B C 1
ATOM 6541 O O . SER B 1 393 ? -3.352 31.312 -9.586 1 94 393 SER B O 1
ATOM 6543 N N . GLN B 1 394 ? -2.119 31.797 -7.746 1 95.88 394 GLN B N 1
ATOM 6544 C CA . GLN B 1 394 ? -3.264 31.766 -6.84 1 95.88 394 GLN B CA 1
ATOM 6545 C C . GLN B 1 394 ? -3.982 30.422 -6.902 1 95.88 394 GLN B C 1
ATOM 6547 O O . GLN B 1 394 ? -5.199 30.375 -7.074 1 95.88 394 GLN B O 1
ATOM 6552 N N . THR B 1 395 ? -3.193 29.391 -6.797 1 98.12 395 THR B N 1
ATOM 6553 C CA . THR B 1 395 ? -3.723 28.031 -6.879 1 98.12 395 THR B CA 1
ATOM 6554 C C . THR B 1 395 ? -3.594 27.312 -5.539 1 98.12 395 THR B C 1
ATOM 6556 O O . THR B 1 395 ? -2.543 27.375 -4.895 1 98.12 395 THR B O 1
ATOM 6559 N N . VAL B 1 396 ? -4.707 26.688 -5.109 1 98.5 396 VAL B N 1
ATOM 6560 C CA . VAL B 1 396 ? -4.734 25.797 -3.949 1 98.5 396 VAL B CA 1
ATOM 6561 C C . VAL B 1 396 ? -4.926 24.359 -4.41 1 98.5 396 VAL B C 1
ATOM 6563 O O . VAL B 1 396 ? -5.859 24.062 -5.156 1 98.5 396 VAL B O 1
ATOM 6566 N N . ILE B 1 397 ? -4.035 23.484 -4.02 1 98.88 397 ILE B N 1
ATOM 6567 C CA . ILE B 1 397 ? -4.172 22.047 -4.25 1 98.88 397 ILE B CA 1
ATOM 6568 C C . ILE B 1 397 ? -4.242 21.312 -2.912 1 98.88 397 ILE B C 1
ATOM 6570 O O . ILE B 1 397 ? -3.238 21.188 -2.209 1 98.88 397 ILE B O 1
ATOM 6574 N N . ALA B 1 398 ? -5.438 20.859 -2.543 1 98.81 398 ALA B N 1
ATOM 6575 C CA . ALA B 1 398 ? -5.641 20.016 -1.359 1 98.81 398 ALA B CA 1
ATOM 6576 C C . ALA B 1 398 ? -5.902 18.562 -1.747 1 98.81 398 ALA B C 1
ATOM 6578 O O . ALA B 1 398 ? -6.781 18.281 -2.564 1 98.81 398 ALA B O 1
ATOM 6579 N N . MET B 1 399 ? -5.125 17.672 -1.16 1 98.44 399 MET B N 1
ATOM 6580 C CA . MET B 1 399 ? -5.41 16.281 -1.493 1 98.44 399 MET B CA 1
ATOM 6581 C C . MET B 1 399 ? -5.062 15.359 -0.327 1 98.44 399 MET B C 1
ATOM 6583 O O . MET B 1 399 ? -4.211 15.695 0.498 1 98.44 399 MET B O 1
ATOM 6587 N N . ASN B 1 400 ? -5.75 14.266 -0.226 1 97.75 400 ASN B N 1
ATOM 6588 C CA . ASN B 1 400 ? -5.57 13.203 0.762 1 97.75 400 ASN B CA 1
ATOM 6589 C C . ASN B 1 400 ? -5.41 11.844 0.099 1 97.75 400 ASN B C 1
ATOM 6591 O O . ASN B 1 400 ? -6.16 11.5 -0.815 1 97.75 400 ASN B O 1
ATOM 6595 N N . SER B 1 401 ? -4.379 11.133 0.545 1 96.56 401 SER B N 1
ATOM 6596 C CA . SER B 1 401 ? -4.07 9.828 -0.035 1 96.56 401 SER B CA 1
ATOM 6597 C C . SER B 1 401 ? -3.801 8.789 1.049 1 96.56 401 SER B C 1
ATOM 6599 O O . SER B 1 401 ? -3.814 9.109 2.24 1 96.56 401 SER B O 1
ATOM 6601 N N . GLY B 1 402 ? -3.746 7.535 0.646 1 93.06 402 GLY B N 1
ATOM 6602 C CA . GLY B 1 402 ? -3.352 6.406 1.471 1 93.06 402 GLY B CA 1
ATOM 6603 C C . GLY B 1 402 ? -2.213 5.602 0.872 1 93.06 402 GLY B C 1
ATOM 6604 O O . GLY B 1 402 ? -2.322 4.383 0.712 1 93.06 402 GLY B O 1
ATOM 6605 N N . PHE B 1 403 ? -1.06 6.305 0.533 1 93 403 PHE B N 1
ATOM 6606 C CA . PHE B 1 403 ? 0.093 5.617 -0.035 1 93 403 PHE B CA 1
ATOM 6607 C C . PHE B 1 403 ? 0.605 4.543 0.917 1 93 403 PHE B C 1
ATOM 6609 O O . PHE B 1 403 ? 0.574 4.719 2.137 1 93 403 PHE B O 1
ATOM 6616 N N . GLY B 1 404 ? 1.065 3.461 0.457 1 87.44 404 GLY B N 1
ATOM 6617 C CA . GLY B 1 404 ? 1.383 2.277 1.24 1 87.44 404 GLY B CA 1
ATOM 6618 C C . GLY B 1 404 ? 2.539 2.49 2.199 1 87.44 404 GLY B C 1
ATOM 6619 O O . GLY B 1 404 ? 2.551 1.928 3.297 1 87.44 404 GLY B O 1
ATOM 6620 N N . ASP B 1 405 ? 3.518 3.215 1.79 1 89.94 405 ASP B N 1
ATOM 6621 C CA . ASP B 1 405 ? 4.645 3.561 2.646 1 89.94 405 ASP B CA 1
ATOM 6622 C C . ASP B 1 405 ? 4.508 4.98 3.189 1 89.94 405 ASP B C 1
ATOM 6624 O O . ASP B 1 405 ? 3.84 5.82 2.584 1 89.94 405 ASP B O 1
ATOM 6628 N N . MET B 1 406 ? 5.105 5.281 4.262 1 90.38 406 MET B N 1
ATOM 6629 C CA . MET B 1 406 ? 4.898 6.539 4.973 1 90.38 406 MET B CA 1
ATOM 6630 C C . MET B 1 406 ? 5.441 7.715 4.168 1 90.38 406 MET B C 1
ATOM 6632 O O . MET B 1 406 ? 4.715 8.664 3.885 1 90.38 406 MET B O 1
ATOM 6636 N N . GLU B 1 407 ? 6.656 7.652 3.783 1 91.5 407 GLU B N 1
ATOM 6637 C CA . GLU B 1 407 ? 7.238 8.789 3.082 1 91.5 407 GLU B CA 1
ATOM 6638 C C . GLU B 1 407 ? 8.375 8.352 2.164 1 91.5 407 GLU B C 1
ATOM 6640 O O . GLU B 1 407 ? 9.477 8.898 2.225 1 91.5 407 GLU B O 1
ATOM 6645 N N . PRO B 1 408 ? 8.078 7.504 1.255 1 91.62 408 PRO B N 1
ATOM 6646 C CA . PRO B 1 408 ? 9.164 7.113 0.351 1 91.62 408 PRO B CA 1
ATOM 6647 C C . PRO B 1 408 ? 9.5 8.203 -0.664 1 91.62 408 PRO B C 1
ATOM 6649 O O . PRO B 1 408 ? 8.633 8.992 -1.044 1 91.62 408 PRO B O 1
ATOM 6652 N N . PRO B 1 409 ? 10.773 8.242 -1.138 1 93.62 409 PRO B N 1
ATOM 6653 C CA . PRO B 1 409 ? 11.156 9.227 -2.154 1 93.62 409 PRO B CA 1
ATOM 6654 C C . PRO B 1 409 ? 10.266 9.172 -3.393 1 93.62 409 PRO B C 1
ATOM 6656 O O . PRO B 1 409 ? 9.953 10.211 -3.977 1 93.62 409 PRO B O 1
ATOM 6659 N N . ARG B 1 410 ? 9.844 8.023 -3.77 1 94.75 410 ARG B N 1
ATOM 6660 C CA . ARG B 1 410 ? 9.016 7.879 -4.961 1 94.75 410 ARG B CA 1
ATOM 6661 C C . ARG B 1 410 ? 7.719 8.664 -4.828 1 94.75 410 ARG B C 1
ATOM 6663 O O . ARG B 1 410 ? 7.27 9.297 -5.789 1 94.75 410 ARG B O 1
ATOM 6670 N N . MET B 1 411 ? 7.105 8.57 -3.703 1 95.31 411 MET B N 1
ATOM 6671 C CA . MET B 1 411 ? 5.875 9.312 -3.463 1 95.31 411 MET B CA 1
ATOM 6672 C C . MET B 1 411 ? 6.109 10.812 -3.59 1 95.31 411 MET B C 1
ATOM 6674 O O . MET B 1 411 ? 5.332 11.516 -4.238 1 95.31 411 MET B O 1
ATOM 6678 N N . ALA B 1 412 ? 7.199 11.312 -2.953 1 96.38 412 ALA B N 1
ATOM 6679 C CA . ALA B 1 412 ? 7.531 12.734 -3.006 1 96.38 412 ALA B CA 1
ATOM 6680 C C . ALA B 1 412 ? 7.777 13.18 -4.441 1 96.38 412 ALA B C 1
ATOM 6682 O O . ALA B 1 412 ? 7.289 14.234 -4.859 1 96.38 412 ALA B O 1
ATOM 6683 N N . LEU B 1 413 ? 8.523 12.406 -5.184 1 95.62 413 LEU B N 1
ATOM 6684 C CA . LEU B 1 413 ? 8.812 12.727 -6.574 1 95.62 413 LEU B CA 1
ATOM 6685 C C . LEU B 1 413 ? 7.523 12.805 -7.391 1 95.62 413 LEU B C 1
ATOM 6687 O O . LEU B 1 413 ? 7.352 13.719 -8.195 1 95.62 413 LEU B O 1
ATOM 6691 N N . MET B 1 414 ? 6.641 11.883 -7.176 1 96.31 414 MET B N 1
ATOM 6692 C CA . MET B 1 414 ? 5.379 11.852 -7.91 1 96.31 414 MET B CA 1
ATOM 6693 C C . MET B 1 414 ? 4.535 13.078 -7.586 1 96.31 414 MET B C 1
ATOM 6695 O O . MET B 1 414 ? 4.008 13.734 -8.492 1 96.31 414 MET B O 1
ATOM 6699 N N . ILE B 1 415 ? 4.445 13.414 -6.34 1 98 415 ILE B N 1
ATOM 6700 C CA . ILE B 1 415 ? 3.594 14.516 -5.898 1 98 415 ILE B CA 1
ATOM 6701 C C . ILE B 1 415 ? 4.203 15.852 -6.34 1 98 415 ILE B C 1
ATOM 6703 O O . ILE B 1 415 ? 3.551 16.641 -7.027 1 98 415 ILE B O 1
ATOM 6707 N N . PHE B 1 416 ? 5.469 16.078 -6.047 1 97.56 416 PHE B N 1
ATOM 6708 C CA . PHE B 1 416 ? 6.035 17.422 -6.113 1 97.56 416 PHE B CA 1
ATOM 6709 C C . PHE B 1 416 ? 6.688 17.656 -7.469 1 97.56 416 PHE B C 1
ATOM 6711 O O . PHE B 1 416 ? 6.723 18.797 -7.953 1 97.56 416 PHE B O 1
ATOM 6718 N N . LYS B 1 417 ? 7.16 16.609 -8.117 1 96.44 417 LYS B N 1
ATOM 6719 C CA . LYS B 1 417 ? 7.887 16.828 -9.359 1 96.44 417 LYS B CA 1
ATOM 6720 C C . LYS B 1 417 ? 7.023 16.484 -10.57 1 96.44 417 LYS B C 1
ATOM 6722 O O . LYS B 1 417 ? 7.352 16.859 -11.703 1 96.44 417 LYS B O 1
ATOM 6727 N N . GLN B 1 418 ? 5.918 15.812 -10.328 1 97.06 418 GLN B N 1
ATOM 6728 C CA . GLN B 1 418 ? 5.098 15.406 -11.461 1 97.06 418 GLN B CA 1
ATOM 6729 C C . GLN B 1 418 ? 3.693 16 -11.359 1 97.06 418 GLN B C 1
ATOM 6731 O O . GLN B 1 418 ? 3.322 16.875 -12.156 1 97.06 418 GLN B O 1
ATOM 6736 N N . ILE B 1 419 ? 2.939 15.703 -10.336 1 98.31 419 ILE B N 1
ATOM 6737 C CA . ILE B 1 419 ? 1.511 15.992 -10.258 1 98.31 419 ILE B CA 1
ATOM 6738 C C . ILE B 1 419 ? 1.299 17.484 -10.055 1 98.31 419 ILE B C 1
ATOM 6740 O O . ILE B 1 419 ? 0.568 18.125 -10.812 1 98.31 419 ILE B O 1
ATOM 6744 N N . ILE B 1 420 ? 1.938 18.078 -9.031 1 98.25 420 ILE B N 1
ATOM 6745 C CA . ILE B 1 420 ? 1.718 19.484 -8.703 1 98.25 420 ILE B CA 1
ATOM 6746 C C . ILE B 1 420 ? 2.172 20.359 -9.867 1 98.25 420 ILE B C 1
ATOM 6748 O O . ILE B 1 420 ? 1.422 21.219 -10.336 1 98.25 420 ILE B O 1
ATOM 6752 N N . PRO B 1 421 ? 3.357 20.125 -10.469 1 97.25 421 PRO B N 1
ATOM 6753 C CA . PRO B 1 421 ? 3.75 20.938 -11.617 1 97.25 421 PRO B CA 1
ATOM 6754 C C . PRO B 1 421 ? 2.795 20.797 -12.797 1 97.25 421 PRO B C 1
ATOM 6756 O O . PRO B 1 421 ? 2.502 21.781 -13.484 1 97.25 421 PRO B O 1
ATOM 6759 N N . ALA B 1 422 ? 2.309 19.594 -13.039 1 97.44 422 ALA B N 1
ATOM 6760 C CA . ALA B 1 422 ? 1.358 19.406 -14.133 1 97.44 422 ALA B CA 1
ATOM 6761 C C . ALA B 1 422 ? 0.107 20.266 -13.922 1 97.44 422 ALA B C 1
ATOM 6763 O O . ALA B 1 422 ? -0.418 20.844 -14.875 1 97.44 422 ALA B O 1
ATOM 6764 N N . ILE B 1 423 ? -0.358 20.312 -12.703 1 97.94 423 ILE B N 1
ATOM 6765 C CA . ILE B 1 423 ? -1.546 21.094 -12.375 1 97.94 423 ILE B CA 1
ATOM 6766 C C . ILE B 1 423 ? -1.239 22.594 -12.516 1 97.94 423 ILE B C 1
ATOM 6768 O O . ILE B 1 423 ? -1.995 23.328 -13.148 1 97.94 423 ILE B O 1
ATOM 6772 N N . LEU B 1 424 ? -0.133 23.031 -11.969 1 97 424 LEU B N 1
ATOM 6773 C CA . LEU B 1 424 ? 0.217 24.438 -12 1 97 424 LEU B CA 1
ATOM 6774 C C . LEU B 1 424 ? 0.472 24.906 -13.43 1 97 424 LEU B C 1
ATOM 6776 O O . LEU B 1 424 ? 0.136 26.047 -13.781 1 97 424 LEU B O 1
ATOM 6780 N N . ASP B 1 425 ? 1.063 24.062 -14.273 1 95.56 425 ASP B N 1
ATOM 6781 C CA . ASP B 1 425 ? 1.255 24.375 -15.688 1 95.56 425 ASP B CA 1
ATOM 6782 C C . ASP B 1 425 ? -0.08 24.656 -16.375 1 95.56 425 ASP B C 1
ATOM 6784 O O . ASP B 1 425 ? -0.163 25.516 -17.25 1 95.56 425 ASP B O 1
ATOM 6788 N N . ALA B 1 426 ? -1.083 23.953 -15.984 1 94.19 426 ALA B N 1
ATOM 6789 C CA . ALA B 1 426 ? -2.4 24.078 -16.594 1 94.19 426 ALA B CA 1
ATOM 6790 C C . ALA B 1 426 ? -3.117 25.328 -16.109 1 94.19 426 ALA B C 1
ATOM 6792 O O . ALA B 1 426 ? -4.023 25.828 -16.781 1 94.19 426 ALA B O 1
ATOM 6793 N N . MET B 1 427 ? -2.877 25.781 -14.891 1 90.69 427 MET B N 1
ATOM 6794 C CA . MET B 1 427 ? -3.512 26.953 -14.32 1 90.69 427 MET B CA 1
ATOM 6795 C C . MET B 1 427 ? -2.916 28.234 -14.906 1 90.69 427 MET B C 1
ATOM 6797 O O . MET B 1 427 ? -3.592 29.266 -14.984 1 90.69 427 MET B O 1
ATOM 6801 N N . SER B 1 428 ? -1.604 28.375 -15.109 1 71.88 428 SER B N 1
ATOM 6802 C CA . SER B 1 428 ? -0.931 29.562 -15.617 1 71.88 428 SER B CA 1
ATOM 6803 C C . SER B 1 428 ? -1.437 29.938 -17 1 71.88 428 SER B C 1
ATOM 6805 O O . SER B 1 428 ? -1.419 31.109 -17.391 1 71.88 428 SER B O 1
ATOM 6807 N N . VAL B 1 429 ? -1.906 29.047 -17.766 1 55.28 429 VAL B N 1
ATOM 6808 C CA . VAL B 1 429 ? -2.373 29.328 -19.109 1 55.28 429 VAL B CA 1
ATOM 6809 C C . VAL B 1 429 ? -3.754 29.984 -19.062 1 55.28 429 VAL B C 1
ATOM 6811 O O . VAL B 1 429 ? -4.098 30.797 -19.922 1 55.28 429 VAL B O 1
ATOM 6814 N N . THR B 1 430 ? -4.594 29.719 -18.156 1 47.41 430 THR B N 1
ATOM 6815 C CA . THR B 1 430 ? -5.973 30.203 -18.188 1 47.41 430 THR B CA 1
ATOM 6816 C C . THR B 1 430 ? -6.043 31.672 -17.766 1 47.41 430 THR B C 1
ATOM 6818 O O . THR B 1 430 ? -7.055 32.344 -18 1 47.41 430 THR B O 1
ATOM 6821 N N . GLY B 1 431 ? -5.168 32.281 -17 1 42.78 431 GLY B N 1
ATOM 6822 C CA . GLY B 1 431 ? -5.312 33.688 -16.641 1 42.78 431 GLY B CA 1
ATOM 6823 C C . GLY B 1 431 ? -5.023 34.625 -17.781 1 42.78 431 GLY B C 1
ATOM 6824 O O . GLY B 1 431 ? -5.094 35.844 -17.609 1 42.78 431 GLY B O 1
ATOM 6825 N N . GLY B 1 432 ? -4.344 34.312 -18.797 1 34.81 432 GLY B N 1
ATOM 6826 C CA . GLY B 1 432 ? -4.133 35.344 -19.797 1 34.81 432 GLY B CA 1
ATOM 6827 C C . GLY B 1 432 ? -5.418 35.812 -20.453 1 34.81 432 GLY B C 1
ATOM 6828 O O . GLY B 1 432 ? -5.41 36.75 -21.25 1 34.81 432 GLY B O 1
ATOM 6829 N N . ASP B 1 433 ? -6.508 35.094 -20.625 1 32.03 433 ASP B N 1
ATOM 6830 C CA . ASP B 1 433 ? -7.555 35.812 -21.312 1 32.03 433 ASP B CA 1
ATOM 6831 C C . ASP B 1 433 ? -8.328 36.719 -20.359 1 32.03 433 ASP B C 1
ATOM 6833 O O . ASP B 1 433 ? -8.609 36.312 -19.219 1 32.03 433 ASP B O 1
#

Secondary structure (DSSP, 8-state):
----------------------SEEEE---HHHHHHHHTTT--TTTTTSGGGHHHHGGGGGGGS-EEEE---TT---PPPPB----GGG-EEEETTEEEEHHIIIIIIS-EEEEEEEETTEEEEEEE-TT--TT-EEE-TTHHHHHHHHHHHHHHHTTS--TTSBGGGT-GGGTTSTTTT-BHHHHHTT-S-B--PPPTTSSS-HHHHHHTTTTSS-SSTT-SSHHHHHTT--B-S-TTT-----HHHHHHHHHHHHHHHTS-HHHHHHHHTGGGS---S-EEEEB-TTS-B-TTS-EEEEHHHHHHHHHHHHTTTB-TT--B-S-HHHHHHHHH--HHHHHHHHTSGGGGT-EEEEETTEEEEEEE-TTS-EEEEEEEEEGGGEEEEEETTTTEEEEEEE--SSSS-HHHHIIIIIIIHHHHHHHHHHHTT-/----------------------SEEEE---HHHHHHHHTTT--TTTTTSGGGHHHHGGGGGGGS-EEEE---TT---PPPPB----GGG-EEEETTEEEEHHIIIIIIS-EEEEEEEETTEEEEEEE-TT--TT-EEE-TTHHHHHHHHHHHHHHHTTS--TTSBGGGT-GGGTTSTTTT-BHHHHHTT-S-B--PPPTTSSS-HHHHHHTTTTSS-SSTT-SSHHHHHTT--B-S-TTT-----HHHHHHHHHHHHHHHTS-HHHHHHHHTGGGS---S-EEEEB-TTS-B-TTS-EEEEHHHHHHHHHHHHTTTB-TT--B-S-HHHHHHHHH--HHHHHHHHTSGGGGT-EEEEETTEEEEEEE-TTS-EEEEEEEEEGGGEEEEEETTTTEEEEEEE--SSSS-HHHHIIIIIIIHHHHHHHHHTGGG-

Nearest PDB structures (foldseek):
  2zma-assembly1_A  TM=8.195E-01  e=1.423E-24  Flavobacterium sp.
  3vwq-assembly1_A-2  TM=8.173E-01  e=2.210E-24  Paenarthrobacter ureafaciens
  3a65-assembly1_A  TM=8.124E-01  e=5.949E-24  Paenarthrobacter ureafaciens
  3vwp-assembly1_A-2  TM=8.091E-01  e=5.044E-24  Paenarthrobacter ureafaciens
  3vwr-assembly1_A-2  TM=8.142E-01  e=1.692E-23  Paenarthrobacter ureafaciens

Radius of gyration: 31.71 Å; Cα contacts (8 Å, |Δi|>4): 1866; chains: 2; bounding box: 106×82×120 Å

InterPro domains:
  IPR001466 Beta-lactamase-related [PF00144] (113-399)
  IPR012338 Beta-lactamase/transpeptidase-like [G3DSA:3.40.710.10] (37-407)
  IPR012338 Beta-lactamase/transpeptidase-like [SSF56601] (33-427)
  IPR050789 Diverse Enzymatic Activities [PTHR43283] (107-399)

Sequence (866 aa):
MKTLLINTLVGVFILAQAIPTQAVEFKPVDTRFVTQATAFAVTQDNWDQAANAAVTFPHAYRFTPYMHITPLKLRTAEPWKSTPIELLSLKANDLDGEHSLEVLLRDRLKNHSMVVLNRGKLVHQHFFNGYDSNQTHLQMSVTKSFTAILAAISVAERKLDMSRPIVSYLPELIDSGFEDATVQEVADMRSGIGVKFTQGKLWDDRMTEAQDWNGDSKYPNMRHIMDYAKTLDNHRPIGKVYDYLDINTELLGKVVEKVQGKPLAEVFAEKLWHRIDVENPVRWMANRNGEVVASGGLNITTRDLARVGQVILNGGKNFAGEQVIPIAFIESLMQGNNKVRHAWLQGKESKLAKGWYQDQFRVLHITNGKGKTYKFLAMVGIHGQILAMDLESQTVIAMNSGFGDMEPPRMALMIFKQIIPAILDAMSVTGGDMKTLLINTLVGVFILAQAIPTQAVEFKPVDTRFVTQATAFAVTQDNWDQAANAAVTFPHAYRFTPYMHITPL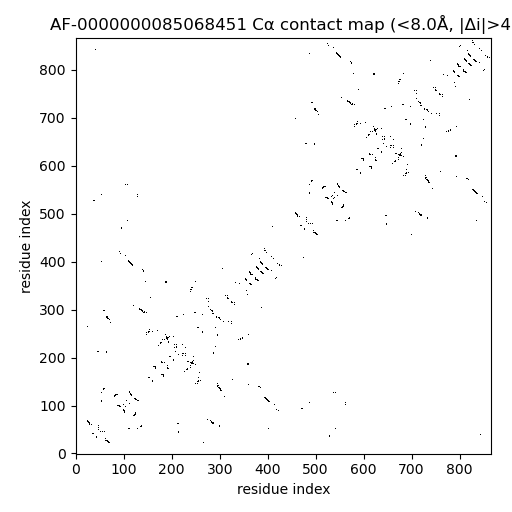KLRTAEPWKSTPIELLSLKANDLDGEHSLEVLLRDRLKNHSMVVLNRGKLVHQHFFNGYDSNQTHLQMSVTKSFTAILAAISVAERKLDMSRPIVSYLPELIDSGFEDATVQEVADMRSGIGVKFTQGKLWDDRMTEAQDWNGDSKYPNMRHIMDYAKTLDNHRPIGKVYDYLDINTELLGKVVEKVQGKPLAEVFAEKLWHRIDVENPVRWMANRNGEVVASGGLNITTRDLARVGQVILNGGKNFAGEQVIPIAFIESLMQGNNKVRHAWLQGKESKLAKGWYQDQFRVLHITNGKGKTYKFLAMVGIHGQILAMDLESQTVIAMNSGFGDMEPPRMALMIFKQIIPAILDAMSVTGGD

Solvent-accessible surface area (backbone atoms only — not comparable to full-atom values): 44635 Å² total; per-residue (Å²): 138,82,70,89,76,76,78,77,81,78,75,77,74,75,72,74,73,72,68,84,73,76,53,61,40,83,40,71,50,36,62,69,59,43,53,46,21,39,77,46,67,34,40,50,80,49,39,86,37,33,71,37,23,66,65,29,33,55,47,46,48,42,52,18,20,21,37,38,32,57,66,65,86,79,53,77,46,73,77,66,56,72,59,74,57,72,62,50,68,39,61,37,60,56,66,92,41,79,40,37,38,45,36,46,36,45,50,63,42,33,35,34,35,37,26,31,32,44,72,79,21,34,28,42,71,54,51,38,68,81,44,54,82,82,48,35,33,51,26,40,40,35,24,23,33,56,43,36,50,52,43,46,44,34,34,77,69,68,58,45,65,48,81,41,44,37,32,80,68,40,57,82,31,59,92,23,30,51,39,83,23,28,39,45,28,26,41,35,22,11,36,17,61,48,78,74,57,34,91,98,50,96,43,42,57,63,51,43,29,12,35,21,62,51,34,78,44,87,46,90,74,24,72,38,64,64,51,44,57,49,70,35,42,56,71,47,66,63,57,52,42,42,52,93,49,59,66,36,37,39,50,52,33,50,45,40,19,58,62,69,72,41,59,55,68,53,47,43,42,66,61,43,54,68,64,38,68,50,84,64,57,36,36,31,20,12,14,94,85,64,52,57,42,37,27,25,39,34,23,38,24,49,59,45,51,31,50,54,43,48,20,54,70,54,52,14,22,30,94,87,62,48,78,56,41,56,46,68,55,57,52,45,53,76,65,59,51,70,60,36,39,55,10,25,68,71,24,79,64,42,78,78,30,54,50,32,43,42,55,49,32,36,35,39,43,41,59,36,96,87,68,52,71,43,63,29,41,34,35,60,17,60,20,48,24,37,40,37,36,29,66,87,70,35,32,26,42,14,33,39,32,31,26,42,46,56,75,48,67,40,58,51,46,42,45,60,56,20,50,48,42,44,52,51,60,59,54,61,62,64,67,74,115,135,86,79,77,79,76,78,76,78,76,74,78,74,73,72,73,72,70,68,86,73,75,56,60,39,83,40,69,51,36,60,69,58,45,55,47,21,38,79,46,67,34,40,49,79,50,40,84,36,33,71,37,23,66,65,28,34,55,46,46,48,42,51,19,20,20,38,38,33,56,66,66,87,80,54,76,46,73,77,64,55,73,59,73,57,72,63,50,69,38,63,36,62,56,64,93,41,78,40,35,37,46,38,48,35,44,51,63,41,32,36,34,34,37,27,32,33,45,73,80,22,35,29,42,70,54,51,39,67,81,44,56,85,81,46,34,31,51,24,40,39,36,26,23,33,57,43,35,50,52,43,46,43,34,34,76,69,69,58,46,64,49,80,41,44,38,32,82,69,40,56,81,32,58,91,23,31,51,39,82,22,28,38,44,28,26,40,34,24,10,37,17,62,49,81,73,56,35,92,97,50,96,44,42,58,63,52,42,29,12,34,19,62,51,34,79,44,88,46,92,74,24,70,38,64,64,52,44,56,47,71,35,42,56,71,48,67,62,57,54,42,42,50,92,49,59,63,37,36,38,50,51,34,50,44,41,19,57,60,70,71,41,60,53,70,54,47,42,42,67,61,43,53,68,64,37,67,50,84,66,58,36,35,30,19,12,15,95,86,66,53,57,43,38,26,26,38,35,24,39,26,49,58,44,52,31,49,52,43,48,19,54,71,53,51,14,21,30,95,87,62,48,79,57,41,56,46,68,56,57,52,46,53,75,65,59,51,70,60,35,38,54,8,26,68,70,24,78,63,42,77,78,30,56,50,32,44,43,55,51,32,36,36,39,43,41,59,34,95,84,67,53,70,44,63,29,42,34,34,61,18,58,19,48,25,36,40,38,36,28,66,88,69,35,32,25,42,13,32,38,32,30,25,42,45,56,77,50,66,40,57,51,46,42,47,59,55,20,51,50,41,43,53,52,60,60,53,60,63,64,68,75,113

pLDDT: mean 91.25, std 15.2, range [24.36, 98.94]

Foldseek 3Di:
DDDDPCPPPPPPPPPPPPPPPDQKDKDAAQVVVQVVVVVVVQHLQPCPALVNQLPCQLVLQNSGIWIKGFADPPDAQDDFAEDEDPQQQFWWADPVGIDGNVCCQCVNLFFQKKWKDFPRHTHDIDGHSPDDQFTWGWQFQLLLLLLLLLQQLCVVVVLDDQQAQLCVQVVLLVVAQRRRAGLFLLLQQQSQWDFDADPPDPHNVLQVCLFCSSHHRPDPQRVHNSSVRNHIHGDGDGLAARDDYLSSSLSSQVSSCRSVVHASVSSSSPQPVNQANFDHMKIFGGHPVHRGSSSIRIIGGLVRVLQCLLCLLVLCAHPVGDRRGHSVVSVCQQVDDDSQQSNCVRDPCVVVARWGGGSSKTWGWAAEPVGDTFTWIWRDFFSGFIWIAGNVRRMTMGIDRSHNGGDDPSSSCSVRHISVVSSVVVSVVPPPD/DPPPPPPPPPPPPPPPPPPPPDQKDKDAAQVVVQVVVVVVVDHLQPCPALVNQLPCQLVLQNSGIWIKGFADPPDAQDDFAEAEDPQQQFWWADPVGIDGNVCCQCVNLFFQKKWKDFPRHTHDIDGHSPDDQFTWGWQFQLLLLLLLLLQQLCVVVVLDDQQDQLCVQVVLLVVAQRRRAGLFLLLQQQSQWDFDADVPDPHNVLQVCLFCSSHHRPDPQRVHNSSVRNVIHGDGDGLAARDDYQSSSLSSQVSSCRSVVHASVSSSSPQPVNQANFDHMKIFGGHPVHRGSSSIRIIDGLVRVLQCLLCLLVLCAHPVRDRRGHSVVSVCQQVDDDSQQSNCCNDPCVVVARWGGGSSKTWGWAAEPVGDTFTWIWRDFFSGFIWIAGNVRRMTMGIDRSHNGGDDPSSSCSVRHISVVSSVVVSVVPPPD